Protein AF-A0A9W9TU18-F1 (afdb_monomer)

Secondary structure (DSSP, 8-state):
-----------THHHHHHHHHHHHHHHHHHTTSS------SPEEEE----TTTTTT--HHHHHHHHHHHHHHHHHHHHT--TTT---EEEE-SSEEEEEEE-TT-TTS--EEEEEEEETTTTEEEEEETT----GGGGSTT--S-TT-TTSS-SSS-HHHHHHHHHHHTTEEEEEEETTEEEEEEEETTTTEEEEEEEEPPPPPP----HHHHHHTT---TTT-EEEEEEE-SSTTPPPPPHHHHHHHHTTBS--BTTTS-SSEE--TT-EEE--TTTTT-EEETTEEPP----SS--SSEEEE----B-TT--B---HHHHHHHHHHHHHHHHHH-HHHHHHHHHHHHT-SSPPGGGTTHHHHS-HHHHHHHHHHHHHHHTT-EEEEETT--HHHHHIIIIII-PEEEEE-HHHHHHHHHHS----HHHHHHHHHHTPPB-PPP--HHHHHHHHHHHHHHHHSTTTTT-EEEEE--SS---SEEEETTTTEEEEEGGGG-HHHHHTSTT-------S---S---------HHHHHHHHHHHHHHHH-TTTS-HHHHHHHHHHHHHHTTT--EEEEEEEETTTTEEEEEEE-SS-HHHHHH-SSPPPEEEEEEETT-S--S---B--SPPPS--SB-TTSSEEEEE-TT-SEEEE-S--TT--EEEEEEESSTTPBPPPPPPPB-SS----S----PPP------------------------------PPPPPHHHHHHHHTS-THHHHHHHHHHT-HHHHHHHHHTT--TT--BTTB-HHHHHHHTT-HHHHHHHHT-TT--TT---TT---HHHHHHHH--HHHHHHHHTSTT--TT---TTS--HHHHHHHHT-HHHHHHHHHTT--SS---TTS--HHHHHHHHT-HHHHHHTTS-SSSS---------S----------HHHHHHHHT-HHHHHHHHTSS---TT---SSS--HHHHHHHTT-HHHHHHHHTSTT--TT---TTS--HHHHHHHHT-HHHHHHHHTSTT--TT-EE--STTS--EEHHHHHHTSS--HHHHHHHTSTT--SS--BTTB-HHHHHHHTT-HHHHHHHHTTS---TT--SSS--HHHHHHHTT-HHHHHHHHTTGGGS-TT-B-TTT--BHHHHHHHHT-HHHHHHHHTSTT--TT---TTS--HHHHHHHTT-HHHHHHHHT-TT--HHHHHHHHHTPPSSHHHHHHHHHHHHHHHHHHHHHTPPP--------------

pLDDT: mean 75.04, std 18.42, range [21.69, 95.75]

Organism: Penicillium citrinum (NCBI:txid5077)

Mean predicted aligned error: 23.56 Å

Solvent-accessible surface area (backbone atoms only — not comparable to full-atom values): 71956 Å² total; per-residue (Å²): 141,88,78,86,82,82,85,84,81,79,77,60,73,62,58,56,52,54,51,50,58,47,50,56,49,51,52,61,52,56,71,72,75,61,83,85,81,80,71,93,64,74,44,76,44,77,64,83,45,54,81,70,57,73,66,86,56,44,65,51,55,21,48,49,41,51,53,49,57,55,50,47,50,50,34,65,78,68,70,51,53,77,90,67,65,60,32,35,55,45,86,51,100,61,30,42,39,35,40,28,64,38,91,86,45,89,86,70,54,36,18,50,27,36,38,35,39,35,73,83,74,36,28,41,38,40,37,37,59,81,36,78,62,63,78,65,59,71,44,90,58,37,58,90,40,61,89,44,70,73,53,88,52,62,47,39,44,52,71,58,52,22,44,47,43,35,43,74,73,22,28,27,42,35,40,33,24,64,38,31,37,38,40,49,46,76,39,82,96,82,45,47,29,34,37,37,38,34,78,51,83,84,77,81,93,72,99,68,61,62,35,42,37,28,54,73,73,44,84,48,51,81,46,16,33,34,41,36,42,34,50,23,95,55,103,69,39,37,70,60,47,76,66,58,54,53,58,50,52,64,44,35,44,57,34,35,90,78,44,38,68,93,37,68,49,83,42,97,66,19,29,45,30,72,29,82,92,41,42,52,42,48,26,49,70,51,28,60,58,81,90,69,92,60,97,51,60,38,75,46,13,39,36,40,56,66,70,70,46,39,88,87,56,50,74,74,60,55,74,63,54,51,27,49,50,48,47,48,24,52,54,48,44,42,70,78,40,39,88,74,42,48,63,53,52,54,57,47,52,62,40,84,79,65,39,49,75,54,40,67,42,54,81,68,60,54,53,68,58,47,48,51,54,54,47,52,58,43,62,78,36,72,72,50,48,40,69,43,48,61,85,59,54,74,68,51,57,47,44,27,45,60,32,59,62,31,43,77,37,79,32,42,64,57,50,39,46,28,38,55,79,58,44,92,66,58,54,60,70,53,50,51,52,50,58,56,72,70,44,49,75,49,86,79,73,96,44,66,33,35,56,36,47,51,50,53,43,52,31,56,35,55,69,39,75,92,47,41,87,53,44,82,46,37,26,58,64,88,80,46,61,56,57,51,47,54,39,81,87,78,40,30,36,40,34,34,54,59,85,64,37,70,67,73,61,59,75,50,94,76,79,85,82,85,72,87,90,68,84,94,76,80,98,67,89,74,76,68,54,74,63,68,66,63,45,51,56,53,46,53,46,48,50,42,45,70,63,37,90,83,72,59,57,66,72,55,55,52,49,52,52,57,54,48,62,51,37,55,31,57,24,30,39,77,45,44,79,44,60,30,88,92,45,49,5,36,33,43,33,48,44,53,75,63,53,68,72,56,39,72,68,59,85,82,65,66,29,32,34,38,37,46,33,50,76,84,48,85,85,61,86,75,69,37,51,36,83,62,57,75,78,96,81,66,62,54,41,99,82,75,27,44,31,50,76,33,55,64,78,46,59,59,52,74,46,56,79,51,64,53,90,45,39,34,27,48,48,38,23,39,43,38,62,62,18,29,44,28,61,67,32,77,68,47,38,29,49,78,85,86,74,81,85,80,76,86,79,71,90,84,92,85,85,90,85,82,90,86,91,88,91,85,88,85,91,82,90,82,89,83,84,87,87,83,83,91,80,90,80,88,82,87,80,73,65,68,66,55,62,56,44,67,79,56,75,49,21,54,64,52,32,47,21,12,56,70,39,35,41,71,61,37,52,56,39,50,77,65,65,47,50,61,64,31,63,41,100,65,36,33,24,59,39,33,8,28,69,56,67,11,60,63,27,36,54,56,51,72,69,40,91,79,53,63,66,67,56,55,34,96,61,32,49,29,39,61,46,35,31,67,74,62,45,49,70,64,56,49,50,60,54,73,67,42,85,88,63,66,67,69,52,48,25,81,58,41,41,27,41,55,39,50,19,52,74,75,59,41,50,70,55,33,48,50,41,49,74,75,63,41,67,53,68,58,54,21,74,84,74,46,18,31,52,58,44,33,70,73,72,65,46,69,74,51,43,50,56,77,71,68,63,89,63,103,63,95,74,92,79,80,92,69,89,78,84,88,78,79,95,74,85,80,74,87,54,68,54,47,61,22,30,67,68,55,39,59,69,56,39,54,62,42,64,72,41,100,73,56,63,64,86,46,61,52,96,86,18,38,21,41,61,41,38,11,55,75,61,68,26,61,73,42,38,50,62,46,69,72,38,98,82,57,62,77,71,42,59,32,72,43,54,30,31,44,54,40,50,17,40,66,71,70,36,56,75,57,34,59,54,51,70,72,42,88,90,59,70,67,69,46,73,22,38,74,35,101,84,54,70,58,40,34,32,57,44,41,28,25,53,41,93,57,61,67,65,37,50,57,53,70,71,42,90,86,56,66,66,51,68,56,44,82,30,42,22,30,55,33,41,6,23,48,60,40,26,53,68,44,46,51,58,47,58,73,71,53,94,57,65,76,68,51,51,84,69,28,57,30,21,56,37,35,4,35,70,66,65,21,53,68,29,39,50,58,48,60,68,52,47,92,78,43,67,72,70,54,44,30,81,87,56,35,37,25,31,56,32,42,18,24,51,72,44,38,45,65,49,40,58,55,51,66,69,40,86,82,53,63,70,62,58,53,23,76,83,75,41,26,25,52,42,31,6,50,72,60,66,25,63,68,33,37,56,60,51,73,66,44,87,82,52,49,73,69,56,55,50,58,29,44,74,64,36,65,95,53,70,72,29,52,55,46,48,55,54,54,50,52,51,54,52,52,54,55,56,65,72,67,64,85,87,79,87,81,93,84,82,89,81,88,85,82,84,90,134

Structure (mmCIF, N/CA/C/O backbone):
data_AF-A0A9W9TU18-F1
#
_entry.id   AF-A0A9W9TU18-F1
#
loop_
_atom_site.group_PDB
_atom_site.id
_atom_site.type_symbol
_atom_site.label_atom_id
_atom_site.label_alt_id
_atom_site.label_comp_id
_atom_site.label_asym_id
_atom_site.label_entity_id
_atom_site.label_seq_id
_atom_site.pdbx_PDB_ins_code
_atom_site.Cartn_x
_atom_site.Cartn_y
_atom_site.Cartn_z
_atom_site.occupancy
_atom_site.B_iso_or_equiv
_atom_site.auth_seq_id
_atom_site.auth_comp_id
_atom_site.auth_asym_id
_atom_site.auth_atom_id
_atom_site.pdbx_PDB_model_num
ATOM 1 N N . MET A 1 1 ? 24.633 -43.357 23.649 1.00 34.28 1 MET A N 1
ATOM 2 C CA . MET A 1 1 ? 25.054 -43.003 25.024 1.00 34.28 1 MET A CA 1
ATOM 3 C C . MET A 1 1 ? 23.837 -42.480 25.758 1.00 34.28 1 MET A C 1
ATOM 5 O O . MET A 1 1 ? 22.966 -41.931 25.096 1.00 34.28 1 MET A O 1
ATOM 9 N N . ALA A 1 2 ? 23.748 -42.703 27.066 1.00 32.22 2 ALA A N 1
ATOM 10 C CA . ALA A 1 2 ? 22.591 -42.325 27.867 1.00 32.22 2 ALA A CA 1
ATOM 11 C C . ALA A 1 2 ? 22.998 -41.353 28.975 1.00 32.22 2 ALA A C 1
ATOM 13 O O . ALA A 1 2 ? 24.053 -41.528 29.577 1.00 32.22 2 ALA A O 1
ATOM 14 N N . THR A 1 3 ? 22.099 -40.427 29.285 1.00 27.17 3 THR A N 1
ATOM 15 C CA . THR A 1 3 ? 21.948 -39.827 30.611 1.00 27.17 3 THR A CA 1
ATOM 16 C C . THR A 1 3 ? 20.464 -39.553 30.815 1.00 27.17 3 THR A C 1
ATOM 18 O O . THR A 1 3 ? 19.822 -38.921 29.977 1.00 27.17 3 THR A O 1
ATOM 21 N N . ARG A 1 4 ? 19.911 -40.051 31.925 1.00 29.16 4 ARG A N 1
ATOM 22 C CA . ARG A 1 4 ? 18.762 -39.398 32.557 1.00 29.16 4 ARG A CA 1
ATOM 23 C C . ARG A 1 4 ? 19.263 -38.101 33.195 1.00 29.16 4 ARG A C 1
ATOM 25 O O . ARG A 1 4 ? 20.436 -38.014 33.554 1.00 29.16 4 ARG A O 1
ATOM 32 N N . MET A 1 5 ? 18.362 -37.153 33.389 1.00 25.16 5 MET A N 1
ATOM 33 C CA . MET A 1 5 ? 18.374 -36.335 34.596 1.00 25.16 5 MET A CA 1
ATOM 34 C C . MET A 1 5 ? 16.999 -36.497 35.226 1.00 25.16 5 MET A C 1
ATOM 36 O O . MET A 1 5 ? 15.988 -36.480 34.519 1.00 25.16 5 MET A O 1
ATOM 40 N N . ASP A 1 6 ? 16.992 -36.781 36.517 1.00 24.70 6 ASP A N 1
ATOM 41 C CA . ASP A 1 6 ? 15.796 -37.147 37.257 1.00 24.70 6 ASP A CA 1
ATOM 42 C C . ASP A 1 6 ? 15.040 -35.890 37.714 1.00 24.70 6 ASP A C 1
ATOM 44 O O . ASP A 1 6 ? 15.612 -34.804 37.821 1.00 24.70 6 ASP A O 1
ATOM 48 N N . VAL A 1 7 ? 13.732 -36.026 37.937 1.00 28.92 7 VAL A N 1
ATOM 49 C CA . VAL A 1 7 ? 12.900 -34.951 38.491 1.00 28.92 7 VAL A CA 1
ATOM 50 C C . VAL A 1 7 ? 12.832 -35.160 39.996 1.00 28.92 7 VAL A C 1
ATOM 52 O O . VAL A 1 7 ? 12.102 -36.030 40.469 1.00 28.92 7 VAL A O 1
ATOM 55 N N . GLU A 1 8 ? 13.606 -34.376 40.740 1.00 26.06 8 GLU A N 1
ATOM 56 C CA . GLU A 1 8 ? 13.426 -34.253 42.184 1.00 26.06 8 GLU A CA 1
ATOM 57 C C . GLU A 1 8 ? 12.124 -33.486 42.449 1.00 26.06 8 GLU A C 1
ATOM 59 O O . GLU A 1 8 ? 11.924 -32.383 41.939 1.00 26.06 8 GLU A O 1
ATOM 64 N N . ALA A 1 9 ? 11.223 -34.087 43.224 1.00 32.22 9 ALA A N 1
ATOM 65 C CA . ALA A 1 9 ? 10.093 -33.380 43.812 1.00 32.22 9 ALA A CA 1
ATOM 66 C C . ALA A 1 9 ? 10.546 -32.853 45.179 1.00 32.22 9 ALA A C 1
ATOM 68 O O . ALA A 1 9 ? 10.861 -33.653 46.061 1.00 32.22 9 ALA A O 1
ATOM 69 N N . SER A 1 10 ? 10.621 -31.532 45.338 1.00 30.09 10 SER A N 1
ATOM 70 C CA . SER A 1 10 ? 10.941 -30.901 46.618 1.00 30.09 10 SER A CA 1
ATOM 71 C C . SER A 1 10 ? 9.733 -30.946 47.560 1.00 30.09 10 SER A C 1
ATOM 73 O O . SER A 1 10 ? 8.593 -30.719 47.157 1.00 30.09 10 SER A O 1
ATOM 75 N N . ASP A 1 11 ? 9.984 -31.270 48.829 1.00 35.44 11 ASP A N 1
ATOM 76 C CA . ASP A 1 11 ? 8.959 -31.537 49.852 1.00 35.44 11 ASP A CA 1
ATOM 77 C C . ASP A 1 11 ? 8.530 -30.243 50.589 1.00 35.44 11 ASP A C 1
ATOM 79 O O . ASP A 1 11 ? 8.328 -30.203 51.804 1.00 35.44 11 ASP A O 1
ATOM 83 N N . ASP A 1 12 ? 8.433 -29.136 49.839 1.00 35.62 12 ASP A N 1
ATOM 84 C CA . ASP A 1 12 ? 8.371 -27.757 50.363 1.00 35.62 12 ASP A CA 1
ATOM 85 C C . ASP A 1 12 ? 7.088 -27.442 51.166 1.00 35.62 12 ASP A C 1
ATOM 87 O O . ASP A 1 12 ? 7.003 -26.433 51.874 1.00 35.62 12 ASP A O 1
ATOM 91 N N . GLY A 1 13 ? 6.076 -28.315 51.097 1.00 35.31 13 GLY A N 1
ATOM 92 C CA . GLY A 1 13 ? 4.813 -28.155 51.822 1.00 35.31 13 GLY A CA 1
ATOM 93 C C . GLY A 1 13 ? 4.967 -28.180 53.349 1.00 35.31 13 GLY A C 1
ATOM 94 O O . GLY A 1 13 ? 4.192 -27.527 54.052 1.00 35.31 13 GLY A O 1
ATOM 95 N N . GLY A 1 14 ? 5.977 -28.887 53.870 1.00 31.11 14 GLY A N 1
ATOM 96 C CA . GLY A 1 14 ? 6.229 -28.986 55.311 1.00 31.11 14 GLY A CA 1
ATOM 97 C C . GLY A 1 14 ? 6.742 -27.681 55.927 1.00 31.11 14 GLY A C 1
ATOM 98 O O . GLY A 1 14 ? 6.206 -27.207 56.934 1.00 31.11 14 GLY A O 1
ATOM 99 N N . GLU A 1 15 ? 7.749 -27.061 55.308 1.00 37.09 15 GLU A N 1
ATOM 100 C CA . GLU A 1 15 ? 8.364 -25.836 55.835 1.00 37.09 15 GLU A CA 1
ATOM 101 C C . GLU A 1 15 ? 7.429 -24.624 55.712 1.00 37.09 15 GLU A C 1
ATOM 103 O O . GLU A 1 15 ? 7.380 -23.786 56.615 1.00 37.09 15 GLU A O 1
ATOM 108 N N . MET A 1 16 ? 6.606 -24.555 54.658 1.00 37.47 16 MET A N 1
ATOM 109 C CA . MET A 1 16 ? 5.696 -23.423 54.450 1.00 37.47 16 MET A CA 1
ATOM 110 C C . MET A 1 16 ? 4.546 -23.365 55.477 1.00 37.47 16 MET A C 1
ATOM 112 O O . MET A 1 16 ? 4.091 -22.269 55.828 1.00 37.47 16 MET A O 1
ATOM 116 N N . MET A 1 17 ? 4.107 -24.509 56.025 1.00 38.47 17 MET A N 1
ATOM 117 C CA . MET A 1 17 ? 3.200 -24.530 57.184 1.00 38.47 17 MET A CA 1
ATOM 118 C C . MET A 1 17 ? 3.891 -24.031 58.456 1.00 38.47 17 MET A C 1
ATOM 120 O O . MET A 1 17 ? 3.314 -23.219 59.181 1.00 38.47 17 MET A O 1
ATOM 124 N N . ALA A 1 18 ? 5.124 -24.475 58.722 1.00 36.97 18 ALA A N 1
ATOM 125 C CA . ALA A 1 18 ? 5.885 -24.037 59.892 1.00 36.97 18 ALA A CA 1
ATOM 126 C C . ALA A 1 18 ? 6.148 -22.520 59.856 1.00 36.97 18 ALA A C 1
ATOM 128 O O . ALA A 1 18 ? 5.911 -21.834 60.851 1.00 36.97 18 ALA A O 1
ATOM 129 N N . ALA A 1 19 ? 6.535 -21.985 58.694 1.00 37.72 19 ALA A N 1
ATOM 130 C CA . ALA A 1 19 ? 6.754 -20.558 58.482 1.00 37.72 19 ALA A CA 1
ATOM 131 C C . ALA A 1 19 ? 5.482 -19.722 58.713 1.00 37.72 19 ALA A C 1
ATOM 133 O O . ALA A 1 19 ? 5.541 -18.706 59.401 1.00 37.72 19 ALA A O 1
ATOM 134 N N . ASN A 1 20 ? 4.317 -20.154 58.209 1.00 38.78 20 ASN A N 1
ATOM 135 C CA . ASN A 1 20 ? 3.061 -19.433 58.451 1.00 38.78 20 ASN A CA 1
ATOM 136 C C . ASN A 1 20 ? 2.603 -19.523 59.916 1.00 38.78 20 ASN A C 1
ATOM 138 O O . ASN A 1 20 ? 2.216 -18.505 60.484 1.00 38.78 20 ASN A O 1
ATOM 142 N N . GLN A 1 21 ? 2.707 -20.690 60.565 1.00 40.41 21 GLN A N 1
ATOM 143 C CA . GLN A 1 21 ? 2.389 -20.814 61.995 1.00 40.41 21 GLN A CA 1
ATOM 144 C C . GLN A 1 21 ? 3.337 -19.995 62.880 1.00 40.41 21 GLN A C 1
ATOM 146 O O . GLN A 1 21 ? 2.923 -19.504 63.931 1.00 40.41 21 GLN A O 1
ATOM 151 N N . GLN A 1 22 ? 4.601 -19.842 62.481 1.00 37.44 22 GLN A N 1
ATOM 152 C CA . GLN A 1 22 ? 5.540 -18.975 63.180 1.00 37.44 22 GLN A CA 1
ATOM 153 C C . GLN A 1 22 ? 5.226 -17.493 62.932 1.00 37.44 22 GLN A C 1
ATOM 155 O O . GLN A 1 22 ? 5.186 -16.735 63.896 1.00 37.44 22 GLN A O 1
ATOM 160 N N . LEU A 1 23 ? 4.894 -17.091 61.701 1.00 38.84 23 LEU A N 1
ATOM 161 C CA . LEU A 1 23 ? 4.495 -15.714 61.392 1.00 38.84 23 LEU A CA 1
ATOM 162 C C . LEU A 1 23 ? 3.209 -15.303 62.133 1.00 38.84 23 LEU A C 1
ATOM 164 O O . LEU A 1 23 ? 3.139 -14.200 62.667 1.00 38.84 23 LEU A O 1
ATOM 168 N N . ASP A 1 24 ? 2.221 -16.196 62.247 1.00 38.88 24 ASP A N 1
ATOM 169 C CA . ASP A 1 24 ? 1.003 -15.949 63.031 1.00 38.88 24 ASP A CA 1
ATOM 170 C C . ASP A 1 24 ? 1.310 -15.824 64.542 1.00 38.88 24 ASP A C 1
ATOM 172 O O . ASP A 1 24 ? 0.711 -14.991 65.229 1.00 38.88 24 ASP A O 1
ATOM 176 N N . ARG A 1 25 ? 2.287 -16.580 65.075 1.00 41.09 25 ARG A N 1
ATOM 177 C CA . ARG A 1 25 ? 2.785 -16.404 66.458 1.00 41.09 25 ARG A CA 1
ATOM 178 C C . ARG A 1 25 ? 3.543 -15.091 66.642 1.00 41.09 25 ARG A C 1
ATOM 180 O O . ARG A 1 25 ? 3.355 -14.433 67.661 1.00 41.09 25 ARG A O 1
ATOM 187 N N . GLU A 1 26 ? 4.379 -14.700 65.687 1.00 38.41 26 GLU A N 1
ATOM 188 C CA . GLU A 1 26 ? 5.142 -13.447 65.725 1.00 38.41 26 GLU A CA 1
ATOM 189 C C . GLU A 1 26 ? 4.211 -12.228 65.596 1.00 38.41 26 GLU A C 1
ATOM 191 O O . GLU A 1 26 ? 4.375 -11.249 66.323 1.00 38.41 26 GLU A O 1
ATOM 196 N N . LEU A 1 27 ? 3.147 -12.320 64.790 1.00 37.66 27 LEU A N 1
ATOM 197 C CA . LEU A 1 27 ? 2.069 -11.328 64.741 1.00 37.66 27 LEU A CA 1
ATOM 198 C C . LEU A 1 27 ? 1.309 -11.241 66.074 1.00 37.66 27 LEU A C 1
ATOM 200 O O . LEU A 1 27 ? 1.121 -10.134 66.585 1.00 37.66 27 LEU A O 1
ATOM 204 N N . LEU A 1 28 ? 0.947 -12.374 66.688 1.00 37.84 28 LEU A N 1
ATOM 205 C CA . LEU A 1 28 ? 0.334 -12.412 68.026 1.00 37.84 28 LEU A CA 1
ATOM 206 C C . LEU A 1 28 ? 1.249 -11.837 69.124 1.00 37.84 28 LEU A C 1
ATOM 208 O O . LEU A 1 28 ? 0.755 -11.205 70.057 1.00 37.84 28 LEU A O 1
ATOM 212 N N . GLN A 1 29 ? 2.570 -12.003 69.012 1.00 34.50 29 GLN A N 1
ATOM 213 C CA . GLN A 1 29 ? 3.539 -11.392 69.928 1.00 34.50 29 GLN A CA 1
ATOM 214 C C . GLN A 1 29 ? 3.723 -9.889 69.663 1.00 34.50 29 GLN A C 1
ATOM 216 O O . GLN A 1 29 ? 3.791 -9.112 70.616 1.00 34.50 29 GLN A O 1
ATOM 221 N N . SER A 1 30 ? 3.708 -9.444 68.402 1.00 35.06 30 SER A N 1
ATOM 222 C CA . SER A 1 30 ? 3.807 -8.017 68.051 1.00 35.06 30 SER A CA 1
ATOM 223 C C . SER A 1 30 ? 2.637 -7.178 68.589 1.00 35.06 30 SER A C 1
ATOM 225 O O . SER A 1 30 ? 2.822 -6.011 68.934 1.00 35.06 30 SER A O 1
ATOM 227 N N . GLN A 1 31 ? 1.455 -7.787 68.770 1.00 39.22 31 GLN A N 1
ATOM 228 C CA . GLN A 1 31 ? 0.304 -7.145 69.420 1.00 39.22 31 GLN A CA 1
ATOM 229 C C . GLN A 1 31 ? 0.500 -6.898 70.930 1.00 39.22 31 GLN A C 1
ATOM 231 O O . GLN A 1 31 ? -0.290 -6.170 71.527 1.00 39.22 31 GLN A O 1
ATOM 236 N N . GLN A 1 32 ? 1.542 -7.456 71.560 1.00 34.44 32 GLN A N 1
ATOM 237 C CA . GLN A 1 32 ? 1.838 -7.250 72.986 1.00 34.44 32 GLN A CA 1
ATOM 238 C C . GLN A 1 32 ? 2.914 -6.179 73.248 1.00 34.44 32 GLN A C 1
ATOM 240 O O . GLN A 1 32 ? 3.100 -5.779 74.397 1.00 34.44 32 GLN A O 1
ATOM 245 N N . SER A 1 33 ? 3.611 -5.685 72.215 1.00 29.88 33 SER A N 1
ATOM 246 C CA . SER A 1 33 ? 4.782 -4.800 72.364 1.00 29.88 33 SER A CA 1
ATOM 247 C C . SER A 1 33 ? 4.566 -3.335 71.954 1.00 29.88 33 SER A C 1
ATOM 249 O O . SER A 1 33 ? 5.536 -2.585 71.854 1.00 29.88 33 SER A O 1
ATOM 251 N N . THR A 1 34 ? 3.324 -2.890 71.741 1.00 31.11 34 THR A N 1
ATOM 252 C CA . THR A 1 34 ? 2.999 -1.470 71.499 1.00 31.11 34 THR A CA 1
ATOM 253 C C . THR A 1 34 ? 2.002 -0.941 72.526 1.00 31.11 34 THR A C 1
ATOM 255 O O . THR A 1 34 ? 0.839 -1.342 72.541 1.00 31.11 34 THR A O 1
ATOM 258 N N . SER A 1 35 ? 2.446 -0.005 73.370 1.00 27.44 35 SER A N 1
ATOM 259 C CA . SER A 1 35 ? 1.603 0.662 74.369 1.00 27.44 35 SER A CA 1
ATOM 260 C C . SER A 1 35 ? 0.390 1.347 73.716 1.00 27.44 35 SER A C 1
ATOM 262 O O . SER A 1 35 ? 0.576 2.075 72.737 1.00 27.44 35 SER A O 1
ATOM 264 N N . PRO A 1 36 ? -0.840 1.185 74.243 1.00 36.22 36 PRO A N 1
ATOM 265 C CA . PRO A 1 36 ? -2.049 1.686 73.594 1.00 36.22 36 PRO A CA 1
ATOM 266 C C . PRO A 1 36 ? -2.172 3.215 73.703 1.00 36.22 36 PRO A C 1
ATOM 268 O O . PRO A 1 36 ? -2.773 3.755 74.633 1.00 36.22 36 PRO A O 1
ATOM 271 N N . ALA A 1 37 ? -1.625 3.925 72.714 1.00 30.22 37 ALA A N 1
ATOM 272 C CA . ALA A 1 37 ? -1.845 5.352 72.506 1.00 30.22 37 ALA A CA 1
ATOM 273 C C . ALA A 1 37 ? -3.289 5.599 72.024 1.00 30.22 37 ALA A C 1
ATOM 275 O O . ALA A 1 37 ? -3.573 5.647 70.831 1.00 30.22 37 ALA A O 1
ATOM 276 N N . ILE A 1 38 ? -4.193 5.704 72.999 1.00 37.91 38 ILE A N 1
ATOM 277 C CA . ILE A 1 38 ? -5.645 5.915 72.898 1.00 37.91 38 ILE A CA 1
ATOM 278 C C . ILE A 1 38 ? -6.090 6.693 71.642 1.00 37.91 38 ILE A C 1
ATOM 280 O O . ILE A 1 38 ? -5.889 7.902 71.536 1.00 37.91 38 ILE A O 1
ATOM 284 N N . VAL A 1 39 ? -6.843 6.017 70.766 1.00 39.75 39 VAL A N 1
ATOM 285 C CA . VAL A 1 39 ? -7.694 6.643 69.736 1.00 39.75 39 VAL A CA 1
ATOM 286 C C . VAL A 1 39 ? -9.159 6.309 70.038 1.00 39.75 39 VAL A C 1
ATOM 288 O O . VAL A 1 39 ? -9.820 5.565 69.322 1.00 39.75 39 VAL A O 1
ATOM 291 N N . HIS A 1 40 ? -9.683 6.847 71.144 1.00 44.97 40 HIS A N 1
ATOM 292 C CA . HIS A 1 40 ? -11.102 6.717 71.522 1.00 44.97 40 HIS A CA 1
ATOM 293 C C . HIS A 1 40 ? -12.041 7.672 70.751 1.00 44.97 40 HIS A C 1
ATOM 295 O O . HIS A 1 40 ? -13.220 7.778 71.081 1.00 44.97 40 HIS A O 1
ATOM 301 N N . SER A 1 41 ? -11.547 8.377 69.729 1.00 55.88 41 SER A N 1
ATOM 302 C CA . SER A 1 41 ? -12.321 9.328 68.927 1.00 55.88 41 SER A CA 1
ATOM 303 C C . SER A 1 41 ? -12.584 8.816 67.507 1.00 55.88 41 SER A C 1
ATOM 305 O O . SER A 1 41 ? -11.689 8.369 66.793 1.00 55.88 41 SER A O 1
ATOM 307 N N . GLN A 1 42 ? -13.841 8.932 67.078 1.00 73.94 42 GLN A N 1
ATOM 308 C CA . GLN A 1 42 ? -14.268 8.722 65.695 1.00 73.94 42 GLN A CA 1
ATOM 309 C C . GLN A 1 42 ? -13.553 9.724 64.771 1.00 73.94 42 GLN A C 1
ATOM 311 O O . GLN A 1 42 ? -13.730 10.935 64.915 1.00 73.94 42 GLN A O 1
ATOM 316 N N . ARG A 1 43 ? -12.768 9.237 63.803 1.00 80.56 43 ARG A N 1
ATOM 317 C CA . ARG A 1 43 ? -11.988 10.082 62.882 1.00 80.56 43 ARG A CA 1
ATOM 318 C C . ARG A 1 43 ? -12.688 10.175 61.528 1.00 80.56 43 ARG A C 1
ATOM 320 O O . ARG A 1 43 ? -12.864 9.171 60.843 1.00 80.56 43 ARG A O 1
ATOM 327 N N . MET A 1 44 ? -13.070 11.384 61.121 1.00 82.25 44 MET A N 1
ATOM 328 C CA . MET A 1 44 ? -13.543 11.652 59.759 1.00 82.25 44 MET A CA 1
ATOM 329 C C . MET A 1 44 ? -12.364 12.063 58.870 1.00 82.25 44 MET A C 1
ATOM 331 O O . MET A 1 44 ? -11.563 12.916 59.245 1.00 82.25 44 MET A O 1
ATOM 335 N N . ILE A 1 45 ? -12.265 11.446 57.696 1.00 83.38 45 ILE A N 1
ATOM 336 C CA . ILE A 1 45 ? -11.228 11.672 56.689 1.00 83.38 45 ILE A CA 1
ATOM 337 C C . ILE A 1 45 ? -11.933 12.111 55.402 1.00 83.38 45 ILE A C 1
ATOM 339 O O . ILE A 1 45 ? -12.734 11.365 54.837 1.00 83.38 45 ILE A O 1
ATOM 343 N N . SER A 1 46 ? -11.648 13.332 54.945 1.00 82.38 46 SER A N 1
ATOM 344 C CA . SER A 1 46 ? -12.065 13.796 53.618 1.00 82.38 46 SER A CA 1
ATOM 345 C C . SER A 1 46 ? -11.120 13.207 52.577 1.00 82.38 46 SER A C 1
ATOM 347 O O . SER A 1 46 ? -9.906 13.354 52.701 1.00 82.38 46 SER A O 1
ATOM 349 N N . LEU A 1 47 ? -11.665 12.534 51.563 1.00 82.69 47 LEU A N 1
ATOM 350 C CA . LEU A 1 47 ? -10.870 11.813 50.563 1.00 82.69 47 LEU A CA 1
ATOM 351 C C . LEU A 1 47 ? -10.518 12.672 49.338 1.00 82.69 47 LEU A C 1
ATOM 353 O O . LEU A 1 47 ? -9.812 12.208 48.451 1.00 82.69 47 LEU A O 1
ATOM 357 N N . GLY A 1 48 ? -11.026 13.907 49.253 1.00 76.00 48 GLY A N 1
ATOM 358 C CA . GLY A 1 48 ? -10.768 14.831 48.137 1.00 76.00 48 GLY A CA 1
ATOM 359 C C . GLY A 1 48 ? -11.431 14.459 46.800 1.00 76.00 48 GLY A C 1
ATOM 360 O O . GLY A 1 48 ? -11.333 15.223 45.842 1.00 76.00 48 GLY A O 1
ATOM 361 N N . ILE A 1 49 ? -12.126 13.320 46.723 1.00 81.62 49 ILE A N 1
ATOM 362 C CA . ILE A 1 49 ? -12.793 12.838 45.506 1.00 81.62 49 ILE A CA 1
ATOM 363 C C . ILE A 1 49 ? -14.163 13.522 45.342 1.00 81.62 49 ILE A C 1
ATOM 365 O O . ILE A 1 49 ? -14.924 13.663 46.302 1.00 81.62 49 ILE A O 1
ATOM 369 N N . SER A 1 50 ? -14.476 13.937 44.110 1.00 82.00 50 SER A N 1
ATOM 370 C CA . SER A 1 50 ? -15.778 14.501 43.723 1.00 82.00 50 SER A CA 1
ATOM 371 C C . SER A 1 50 ? -16.829 13.396 43.497 1.00 82.00 50 SER A C 1
ATOM 373 O O . SER A 1 50 ? -16.477 12.364 42.925 1.00 82.00 50 SER A O 1
ATOM 375 N N . PRO A 1 51 ? -18.125 13.601 43.812 1.00 78.25 51 PRO A N 1
ATOM 376 C CA . PRO A 1 51 ? -19.194 12.626 43.540 1.00 78.25 51 PRO A CA 1
ATOM 377 C C . PRO A 1 51 ? -19.439 12.380 42.046 1.00 78.25 51 PRO A C 1
ATOM 379 O O . PRO A 1 51 ? -20.101 11.416 41.668 1.00 78.25 51 PRO A O 1
ATOM 382 N N . HIS A 1 52 ? -18.925 13.271 41.193 1.00 79.88 52 HIS A N 1
ATOM 383 C CA . HIS A 1 52 ? -18.974 13.158 39.736 1.00 79.88 52 HIS A CA 1
ATOM 384 C C . HIS A 1 52 ? -17.669 12.601 39.140 1.00 79.88 52 HIS A C 1
ATOM 386 O O . HIS A 1 52 ? -17.556 12.475 37.921 1.00 79.88 52 HIS A O 1
ATOM 392 N N . TYR A 1 53 ? -16.678 12.263 39.973 1.00 76.62 53 TYR A N 1
ATOM 393 C CA . TYR A 1 53 ? -15.495 11.526 39.531 1.00 76.62 53 TYR A CA 1
ATOM 394 C C . TYR A 1 53 ? -15.890 10.097 39.127 1.00 76.62 53 TYR A C 1
ATOM 396 O O . TYR A 1 53 ? -16.844 9.548 39.673 1.00 76.62 53 TYR A O 1
ATOM 404 N N . VAL A 1 54 ? -15.204 9.526 38.128 1.00 73.94 54 VAL A N 1
ATOM 405 C CA . VAL A 1 54 ? -15.567 8.251 37.464 1.00 73.94 54 VAL A CA 1
ATOM 406 C C . VAL A 1 54 ? -17.071 8.100 37.160 1.00 73.94 54 VAL A C 1
ATOM 408 O O . VAL A 1 54 ? -17.638 7.018 37.269 1.00 73.94 54 VAL A O 1
ATOM 411 N N . SER A 1 55 ? -17.735 9.180 36.725 1.00 78.75 55 SER A N 1
ATOM 412 C CA . SER A 1 55 ? -19.194 9.225 36.502 1.00 78.75 55 SER A CA 1
ATOM 413 C C . SER A 1 55 ? -19.760 8.123 35.591 1.00 78.75 55 SER A C 1
ATOM 415 O O . SER A 1 55 ? -20.936 7.787 35.711 1.00 78.75 55 SER A O 1
ATOM 417 N N . HIS A 1 56 ? -18.931 7.547 34.719 1.00 78.88 56 HIS A N 1
ATOM 418 C CA . HIS A 1 56 ? -19.273 6.461 33.801 1.00 78.88 56 HIS A CA 1
ATOM 419 C C . HIS A 1 56 ? -19.304 5.060 34.441 1.00 78.88 56 HIS A C 1
ATOM 421 O O . HIS A 1 56 ? -19.758 4.126 33.787 1.00 78.88 56 HIS A O 1
ATOM 427 N N . TRP A 1 57 ? -18.826 4.889 35.680 1.00 83.25 57 TRP A N 1
ATOM 428 C CA . TRP A 1 57 ? -18.861 3.596 36.369 1.00 83.25 57 TRP A CA 1
ATOM 429 C C . TRP A 1 57 ? -20.291 3.189 36.732 1.00 83.25 57 TRP A C 1
ATOM 431 O O . TRP A 1 57 ? -21.071 3.979 37.281 1.00 83.25 57 TRP A O 1
ATOM 441 N N . THR A 1 58 ? -20.601 1.924 36.460 1.00 85.06 58 THR A N 1
ATOM 442 C CA . THR A 1 58 ? -21.818 1.249 36.915 1.00 85.06 58 THR A CA 1
ATOM 443 C C . THR A 1 58 ? -21.620 0.624 38.301 1.00 85.06 58 THR A C 1
ATOM 445 O O . THR A 1 58 ? -20.503 0.516 38.809 1.00 85.06 58 THR A O 1
ATOM 448 N N . ILE A 1 59 ? -22.705 0.143 38.912 1.00 85.81 59 ILE A N 1
ATOM 449 C CA . ILE A 1 59 ? -22.629 -0.652 40.148 1.00 85.81 59 ILE A CA 1
ATOM 450 C C . ILE A 1 59 ? -21.836 -1.954 39.913 1.00 85.81 59 ILE A C 1
ATOM 452 O O . ILE A 1 59 ? -21.067 -2.370 40.779 1.00 85.81 59 ILE A O 1
ATOM 456 N N . ALA A 1 60 ? -21.949 -2.549 38.719 1.00 82.56 60 ALA A N 1
ATOM 457 C CA . ALA A 1 60 ? -21.160 -3.714 38.332 1.00 82.56 60 ALA A CA 1
ATOM 458 C C . ALA A 1 60 ? -19.656 -3.387 38.277 1.00 82.56 60 ALA A C 1
ATOM 460 O O . ALA A 1 60 ? -18.862 -4.166 38.791 1.00 82.56 60 ALA A O 1
ATOM 461 N N . ASP A 1 61 ? -19.253 -2.215 37.764 1.00 82.06 61 ASP A N 1
ATOM 462 C CA . ASP A 1 61 ? -17.854 -1.750 37.809 1.00 82.06 61 ASP A CA 1
ATOM 463 C C . ASP A 1 61 ? -17.350 -1.513 39.236 1.00 82.06 61 ASP A C 1
ATOM 465 O O . ASP A 1 61 ? -16.195 -1.803 39.543 1.00 82.06 61 ASP A O 1
ATOM 469 N N . ALA A 1 62 ? -18.209 -1.016 40.126 1.00 87.25 62 ALA A N 1
ATOM 470 C CA . ALA A 1 62 ? -17.860 -0.859 41.532 1.00 87.25 62 ALA A CA 1
ATOM 471 C C . ALA A 1 62 ? -17.641 -2.225 42.206 1.00 87.25 62 ALA A C 1
ATOM 473 O O . ALA A 1 62 ? -16.636 -2.429 42.887 1.00 87.25 62 ALA A O 1
ATOM 474 N N . PHE A 1 63 ? -18.534 -3.191 41.971 1.00 88.81 63 PHE A N 1
ATOM 475 C CA . PHE A 1 63 ? -18.381 -4.553 42.481 1.00 88.81 63 PHE A CA 1
ATOM 476 C C . PHE A 1 63 ? -17.173 -5.279 41.858 1.00 88.81 63 PHE A C 1
ATOM 478 O O . PHE A 1 63 ? -16.474 -6.014 42.552 1.00 88.81 63 PHE A O 1
ATOM 485 N N . ARG A 1 64 ? -16.848 -4.994 40.590 1.00 84.75 64 ARG A N 1
ATOM 486 C CA . ARG A 1 64 ? -15.660 -5.481 39.866 1.00 84.75 64 ARG A CA 1
ATOM 487 C C . ARG A 1 64 ? -14.353 -5.154 40.584 1.00 84.75 64 ARG A C 1
ATOM 489 O O . ARG A 1 64 ? -13.486 -6.019 40.692 1.00 84.75 64 ARG A O 1
ATOM 496 N N . GLU A 1 65 ? -14.213 -3.935 41.104 1.00 83.75 65 GLU A N 1
ATOM 497 C CA . GLU A 1 65 ? -13.057 -3.548 41.925 1.00 83.75 65 GLU A CA 1
ATOM 498 C C . GLU A 1 65 ? -12.997 -4.321 43.244 1.00 83.75 65 GLU A C 1
ATOM 500 O O . GLU A 1 65 ? -11.917 -4.739 43.663 1.00 83.75 65 GLU A O 1
ATOM 505 N N . LEU A 1 66 ? -14.143 -4.502 43.908 1.00 87.81 66 LEU A N 1
ATOM 506 C CA . LEU A 1 66 ? -14.222 -5.203 45.190 1.00 87.81 66 LEU A CA 1
ATOM 507 C C . LEU A 1 66 ? -13.887 -6.690 45.020 1.00 87.81 66 LEU A C 1
ATOM 509 O O . LEU A 1 66 ? -13.072 -7.204 45.780 1.00 87.81 66 LEU A O 1
ATOM 513 N N . TYR A 1 67 ? -14.417 -7.344 43.981 1.00 88.12 67 TYR A N 1
ATOM 514 C CA . TYR A 1 67 ? -14.079 -8.722 43.617 1.00 88.12 67 TYR A CA 1
ATOM 515 C C . TYR A 1 67 ? -12.592 -8.875 43.261 1.00 88.12 67 TYR A C 1
ATOM 517 O O . TYR A 1 67 ? -11.941 -9.793 43.753 1.00 88.12 67 TYR A O 1
ATOM 525 N N . GLN A 1 68 ? -12.018 -7.968 42.455 1.00 83.38 68 GLN A N 1
ATOM 526 C CA . GLN A 1 68 ? -10.586 -8.021 42.124 1.00 83.38 68 GLN A CA 1
ATOM 527 C C . GLN A 1 68 ? -9.701 -7.808 43.358 1.00 83.38 68 GLN A C 1
ATOM 529 O O . GLN A 1 68 ? -8.722 -8.522 43.533 1.00 83.38 68 GLN A O 1
ATOM 534 N N . ASN A 1 69 ? -10.041 -6.879 44.253 1.00 83.50 69 ASN A N 1
ATOM 535 C CA . ASN A 1 69 ? -9.261 -6.672 45.477 1.00 83.50 69 ASN A CA 1
ATOM 536 C C . ASN A 1 69 ? -9.418 -7.829 46.483 1.00 83.50 69 ASN A C 1
ATOM 538 O O . ASN A 1 69 ? -8.446 -8.167 47.153 1.00 83.50 69 ASN A O 1
ATOM 542 N N . TRP A 1 70 ? -10.596 -8.459 46.547 1.00 88.19 70 TRP A N 1
ATOM 543 C CA . TRP A 1 70 ? -10.856 -9.686 47.310 1.00 88.19 70 TRP A CA 1
ATOM 544 C C . TRP A 1 70 ? -10.004 -10.858 46.793 1.00 88.19 70 TRP A C 1
ATOM 546 O O . TRP A 1 70 ? -9.232 -11.433 47.558 1.00 88.19 70 TRP A O 1
ATOM 556 N N . LYS A 1 71 ? -10.059 -11.139 45.485 1.00 86.81 71 LYS A N 1
ATOM 557 C CA . LYS A 1 71 ? -9.269 -12.185 44.816 1.00 86.81 71 LYS A CA 1
ATOM 558 C C . LYS A 1 71 ? -7.762 -11.964 44.947 1.00 86.81 71 LYS A C 1
ATOM 560 O O . LYS A 1 71 ? -7.057 -12.865 45.392 1.00 86.81 71 LYS A O 1
ATOM 565 N N . ASP A 1 72 ? -7.269 -10.792 44.543 1.00 82.69 72 ASP A N 1
ATOM 566 C CA . ASP A 1 72 ? -5.830 -10.509 44.470 1.00 82.69 72 ASP A CA 1
ATOM 567 C C . ASP A 1 72 ? -5.160 -10.697 45.842 1.00 82.69 72 ASP A C 1
ATOM 569 O O . ASP A 1 72 ? -4.063 -11.237 45.920 1.00 82.69 72 ASP A O 1
ATOM 573 N N . ALA A 1 73 ? -5.850 -10.332 46.929 1.00 81.00 73 ALA A N 1
ATOM 574 C CA . ALA A 1 73 ? -5.369 -10.533 48.294 1.00 81.00 73 ALA A CA 1
ATOM 575 C C . ALA A 1 73 ? -5.303 -12.014 48.720 1.00 81.00 73 ALA A C 1
ATOM 577 O O . ALA A 1 73 ? -4.391 -12.385 49.455 1.00 81.00 73 ALA A O 1
ATOM 578 N N . ILE A 1 74 ? -6.222 -12.872 48.253 1.00 84.12 74 ILE A N 1
ATOM 579 C CA . ILE A 1 74 ? -6.136 -14.327 48.481 1.00 84.12 74 ILE A CA 1
ATOM 580 C C . ILE A 1 74 ? -4.923 -14.899 47.730 1.00 84.12 74 ILE A C 1
ATOM 582 O O . ILE A 1 74 ? -4.147 -15.659 48.307 1.00 84.12 74 ILE A O 1
ATOM 586 N N . LEU A 1 75 ? -4.727 -14.504 46.466 1.00 83.56 75 LEU A N 1
ATOM 587 C CA . LEU A 1 75 ? -3.576 -14.937 45.665 1.00 83.56 75 LEU A CA 1
ATOM 588 C C . LEU A 1 75 ? -2.244 -14.504 46.301 1.00 83.56 75 LEU A C 1
ATOM 590 O O . LEU A 1 75 ? -1.348 -15.330 46.450 1.00 83.56 75 LEU A O 1
ATOM 594 N N . GLU A 1 76 ? -2.133 -13.239 46.721 1.00 79.94 76 GLU A N 1
ATOM 595 C CA . GLU A 1 76 ? -0.925 -12.662 47.330 1.00 79.94 76 GLU A CA 1
ATOM 596 C C . GLU A 1 76 ? -0.616 -13.288 48.708 1.00 79.94 76 GLU A C 1
ATOM 598 O O . GLU A 1 76 ? 0.519 -13.699 48.950 1.00 79.94 76 GLU A O 1
ATOM 603 N N . ARG A 1 77 ? -1.612 -13.442 49.600 1.00 79.88 77 ARG A N 1
ATOM 604 C CA . ARG A 1 77 ? -1.396 -13.969 50.967 1.00 79.88 77 ARG A CA 1
ATOM 605 C C . ARG A 1 77 ? -1.062 -15.462 51.010 1.00 79.88 77 ARG A C 1
ATOM 607 O O . ARG A 1 77 ? -0.311 -15.871 51.898 1.00 79.88 77 ARG A O 1
ATOM 614 N N . PHE A 1 78 ? -1.628 -16.257 50.100 1.00 81.12 78 PHE A N 1
ATOM 615 C CA . PHE A 1 78 ? -1.473 -17.719 50.063 1.00 81.12 78 PHE A CA 1
ATOM 616 C C . PHE A 1 78 ? -0.555 -18.219 48.931 1.00 81.12 78 PHE A C 1
ATOM 618 O O . PHE A 1 78 ? -0.393 -19.425 48.776 1.00 81.12 78 PHE A O 1
ATOM 625 N N . GLN A 1 79 ? 0.050 -17.308 48.155 1.00 79.50 79 GLN A N 1
ATOM 626 C CA . GLN A 1 79 ? 0.963 -17.592 47.033 1.00 79.50 79 GLN A CA 1
ATOM 627 C C . GLN A 1 79 ? 0.398 -18.594 46.005 1.00 79.50 79 GLN A C 1
ATOM 629 O O . GLN A 1 79 ? 1.118 -19.412 45.433 1.00 79.50 79 GLN A O 1
ATOM 634 N N . LEU A 1 80 ? -0.915 -18.533 45.765 1.00 79.69 80 LEU A N 1
ATOM 635 C CA . LEU A 1 80 ? -1.606 -19.463 44.875 1.00 79.69 80 LEU A CA 1
ATOM 636 C C . LEU A 1 80 ? -1.399 -19.103 43.402 1.00 79.69 80 LEU A C 1
ATOM 638 O O . LEU A 1 80 ? -1.608 -17.960 42.995 1.00 79.69 80 LEU A O 1
ATOM 642 N N . ASP A 1 81 ? -1.107 -20.108 42.573 1.00 74.75 81 ASP A N 1
ATOM 643 C CA . ASP A 1 81 ? -1.235 -19.958 41.124 1.00 74.75 81 ASP A CA 1
ATOM 644 C C . ASP A 1 81 ? -2.707 -19.767 40.707 1.00 74.75 81 ASP A C 1
ATOM 646 O O . ASP A 1 81 ? -3.646 -20.276 41.331 1.00 74.75 81 ASP A O 1
ATOM 650 N N . ARG A 1 82 ? -2.900 -19.082 39.577 1.00 75.88 82 ARG A N 1
ATOM 651 C CA . ARG A 1 82 ? -4.196 -18.841 38.937 1.00 75.88 82 ARG A CA 1
ATOM 652 C C . ARG A 1 82 ? -5.022 -20.121 38.760 1.00 75.88 82 ARG A C 1
ATOM 654 O O . ARG A 1 82 ? -6.238 -20.062 38.900 1.00 75.88 82 ARG A O 1
ATOM 661 N N . LEU A 1 83 ? -4.397 -21.265 38.459 1.00 76.25 83 LEU A N 1
ATOM 662 C CA . LEU A 1 83 ? -5.098 -22.538 38.249 1.00 76.25 83 LEU A CA 1
ATOM 663 C C . LEU A 1 83 ? -5.484 -23.254 39.556 1.00 76.25 83 LEU A C 1
ATOM 665 O O . LEU A 1 83 ? -6.286 -24.195 39.514 1.00 76.25 83 LEU A O 1
ATOM 669 N N . ALA A 1 84 ? -4.944 -22.827 40.704 1.00 80.50 84 ALA A N 1
ATOM 670 C CA . ALA A 1 84 ? -5.308 -23.318 42.035 1.00 80.50 84 ALA A CA 1
ATOM 671 C C . ALA A 1 84 ? -6.480 -22.531 42.652 1.00 80.50 84 ALA A C 1
ATOM 673 O O . ALA A 1 84 ? -7.281 -23.105 43.390 1.00 80.50 84 ALA A O 1
ATOM 674 N N . PHE A 1 85 ? -6.637 -21.250 42.304 1.00 86.12 85 PHE A N 1
ATOM 675 C CA . PHE A 1 85 ? -7.769 -20.419 42.727 1.00 86.12 85 PHE A CA 1
ATOM 676 C C . PHE A 1 85 ? -9.083 -20.893 42.083 1.00 86.12 85 PHE A C 1
ATOM 678 O O . PHE A 1 85 ? -9.355 -20.641 40.910 1.00 86.12 85 PHE A O 1
ATOM 685 N N . ARG A 1 86 ? -9.899 -21.626 42.852 1.00 86.50 86 ARG A N 1
ATOM 686 C CA . ARG A 1 86 ? -11.089 -22.344 42.358 1.00 86.50 86 ARG A CA 1
ATOM 687 C C . ARG A 1 86 ? -12.352 -22.014 43.169 1.00 86.50 86 ARG A C 1
ATOM 689 O O . ARG A 1 86 ? -12.886 -22.909 43.825 1.00 86.50 86 ARG A O 1
ATOM 696 N N . PRO A 1 87 ? -12.844 -20.759 43.141 1.00 90.81 87 PRO A N 1
ATOM 697 C CA . PRO A 1 87 ? -14.096 -20.409 43.801 1.00 90.81 87 PRO A CA 1
ATOM 698 C C . PRO A 1 87 ? -15.267 -21.223 43.236 1.00 90.81 87 PRO A C 1
ATOM 700 O O . PRO A 1 87 ? -15.392 -21.373 42.018 1.00 90.81 87 PRO A O 1
ATOM 703 N N . TYR A 1 88 ? -16.149 -21.706 44.109 1.00 89.38 88 TYR A N 1
ATOM 704 C CA . TYR A 1 88 ? -17.413 -22.343 43.730 1.00 89.38 88 TYR A CA 1
ATOM 705 C C . TYR A 1 88 ? -18.612 -21.551 44.258 1.00 89.38 88 TYR A C 1
ATOM 707 O O . TYR A 1 88 ? -18.497 -20.838 45.253 1.00 89.38 88 TYR A O 1
ATOM 715 N N . PHE A 1 89 ? -19.750 -21.662 43.572 1.00 91.88 89 PHE A N 1
ATOM 716 C CA . PHE A 1 89 ? -21.019 -21.045 43.956 1.00 91.88 89 PHE A CA 1
ATOM 717 C C . PHE A 1 89 ? -21.926 -22.028 44.709 1.00 91.88 89 PHE A C 1
ATOM 719 O O . PHE A 1 89 ? -22.039 -23.192 44.325 1.00 91.88 89 PHE A O 1
ATOM 726 N N . GLU A 1 90 ? -22.614 -21.537 45.739 1.00 90.38 90 GLU A N 1
ATOM 727 C CA . GLU A 1 90 ? -23.625 -22.258 46.513 1.00 90.38 90 GLU A CA 1
ATOM 728 C C . GLU A 1 90 ? -24.927 -21.440 46.590 1.00 90.38 90 GLU A C 1
ATOM 730 O O . GLU A 1 90 ? -24.921 -20.255 46.942 1.00 90.38 90 GLU A O 1
ATOM 735 N N . ASP A 1 91 ? -26.059 -22.094 46.312 1.00 90.50 91 ASP A N 1
ATOM 736 C CA . ASP A 1 91 ? -27.400 -21.553 46.548 1.00 90.50 91 ASP A CA 1
ATOM 737 C C . ASP A 1 91 ? -28.065 -22.250 47.745 1.00 90.50 91 ASP A C 1
ATOM 739 O O . ASP A 1 91 ? -28.647 -23.332 47.628 1.00 90.50 91 ASP A O 1
ATOM 743 N N . ALA A 1 92 ? -27.985 -21.613 48.913 1.00 89.06 92 ALA A N 1
ATOM 744 C CA . ALA A 1 92 ? -28.638 -22.061 50.134 1.00 89.06 92 ALA A CA 1
ATOM 745 C C . ALA A 1 92 ? -29.997 -21.363 50.324 1.00 89.06 92 ALA A C 1
ATOM 747 O O . ALA A 1 92 ? -30.248 -20.261 49.833 1.00 89.06 92 ALA A O 1
ATOM 748 N N . ARG A 1 93 ? -30.897 -21.950 51.125 1.00 85.25 93 ARG A N 1
ATOM 749 C CA . ARG A 1 93 ? -32.228 -21.357 51.401 1.00 85.25 93 ARG A CA 1
ATOM 750 C C . ARG A 1 93 ? -32.151 -19.924 51.947 1.00 85.25 93 ARG A C 1
ATOM 752 O O . ARG A 1 93 ? -33.003 -19.097 51.637 1.00 85.25 93 ARG A O 1
ATOM 759 N N . ASP A 1 94 ? -31.122 -19.641 52.739 1.00 89.44 94 ASP A N 1
ATOM 760 C CA . ASP A 1 94 ? -30.962 -18.408 53.512 1.00 89.44 94 ASP A CA 1
ATOM 761 C C . ASP A 1 94 ? -30.051 -17.368 52.837 1.00 89.44 94 ASP A C 1
ATOM 763 O O . ASP A 1 94 ? -30.081 -16.192 53.202 1.00 89.44 94 ASP A O 1
ATOM 767 N N . HIS A 1 95 ? -29.208 -17.784 51.890 1.00 90.69 95 HIS A N 1
ATOM 768 C CA . HIS A 1 95 ? -28.159 -16.949 51.306 1.00 90.69 95 HIS A CA 1
ATOM 769 C C . HIS A 1 95 ? -27.658 -17.515 49.968 1.00 90.69 95 HIS A C 1
ATOM 771 O O . HIS A 1 95 ? -27.875 -18.683 49.669 1.00 90.69 95 HIS A O 1
ATOM 777 N N . PHE A 1 96 ? -26.969 -16.697 49.177 1.00 92.69 96 PHE A N 1
ATOM 778 C CA . PHE A 1 96 ? -26.045 -17.192 48.149 1.00 92.69 96 PHE A CA 1
ATOM 779 C C . PHE A 1 96 ? -24.613 -17.070 48.676 1.00 92.69 96 PHE A C 1
ATOM 781 O O . PHE A 1 96 ? -24.323 -16.106 49.396 1.00 92.69 96 PHE A O 1
ATOM 788 N N . ALA A 1 97 ? -23.722 -17.985 48.301 1.00 91.12 97 ALA A N 1
ATOM 789 C CA . ALA A 1 97 ? -22.298 -17.895 48.611 1.00 91.12 97 ALA A CA 1
ATOM 790 C C . ALA A 1 97 ? -21.411 -18.158 47.385 1.00 91.12 97 ALA A C 1
ATOM 792 O O . ALA A 1 97 ? -21.758 -18.919 46.487 1.00 91.12 97 ALA A O 1
ATOM 793 N N . VAL A 1 98 ? -20.237 -17.532 47.379 1.00 92.12 98 VAL A N 1
ATOM 794 C CA . VAL A 1 98 ? -19.068 -17.910 46.584 1.00 92.12 98 VAL A CA 1
ATOM 795 C C . VAL A 1 98 ? -17.952 -18.195 47.579 1.00 92.12 98 VAL A C 1
ATOM 797 O O . VAL A 1 98 ? -17.639 -17.323 48.388 1.00 92.12 98 VAL A O 1
ATOM 800 N N . VAL A 1 99 ? -17.365 -19.388 47.548 1.00 90.19 99 VAL A N 1
ATOM 801 C CA . VAL A 1 99 ? -16.395 -19.846 48.557 1.00 90.19 99 VAL A CA 1
ATOM 802 C C . VAL A 1 99 ? -15.099 -20.270 47.878 1.00 90.19 99 VAL A C 1
ATOM 804 O O . VAL A 1 99 ? -15.136 -20.981 46.874 1.00 90.19 99 VAL A O 1
ATOM 807 N N . VAL A 1 100 ? -13.955 -19.839 48.418 1.00 89.88 100 VAL A N 1
ATOM 808 C CA . VAL A 1 100 ? -12.623 -20.282 47.980 1.00 89.88 100 VAL A CA 1
ATOM 809 C C . VAL A 1 100 ? -12.113 -21.339 48.967 1.00 89.88 100 VAL A C 1
ATOM 811 O O . VAL A 1 100 ? -11.699 -20.969 50.068 1.00 89.88 100 VAL A O 1
ATOM 814 N N . PRO A 1 101 ? -12.142 -22.639 48.618 1.00 87.50 101 PRO A N 1
ATOM 815 C CA . PRO A 1 101 ? -11.606 -23.684 49.485 1.00 87.50 101 PRO A CA 1
ATOM 816 C C . PRO A 1 101 ? -10.082 -23.560 49.602 1.00 87.50 101 PRO A C 1
ATOM 818 O O . PRO A 1 101 ? -9.417 -23.137 48.653 1.00 87.50 101 PRO A O 1
ATOM 821 N N . ASP A 1 102 ? -9.527 -23.959 50.744 1.00 84.19 102 ASP A N 1
ATOM 822 C CA . ASP A 1 102 ? -8.084 -24.159 50.885 1.00 84.19 102 ASP A CA 1
ATOM 823 C C . ASP A 1 102 ? -7.666 -25.396 50.060 1.00 84.19 102 ASP A C 1
ATOM 825 O O . ASP A 1 102 ? -8.134 -26.499 50.348 1.00 84.19 102 ASP A O 1
ATOM 829 N N . PRO A 1 103 ? -6.807 -25.266 49.029 1.00 79.56 103 PRO A N 1
ATOM 830 C CA . PRO A 1 103 ? -6.417 -26.396 48.186 1.00 79.56 103 PRO A CA 1
ATOM 831 C C . PRO A 1 103 ? -5.513 -27.415 48.902 1.00 79.56 103 PRO A C 1
ATOM 833 O O . PRO A 1 103 ? -5.229 -28.464 48.326 1.00 79.56 103 PRO A O 1
ATOM 836 N N . THR A 1 104 ? -5.058 -27.124 50.126 1.00 77.44 104 THR A N 1
ATOM 837 C CA . THR A 1 104 ? -4.323 -28.067 50.985 1.00 77.44 104 THR A CA 1
ATOM 838 C C . THR A 1 104 ? -5.235 -28.876 51.915 1.00 77.44 104 THR A C 1
ATOM 840 O O . THR A 1 104 ? -4.792 -29.883 52.468 1.00 77.44 104 THR A O 1
ATOM 843 N N . ASP A 1 105 ? -6.506 -28.485 52.074 1.00 77.88 105 ASP A N 1
ATOM 844 C CA . ASP A 1 105 ? -7.455 -29.165 52.956 1.00 77.88 105 ASP A CA 1
ATOM 845 C C . ASP A 1 105 ? -8.278 -30.230 52.212 1.00 77.88 105 ASP A C 1
ATOM 847 O O . ASP A 1 105 ? -9.216 -29.939 51.469 1.00 77.88 105 ASP A O 1
ATOM 851 N N . ILE A 1 106 ? -7.935 -31.494 52.462 1.00 67.56 106 ILE A N 1
ATOM 852 C CA . ILE A 1 106 ? -8.598 -32.674 51.887 1.00 67.56 106 ILE A CA 1
ATOM 853 C C . ILE A 1 106 ? -10.002 -32.884 52.489 1.00 67.56 106 ILE A C 1
ATOM 855 O O . ILE A 1 106 ? -10.878 -33.439 51.825 1.00 67.56 106 ILE A O 1
ATOM 859 N N . ASP A 1 107 ? -10.235 -32.416 53.720 1.00 67.50 107 ASP A N 1
ATOM 860 C CA . ASP A 1 107 ? -11.497 -32.577 54.452 1.00 67.50 107 ASP A CA 1
ATOM 861 C C . ASP A 1 107 ? -12.530 -31.482 54.106 1.00 67.50 107 ASP A C 1
ATOM 863 O O . ASP A 1 107 ? -13.696 -31.595 54.493 1.00 67.50 107 ASP A O 1
ATOM 867 N N . GLY A 1 108 ? -12.127 -30.431 53.378 1.00 67.00 108 GLY A N 1
ATOM 868 C CA . GLY A 1 108 ? -13.011 -29.374 52.869 1.00 67.00 108 GLY A CA 1
ATOM 869 C C . GLY A 1 108 ? -13.638 -28.474 53.943 1.00 67.00 108 GLY A C 1
ATOM 870 O O . GLY A 1 108 ? -14.719 -27.925 53.728 1.00 67.00 108 GLY A O 1
ATOM 871 N N . ARG A 1 109 ? -12.986 -28.331 55.101 1.00 72.12 109 ARG A N 1
ATOM 872 C CA . ARG A 1 109 ? -13.451 -27.554 56.265 1.00 72.12 109 ARG A CA 1
ATOM 873 C C . ARG A 1 109 ? -12.855 -26.150 56.337 1.00 72.12 109 ARG A C 1
ATOM 875 O O . ARG A 1 109 ? -13.343 -25.336 57.114 1.00 72.12 109 ARG A O 1
ATOM 882 N N . ARG A 1 110 ? -11.801 -25.864 55.568 1.00 80.81 110 ARG A N 1
ATOM 883 C CA . ARG A 1 110 ? -11.045 -24.606 55.604 1.00 80.81 110 ARG A CA 1
ATOM 884 C C . ARG A 1 110 ? -11.261 -23.795 54.323 1.00 80.81 110 ARG A C 1
ATOM 886 O O . ARG A 1 110 ? -11.161 -24.300 53.205 1.00 80.81 110 ARG A O 1
ATOM 893 N N . SER A 1 111 ? -11.568 -22.514 54.503 1.00 84.81 111 SER A N 1
ATOM 894 C CA . SER A 1 111 ? -11.845 -21.533 53.451 1.00 84.81 111 SER A CA 1
ATOM 895 C C . SER A 1 111 ? -10.876 -20.358 53.552 1.00 84.81 111 SER A C 1
ATOM 897 O O . SER A 1 111 ? -10.599 -19.856 54.643 1.00 84.81 111 SER A O 1
ATOM 899 N N . LEU A 1 112 ? -10.375 -19.898 52.406 1.00 86.81 112 LEU A N 1
ATOM 900 C CA . LEU A 1 112 ? -9.454 -18.758 52.312 1.00 86.81 112 LEU A CA 1
ATOM 901 C C . LEU A 1 112 ? -10.201 -17.413 52.281 1.00 86.81 112 LEU A C 1
ATOM 903 O O . LEU A 1 112 ? -9.648 -16.366 52.630 1.00 86.81 112 LEU A O 1
ATOM 907 N N . GLY A 1 113 ? -11.471 -17.446 51.874 1.00 89.50 113 GLY A N 1
ATOM 908 C CA . GLY A 1 113 ? -12.347 -16.286 51.779 1.00 89.50 113 GLY A CA 1
ATOM 909 C C . GLY A 1 113 ? -13.689 -16.623 51.128 1.00 89.50 113 GLY A C 1
ATOM 910 O O . GLY A 1 113 ? -13.835 -17.633 50.434 1.00 89.50 113 GLY A O 1
ATOM 911 N N . PHE A 1 114 ? -14.682 -15.760 51.341 1.00 92.81 114 PHE A N 1
ATOM 912 C CA . PHE A 1 114 ? -16.026 -15.927 50.784 1.00 92.81 114 PHE A CA 1
ATOM 913 C C . PHE A 1 114 ? -16.649 -14.608 50.314 1.00 92.81 114 PHE A C 1
ATOM 915 O O . PHE A 1 114 ? -16.295 -13.529 50.784 1.00 92.81 114 PHE A O 1
ATOM 922 N N . ILE A 1 115 ? -17.649 -14.706 49.437 1.00 93.25 115 ILE A N 1
ATOM 923 C CA . ILE A 1 115 ? -18.626 -13.650 49.152 1.00 93.25 115 ILE A CA 1
ATOM 924 C C . ILE A 1 115 ? -20.015 -14.202 49.460 1.00 93.25 115 ILE A C 1
ATOM 926 O O . ILE A 1 115 ? -20.400 -15.227 48.913 1.00 93.25 115 ILE A O 1
ATOM 930 N N . LYS A 1 116 ? -20.786 -13.527 50.312 1.00 93.50 116 LYS A N 1
ATOM 931 C CA . LYS A 1 116 ? -22.126 -13.950 50.739 1.00 93.50 116 LYS A CA 1
ATOM 932 C C . LYS A 1 116 ? -23.158 -12.865 50.472 1.00 93.50 116 LYS A C 1
ATOM 934 O O . LYS A 1 116 ? -22.941 -11.719 50.861 1.00 93.50 116 LYS A O 1
ATOM 939 N N . TYR A 1 117 ? -24.295 -13.237 49.893 1.00 93.25 117 TYR A N 1
ATOM 940 C CA . TYR A 1 117 ? -25.510 -12.420 49.865 1.00 93.25 117 TYR A CA 1
ATOM 941 C C . TYR A 1 117 ? -26.539 -13.012 50.827 1.00 93.25 117 TYR A C 1
ATOM 943 O O . TYR A 1 117 ? -27.012 -14.129 50.626 1.00 93.25 117 TYR A O 1
ATOM 951 N N . ASP A 1 118 ? -26.881 -12.273 51.878 1.00 90.00 118 ASP A N 1
ATOM 952 C CA . ASP A 1 118 ? -27.881 -12.678 52.867 1.00 90.00 118 ASP A CA 1
ATOM 953 C C . ASP A 1 118 ? -29.298 -12.329 52.375 1.00 90.00 118 ASP A C 1
ATOM 955 O O . ASP A 1 118 ? -29.624 -11.149 52.226 1.00 90.00 118 ASP A O 1
ATOM 959 N N . LYS A 1 119 ? -30.148 -13.343 52.145 1.00 88.38 119 LYS A N 1
ATOM 960 C CA . LYS A 1 119 ? -31.505 -13.184 51.578 1.00 88.38 119 LYS A CA 1
ATOM 961 C C . LYS A 1 119 ? -32.533 -12.623 52.578 1.00 88.38 119 LYS A C 1
ATOM 963 O O . LYS A 1 119 ? -33.683 -12.412 52.204 1.00 88.38 119 LYS A O 1
ATOM 968 N N . LYS A 1 120 ? -32.156 -12.413 53.848 1.00 84.81 120 LYS A N 1
ATOM 969 C CA . LYS A 1 120 ? -33.006 -11.808 54.894 1.00 84.81 120 LYS A CA 1
ATOM 970 C C . LYS A 1 120 ? -32.598 -10.367 55.197 1.00 84.81 120 LYS A C 1
ATOM 972 O O . LYS A 1 120 ? -33.450 -9.550 55.533 1.00 84.81 120 LYS A O 1
ATOM 977 N N . LEU A 1 121 ? -31.303 -10.064 55.098 1.00 83.44 121 LEU A N 1
ATOM 978 C CA . LEU A 1 121 ? -30.731 -8.737 55.353 1.00 83.44 121 LEU A CA 1
ATOM 979 C C . LEU A 1 121 ? -30.485 -7.918 54.074 1.00 83.44 121 LEU A C 1
ATOM 981 O O . LEU A 1 121 ? -30.132 -6.743 54.178 1.00 83.44 121 LEU A O 1
ATOM 985 N N . ASN A 1 122 ? -30.634 -8.524 52.889 1.00 87.19 122 ASN A N 1
ATOM 986 C CA . ASN A 1 122 ? -30.326 -7.952 51.569 1.00 87.19 122 ASN A CA 1
ATOM 987 C C . ASN A 1 122 ? -28.944 -7.274 51.530 1.00 87.19 122 ASN A C 1
ATOM 989 O O . ASN A 1 122 ? -28.777 -6.153 51.036 1.00 87.19 122 ASN A O 1
ATOM 993 N N . ARG A 1 123 ? -27.959 -7.952 52.129 1.00 88.56 123 ARG A N 1
ATOM 994 C CA . ARG A 1 123 ? -26.610 -7.443 52.393 1.00 88.56 123 ARG A CA 1
ATOM 995 C C . ARG A 1 123 ? -25.581 -8.358 51.746 1.00 88.56 123 ARG A C 1
ATOM 997 O O . ARG A 1 123 ? -25.620 -9.568 51.967 1.00 88.56 123 ARG A O 1
ATOM 1004 N N . VAL A 1 124 ? -24.635 -7.769 51.017 1.00 92.62 124 VAL A N 1
ATOM 1005 C CA . VAL A 1 124 ? -23.454 -8.485 50.513 1.00 92.62 124 VAL A CA 1
ATOM 1006 C C . VAL A 1 124 ? -22.321 -8.369 51.530 1.00 92.62 124 VAL A C 1
ATOM 1008 O O . VAL A 1 124 ? -22.167 -7.341 52.192 1.00 92.62 124 VAL A O 1
ATOM 1011 N N . THR A 1 125 ? -21.527 -9.421 51.685 1.00 92.00 125 THR A N 1
ATOM 1012 C CA . THR A 1 125 ? -20.323 -9.454 52.522 1.00 92.00 125 THR A CA 1
ATOM 1013 C C . THR A 1 125 ? -19.233 -10.232 51.794 1.00 92.00 125 THR A C 1
ATOM 1015 O O . THR A 1 125 ? -19.402 -11.424 51.565 1.00 92.00 125 THR A O 1
ATOM 1018 N N . LEU A 1 126 ? -18.139 -9.563 51.425 1.00 93.38 126 LEU A N 1
ATOM 1019 C CA . LEU A 1 126 ? -16.904 -10.186 50.939 1.00 93.38 126 LEU A CA 1
ATOM 1020 C C . LEU A 1 126 ? -15.940 -10.284 52.128 1.00 93.38 126 LEU A C 1
ATOM 1022 O O . LEU A 1 126 ? -15.784 -9.285 52.825 1.00 93.38 126 LEU A O 1
ATOM 1026 N N . ALA A 1 127 ? -15.297 -11.424 52.369 1.00 89.94 127 ALA A N 1
ATOM 1027 C CA . ALA A 1 127 ? -14.380 -11.622 53.495 1.00 89.94 127 ALA A CA 1
ATOM 1028 C C . ALA A 1 127 ? -13.134 -12.433 53.101 1.00 89.94 127 ALA A C 1
ATOM 1030 O O . ALA A 1 127 ? -13.251 -13.388 52.330 1.00 89.94 127 ALA A O 1
ATOM 1031 N N . ASN A 1 128 ? -11.978 -12.062 53.667 1.00 86.69 128 ASN A N 1
ATOM 1032 C CA . ASN A 1 128 ? -10.669 -12.705 53.478 1.00 86.69 128 ASN A CA 1
ATOM 1033 C C . ASN A 1 128 ? -9.986 -13.012 54.816 1.00 86.69 128 ASN A C 1
ATOM 1035 O O . ASN A 1 128 ? -9.966 -12.160 55.708 1.00 86.69 128 ASN A O 1
ATOM 1039 N N . ALA A 1 129 ? -9.350 -14.184 54.898 1.00 73.75 129 ALA A N 1
ATOM 1040 C CA . ALA A 1 129 ? -8.557 -14.617 56.047 1.00 73.75 129 ALA A CA 1
ATOM 1041 C C . ALA A 1 129 ? -7.311 -13.750 56.294 1.00 73.75 129 ALA A C 1
ATOM 1043 O O . ALA A 1 129 ? -6.615 -13.387 55.347 1.00 73.75 129 ALA A O 1
ATOM 1044 N N . CYS A 1 130 ? -6.969 -13.537 57.570 1.00 61.09 130 CYS A N 1
ATOM 1045 C CA . CYS A 1 130 ? -5.625 -13.125 58.024 1.00 61.09 130 CYS A CA 1
ATOM 1046 C C . CYS A 1 130 ? -5.029 -11.906 57.290 1.00 61.09 130 CYS A C 1
ATOM 1048 O O . CYS A 1 130 ? -3.855 -11.910 56.910 1.00 61.09 130 CYS A O 1
ATOM 1050 N N . MET A 1 131 ? -5.835 -10.868 57.081 1.00 64.69 131 MET A N 1
ATOM 1051 C CA . MET A 1 131 ? -5.447 -9.659 56.353 1.00 64.69 131 MET A CA 1
ATOM 1052 C C . MET A 1 131 ? -5.440 -8.451 57.293 1.00 64.69 131 MET A C 1
ATOM 1054 O O . MET A 1 131 ? -6.357 -8.260 58.087 1.00 64.69 131 MET A O 1
ATOM 1058 N N . GLN A 1 132 ? -4.430 -7.590 57.164 1.00 66.69 132 GLN A N 1
ATOM 1059 C CA . GLN A 1 132 ? -4.414 -6.275 57.808 1.00 66.69 132 GLN A CA 1
ATOM 1060 C C . GLN A 1 132 ? -4.605 -5.192 56.749 1.00 66.69 132 GLN A C 1
ATOM 1062 O O . GLN A 1 132 ? -3.934 -5.201 55.717 1.00 66.69 132 GLN A O 1
ATOM 1067 N N . LEU A 1 133 ? -5.506 -4.244 57.013 1.00 74.25 133 LEU A N 1
ATOM 1068 C CA . LEU A 1 133 ? -5.684 -3.060 56.174 1.00 74.25 133 LEU A CA 1
ATOM 1069 C C . LEU A 1 133 ? -5.191 -1.829 56.962 1.00 74.25 133 LEU A C 1
ATOM 1071 O O . LEU A 1 133 ? -5.847 -1.445 57.937 1.00 74.25 133 LEU A O 1
ATOM 1075 N N . PRO A 1 134 ? -4.026 -1.248 56.611 1.00 74.69 134 PRO A N 1
ATOM 1076 C CA . PRO A 1 134 ? -3.471 -0.080 57.297 1.00 74.69 134 PRO A CA 1
ATOM 1077 C C . PRO A 1 134 ? -4.273 1.183 56.950 1.00 74.69 134 PRO A C 1
ATOM 1079 O O . PRO A 1 134 ? -4.812 1.291 55.849 1.00 74.69 134 PRO A O 1
ATOM 1082 N N . VAL A 1 135 ? -4.363 2.154 57.864 1.00 72.81 135 VAL A N 1
ATOM 1083 C CA . VAL A 1 135 ? -5.191 3.372 57.684 1.00 72.81 135 VAL A CA 1
ATOM 1084 C C . VAL A 1 135 ? -4.680 4.234 56.521 1.00 72.81 135 VAL A C 1
ATOM 1086 O O . VAL A 1 135 ? -5.457 4.891 55.829 1.00 72.81 135 VAL A O 1
ATOM 1089 N N . GLU A 1 136 ? -3.384 4.135 56.249 1.00 77.12 136 GLU A N 1
ATOM 1090 C CA . GLU A 1 136 ? -2.641 4.667 55.109 1.00 77.12 136 GLU A CA 1
ATOM 1091 C C . GLU A 1 136 ? -3.264 4.240 53.764 1.00 77.12 136 GLU A C 1
ATOM 1093 O O . GLU A 1 136 ? -3.212 4.987 52.789 1.00 77.12 136 GLU A O 1
ATOM 1098 N N . ALA A 1 137 ? -3.976 3.105 53.708 1.00 75.94 137 ALA A N 1
ATOM 1099 C CA . ALA A 1 137 ? -4.726 2.687 52.522 1.00 75.94 137 ALA A CA 1
ATOM 1100 C C . ALA A 1 137 ? -5.873 3.640 52.139 1.00 75.94 137 ALA A C 1
ATOM 1102 O O . ALA A 1 137 ? -6.390 3.557 51.021 1.00 75.94 137 ALA A O 1
ATOM 1103 N N . LEU A 1 138 ? -6.260 4.586 53.004 1.00 77.62 138 LEU A N 1
ATOM 1104 C CA . LEU A 1 138 ? -7.178 5.674 52.657 1.00 77.62 138 LEU A CA 1
ATOM 1105 C C . LEU A 1 138 ? -6.493 6.811 51.874 1.00 77.62 138 LEU A C 1
ATOM 1107 O O . LEU A 1 138 ? -7.176 7.477 51.094 1.00 77.62 138 LEU A O 1
ATOM 1111 N N . GLU A 1 139 ? -5.169 6.970 51.933 1.00 79.44 139 GLU A N 1
ATOM 1112 C CA . GLU A 1 139 ? -4.431 8.047 51.247 1.00 79.44 139 GLU A CA 1
ATOM 1113 C C . GLU A 1 139 ? -4.423 7.899 49.713 1.00 79.44 139 GLU A C 1
ATOM 1115 O O . GLU A 1 139 ? -4.351 6.795 49.166 1.00 79.44 139 GLU A O 1
ATOM 1120 N N . LEU A 1 140 ? -4.546 9.012 48.981 1.00 74.06 140 LEU A N 1
ATOM 1121 C CA . LEU A 1 140 ? -4.583 8.989 47.513 1.00 74.06 140 LEU A CA 1
ATOM 1122 C C . LEU A 1 140 ? -3.250 8.468 46.947 1.00 74.06 140 LEU A C 1
ATOM 1124 O O . LEU A 1 140 ? -2.182 8.936 47.325 1.00 74.06 140 LEU A O 1
ATOM 1128 N N . GLY A 1 141 ? -3.326 7.489 46.042 1.00 67.31 141 GLY A N 1
ATOM 1129 C CA . GLY A 1 141 ? -2.164 6.815 45.451 1.00 67.31 141 GLY A CA 1
ATOM 1130 C C . GLY A 1 141 ? -1.582 5.625 46.235 1.00 67.31 141 GLY A C 1
ATOM 1131 O O . GLY A 1 141 ? -0.788 4.886 45.654 1.00 67.31 141 GLY A O 1
ATOM 1132 N N . PHE A 1 142 ? -1.972 5.372 47.494 1.00 76.31 142 PHE A N 1
ATOM 1133 C CA . PHE A 1 142 ? -1.457 4.222 48.261 1.00 76.31 142 PHE A CA 1
ATOM 1134 C C . PHE A 1 142 ? -1.837 2.880 47.612 1.00 76.31 142 PHE A C 1
ATOM 1136 O O . PHE A 1 142 ? -3.022 2.589 47.441 1.00 76.31 142 PHE A O 1
ATOM 1143 N N . THR A 1 143 ? -0.855 2.028 47.297 1.00 74.62 143 THR A N 1
ATOM 1144 C CA . THR A 1 143 ? -1.083 0.684 46.741 1.00 74.62 143 THR A CA 1
ATOM 1145 C C . THR A 1 143 ? 0.083 -0.265 47.018 1.00 74.62 143 THR A C 1
ATOM 1147 O O . THR A 1 143 ? 1.240 0.124 46.881 1.00 74.62 143 THR A O 1
ATOM 1150 N N . THR A 1 144 ? -0.210 -1.532 47.322 1.00 70.94 144 THR A N 1
ATOM 1151 C CA . THR A 1 144 ? 0.790 -2.621 47.364 1.00 70.94 144 THR A CA 1
ATOM 1152 C C . THR A 1 144 ? 1.176 -3.105 45.959 1.00 70.94 144 THR A C 1
ATOM 1154 O O . THR A 1 144 ? 2.301 -3.530 45.720 1.00 70.94 144 THR A O 1
ATOM 1157 N N . LYS A 1 145 ? 0.258 -2.966 44.994 1.00 72.31 145 LYS A N 1
ATOM 1158 C CA . LYS A 1 145 ? 0.310 -3.585 43.655 1.00 72.31 145 LYS A CA 1
ATOM 1159 C C . LYS A 1 145 ? 1.240 -2.898 42.632 1.00 72.31 145 LYS A C 1
ATOM 1161 O O . LYS A 1 145 ? 1.173 -3.186 41.437 1.00 72.31 145 LYS A O 1
ATOM 1166 N N . THR A 1 146 ? 2.084 -1.947 43.040 1.00 68.75 146 THR A N 1
ATOM 1167 C CA . THR A 1 146 ? 2.965 -1.220 42.101 1.00 68.75 146 THR A CA 1
ATOM 1168 C C . THR A 1 146 ? 4.026 -2.152 41.516 1.00 68.75 146 THR A C 1
ATOM 1170 O O . THR A 1 146 ? 4.808 -2.745 42.248 1.00 68.75 146 THR A O 1
ATOM 1173 N N . GLY A 1 147 ? 4.081 -2.256 40.184 1.00 63.62 147 GLY A N 1
ATOM 1174 C CA . GLY A 1 147 ? 5.061 -3.090 39.472 1.00 63.62 147 GLY A CA 1
ATOM 1175 C C . GLY A 1 147 ? 4.732 -4.588 39.425 1.00 63.62 147 GLY A C 1
ATOM 1176 O O . GLY A 1 147 ? 5.452 -5.342 38.774 1.00 63.62 147 GLY A O 1
ATOM 1177 N N . GLN A 1 148 ? 3.640 -5.026 40.059 1.00 69.62 148 GLN A N 1
ATOM 1178 C CA . GLN A 1 148 ? 3.196 -6.417 40.032 1.00 69.62 148 GLN A CA 1
ATOM 1179 C C . GLN A 1 148 ? 2.319 -6.691 38.794 1.00 69.62 148 GLN A C 1
ATOM 1181 O O . GLN A 1 148 ? 1.095 -6.681 38.873 1.00 69.62 148 GLN A O 1
ATOM 1186 N N . ASP A 1 149 ? 2.941 -6.977 37.645 1.00 63.03 149 ASP A N 1
ATOM 1187 C CA . ASP A 1 149 ? 2.283 -7.200 36.333 1.00 63.03 149 ASP A CA 1
ATOM 1188 C C . ASP A 1 149 ? 1.321 -8.422 36.252 1.00 63.03 149 ASP A C 1
ATOM 1190 O O . ASP A 1 149 ? 0.859 -8.779 35.164 1.00 63.03 149 ASP A O 1
ATOM 1194 N N . HIS A 1 150 ? 1.029 -9.070 37.384 1.00 62.50 150 HIS A N 1
ATOM 1195 C CA . HIS A 1 150 ? 0.112 -10.206 37.527 1.00 62.50 150 HIS A CA 1
ATOM 1196 C C . HIS A 1 150 ? -1.134 -9.898 38.384 1.00 62.50 150 HIS A C 1
ATOM 1198 O O . HIS A 1 150 ? -2.114 -10.635 38.284 1.00 62.50 150 HIS A O 1
ATOM 1204 N N . LEU A 1 151 ? -1.124 -8.823 39.186 1.00 68.94 151 LEU A N 1
ATOM 1205 C CA . LEU A 1 151 ? -2.294 -8.355 39.939 1.00 68.94 151 LEU A CA 1
ATOM 1206 C C . LEU A 1 151 ? -3.036 -7.256 39.176 1.00 68.94 151 LEU A C 1
ATOM 1208 O O . LEU A 1 151 ? -2.464 -6.532 38.357 1.00 68.94 151 LEU A O 1
ATOM 1212 N N . ALA A 1 152 ? -4.326 -7.092 39.464 1.00 61.81 152 ALA A N 1
ATOM 1213 C CA . ALA A 1 152 ? -5.133 -6.089 38.793 1.00 61.81 152 ALA A CA 1
ATOM 1214 C C . ALA A 1 152 ? -5.012 -4.712 39.485 1.00 61.81 152 ALA A C 1
ATOM 1216 O O . ALA A 1 152 ? -5.340 -4.553 40.667 1.00 61.81 152 ALA A O 1
ATOM 1217 N N . GLY A 1 153 ? -4.645 -3.692 38.698 1.00 62.94 153 GLY A N 1
ATOM 1218 C CA . GLY A 1 153 ? -4.604 -2.279 39.099 1.00 62.94 153 GLY A CA 1
ATOM 1219 C C . GLY A 1 153 ? -3.322 -1.862 39.834 1.00 62.94 153 GLY A C 1
ATOM 1220 O O . GLY A 1 153 ? -2.824 -2.572 40.695 1.00 62.94 153 GLY A O 1
ATOM 1221 N N . SER A 1 154 ? -2.796 -0.673 39.517 1.00 58.91 154 SER A N 1
ATOM 1222 C CA . SER A 1 154 ? -1.462 -0.224 39.961 1.00 58.91 154 SER A CA 1
ATOM 1223 C C . SER A 1 154 ? -1.421 1.195 40.552 1.00 58.91 154 SER A C 1
ATOM 1225 O O . SER A 1 154 ? -0.347 1.787 40.636 1.00 58.91 154 SER A O 1
ATOM 1227 N N . HIS A 1 155 ? -2.572 1.785 40.911 1.00 61.75 155 HIS A N 1
ATOM 1228 C CA . HIS A 1 155 ? -2.685 3.195 41.353 1.00 61.75 155 HIS A CA 1
ATOM 1229 C C . HIS A 1 155 ? -3.504 3.402 42.654 1.00 61.75 155 HIS A C 1
ATOM 1231 O O . HIS A 1 155 ? -3.800 4.537 43.017 1.00 61.75 155 HIS A O 1
ATOM 1237 N N . GLY A 1 156 ? -3.909 2.337 43.361 1.00 68.00 156 GLY A N 1
ATOM 1238 C CA . GLY A 1 156 ? -4.384 2.423 44.758 1.00 68.00 156 GLY A CA 1
ATOM 1239 C C . GLY A 1 156 ? -5.800 2.931 45.043 1.00 68.00 156 GLY A C 1
ATOM 1240 O O . GLY A 1 156 ? -6.326 2.757 46.141 1.00 68.00 156 GLY A O 1
ATOM 1241 N N . GLU A 1 157 ? -6.461 3.549 44.072 1.00 77.19 157 GLU A N 1
ATOM 1242 C CA . GLU A 1 157 ? -7.727 4.249 44.325 1.00 77.19 157 GLU A CA 1
ATOM 1243 C C . GLU A 1 157 ? -8.981 3.382 44.152 1.00 77.19 157 GLU A C 1
ATOM 1245 O O . GLU A 1 157 ? -10.047 3.778 44.615 1.00 77.19 157 GLU A O 1
ATOM 1250 N N . GLY A 1 158 ? -8.877 2.188 43.557 1.00 79.69 158 GLY A N 1
ATOM 1251 C CA . GLY A 1 158 ? -10.022 1.351 43.161 1.00 79.69 158 GLY A CA 1
ATOM 1252 C C . GLY A 1 158 ? -11.085 1.123 44.245 1.00 79.69 158 GLY A C 1
ATOM 1253 O O . GLY A 1 158 ? -12.275 1.275 43.979 1.00 79.69 158 GLY A O 1
ATOM 1254 N N . LEU A 1 159 ? -10.673 0.862 45.494 1.00 85.00 159 LEU A N 1
ATOM 1255 C CA . LEU A 1 159 ? -11.590 0.732 46.640 1.00 85.00 159 LEU A CA 1
ATOM 1256 C C . LEU A 1 159 ? -12.398 2.019 46.896 1.00 85.00 159 LEU A C 1
ATOM 1258 O O . LEU A 1 159 ? -13.592 1.962 47.181 1.00 85.00 159 LEU A O 1
ATOM 1262 N N . LYS A 1 160 ? -11.759 3.186 46.766 1.00 86.44 160 LYS A N 1
ATOM 1263 C CA . LYS A 1 160 ? -12.368 4.508 46.988 1.00 86.44 160 LYS A CA 1
ATOM 1264 C C . LYS A 1 160 ? -13.299 4.874 45.833 1.00 86.44 160 LYS A C 1
ATOM 1266 O O . LYS A 1 160 ? -14.376 5.405 46.073 1.00 86.44 160 LYS A O 1
ATOM 1271 N N . LEU A 1 161 ? -12.921 4.537 44.599 1.00 86.62 161 LEU A N 1
ATOM 1272 C CA . LEU A 1 161 ? -13.745 4.735 43.402 1.00 86.62 161 LEU A CA 1
ATOM 1273 C C . LEU A 1 161 ? -15.008 3.859 43.433 1.00 86.62 161 LEU A C 1
ATOM 1275 O O . LEU A 1 161 ? -16.108 4.360 43.202 1.00 86.62 161 LEU A O 1
ATOM 1279 N N . ALA A 1 162 ? -14.878 2.591 43.835 1.00 88.00 162 ALA A N 1
ATOM 1280 C CA . ALA A 1 162 ? -16.018 1.707 44.073 1.00 88.00 162 ALA A CA 1
ATOM 1281 C C . ALA A 1 162 ? -16.937 2.241 45.183 1.00 88.00 162 ALA A C 1
ATOM 1283 O O . ALA A 1 162 ? -18.159 2.230 45.039 1.00 88.00 162 ALA A O 1
ATOM 1284 N N . ALA A 1 163 ? -16.358 2.773 46.265 1.00 88.62 163 ALA A N 1
ATOM 1285 C CA . ALA A 1 163 ? -17.111 3.395 47.347 1.00 88.62 163 ALA A CA 1
ATOM 1286 C C . ALA A 1 163 ? -17.888 4.647 46.893 1.00 88.62 163 ALA A C 1
ATOM 1288 O O . ALA A 1 163 ? -19.031 4.824 47.316 1.00 88.62 163 ALA A O 1
ATOM 1289 N N . VAL A 1 164 ? -17.316 5.488 46.017 1.00 88.44 164 VAL A N 1
ATOM 1290 C CA . VAL A 1 164 ? -18.013 6.642 45.409 1.00 88.44 164 VAL A CA 1
ATOM 1291 C C . VAL A 1 164 ? -19.188 6.174 44.553 1.00 88.44 164 VAL A C 1
ATOM 1293 O O . VAL A 1 164 ? -20.308 6.640 44.760 1.00 88.44 164 VAL A O 1
ATOM 1296 N N . ALA A 1 165 ? -18.956 5.233 43.634 1.00 88.44 165 ALA A N 1
ATOM 1297 C CA . ALA A 1 165 ? -19.985 4.723 42.729 1.00 88.44 165 ALA A CA 1
ATOM 1298 C C . ALA A 1 165 ? -21.155 4.063 43.487 1.00 88.44 165 ALA A C 1
ATOM 1300 O O . ALA A 1 165 ? -22.313 4.386 43.229 1.00 88.44 165 ALA A O 1
ATOM 1301 N N . LEU A 1 166 ? -20.871 3.225 44.493 1.00 88.75 166 LEU A N 1
ATOM 1302 C CA . LEU A 1 166 ? -21.903 2.626 45.353 1.00 88.75 166 LEU A CA 1
ATOM 1303 C C . LEU A 1 166 ? -22.674 3.676 46.169 1.00 88.75 166 LEU A C 1
ATOM 1305 O O . LEU A 1 166 ? -23.897 3.585 46.275 1.00 88.75 166 LEU A O 1
ATOM 1309 N N . SER A 1 167 ? -21.982 4.687 46.710 1.00 87.44 167 SER A N 1
ATOM 1310 C CA . SER A 1 167 ? -22.614 5.755 47.502 1.00 87.44 167 SER A CA 1
ATOM 1311 C C . SER A 1 167 ? -23.526 6.654 46.663 1.00 87.44 167 SER A C 1
ATOM 1313 O O . SER A 1 167 ? -24.552 7.118 47.156 1.00 87.44 167 SER A O 1
ATOM 1315 N N . ARG A 1 168 ? -23.163 6.897 45.398 1.00 86.06 168 ARG A N 1
ATOM 1316 C CA . ARG A 1 168 ? -23.958 7.677 44.437 1.00 86.06 168 ARG A CA 1
ATOM 1317 C C . ARG A 1 168 ? -25.265 6.969 44.068 1.00 86.06 168 ARG A C 1
ATOM 1319 O O . ARG A 1 168 ? -26.298 7.621 43.966 1.00 86.06 168 ARG A O 1
ATOM 1326 N N . ASP A 1 169 ? -25.221 5.648 43.909 1.00 83.75 169 ASP A N 1
ATOM 1327 C CA . ASP A 1 169 ? -26.356 4.822 43.477 1.00 83.75 169 ASP A CA 1
ATOM 1328 C C . ASP A 1 169 ? -27.225 4.305 44.657 1.00 83.75 169 ASP A C 1
ATOM 1330 O O . ASP A 1 169 ? -28.136 3.495 44.467 1.00 83.75 169 ASP A O 1
ATOM 1334 N N . GLY A 1 170 ? -26.989 4.812 45.877 1.00 83.94 170 GLY A N 1
ATOM 1335 C CA . GLY A 1 170 ? -27.870 4.640 47.043 1.00 83.94 170 GLY A CA 1
ATOM 1336 C C . GLY A 1 170 ? -27.480 3.540 48.040 1.00 83.94 170 GLY A C 1
ATOM 1337 O O . GLY A 1 170 ? -28.261 3.257 48.955 1.00 83.94 170 GLY A O 1
ATOM 1338 N N . TYR A 1 171 ? -26.298 2.936 47.903 1.00 88.12 171 TYR A N 1
ATOM 1339 C CA . TYR A 1 171 ? -25.773 1.918 48.821 1.00 88.12 171 TYR A CA 1
ATOM 1340 C C . TYR A 1 171 ? -24.815 2.517 49.862 1.00 88.12 171 TYR A C 1
ATOM 1342 O O . TYR A 1 171 ? -24.214 3.567 49.656 1.00 88.12 171 TYR A O 1
ATOM 1350 N N . SER A 1 172 ? -24.632 1.827 50.988 1.00 86.38 172 SER A N 1
ATOM 1351 C CA . SER A 1 172 ? -23.590 2.122 51.973 1.00 86.38 172 SER A CA 1
ATOM 1352 C C . SER A 1 172 ? -22.525 1.028 51.949 1.00 86.38 172 SER A C 1
ATOM 1354 O O . SER A 1 172 ? -22.834 -0.151 52.159 1.00 86.38 172 SER A O 1
ATOM 1356 N N . LEU A 1 173 ? -21.277 1.438 51.701 1.00 91.19 173 LEU A N 1
ATOM 1357 C CA . LEU A 1 173 ? -20.093 0.590 51.814 1.00 91.19 173 LEU A CA 1
ATOM 1358 C C . LEU A 1 173 ? -19.460 0.762 53.201 1.00 91.19 173 LEU A C 1
ATOM 1360 O O . LEU A 1 173 ? -19.126 1.878 53.612 1.00 91.19 173 LEU A O 1
ATOM 1364 N N . GLN A 1 174 ? -19.251 -0.357 53.886 1.00 90.12 174 GLN A N 1
ATOM 1365 C CA . GLN A 1 174 ? -18.520 -0.440 55.145 1.00 90.12 174 GLN A CA 1
ATOM 1366 C C . GLN A 1 174 ? -17.378 -1.447 54.986 1.00 90.12 174 GLN A C 1
ATOM 1368 O O . GLN A 1 174 ? -17.603 -2.561 54.521 1.00 90.12 174 GLN A O 1
ATOM 1373 N N . VAL A 1 175 ? -16.160 -1.077 55.375 1.00 88.94 175 VAL A N 1
ATOM 1374 C CA . VAL A 1 175 ? -15.020 -2.005 55.460 1.00 88.94 175 VAL A CA 1
ATOM 1375 C C . VAL A 1 175 ? -14.690 -2.219 56.931 1.00 88.94 175 VAL A C 1
ATOM 1377 O O . VAL A 1 175 ? -14.628 -1.256 57.690 1.00 88.94 175 VAL A O 1
ATOM 1380 N N . VAL A 1 176 ? -14.508 -3.467 57.345 1.00 87.38 176 VAL A N 1
ATOM 1381 C CA . VAL A 1 176 ? -14.126 -3.842 58.709 1.00 87.38 176 VAL A CA 1
ATOM 1382 C C . VAL A 1 176 ? -12.799 -4.586 58.638 1.00 87.38 176 VAL A C 1
ATOM 1384 O O . VAL A 1 176 ? -12.678 -5.566 57.907 1.00 87.38 176 VAL A O 1
ATOM 1387 N N . ALA A 1 177 ? -11.796 -4.060 59.335 1.00 84.19 177 ALA A N 1
ATOM 1388 C CA . ALA A 1 177 ? -10.414 -4.526 59.294 1.00 84.19 177 ALA A CA 1
ATOM 1389 C C . ALA A 1 177 ? -9.645 -3.971 60.497 1.00 84.19 177 ALA A C 1
ATOM 1391 O O . ALA A 1 177 ? -9.902 -2.839 60.909 1.00 84.19 177 ALA A O 1
ATOM 1392 N N . SER A 1 178 ? -8.660 -4.706 61.019 1.00 76.44 178 SER A N 1
ATOM 1393 C CA . SER A 1 178 ? -7.719 -4.179 62.027 1.00 76.44 178 SER A CA 1
ATOM 1394 C C . SER A 1 178 ? -8.430 -3.577 63.262 1.00 76.44 178 SER A C 1
ATOM 1396 O O . SER A 1 178 ? -8.101 -2.475 63.703 1.00 76.44 178 SER A O 1
ATOM 1398 N N . GLN A 1 179 ? -9.475 -4.248 63.772 1.00 78.06 179 GLN A N 1
ATOM 1399 C CA . GLN A 1 179 ? -10.378 -3.766 64.840 1.00 78.06 179 GLN A CA 1
ATOM 1400 C C . GLN A 1 179 ? -11.122 -2.444 64.534 1.00 78.06 179 GLN A C 1
ATOM 1402 O O . GLN A 1 179 ? -11.804 -1.889 65.395 1.00 78.06 179 GLN A O 1
ATOM 1407 N N . CYS A 1 180 ? -11.069 -1.933 63.305 1.00 82.06 180 CYS A N 1
ATOM 1408 C CA . CYS A 1 180 ? -11.684 -0.676 62.882 1.00 82.06 180 CYS A CA 1
ATOM 1409 C C . CYS A 1 180 ? -12.827 -0.903 61.884 1.00 82.06 180 CYS A C 1
ATOM 1411 O O . CYS A 1 180 ? -12.784 -1.799 61.046 1.00 82.06 180 CYS A O 1
ATOM 1413 N N . SER A 1 181 ? -13.829 -0.026 61.934 1.00 86.00 181 SER A N 1
ATOM 1414 C CA . SER A 1 181 ? -14.930 0.047 60.974 1.00 86.00 181 SER A CA 1
ATOM 1415 C C . SER A 1 181 ? -14.838 1.350 60.181 1.00 86.00 181 SER A C 1
ATOM 1417 O O . SER A 1 181 ? -14.919 2.437 60.753 1.00 86.00 181 SER A O 1
ATOM 1419 N N . TRP A 1 182 ? -14.694 1.250 58.864 1.00 89.50 182 TRP A N 1
ATOM 1420 C CA . TRP A 1 182 ? -14.571 2.361 57.923 1.00 89.50 182 TRP A CA 1
ATOM 1421 C C . TRP A 1 182 ? -15.882 2.513 57.139 1.00 89.50 182 TRP A C 1
ATOM 1423 O O . TRP A 1 182 ? -16.200 1.688 56.283 1.00 89.50 182 TRP A O 1
ATOM 1433 N N . CYS A 1 183 ? -16.661 3.553 57.434 1.00 88.56 183 CYS A N 1
ATOM 1434 C CA . CYS A 1 183 ? -17.927 3.849 56.758 1.00 88.56 183 CYS A CA 1
ATOM 1435 C C . CYS A 1 183 ? -17.726 4.925 55.683 1.00 88.56 183 CYS A C 1
ATOM 1437 O O . CYS A 1 183 ? -17.319 6.043 56.005 1.00 88.56 183 CYS A O 1
ATOM 1439 N N . PHE A 1 184 ? -18.058 4.622 54.428 1.00 89.50 184 PHE A N 1
ATOM 1440 C CA . PHE A 1 184 ? -17.977 5.576 53.318 1.00 89.50 184 PHE A CA 1
ATOM 1441 C C . PHE A 1 184 ? -19.327 6.270 53.077 1.00 89.50 184 PHE A C 1
ATOM 1443 O O . PHE A 1 184 ? -20.380 5.634 53.151 1.00 89.50 184 PHE A O 1
ATOM 1450 N N . HIS A 1 185 ? -19.296 7.582 52.820 1.00 85.88 185 HIS A N 1
ATOM 1451 C CA . HIS A 1 185 ? -20.490 8.418 52.634 1.00 85.88 185 HIS A CA 1
ATOM 1452 C C . HIS A 1 185 ? -20.186 9.772 51.964 1.00 85.88 185 HIS A C 1
ATOM 1454 O O . HIS A 1 185 ? -19.042 10.227 51.905 1.00 85.88 185 HIS A O 1
ATOM 1460 N N . LEU A 1 186 ? -21.236 10.429 51.468 1.00 83.38 186 LEU A N 1
ATOM 1461 C CA . LEU A 1 186 ? -21.201 11.772 50.882 1.00 83.38 186 LEU A CA 1
ATOM 1462 C C . LEU A 1 186 ? -21.527 12.830 51.952 1.00 83.38 186 LEU A C 1
ATOM 1464 O O . LEU A 1 186 ? -22.532 12.706 52.648 1.00 83.38 186 LEU A O 1
ATOM 1468 N N . CYS A 1 187 ? -20.701 13.874 52.073 1.00 74.56 187 CYS A N 1
ATOM 1469 C CA . CYS A 1 187 ? -20.926 14.979 53.009 1.00 74.56 187 CYS A CA 1
ATOM 1470 C C . CYS A 1 187 ? -21.671 16.158 52.345 1.00 74.56 187 CYS A C 1
ATOM 1472 O O . CYS A 1 187 ? -21.145 16.822 51.446 1.00 74.56 187 CYS A O 1
ATOM 1474 N N . GLU A 1 188 ? -22.873 16.475 52.828 1.00 62.94 188 GLU A N 1
ATOM 1475 C CA . GLU A 1 188 ? -23.608 17.699 52.474 1.00 62.94 188 GLU A CA 1
ATOM 1476 C C . GLU A 1 188 ? -23.025 18.957 53.163 1.00 62.94 188 GLU A C 1
ATOM 1478 O O . GLU A 1 188 ? -22.346 18.839 54.184 1.00 62.94 188 GLU A O 1
ATOM 1483 N N . PRO A 1 189 ? -23.262 20.182 52.643 1.00 50.19 189 PRO A N 1
ATOM 1484 C CA . PRO A 1 189 ? -23.994 20.528 51.418 1.00 50.19 189 PRO A CA 1
ATOM 1485 C C . PRO A 1 189 ? -23.080 20.744 50.196 1.00 50.19 189 PRO A C 1
ATOM 1487 O O . PRO A 1 189 ? -23.544 21.202 49.157 1.00 50.19 189 PRO A O 1
ATOM 1490 N N . ARG A 1 190 ? -21.769 20.476 50.312 1.00 52.25 190 ARG A N 1
ATOM 1491 C CA . ARG A 1 190 ? -20.777 20.695 49.234 1.00 52.25 190 ARG A CA 1
ATOM 1492 C C . ARG A 1 190 ? -20.308 19.418 48.525 1.00 52.25 190 ARG A C 1
ATOM 1494 O O . ARG A 1 190 ? -19.490 19.509 47.617 1.00 52.25 190 ARG A O 1
ATOM 1501 N N . GLY A 1 191 ? -20.819 18.251 48.915 1.00 63.47 191 GLY A N 1
ATOM 1502 C CA . GLY A 1 191 ? -20.592 16.989 48.211 1.00 63.47 191 GLY A CA 1
ATOM 1503 C C . GLY A 1 191 ? -19.172 16.432 48.326 1.00 63.47 191 GLY A C 1
ATOM 1504 O O . GLY A 1 191 ? -18.743 15.715 47.434 1.00 63.47 191 GLY A O 1
ATOM 1505 N N . SER A 1 192 ? -18.409 16.735 49.378 1.00 72.75 192 SER A N 1
ATOM 1506 C CA . SER A 1 192 ? -17.100 16.089 49.559 1.00 72.75 192 SER A CA 1
ATOM 1507 C C . SER A 1 192 ? -17.277 14.614 49.928 1.00 72.75 192 SER A C 1
ATOM 1509 O O . SER A 1 192 ? -18.072 14.296 50.816 1.00 72.75 192 SER A O 1
ATOM 1511 N N . PHE A 1 193 ? -16.535 13.708 49.288 1.00 87.38 193 PHE A N 1
ATOM 1512 C CA . PHE A 1 193 ? -16.565 12.293 49.658 1.00 87.38 193 PHE A CA 1
ATOM 1513 C C . PHE A 1 193 ? -15.744 12.025 50.929 1.00 87.38 193 PHE A C 1
ATOM 1515 O O . PHE A 1 193 ? -14.591 12.451 51.048 1.00 87.38 193 PHE A O 1
ATOM 1522 N N . CYS A 1 194 ? -16.353 11.326 51.885 1.00 86.44 194 CYS A N 1
ATOM 1523 C CA . CYS A 1 194 ? -15.900 11.228 53.268 1.00 86.44 194 CYS A CA 1
ATOM 1524 C C . CYS A 1 194 ? -15.846 9.765 53.735 1.00 86.44 194 CYS A C 1
ATOM 1526 O O . CYS A 1 194 ? -16.798 9.005 53.538 1.00 86.44 194 CYS A O 1
ATOM 1528 N N . CYS A 1 195 ? -14.783 9.386 54.444 1.00 88.62 195 CYS A N 1
ATOM 1529 C CA . CYS A 1 195 ? -14.707 8.132 55.196 1.00 88.62 195 CYS A CA 1
ATOM 1530 C C . CYS A 1 195 ? -14.707 8.421 56.702 1.00 88.62 195 CYS A C 1
ATOM 1532 O O . CYS A 1 195 ? -13.964 9.276 57.181 1.00 88.62 195 CYS A O 1
ATOM 1534 N N . THR A 1 196 ? -15.526 7.702 57.462 1.00 86.69 196 THR A N 1
ATOM 1535 C CA . THR A 1 196 ? -15.539 7.739 58.927 1.00 86.69 196 THR A CA 1
ATOM 1536 C C . THR A 1 196 ? -14.946 6.451 59.473 1.00 86.69 196 THR A C 1
ATOM 1538 O O . THR A 1 196 ? -15.498 5.377 59.255 1.00 86.69 196 THR A O 1
ATOM 1541 N N . VAL A 1 197 ? -13.836 6.572 60.200 1.00 86.75 197 VAL A N 1
ATOM 1542 C CA . VAL A 1 197 ? -13.184 5.473 60.913 1.00 86.75 197 VAL A CA 1
ATOM 1543 C C . VAL A 1 197 ? -13.659 5.474 62.366 1.00 86.75 197 VAL A C 1
ATOM 1545 O O . VAL A 1 197 ? -13.521 6.472 63.079 1.00 86.75 197 VAL A O 1
ATOM 1548 N N . THR A 1 198 ? -14.213 4.345 62.798 1.00 85.81 198 THR A N 1
ATOM 1549 C CA . THR A 1 198 ? -14.722 4.110 64.153 1.00 85.81 198 THR A CA 1
ATOM 1550 C C . THR A 1 198 ? -14.030 2.875 64.742 1.00 85.81 198 THR A C 1
ATOM 1552 O O . THR A 1 198 ? -14.039 1.830 64.086 1.00 85.81 198 THR A O 1
ATOM 1555 N N . PRO A 1 199 ? -13.442 2.948 65.952 1.00 79.94 199 PRO A N 1
ATOM 1556 C CA . PRO A 1 199 ? -12.943 1.766 66.656 1.00 79.94 199 PRO A CA 1
ATOM 1557 C C . PRO A 1 199 ? -14.077 0.780 66.958 1.00 79.94 199 PRO A C 1
ATOM 1559 O O . PRO A 1 199 ? -15.175 1.191 67.336 1.00 79.94 199 PRO A O 1
ATOM 1562 N N . SER A 1 200 ? -13.811 -0.515 66.816 1.00 68.88 200 SER A N 1
ATOM 1563 C CA . SER A 1 200 ? -14.753 -1.592 67.144 1.00 68.88 200 SER A CA 1
ATOM 1564 C C . SER A 1 200 ? -14.426 -2.152 68.525 1.00 68.88 200 SER A C 1
ATOM 1566 O O . SER A 1 200 ? -13.256 -2.276 68.881 1.00 68.88 200 SER A O 1
ATOM 1568 N N . HIS A 1 201 ? -15.438 -2.542 69.300 1.00 58.72 201 HIS A N 1
ATOM 1569 C CA . HIS A 1 201 ? -15.185 -3.368 70.480 1.00 58.72 201 HIS A CA 1
ATOM 1570 C C . HIS A 1 201 ? -14.777 -4.785 70.037 1.00 58.72 201 HIS A C 1
ATOM 1572 O O . HIS A 1 201 ? -15.385 -5.298 69.092 1.00 58.72 201 HIS A O 1
ATOM 1578 N N . PRO A 1 202 ? -13.781 -5.413 70.689 1.00 54.50 202 PRO A N 1
ATOM 1579 C CA . PRO A 1 202 ? -13.367 -6.767 70.352 1.00 54.50 202 PRO A CA 1
ATOM 1580 C C . PRO A 1 202 ? -14.483 -7.768 70.654 1.00 54.50 202 PRO A C 1
ATOM 1582 O O . PRO A 1 202 ? -15.159 -7.697 71.686 1.00 54.50 202 PRO A O 1
ATOM 1585 N N . SER A 1 203 ? -14.650 -8.716 69.742 1.00 47.31 203 SER A N 1
ATOM 1586 C CA . SER A 1 203 ? -15.524 -9.874 69.886 1.00 47.31 203 SER A CA 1
ATOM 1587 C C . SER A 1 203 ? -14.976 -10.808 70.973 1.00 47.31 203 SER A C 1
ATOM 1589 O O . SER A 1 203 ? -13.767 -10.866 71.201 1.00 47.31 203 SER A O 1
ATOM 1591 N N . GLY A 1 204 ? -15.853 -11.544 71.664 1.00 52.00 204 GLY A N 1
ATOM 1592 C CA . GLY A 1 204 ? -15.443 -12.448 72.747 1.00 52.00 204 GLY A CA 1
ATOM 1593 C C . GLY A 1 204 ? -14.435 -13.519 72.303 1.00 52.00 204 GLY A C 1
ATOM 1594 O O . GLY A 1 204 ? -14.450 -13.963 71.156 1.00 52.00 204 GLY A O 1
ATOM 1595 N N . VAL A 1 205 ? -13.566 -13.944 73.226 1.00 39.50 205 VAL A N 1
ATOM 1596 C CA . VAL A 1 205 ? -12.525 -14.953 72.967 1.00 39.50 205 VAL A CA 1
ATOM 1597 C C . VAL A 1 205 ? -13.161 -16.304 72.615 1.00 39.50 205 VAL A C 1
ATOM 1599 O O . VAL A 1 205 ? -13.900 -16.864 73.419 1.00 39.50 205 VAL A O 1
ATOM 1602 N N . PHE A 1 206 ? -12.834 -16.836 71.434 1.00 46.69 206 PHE A N 1
ATOM 1603 C CA . PHE A 1 206 ? -13.238 -18.169 70.971 1.00 46.69 206 PHE A CA 1
ATOM 1604 C C . PHE A 1 206 ? -12.098 -18.856 70.206 1.00 46.69 206 PHE A C 1
ATOM 1606 O O . PHE A 1 206 ? -11.541 -18.277 69.269 1.00 46.69 206 PHE A O 1
ATOM 1613 N N . GLU A 1 207 ? -11.790 -20.099 70.563 1.00 43.84 207 GLU A N 1
ATOM 1614 C CA . GLU A 1 207 ? -10.664 -20.891 70.047 1.00 43.84 207 GLU A CA 1
ATOM 1615 C C . GLU A 1 207 ? -11.056 -21.686 68.781 1.00 43.84 207 GLU A C 1
ATOM 1617 O O . GLU A 1 207 ? -11.396 -22.861 68.862 1.00 43.84 207 GLU A O 1
ATOM 1622 N N . THR A 1 208 ? -11.035 -21.055 67.601 1.00 52.34 208 THR A N 1
ATOM 1623 C CA . THR A 1 208 ? -11.196 -21.748 66.298 1.00 52.34 208 THR A CA 1
ATOM 1624 C C . THR A 1 208 ? -10.221 -21.165 65.277 1.00 52.34 208 THR A C 1
ATOM 1626 O O . THR A 1 208 ? -9.898 -19.974 65.371 1.00 52.34 208 THR A O 1
ATOM 1629 N N . ASP A 1 209 ? -9.785 -21.938 64.274 1.00 59.28 209 ASP A N 1
ATOM 1630 C CA . ASP A 1 209 ? -9.085 -21.332 63.135 1.00 59.28 209 ASP A CA 1
ATOM 1631 C C . ASP A 1 209 ? -10.086 -20.462 62.355 1.00 59.28 209 ASP A C 1
ATOM 1633 O O . ASP A 1 209 ? -11.230 -20.844 62.100 1.00 59.28 209 ASP A O 1
ATOM 1637 N N . GLY A 1 210 ? -9.676 -19.255 61.972 1.00 59.09 210 GLY A N 1
ATOM 1638 C CA . GLY A 1 210 ? -10.482 -18.388 61.115 1.00 59.09 210 GLY A CA 1
ATOM 1639 C C . GLY A 1 210 ? -10.706 -18.979 59.721 1.00 59.09 210 GLY A C 1
ATOM 1640 O O . GLY A 1 210 ? -11.703 -18.638 59.100 1.00 59.09 210 GLY A O 1
ATOM 1641 N N . ALA A 1 211 ? -9.865 -19.909 59.248 1.00 61.72 211 ALA A N 1
ATOM 1642 C CA . ALA A 1 211 ? -10.139 -20.624 57.999 1.00 61.72 211 ALA A CA 1
ATOM 1643 C C . ALA A 1 211 ? -11.378 -21.538 58.116 1.00 61.72 211 ALA A C 1
ATOM 1645 O O . ALA A 1 211 ? -12.147 -21.648 57.165 1.00 61.72 211 ALA A O 1
ATOM 1646 N N . GLU A 1 212 ? -11.621 -22.134 59.290 1.00 65.19 212 GLU A N 1
ATOM 1647 C CA . GLU A 1 212 ? -12.864 -22.865 59.588 1.00 65.19 212 GLU A CA 1
ATOM 1648 C C . GLU A 1 212 ? -14.040 -21.889 59.765 1.00 65.19 212 GLU A C 1
ATOM 1650 O O . GLU A 1 212 ? -15.124 -22.094 59.222 1.00 65.19 212 GLU A O 1
ATOM 1655 N N . GLY A 1 213 ? -13.819 -20.762 60.455 1.00 66.31 213 GLY A N 1
ATOM 1656 C CA . GLY A 1 213 ? -14.837 -19.715 60.624 1.00 66.31 213 GLY A CA 1
ATOM 1657 C C . GLY A 1 213 ? -15.341 -19.129 59.295 1.00 66.31 213 GLY A C 1
ATOM 1658 O O . GLY A 1 213 ? -16.543 -18.920 59.120 1.00 66.31 213 GLY A O 1
ATOM 1659 N N . LEU A 1 214 ? -14.443 -18.933 58.326 1.00 77.62 214 LEU A N 1
ATOM 1660 C CA . LEU A 1 214 ? -14.784 -18.487 56.972 1.00 77.62 214 LEU A CA 1
ATOM 1661 C C . LEU A 1 214 ? -15.519 -19.568 56.165 1.00 77.62 214 LEU A C 1
ATOM 1663 O O . LEU A 1 214 ? -16.302 -19.216 55.283 1.00 77.62 214 LEU A O 1
ATOM 1667 N N . ALA A 1 215 ? -15.333 -20.856 56.473 1.00 75.75 215 ALA A N 1
ATOM 1668 C CA . ALA A 1 215 ? -16.132 -21.936 55.889 1.00 75.75 215 ALA A CA 1
ATOM 1669 C C . ALA A 1 215 ? -17.568 -21.956 56.453 1.00 75.75 215 ALA A C 1
ATOM 1671 O O . ALA A 1 215 ? -18.513 -22.187 55.706 1.00 75.75 215 ALA A O 1
ATOM 1672 N N . GLU A 1 216 ? -17.775 -21.569 57.720 1.00 79.81 216 GLU A N 1
ATOM 1673 C CA . GLU A 1 216 ? -19.114 -21.256 58.264 1.00 79.81 216 GLU A CA 1
ATOM 1674 C C . GLU A 1 216 ? -19.719 -19.937 57.719 1.00 79.81 216 GLU A C 1
ATOM 1676 O O . GLU A 1 216 ? -20.799 -19.506 58.144 1.00 79.81 216 GLU A O 1
ATOM 1681 N N . LEU A 1 217 ? -19.030 -19.261 56.791 1.00 82.94 217 LEU A N 1
ATOM 1682 C CA . LEU A 1 217 ? -19.371 -17.942 56.254 1.00 82.94 217 LEU A CA 1
ATOM 1683 C C . LEU A 1 217 ? -19.494 -16.860 57.346 1.00 82.94 217 LEU A C 1
ATOM 1685 O O . LEU A 1 217 ? -20.427 -16.039 57.342 1.00 82.94 217 LEU A O 1
ATOM 1689 N N . ARG A 1 218 ? -18.552 -16.881 58.298 1.00 82.00 218 ARG A N 1
ATOM 1690 C CA . ARG A 1 218 ? -18.368 -15.917 59.394 1.00 82.00 218 ARG A CA 1
ATOM 1691 C C . ARG A 1 218 ? -16.959 -15.318 59.317 1.00 82.00 218 ARG A C 1
ATOM 1693 O O . ARG A 1 218 ? -16.025 -15.988 58.904 1.00 82.00 218 ARG A O 1
ATOM 1700 N N . PHE A 1 219 ? -16.800 -14.061 59.719 1.00 82.31 219 PHE A N 1
ATOM 1701 C CA . PHE A 1 219 ? -15.503 -13.370 59.762 1.00 82.31 219 PHE A CA 1
ATOM 1702 C C . PHE A 1 219 ? -15.302 -12.724 61.138 1.00 82.31 219 PHE A C 1
ATOM 1704 O O . PHE A 1 219 ? -16.284 -12.462 61.840 1.00 82.31 219 PHE A O 1
ATOM 1711 N N . ARG A 1 220 ? -14.049 -12.464 61.527 1.00 75.06 220 ARG A N 1
ATOM 1712 C CA . ARG A 1 220 ? -13.688 -11.854 62.815 1.00 75.06 220 ARG A CA 1
ATOM 1713 C C . ARG A 1 220 ? -12.963 -10.519 62.630 1.00 75.06 220 ARG A C 1
ATOM 1715 O O . ARG A 1 220 ? -11.923 -10.457 61.978 1.00 75.06 220 ARG A O 1
ATOM 1722 N N . ASN A 1 221 ? -13.474 -9.459 63.259 1.00 71.56 221 ASN A N 1
ATOM 1723 C CA . ASN A 1 221 ? -12.980 -8.076 63.125 1.00 71.56 221 ASN A CA 1
ATOM 1724 C C . ASN A 1 221 ? -11.514 -7.885 63.573 1.00 71.56 221 ASN A C 1
ATOM 1726 O O . ASN A 1 221 ? -10.890 -6.867 63.266 1.00 71.56 221 ASN A O 1
ATOM 1730 N N . GLU A 1 222 ? -10.989 -8.830 64.352 1.00 69.00 222 GLU A N 1
ATOM 1731 C CA . GLU A 1 222 ? -9.653 -8.806 64.943 1.00 69.00 222 GLU A CA 1
ATOM 1732 C C . GLU A 1 222 ? -8.578 -9.440 64.035 1.00 69.00 222 GLU A C 1
ATOM 1734 O O . GLU A 1 222 ? -7.393 -9.198 64.260 1.00 69.00 222 GLU A O 1
ATOM 1739 N N . ARG A 1 223 ? -8.976 -10.241 63.029 1.00 73.81 223 ARG A N 1
ATOM 1740 C CA . ARG A 1 223 ? -8.085 -11.071 62.181 1.00 73.81 223 ARG A CA 1
ATOM 1741 C C . ARG A 1 223 ? -8.341 -10.926 60.675 1.00 73.81 223 ARG A C 1
ATOM 1743 O O . ARG A 1 223 ? -7.401 -11.034 59.889 1.00 73.81 223 ARG A O 1
ATOM 1750 N N . ASP A 1 224 ? -9.592 -10.725 60.277 1.00 83.25 224 ASP A N 1
ATOM 1751 C CA . ASP A 1 224 ? -10.038 -10.818 58.887 1.00 83.25 224 ASP A CA 1
ATOM 1752 C C . ASP A 1 224 ? -10.398 -9.434 58.321 1.00 83.25 224 ASP A C 1
ATOM 1754 O O . ASP A 1 224 ? -10.767 -8.516 59.059 1.00 83.25 224 ASP A O 1
ATOM 1758 N N . VAL A 1 225 ? -10.341 -9.287 56.993 1.00 86.56 225 VAL A N 1
ATOM 1759 C CA . VAL A 1 225 ? -10.864 -8.097 56.296 1.00 86.56 225 VAL A CA 1
ATOM 1760 C C . VAL A 1 225 ? -12.203 -8.442 55.670 1.00 86.56 225 VAL A C 1
ATOM 1762 O O . VAL A 1 225 ? -12.284 -9.362 54.855 1.00 86.56 225 VAL A O 1
ATOM 1765 N N . ALA A 1 226 ? -13.236 -7.668 56.004 1.00 89.19 226 ALA A N 1
ATOM 1766 C CA . ALA A 1 226 ? -14.571 -7.809 55.441 1.00 89.19 226 ALA A CA 1
ATOM 1767 C C . ALA A 1 226 ? -15.085 -6.507 54.815 1.00 89.19 226 ALA A C 1
ATOM 1769 O O . ALA A 1 226 ? -14.960 -5.421 55.380 1.00 89.19 226 ALA A O 1
ATOM 1770 N N . VAL A 1 227 ? -15.718 -6.623 53.652 1.00 91.50 227 VAL A N 1
ATOM 1771 C CA . VAL A 1 227 ? -16.375 -5.534 52.925 1.00 91.50 227 VAL A CA 1
ATOM 1772 C C . VAL A 1 227 ? -17.872 -5.814 52.887 1.00 91.50 227 VAL A C 1
ATOM 1774 O O . VAL A 1 227 ? -18.306 -6.813 52.316 1.00 91.50 227 VAL A O 1
ATOM 1777 N N . LEU A 1 228 ? -18.667 -4.929 53.483 1.00 90.75 228 LEU A N 1
ATOM 1778 C CA . LEU A 1 228 ? -20.115 -5.046 53.586 1.00 90.75 228 LEU A CA 1
ATOM 1779 C C . LEU A 1 228 ? -20.795 -3.993 52.702 1.00 90.75 228 LEU A C 1
ATOM 1781 O O . LEU A 1 228 ? -20.521 -2.797 52.824 1.00 90.75 228 LEU A O 1
ATOM 1785 N N . ILE A 1 229 ? -21.715 -4.439 51.844 1.00 91.38 229 ILE A N 1
ATOM 1786 C CA . ILE A 1 229 ? -22.567 -3.577 51.011 1.00 91.38 229 ILE A CA 1
ATOM 1787 C C . ILE A 1 229 ? -23.996 -3.704 51.531 1.00 91.38 229 ILE A C 1
ATOM 1789 O O . ILE A 1 229 ? -24.548 -4.805 51.590 1.00 91.38 229 ILE A O 1
ATOM 1793 N N . SER A 1 230 ? -24.582 -2.580 51.936 1.00 87.06 230 SER A N 1
ATOM 1794 C CA . SER A 1 230 ? -25.878 -2.510 52.624 1.00 87.06 230 SER A CA 1
ATOM 1795 C C . SER A 1 230 ? -26.717 -1.320 52.131 1.00 87.06 230 SER A C 1
ATOM 1797 O O . SER A 1 230 ? -26.180 -0.463 51.424 1.00 87.06 230 SER A O 1
ATOM 1799 N N . PRO A 1 231 ? -28.019 -1.229 52.465 1.00 80.25 231 PRO A N 1
ATOM 1800 C CA . PRO A 1 231 ? -28.833 -0.077 52.083 1.00 80.25 231 PRO A CA 1
ATOM 1801 C C . PRO A 1 231 ? -28.313 1.246 52.662 1.00 80.25 231 PRO A C 1
ATOM 1803 O O . PRO A 1 231 ? -27.886 1.311 53.816 1.00 80.25 231 PRO A O 1
ATOM 1806 N N . GLY A 1 232 ? -28.358 2.317 51.865 1.00 70.38 232 GLY A N 1
ATOM 1807 C CA . GLY A 1 232 ? -27.951 3.656 52.298 1.00 70.38 232 GLY A CA 1
ATOM 1808 C C . GLY A 1 232 ? -28.747 4.175 53.505 1.00 70.38 232 GLY A C 1
ATOM 1809 O O . GLY A 1 232 ? -29.947 3.944 53.616 1.00 70.38 232 GLY A O 1
ATOM 1810 N N . ARG A 1 233 ? -28.094 4.934 54.399 1.00 59.62 233 ARG A N 1
ATOM 1811 C CA . ARG A 1 233 ? -28.725 5.499 55.618 1.00 59.62 233 ARG A CA 1
ATOM 1812 C C . ARG A 1 233 ? -29.722 6.644 55.356 1.00 59.62 233 ARG A C 1
ATOM 1814 O O . ARG A 1 233 ? -30.370 7.104 56.290 1.00 59.62 233 ARG A O 1
ATOM 1821 N N . ALA A 1 234 ? -29.807 7.137 54.122 1.00 55.06 234 ALA A N 1
ATOM 1822 C CA . ALA A 1 234 ? -30.736 8.192 53.722 1.00 55.06 234 ALA A CA 1
ATOM 1823 C C . ALA A 1 234 ? -32.142 7.632 53.430 1.00 55.06 234 ALA A C 1
ATOM 1825 O O . ALA A 1 234 ? -32.315 6.441 53.183 1.00 55.06 234 ALA A O 1
ATOM 1826 N N . THR A 1 235 ? -33.146 8.508 53.348 1.00 45.16 235 THR A N 1
ATOM 1827 C CA . THR A 1 235 ? -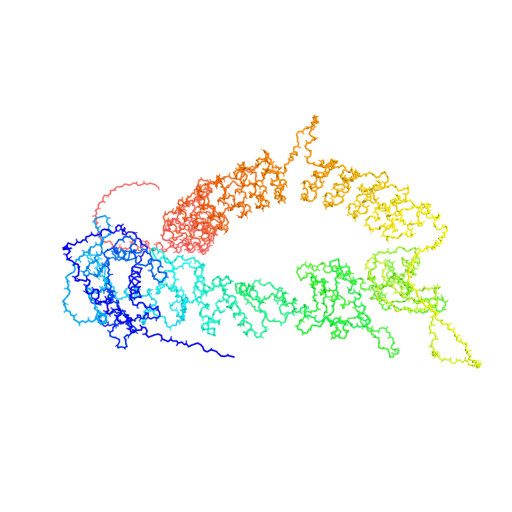34.553 8.166 53.039 1.00 45.16 235 THR A CA 1
ATOM 1828 C C . THR A 1 235 ? -34.792 7.598 51.627 1.00 45.16 235 THR A C 1
ATOM 1830 O O . THR A 1 235 ? -35.934 7.329 51.264 1.00 45.16 235 THR A O 1
ATOM 1833 N N . GLN A 1 236 ? -33.731 7.403 50.837 1.00 54.53 236 GLN A N 1
ATOM 1834 C CA . GLN A 1 236 ? -33.733 6.809 49.494 1.00 54.53 236 GLN A CA 1
ATOM 1835 C C . GLN A 1 236 ? -32.747 5.624 49.368 1.00 54.53 236 GLN A C 1
ATOM 1837 O O . GLN A 1 236 ? -32.346 5.271 48.263 1.00 54.53 236 GLN A O 1
ATOM 1842 N N . GLY A 1 237 ? -32.318 5.021 50.486 1.00 65.25 237 GLY A N 1
ATOM 1843 C CA . GLY A 1 237 ? -31.366 3.904 50.487 1.00 65.25 237 GLY A CA 1
ATOM 1844 C C . GLY A 1 237 ? -31.838 2.702 49.661 1.00 65.25 237 GLY A C 1
ATOM 1845 O O . GLY A 1 237 ? -32.906 2.142 49.917 1.00 65.25 237 GLY A O 1
ATOM 1846 N N . ARG A 1 238 ? -31.030 2.280 48.683 1.00 80.19 238 ARG A N 1
ATOM 1847 C CA . ARG A 1 238 ? -31.348 1.165 47.782 1.00 80.19 238 ARG A CA 1
ATOM 1848 C C . ARG A 1 238 ? -30.925 -0.171 48.393 1.00 80.19 238 ARG A C 1
ATOM 1850 O O . ARG A 1 238 ? -29.829 -0.302 48.926 1.00 80.19 238 ARG A O 1
ATOM 1857 N N . SER A 1 239 ? -31.791 -1.177 48.305 1.00 81.19 239 SER A N 1
ATOM 1858 C CA . SER A 1 239 ? -31.511 -2.545 48.758 1.00 81.19 239 SER A CA 1
ATOM 1859 C C . SER A 1 239 ? -31.032 -3.408 47.586 1.00 81.19 239 SER A C 1
ATOM 1861 O O . SER A 1 239 ? -31.530 -3.247 46.473 1.00 81.19 239 SER A O 1
ATOM 1863 N N . VAL A 1 240 ? -30.058 -4.296 47.815 1.00 84.12 240 VAL A N 1
ATOM 1864 C CA . VAL A 1 240 ? -29.537 -5.202 46.774 1.00 84.12 240 VAL A CA 1
ATOM 1865 C C . VAL A 1 240 ? -30.540 -6.336 46.574 1.00 84.12 240 VAL A C 1
ATOM 1867 O O . VAL A 1 240 ? -30.841 -7.059 47.527 1.00 84.12 240 VAL A O 1
ATOM 1870 N N . SER A 1 241 ? -31.068 -6.499 45.360 1.00 86.69 241 SER A N 1
ATOM 1871 C CA . SER A 1 241 ? -31.974 -7.616 45.054 1.00 86.69 241 SER A CA 1
ATOM 1872 C C . SER A 1 241 ? -31.204 -8.924 44.787 1.00 86.69 241 SER A C 1
ATOM 1874 O O . SER A 1 241 ? -30.023 -8.865 44.434 1.00 86.69 241 SER A O 1
ATOM 1876 N N . PRO A 1 242 ? -31.839 -10.105 44.931 1.00 85.44 242 PRO A N 1
ATOM 1877 C CA . PRO A 1 242 ? -31.187 -11.387 44.651 1.00 85.44 242 PRO A CA 1
ATOM 1878 C C . PRO A 1 242 ? -30.697 -11.497 43.199 1.00 85.44 242 PRO A C 1
ATOM 1880 O O . PRO A 1 242 ? -29.593 -11.972 42.960 1.00 85.44 242 PRO A O 1
ATOM 1883 N N . GLU A 1 243 ? -31.502 -11.015 42.249 1.00 86.44 243 GLU A N 1
ATOM 1884 C CA . GLU A 1 243 ? -31.192 -10.993 40.812 1.00 86.44 243 GLU A CA 1
ATOM 1885 C C . GLU A 1 243 ? -30.025 -10.041 40.518 1.00 86.44 243 GLU A C 1
ATOM 1887 O O . GLU A 1 243 ? -29.052 -10.427 39.877 1.00 86.44 243 GLU A O 1
ATOM 1892 N N . GLU A 1 244 ? -30.063 -8.831 41.086 1.00 86.88 244 GLU A N 1
ATOM 1893 C CA . GLU A 1 244 ? -28.994 -7.839 40.941 1.00 86.88 244 GLU A CA 1
ATOM 1894 C C . GLU A 1 244 ? -27.644 -8.346 41.474 1.00 86.88 244 GLU A C 1
ATOM 1896 O O . GLU A 1 244 ? -26.617 -8.120 40.841 1.00 86.88 244 GLU A O 1
ATOM 1901 N N . PHE A 1 245 ? -27.625 -9.082 42.590 1.00 89.19 245 PHE A N 1
ATOM 1902 C CA . PHE A 1 245 ? -26.393 -9.702 43.084 1.00 89.19 245 PHE A CA 1
ATOM 1903 C C . PHE A 1 245 ? -25.852 -10.790 42.139 1.00 89.19 245 PHE A C 1
ATOM 1905 O O . PHE A 1 245 ? -24.639 -10.879 41.950 1.00 89.19 245 PHE A O 1
ATOM 1912 N N . LEU A 1 246 ? -26.718 -11.599 41.520 1.00 88.19 246 LEU A N 1
ATOM 1913 C CA . LEU A 1 246 ? -26.287 -12.602 40.539 1.00 88.19 246 LEU A CA 1
ATOM 1914 C C . LEU A 1 246 ? -25.721 -11.938 39.274 1.00 88.19 246 LEU A C 1
ATOM 1916 O O . LEU A 1 246 ? -24.677 -12.366 38.782 1.00 88.19 246 LEU A O 1
ATOM 1920 N N . ASP A 1 247 ? -26.326 -10.843 38.807 1.00 85.69 247 ASP A N 1
ATOM 1921 C CA . ASP A 1 247 ? -25.786 -10.024 37.714 1.00 85.69 247 ASP A CA 1
ATOM 1922 C C . ASP A 1 247 ? -24.425 -9.402 38.067 1.00 85.69 247 ASP A C 1
ATOM 1924 O O . ASP A 1 247 ? -23.527 -9.369 37.223 1.00 85.69 247 ASP A O 1
ATOM 1928 N N . TRP A 1 248 ? -24.213 -8.980 39.320 1.00 88.31 248 TRP A N 1
ATOM 1929 C CA . TRP A 1 248 ? -22.896 -8.524 39.781 1.00 88.31 248 TRP A CA 1
ATOM 1930 C C . TRP A 1 248 ? -21.839 -9.640 39.748 1.00 88.31 248 TRP A C 1
ATOM 1932 O O . TRP A 1 248 ? -20.664 -9.337 39.555 1.00 88.31 248 TRP A O 1
ATOM 1942 N N . LEU A 1 249 ? -22.210 -10.917 39.900 1.00 86.19 249 LEU A N 1
ATOM 1943 C CA . LEU A 1 249 ? -21.268 -12.039 39.791 1.00 86.19 249 LEU A CA 1
ATOM 1944 C C . LEU A 1 249 ? -20.907 -12.387 38.332 1.00 86.19 249 LEU A C 1
ATOM 1946 O O . LEU A 1 249 ? -19.798 -12.872 38.095 1.00 86.19 249 LEU A O 1
ATOM 1950 N N . GLN A 1 250 ? -21.767 -12.083 37.347 1.00 82.19 250 GLN A N 1
ATOM 1951 C CA . GLN A 1 250 ? -21.524 -12.370 35.916 1.00 82.19 250 GLN A CA 1
ATOM 1952 C C . GLN A 1 250 ? -20.280 -11.674 35.324 1.00 82.19 250 GLN A C 1
ATOM 1954 O O . GLN A 1 250 ? -19.815 -12.036 34.240 1.00 82.19 250 GLN A O 1
ATOM 1959 N N . ILE A 1 251 ? -19.712 -10.688 36.026 1.00 78.81 251 ILE A N 1
ATOM 1960 C CA . ILE A 1 251 ? -18.460 -10.022 35.642 1.00 78.81 251 ILE A CA 1
ATOM 1961 C C . ILE A 1 251 ? -17.225 -10.924 35.784 1.00 78.81 251 ILE A C 1
ATOM 1963 O O . ILE A 1 251 ? -16.194 -10.619 35.190 1.00 78.81 251 ILE A O 1
ATOM 1967 N N . SER A 1 252 ? -17.293 -11.997 36.578 1.00 84.00 252 SER A N 1
ATOM 1968 C CA . SER A 1 252 ? -16.189 -12.940 36.797 1.00 84.00 252 SER A CA 1
ATOM 1969 C C . SER A 1 252 ? -16.319 -14.160 35.886 1.00 84.00 252 SER A C 1
ATOM 1971 O O . SER A 1 252 ? -17.420 -14.654 35.673 1.00 84.00 252 SER A O 1
ATOM 1973 N N . LEU A 1 253 ? -15.200 -14.687 35.394 1.00 84.75 253 LEU A N 1
ATOM 1974 C CA . LEU A 1 253 ? -15.104 -15.947 34.645 1.00 84.75 253 LEU A CA 1
ATOM 1975 C C . LEU A 1 253 ? -14.850 -17.163 35.548 1.00 84.75 253 LEU A C 1
ATOM 1977 O O . LEU A 1 253 ? -14.868 -18.294 35.086 1.00 84.75 253 LEU A O 1
ATOM 1981 N N . GLU A 1 254 ? -14.511 -16.955 36.818 1.00 84.75 254 GLU A N 1
ATOM 1982 C CA . GLU A 1 254 ? -13.798 -17.979 37.596 1.00 84.75 254 GLU A CA 1
ATOM 1983 C C . GLU A 1 254 ? -14.708 -18.791 38.526 1.00 84.75 254 GLU A C 1
ATOM 1985 O O . GLU A 1 254 ? -14.272 -19.792 39.092 1.00 84.75 254 GLU A O 1
ATOM 1990 N N . ILE A 1 255 ? -15.975 -18.391 38.671 1.00 86.12 255 ILE A N 1
ATOM 1991 C CA . ILE A 1 255 ? -16.897 -18.943 39.666 1.00 86.12 255 ILE A CA 1
ATOM 1992 C C . ILE A 1 255 ? -17.512 -20.245 39.142 1.00 86.12 255 ILE A C 1
ATOM 1994 O O . ILE A 1 255 ? -18.410 -20.255 38.292 1.00 86.12 255 ILE A O 1
ATOM 1998 N N . ARG A 1 256 ? -17.036 -21.372 39.670 1.00 85.56 256 ARG A N 1
ATOM 1999 C CA . ARG A 1 256 ? -17.501 -22.713 39.301 1.00 85.56 256 ARG A CA 1
ATOM 2000 C C . ARG A 1 256 ? -18.948 -22.917 39.745 1.00 85.56 256 ARG A C 1
ATOM 2002 O O . ARG A 1 256 ? -19.301 -22.625 40.882 1.00 85.56 256 ARG A O 1
ATOM 2009 N N . GLY A 1 257 ? -19.783 -23.406 38.829 1.00 80.44 257 GLY A N 1
ATOM 2010 C CA . GLY A 1 257 ? -21.227 -23.561 39.042 1.00 80.44 257 GLY A CA 1
ATOM 2011 C C . GLY A 1 257 ? -22.074 -22.321 38.726 1.00 80.44 257 GLY A C 1
ATOM 2012 O O . GLY A 1 257 ? -23.294 -22.433 38.767 1.00 80.44 257 GLY A O 1
ATOM 2013 N N . LEU A 1 258 ? -21.467 -21.176 38.372 1.00 83.31 258 LEU A N 1
ATOM 2014 C CA . LEU A 1 258 ? -22.204 -19.965 37.977 1.00 83.31 258 LEU A CA 1
ATOM 2015 C C . LEU A 1 258 ? -21.694 -19.327 36.675 1.00 83.31 258 LEU A C 1
ATOM 2017 O O . LEU A 1 258 ? -22.500 -19.031 35.798 1.00 83.31 258 LEU A O 1
ATOM 2021 N N . THR A 1 259 ? -20.381 -19.108 36.538 1.00 81.88 259 THR A N 1
ATOM 2022 C CA . THR A 1 259 ? -19.803 -18.358 35.402 1.00 81.88 259 THR A CA 1
ATOM 2023 C C . THR A 1 259 ? -18.616 -19.030 34.708 1.00 81.88 259 THR A C 1
ATOM 2025 O O . THR A 1 259 ? -18.269 -18.635 33.594 1.00 81.88 259 THR A O 1
ATOM 2028 N N . TYR A 1 260 ? -18.001 -20.043 35.328 1.00 82.62 260 TYR A N 1
ATOM 2029 C CA . TYR A 1 260 ? -16.884 -20.779 34.729 1.00 82.62 260 TYR A CA 1
ATOM 2030 C C . TYR A 1 260 ? -17.320 -21.550 33.465 1.00 82.62 260 TYR A C 1
ATOM 2032 O O . TYR A 1 260 ? -18.387 -22.171 33.489 1.00 82.62 260 TYR A O 1
ATOM 2040 N N . PRO A 1 261 ? -16.531 -21.534 32.368 1.00 82.88 261 PRO A N 1
ATOM 2041 C CA . PRO A 1 261 ? -16.932 -22.119 31.087 1.00 82.88 261 PRO A CA 1
ATOM 2042 C C . PRO A 1 261 ? -17.247 -23.614 31.169 1.00 82.88 261 PRO A C 1
ATOM 2044 O O . PRO A 1 261 ? -16.535 -24.369 31.831 1.00 82.88 261 PRO A O 1
ATOM 2047 N N . SER A 1 262 ? -18.222 -24.072 30.379 1.00 82.00 262 SER A N 1
ATOM 2048 C CA . SER A 1 262 ? -18.428 -25.512 30.155 1.00 82.00 262 SER A CA 1
ATOM 2049 C C . SER A 1 262 ? -17.318 -26.156 29.309 1.00 82.00 262 SER A C 1
ATOM 2051 O O . SER A 1 262 ? -17.081 -27.359 29.408 1.00 82.00 262 SER A O 1
ATOM 2053 N N . SER A 1 263 ? -16.623 -25.361 28.484 1.00 84.88 263 SER A N 1
ATOM 2054 C CA . SER A 1 263 ? -15.525 -25.806 27.621 1.00 84.88 263 SER A CA 1
ATOM 2055 C C . SER A 1 263 ? -14.453 -24.721 27.489 1.00 84.88 263 SER A C 1
ATOM 2057 O O . SER A 1 263 ? -14.667 -23.687 26.848 1.00 84.88 263 SER A O 1
ATOM 2059 N N . VAL A 1 264 ? -13.277 -24.983 28.061 1.00 87.75 264 VAL A N 1
ATOM 2060 C CA . VAL A 1 264 ? -12.097 -24.107 28.049 1.00 87.75 264 VAL A CA 1
ATOM 2061 C C . VAL A 1 264 ? -10.844 -24.905 27.683 1.00 87.75 264 VAL A C 1
ATOM 2063 O O . VAL A 1 264 ? -10.709 -26.064 28.068 1.00 87.75 264 VAL A O 1
ATOM 2066 N N . VAL A 1 265 ? -9.927 -24.282 26.941 1.00 86.94 265 VAL A N 1
ATOM 2067 C CA . VAL A 1 265 ? -8.546 -24.760 26.780 1.00 86.94 265 VAL A CA 1
ATOM 2068 C C . VAL A 1 265 ? -7.631 -23.780 27.503 1.00 86.94 265 VAL A C 1
ATOM 2070 O O . VAL A 1 265 ? -7.417 -22.667 27.023 1.00 86.94 265 VAL A O 1
ATOM 2073 N N . GLU A 1 266 ? -7.134 -24.186 28.670 1.00 86.44 266 GLU A N 1
ATOM 2074 C CA . GLU A 1 266 ? -6.237 -23.386 29.510 1.00 86.44 266 GLU A CA 1
ATOM 2075 C C . GLU A 1 266 ? -4.803 -23.424 28.947 1.00 86.44 266 GLU A C 1
ATOM 2077 O O . GLU A 1 266 ? -4.313 -24.487 28.561 1.00 86.44 266 GLU A O 1
ATOM 2082 N N . THR A 1 267 ? -4.112 -22.277 28.875 1.00 85.44 267 THR A N 1
ATOM 2083 C CA . THR A 1 267 ? -2.710 -22.217 28.403 1.00 85.44 267 THR A CA 1
ATOM 2084 C C . THR A 1 267 ? -1.860 -21.219 29.194 1.00 85.44 267 THR A C 1
ATOM 2086 O O . THR A 1 267 ? -2.372 -20.348 29.895 1.00 85.44 267 THR A O 1
ATOM 2089 N N . SER A 1 268 ? -0.536 -21.309 29.040 1.00 80.62 268 SER A N 1
ATOM 2090 C CA . SER A 1 268 ? 0.453 -20.432 29.687 1.00 80.62 268 SER A CA 1
ATOM 2091 C C . SER A 1 268 ? 0.343 -18.940 29.331 1.00 80.62 268 SER A C 1
ATOM 2093 O O . SER A 1 268 ? 0.722 -18.099 30.146 1.00 80.62 268 SER A O 1
ATOM 2095 N N . GLU A 1 269 ? -0.174 -18.600 28.144 1.00 83.00 269 GLU A N 1
ATOM 2096 C CA . GLU A 1 269 ? -0.355 -17.208 27.689 1.00 83.00 269 GLU A CA 1
ATOM 2097 C C . GLU A 1 269 ? -1.803 -16.706 27.893 1.00 83.00 269 GLU A C 1
ATOM 2099 O O . GLU A 1 269 ? -2.060 -15.505 27.777 1.00 83.00 269 GLU A O 1
ATOM 2104 N N . GLY A 1 270 ? -2.745 -17.605 28.214 1.00 86.88 270 GLY A N 1
ATOM 2105 C CA . GLY A 1 270 ? -4.182 -17.343 28.372 1.00 86.88 270 GLY A CA 1
ATOM 2106 C C . GLY A 1 270 ? -5.069 -18.442 27.781 1.00 86.88 270 GLY A C 1
ATOM 2107 O O . GLY A 1 270 ? -4.568 -19.380 27.166 1.00 86.88 270 GLY A O 1
ATOM 2108 N N . ASP A 1 271 ? -6.385 -18.345 27.964 1.00 89.00 271 ASP A N 1
ATOM 2109 C CA . ASP A 1 271 ? -7.310 -19.462 27.720 1.00 89.00 271 ASP A CA 1
ATOM 2110 C C . ASP A 1 271 ? -8.273 -19.190 26.553 1.00 89.00 271 ASP A C 1
ATOM 2112 O O . ASP A 1 271 ? -8.783 -18.074 26.396 1.00 89.00 271 ASP A O 1
ATOM 2116 N N . LEU A 1 272 ? -8.559 -20.230 25.760 1.00 90.44 272 LEU A N 1
ATOM 2117 C CA . LEU A 1 272 ? -9.591 -20.213 24.716 1.00 90.44 272 LEU A CA 1
ATOM 2118 C C . LEU A 1 272 ? -10.929 -20.685 25.290 1.00 90.44 272 LEU A C 1
ATOM 2120 O O . LEU A 1 272 ? -11.021 -21.793 25.822 1.00 90.44 272 LEU A O 1
ATOM 2124 N N . LEU A 1 273 ? -11.977 -19.874 25.138 1.00 90.38 273 LEU A N 1
ATOM 2125 C CA . LEU A 1 273 ? -13.319 -20.157 25.648 1.00 90.38 273 LEU A CA 1
ATOM 2126 C C . LEU A 1 273 ? -14.220 -20.588 24.480 1.00 90.38 273 LEU A C 1
ATOM 2128 O O . LEU A 1 273 ? -14.561 -19.780 23.613 1.00 90.38 273 LEU A O 1
ATOM 2132 N N . PHE A 1 274 ? -14.599 -21.867 24.464 1.00 85.81 274 PHE A N 1
ATOM 2133 C CA . PHE A 1 274 ? -15.438 -22.480 23.421 1.00 85.81 274 PHE A CA 1
ATOM 2134 C C . PHE A 1 274 ? -16.933 -22.491 23.768 1.00 85.81 274 PHE A C 1
ATOM 2136 O O . PHE A 1 274 ? -17.750 -22.984 22.990 1.00 85.81 274 PHE A O 1
ATOM 2143 N N . ASP A 1 275 ? -17.290 -21.964 24.938 1.00 84.75 275 ASP A N 1
ATOM 2144 C CA . ASP A 1 275 ? -18.669 -21.850 25.392 1.00 84.75 275 ASP A CA 1
ATOM 2145 C C . ASP A 1 275 ? -19.436 -20.789 24.568 1.00 84.75 275 ASP A C 1
ATOM 2147 O O . ASP A 1 275 ? -19.029 -19.619 24.556 1.00 84.75 275 ASP A O 1
ATOM 2151 N N . PRO A 1 276 ? -20.556 -21.141 23.900 1.00 82.62 276 PRO A N 1
ATOM 2152 C CA . PRO A 1 276 ? -21.314 -20.200 23.078 1.00 82.62 276 PRO A CA 1
ATOM 2153 C C . PRO A 1 276 ? -21.835 -18.967 23.822 1.00 82.62 276 PRO A C 1
ATOM 2155 O O . PRO A 1 276 ? -22.021 -17.924 23.193 1.00 82.62 276 PRO A O 1
ATOM 2158 N N . CYS A 1 277 ? -22.037 -19.054 25.140 1.00 80.38 277 CYS A N 1
ATOM 2159 C CA . CYS A 1 277 ? -22.466 -17.932 25.980 1.00 80.38 277 CYS A CA 1
ATOM 2160 C C . CYS A 1 277 ? -21.347 -16.897 26.213 1.00 80.38 277 CYS A C 1
ATOM 2162 O O . CYS A 1 277 ? -21.619 -15.769 26.630 1.00 80.38 277 CYS A O 1
ATOM 2164 N N . LEU A 1 278 ? -20.093 -17.271 25.935 1.00 82.69 278 LEU A N 1
ATOM 2165 C CA . LEU A 1 278 ? -18.893 -16.456 26.140 1.00 82.69 278 LEU A CA 1
ATOM 2166 C C . LEU A 1 278 ? -18.273 -15.955 24.823 1.00 82.69 278 LEU A C 1
ATOM 2168 O O . LEU A 1 278 ? -17.313 -15.183 24.848 1.00 82.69 278 LEU A O 1
ATOM 2172 N N . HIS A 1 279 ? -18.823 -16.348 23.671 1.00 85.50 279 HIS A N 1
ATOM 2173 C CA . HIS A 1 279 ? -18.395 -15.857 22.361 1.00 85.50 279 HIS A CA 1
ATOM 2174 C C . HIS A 1 279 ? -18.445 -14.323 22.276 1.00 85.50 279 HIS A C 1
ATOM 2176 O O . HIS A 1 279 ? -19.421 -13.693 22.681 1.00 85.50 279 HIS A O 1
ATOM 2182 N N . GLY A 1 280 ? -17.398 -13.712 21.716 1.00 80.38 280 GLY A N 1
ATOM 2183 C CA . GLY A 1 280 ? -17.293 -12.256 21.589 1.00 80.38 280 GLY A CA 1
ATOM 2184 C C . GLY A 1 280 ? -16.724 -11.547 22.824 1.00 80.38 280 GLY A C 1
ATOM 2185 O O . GLY A 1 280 ? -16.343 -10.382 22.716 1.00 80.38 280 GLY A O 1
ATOM 2186 N N . ARG A 1 281 ? -16.635 -12.227 23.977 1.00 83.56 281 ARG A N 1
ATOM 2187 C CA . ARG A 1 281 ? -16.178 -11.648 25.248 1.00 83.56 281 ARG A CA 1
ATOM 2188 C C . ARG A 1 281 ? -14.672 -11.831 25.450 1.00 83.56 281 ARG A C 1
ATOM 2190 O O . ARG A 1 281 ? -14.116 -12.892 25.166 1.00 83.56 281 ARG A O 1
ATOM 2197 N N . ILE A 1 282 ? -14.025 -10.810 26.011 1.00 84.19 282 ILE A N 1
ATOM 2198 C CA . ILE A 1 282 ? -12.633 -10.879 26.474 1.00 84.19 282 ILE A CA 1
ATOM 2199 C C . ILE A 1 282 ? -12.614 -10.655 27.985 1.00 84.19 282 ILE A C 1
ATOM 2201 O O . ILE A 1 282 ? -13.216 -9.705 28.488 1.00 84.19 282 ILE A O 1
ATOM 2205 N N . TYR A 1 283 ? -11.903 -11.528 28.691 1.00 82.81 283 TYR A N 1
ATOM 2206 C CA . TYR A 1 283 ? -11.731 -11.509 30.136 1.00 82.81 283 TYR A CA 1
ATOM 2207 C C . TYR A 1 283 ? -10.284 -11.163 30.509 1.00 82.81 283 TYR A C 1
ATOM 2209 O O . TYR A 1 283 ? -9.330 -11.603 29.867 1.00 82.81 283 TYR A O 1
ATOM 2217 N N . ALA A 1 284 ? -10.132 -10.377 31.568 1.00 78.56 284 ALA A N 1
ATOM 2218 C CA . ALA A 1 284 ? -8.910 -9.741 32.028 1.00 78.56 284 ALA A CA 1
ATOM 2219 C C . ALA A 1 284 ? -8.640 -10.104 33.485 1.00 78.56 284 ALA A C 1
ATOM 2221 O O . ALA A 1 284 ? -9.378 -9.660 34.365 1.00 78.56 284 ALA A O 1
ATOM 2222 N N . HIS A 1 285 ? -7.600 -10.897 33.755 1.00 75.31 285 HIS A N 1
ATOM 2223 C CA . HIS A 1 285 ? -7.295 -11.375 35.117 1.00 75.31 285 HIS A CA 1
ATOM 2224 C C . HIS A 1 285 ? -8.537 -11.999 35.806 1.00 75.31 285 HIS A C 1
ATOM 2226 O O . HIS A 1 285 ? -8.794 -11.771 36.989 1.00 75.31 285 HIS A O 1
ATOM 2232 N N . GLY A 1 286 ? -9.346 -12.740 35.040 1.00 72.94 286 GLY A N 1
ATOM 2233 C CA . GLY A 1 286 ? -10.609 -13.353 35.459 1.00 72.94 286 GLY A CA 1
ATOM 2234 C C . GLY A 1 286 ? -11.880 -12.537 35.194 1.00 72.94 286 GLY A C 1
ATOM 2235 O O . GLY A 1 286 ? -12.960 -13.028 35.496 1.00 72.94 286 GLY A O 1
ATOM 2236 N N . VAL A 1 287 ? -11.803 -11.313 34.655 1.00 74.56 287 VAL A N 1
ATOM 2237 C CA . VAL A 1 287 ? -12.924 -10.347 34.693 1.00 74.56 287 VAL A CA 1
ATOM 2238 C C . VAL A 1 287 ? -13.322 -9.788 33.325 1.00 74.56 287 VAL A C 1
ATOM 2240 O O . VAL A 1 287 ? -12.467 -9.359 32.557 1.00 74.56 287 VAL A O 1
ATOM 2243 N N . LEU A 1 288 ? -14.621 -9.753 33.027 1.00 76.25 288 LEU A N 1
ATOM 2244 C CA . LEU A 1 288 ? -15.183 -9.294 31.755 1.00 76.25 288 LEU A CA 1
ATOM 2245 C C . LEU A 1 288 ? -14.802 -7.838 31.446 1.00 76.25 288 LEU A C 1
ATOM 2247 O O . LEU A 1 288 ? -14.967 -6.948 32.281 1.00 76.25 288 LEU A O 1
ATOM 2251 N N . LEU A 1 289 ? -14.334 -7.591 30.222 1.00 72.31 289 LEU A N 1
ATOM 2252 C CA . LEU A 1 289 ? -14.123 -6.242 29.706 1.00 72.31 289 LEU A CA 1
ATOM 2253 C C . LEU A 1 289 ? -15.417 -5.624 29.157 1.00 72.31 289 LEU A C 1
ATOM 2255 O O . LEU A 1 289 ? -16.212 -6.335 28.537 1.00 72.31 289 LEU A O 1
ATOM 2259 N N . PRO A 1 290 ? -15.608 -4.298 29.305 1.00 67.25 290 PRO A N 1
ATOM 2260 C CA . PRO A 1 290 ? -16.720 -3.594 28.676 1.00 67.25 290 PRO A CA 1
ATOM 2261 C C . PRO A 1 290 ? -16.648 -3.704 27.146 1.00 67.25 290 PRO A C 1
ATOM 2263 O O . PRO A 1 290 ? -15.560 -3.689 26.556 1.00 67.25 290 PRO A O 1
ATOM 2266 N N . GLU A 1 291 ? -17.815 -3.791 26.500 1.00 59.69 291 GLU A N 1
ATOM 2267 C CA . GLU A 1 291 ? -17.915 -4.005 25.054 1.00 59.69 291 GLU A CA 1
ATOM 2268 C C . GLU A 1 291 ? -17.210 -2.897 24.261 1.00 59.69 291 GLU A C 1
ATOM 2270 O O . GLU A 1 291 ? -17.629 -1.738 24.187 1.00 59.69 291 GLU A O 1
ATOM 2275 N N . THR A 1 292 ? -16.103 -3.280 23.637 1.00 56.06 292 THR A N 1
ATOM 2276 C CA . THR A 1 292 ? -15.286 -2.413 22.797 1.00 56.06 292 THR A CA 1
ATOM 2277 C C . THR A 1 292 ? -15.819 -2.459 21.365 1.00 56.06 292 THR A C 1
ATOM 2279 O O . THR A 1 292 ? -16.152 -3.521 20.844 1.00 56.06 292 THR A O 1
ATOM 2282 N N . ASN A 1 293 ? -15.936 -1.294 20.719 1.00 56.72 293 ASN A N 1
ATOM 2283 C CA . ASN A 1 293 ? -16.572 -1.147 19.401 1.00 56.72 293 ASN A CA 1
ATOM 2284 C C . ASN A 1 293 ? -15.646 -1.631 18.260 1.00 56.72 293 ASN A C 1
ATOM 2286 O O . ASN A 1 293 ? -15.185 -0.834 17.441 1.00 56.72 293 ASN A O 1
ATOM 2290 N N . TRP A 1 294 ? -15.350 -2.931 18.224 1.00 64.12 294 TRP A N 1
ATOM 2291 C CA . TRP A 1 294 ? -14.569 -3.572 17.165 1.00 64.12 294 TRP A CA 1
ATOM 2292 C C . TRP A 1 294 ? -15.330 -3.579 15.830 1.00 64.12 294 TRP A C 1
ATOM 2294 O O . TRP A 1 294 ? -16.559 -3.640 15.790 1.00 64.12 294 TRP A O 1
ATOM 2304 N N . THR A 1 295 ? -14.602 -3.538 14.711 1.00 56.09 295 THR A N 1
ATOM 2305 C CA . THR A 1 295 ? -15.196 -3.537 13.360 1.00 56.09 295 THR A CA 1
ATOM 2306 C C . THR A 1 295 ? -15.854 -4.870 12.998 1.00 56.09 295 THR A C 1
ATOM 2308 O O . THR A 1 295 ? -16.807 -4.900 12.217 1.00 56.09 295 THR A O 1
ATOM 2311 N N . HIS A 1 296 ? -15.358 -5.967 13.569 1.00 65.56 296 HIS A N 1
ATOM 2312 C CA . HIS A 1 296 ? -15.908 -7.318 13.486 1.00 65.56 296 HIS A CA 1
ATOM 2313 C C . HIS A 1 296 ? -15.929 -7.924 14.898 1.00 65.56 296 HIS A C 1
ATOM 2315 O O . HIS A 1 296 ? -15.149 -7.513 15.753 1.00 65.56 296 HIS A O 1
ATOM 2321 N N . SER A 1 297 ? -16.806 -8.893 15.164 1.00 78.62 297 SER A N 1
ATOM 2322 C CA . SER A 1 297 ? -16.816 -9.595 16.452 1.00 78.62 297 SER A CA 1
ATOM 2323 C C . SER A 1 297 ? -15.771 -10.714 16.504 1.00 78.62 297 SER A C 1
ATOM 2325 O O . SER A 1 297 ? -15.454 -11.335 15.482 1.00 78.62 297 SER A O 1
ATOM 2327 N N . PHE A 1 298 ? -15.276 -11.003 17.709 1.00 85.94 298 PHE A N 1
ATOM 2328 C CA . PHE A 1 298 ? -14.638 -12.286 18.005 1.00 85.94 298 PHE A CA 1
ATOM 2329 C C . PHE A 1 298 ? -15.677 -13.416 17.910 1.00 85.94 298 PHE A C 1
ATOM 2331 O O . PHE A 1 298 ? -16.876 -13.205 18.122 1.00 85.94 298 PHE A O 1
ATOM 2338 N N . ARG A 1 299 ? -15.227 -14.615 17.541 1.00 87.19 299 ARG A N 1
ATOM 2339 C CA . ARG A 1 299 ? -16.052 -15.816 17.361 1.00 87.19 299 ARG A CA 1
ATOM 2340 C C . ARG A 1 299 ? -15.942 -16.788 18.520 1.00 87.19 299 ARG A C 1
ATOM 2342 O O . ARG A 1 299 ? -16.898 -17.525 18.719 1.00 87.19 299 ARG A O 1
ATOM 2349 N N . LEU A 1 300 ? -14.833 -16.770 19.252 1.00 89.12 300 LEU A N 1
ATOM 2350 C CA . LEU A 1 300 ? -14.687 -17.406 20.561 1.00 89.12 300 LEU A CA 1
ATOM 2351 C C . LEU A 1 300 ? -14.709 -16.351 21.677 1.00 89.12 300 LEU A C 1
ATOM 2353 O O . LEU A 1 300 ? -14.799 -15.149 21.404 1.00 89.12 300 LEU A O 1
ATOM 2357 N N . GLY A 1 301 ? -14.657 -16.801 22.930 1.00 88.00 301 GLY A N 1
ATOM 2358 C CA . GLY A 1 301 ? -14.245 -15.960 24.052 1.00 88.00 301 GLY A CA 1
ATOM 2359 C C . GLY A 1 301 ? -12.760 -16.166 24.369 1.00 88.00 301 GLY A C 1
ATOM 2360 O O . GLY A 1 301 ? -12.191 -17.207 24.039 1.00 88.00 301 GLY A O 1
ATOM 2361 N N . TYR A 1 302 ? -12.133 -15.190 25.025 1.00 89.88 302 TYR A N 1
ATOM 2362 C CA . TYR A 1 302 ? -10.705 -15.233 25.372 1.00 89.88 302 TYR A CA 1
ATOM 2363 C C . TYR A 1 302 ? -10.471 -14.786 26.812 1.00 89.88 302 TYR A C 1
ATOM 2365 O O . TYR A 1 302 ? -11.011 -13.764 27.233 1.00 89.88 302 TYR A O 1
ATOM 2373 N N . HIS A 1 303 ? -9.615 -15.493 27.549 1.00 87.94 303 HIS A N 1
ATOM 2374 C CA . HIS A 1 303 ? -9.129 -15.054 28.857 1.00 87.94 303 HIS A CA 1
ATOM 2375 C C . HIS A 1 303 ? -7.644 -14.698 28.778 1.00 87.94 303 HIS A C 1
ATOM 2377 O O . HIS A 1 303 ? -6.806 -15.551 28.503 1.00 87.94 303 HIS A O 1
ATOM 2383 N N . ILE A 1 304 ? -7.313 -13.433 29.041 1.00 85.81 304 ILE A N 1
ATOM 2384 C CA . ILE A 1 304 ? -5.943 -12.920 29.037 1.00 85.81 304 ILE A CA 1
ATOM 2385 C C . ILE A 1 304 ? -5.513 -12.663 30.500 1.00 85.81 304 ILE A C 1
ATOM 2387 O O . ILE A 1 304 ? -5.986 -11.704 31.118 1.00 85.81 304 ILE A O 1
ATOM 2391 N N . PRO A 1 305 ? -4.619 -13.490 31.079 1.00 73.75 305 PRO A N 1
ATOM 2392 C CA . PRO A 1 305 ? -4.259 -13.429 32.499 1.00 73.75 305 PRO A CA 1
ATOM 2393 C C . PRO A 1 305 ? -3.192 -12.379 32.848 1.00 73.75 305 PRO A C 1
ATOM 2395 O O . PRO A 1 305 ? -2.864 -12.238 34.020 1.00 73.75 305 PRO A O 1
ATOM 2398 N N . ARG A 1 306 ? -2.605 -11.685 31.860 1.00 71.44 306 ARG A N 1
ATOM 2399 C CA . ARG A 1 306 ? -1.501 -10.722 32.054 1.00 71.44 306 ARG A CA 1
ATOM 2400 C C . ARG A 1 306 ? -1.665 -9.481 31.172 1.00 71.44 306 ARG A C 1
ATOM 2402 O O . ARG A 1 306 ? -1.471 -9.567 29.950 1.00 71.44 306 ARG A O 1
ATOM 2409 N N . GLY A 1 307 ? -1.938 -8.314 31.758 1.00 67.56 307 GLY A N 1
ATOM 2410 C CA . GLY A 1 307 ? -2.043 -7.047 31.020 1.00 67.56 307 GLY A CA 1
ATOM 2411 C C . GLY A 1 307 ? -2.083 -5.787 31.894 1.00 67.56 307 GLY A C 1
ATOM 2412 O O . GLY A 1 307 ? -2.530 -5.818 33.033 1.00 67.56 307 GLY A O 1
ATOM 2413 N N . LYS A 1 308 ? -1.642 -4.645 31.350 1.00 62.56 308 LYS A N 1
ATOM 2414 C CA . LYS A 1 308 ? -1.613 -3.364 32.081 1.00 62.56 308 LYS A CA 1
ATOM 2415 C C . LYS A 1 308 ? -2.918 -2.585 31.915 1.00 62.56 308 LYS A C 1
ATOM 2417 O O . LYS A 1 308 ? -3.280 -2.178 30.810 1.00 62.56 308 LYS A O 1
ATOM 2422 N N . THR A 1 309 ? -3.597 -2.350 33.033 1.00 61.25 309 THR A N 1
ATOM 2423 C CA . THR A 1 309 ? -4.824 -1.548 33.131 1.00 61.25 309 THR A CA 1
ATOM 2424 C C . THR A 1 309 ? -4.504 -0.087 33.481 1.00 61.25 309 THR A C 1
ATOM 2426 O O . THR A 1 309 ? -3.496 0.179 34.135 1.00 61.25 309 THR A O 1
ATOM 2429 N N . THR A 1 310 ? -5.347 0.874 33.086 1.00 60.22 310 THR A N 1
ATOM 2430 C CA . THR A 1 310 ? -5.218 2.281 33.530 1.00 60.22 310 THR A CA 1
ATOM 2431 C C . THR A 1 310 ? -5.661 2.488 34.990 1.00 60.22 310 THR A C 1
ATOM 2433 O O . THR A 1 310 ? -6.115 1.549 35.646 1.00 60.22 310 THR A O 1
ATOM 2436 N N . ARG A 1 311 ? -5.574 3.741 35.477 1.00 60.06 311 ARG A N 1
ATOM 2437 C CA . ARG A 1 311 ? -6.194 4.232 36.726 1.00 60.06 311 ARG A CA 1
ATOM 2438 C C . ARG A 1 311 ? -7.634 3.741 36.886 1.00 60.06 311 ARG A C 1
ATOM 2440 O O . ARG A 1 311 ? -7.973 3.127 37.889 1.00 60.06 311 ARG A O 1
ATOM 2447 N N . ASP A 1 312 ? -8.434 3.947 35.844 1.00 57.34 312 ASP A N 1
ATOM 2448 C CA . ASP A 1 312 ? -9.867 3.636 35.773 1.00 57.34 312 ASP A CA 1
ATOM 2449 C C . ASP A 1 312 ? -10.131 2.195 35.280 1.00 57.34 312 ASP A C 1
ATOM 2451 O O . ASP A 1 312 ? -11.201 1.886 34.761 1.00 57.34 312 ASP A O 1
ATOM 2455 N N . ARG A 1 313 ? -9.104 1.337 35.363 1.00 59.66 313 ARG A N 1
ATOM 2456 C CA . ARG A 1 313 ? -8.987 -0.046 34.863 1.00 59.66 313 ARG A CA 1
ATOM 2457 C C . ARG A 1 313 ? -9.391 -0.321 33.408 1.00 59.66 313 ARG A C 1
ATOM 2459 O O . ARG A 1 313 ? -9.519 -1.480 33.015 1.00 59.66 313 ARG A O 1
ATOM 2466 N N . GLN A 1 314 ? -9.482 0.703 32.565 1.00 59.91 314 GLN A N 1
ATOM 2467 C CA . GLN A 1 314 ? -9.655 0.524 31.123 1.00 59.91 314 GLN A CA 1
ATOM 2468 C C . GLN A 1 314 ? -8.436 -0.225 30.546 1.00 59.91 314 GLN A C 1
ATOM 2470 O O . GLN A 1 314 ? -7.287 0.076 30.895 1.00 59.91 314 GLN A O 1
ATOM 2475 N N . TRP A 1 315 ? -8.663 -1.230 29.690 1.00 58.62 315 TRP A N 1
ATOM 2476 C CA . TRP A 1 315 ? -7.568 -2.017 29.109 1.00 58.62 315 TRP A CA 1
ATOM 2477 C C . TRP A 1 315 ? -6.801 -1.157 28.091 1.00 58.62 315 TRP A C 1
ATOM 2479 O O . TRP A 1 315 ? -7.355 -0.736 27.078 1.00 58.62 315 TRP A O 1
ATOM 2489 N N . ARG A 1 316 ? -5.509 -0.899 28.337 1.00 52.81 316 ARG A N 1
ATOM 2490 C CA . ARG A 1 316 ? -4.715 0.101 27.593 1.00 52.81 316 ARG A CA 1
ATOM 2491 C C . ARG A 1 316 ? -3.937 -0.461 26.392 1.00 52.81 316 ARG A C 1
ATOM 2493 O O . ARG A 1 316 ? -2.817 -0.031 26.131 1.00 52.81 316 ARG A O 1
ATOM 2500 N N . MET A 1 317 ? -4.509 -1.430 25.682 1.00 60.47 317 MET A N 1
ATOM 2501 C CA . MET A 1 317 ? -3.938 -1.975 24.447 1.00 60.47 317 MET A CA 1
ATOM 2502 C C . MET A 1 317 ? -4.756 -1.504 23.259 1.00 60.47 317 MET A C 1
ATOM 2504 O O . MET A 1 317 ? -5.984 -1.455 23.298 1.00 60.47 317 MET A O 1
ATOM 2508 N N . ASP A 1 318 ? -4.040 -1.173 22.199 1.00 69.50 318 ASP A N 1
ATOM 2509 C CA . ASP A 1 318 ? -4.600 -0.975 20.881 1.00 69.50 318 ASP A CA 1
ATOM 2510 C C . ASP A 1 318 ? -4.997 -2.318 20.241 1.00 69.50 318 ASP A C 1
ATOM 2512 O O . ASP A 1 318 ? -4.812 -3.407 20.795 1.00 69.50 318 ASP A O 1
ATOM 2516 N N . ARG A 1 319 ? -5.543 -2.228 19.026 1.00 79.69 319 ARG A N 1
ATOM 2517 C CA . ARG A 1 319 ? -5.892 -3.382 18.192 1.00 79.69 319 ARG A CA 1
ATOM 2518 C C . ARG A 1 319 ? -4.714 -4.355 18.025 1.00 79.69 319 ARG A C 1
ATOM 2520 O O . ARG A 1 319 ? -4.928 -5.561 18.070 1.00 79.69 319 ARG A O 1
ATOM 2527 N N . HIS A 1 320 ? -3.488 -3.836 17.899 1.00 82.94 320 HIS A N 1
ATOM 2528 C CA . HIS A 1 320 ? -2.272 -4.638 17.764 1.00 82.94 320 HIS A CA 1
ATOM 2529 C C . HIS A 1 320 ? -1.984 -5.461 19.025 1.00 82.94 320 HIS A C 1
ATOM 2531 O O . HIS A 1 320 ? -1.784 -6.667 18.924 1.00 82.94 320 HIS A O 1
ATOM 2537 N N . GLY A 1 321 ? -1.982 -4.852 20.215 1.00 82.38 321 GLY A N 1
ATOM 2538 C CA . GLY A 1 321 ? -1.724 -5.578 21.462 1.00 82.38 321 GLY A CA 1
ATOM 2539 C C . GLY A 1 321 ? -2.757 -6.676 21.739 1.00 82.38 321 GLY A C 1
ATOM 2540 O O . GLY A 1 321 ? -2.399 -7.769 22.184 1.00 82.38 321 GLY A O 1
ATOM 2541 N N . VAL A 1 322 ? -4.036 -6.425 21.426 1.00 82.19 322 VAL A N 1
ATOM 2542 C CA . VAL A 1 322 ? -5.098 -7.445 21.524 1.00 82.19 322 VAL A CA 1
ATOM 2543 C C . VAL A 1 322 ? -4.864 -8.580 20.521 1.00 82.19 322 VAL A C 1
ATOM 2545 O O . VAL A 1 322 ? -4.882 -9.743 20.922 1.00 82.19 322 VAL A O 1
ATOM 2548 N N . ALA A 1 323 ? -4.579 -8.262 19.254 1.00 87.06 323 ALA A N 1
ATOM 2549 C CA . ALA A 1 323 ? -4.268 -9.255 18.225 1.00 87.06 323 ALA A CA 1
ATOM 2550 C C . ALA A 1 323 ? -3.030 -10.103 18.580 1.00 87.06 323 ALA A C 1
ATOM 2552 O O . ALA A 1 323 ? -3.057 -11.320 18.418 1.00 87.06 323 ALA A O 1
ATOM 2553 N N . GLU A 1 324 ? -1.978 -9.497 19.140 1.00 88.38 324 GLU A N 1
ATOM 2554 C CA . GLU A 1 324 ? -0.765 -10.199 19.578 1.00 88.38 324 GLU A CA 1
ATOM 2555 C C . GLU A 1 324 ? -1.060 -11.195 20.709 1.00 88.38 324 GLU A C 1
ATOM 2557 O O . GLU A 1 324 ? -0.639 -12.351 20.641 1.00 88.38 324 GLU A O 1
ATOM 2562 N N . ARG A 1 325 ? -1.825 -10.786 21.733 1.00 87.44 325 ARG A N 1
ATOM 2563 C CA . ARG A 1 325 ? -2.258 -11.690 22.813 1.00 87.44 325 ARG A CA 1
ATOM 2564 C C . ARG A 1 325 ? -3.113 -12.840 22.284 1.00 87.44 325 ARG A C 1
ATOM 2566 O O . ARG A 1 325 ? -2.867 -13.984 22.652 1.00 87.44 325 ARG A O 1
ATOM 2573 N N . VAL A 1 326 ? -4.073 -12.557 21.405 1.00 90.31 326 VAL A N 1
ATOM 2574 C CA . VAL A 1 326 ? -4.943 -13.580 20.802 1.00 90.31 326 VAL A CA 1
ATOM 2575 C C . VAL A 1 326 ? -4.135 -14.561 19.943 1.00 90.31 326 VAL A C 1
ATOM 2577 O O . VAL A 1 326 ? -4.329 -15.768 20.075 1.00 90.31 326 VAL A O 1
ATOM 2580 N N . CYS A 1 327 ? -3.173 -14.083 19.146 1.00 91.06 327 CYS A N 1
ATOM 2581 C CA . CYS A 1 327 ? -2.262 -14.949 18.391 1.00 91.06 327 CYS A CA 1
ATOM 2582 C C . CYS A 1 327 ? -1.436 -15.849 19.323 1.00 91.06 327 CYS A C 1
ATOM 2584 O O . CYS A 1 327 ? -1.459 -17.063 19.149 1.00 91.06 327 CYS A O 1
ATOM 2586 N N . ARG A 1 328 ? -0.786 -15.297 20.360 1.00 90.81 328 ARG A N 1
ATOM 2587 C CA . ARG A 1 328 ? -0.001 -16.075 21.344 1.00 90.81 328 ARG A CA 1
ATOM 2588 C C . ARG A 1 328 ? -0.824 -17.163 22.043 1.00 90.81 328 ARG A C 1
ATOM 2590 O O . ARG A 1 328 ? -0.338 -18.281 22.203 1.00 90.81 328 ARG A O 1
ATOM 2597 N N . ILE A 1 329 ? -2.068 -16.861 22.424 1.00 92.12 329 ILE A N 1
ATOM 2598 C CA . ILE A 1 329 ? -2.992 -17.838 23.024 1.00 92.12 329 ILE A CA 1
ATOM 2599 C C . ILE A 1 329 ? -3.291 -18.969 22.030 1.00 92.12 329 ILE A C 1
ATOM 2601 O O . ILE A 1 329 ? -3.165 -20.141 22.386 1.00 92.12 329 ILE A O 1
ATOM 2605 N N . TRP A 1 330 ? -3.610 -18.645 20.772 1.00 93.38 330 TRP A N 1
ATOM 2606 C CA . TRP A 1 330 ? -3.801 -19.653 19.724 1.00 93.38 330 TRP A CA 1
ATOM 2607 C C . TRP A 1 330 ? -2.545 -20.493 19.473 1.00 93.38 330 TRP A C 1
ATOM 2609 O O . TRP A 1 330 ? -2.656 -21.704 19.310 1.00 93.38 330 TRP A O 1
ATOM 2619 N N . GLU A 1 331 ? -1.353 -19.900 19.478 1.00 91.56 331 GLU A N 1
ATOM 2620 C CA . GLU A 1 331 ? -0.097 -20.632 19.281 1.00 91.56 331 GLU A CA 1
ATOM 2621 C C . GLU A 1 331 ? 0.268 -21.539 20.456 1.00 91.56 331 GLU A C 1
ATOM 2623 O O . GLU A 1 331 ? 0.775 -22.638 20.231 1.00 91.56 331 GLU A O 1
ATOM 2628 N N . SER A 1 332 ? -0.002 -21.120 21.695 1.00 91.50 332 SER A N 1
ATOM 2629 C CA . SER A 1 332 ? 0.167 -21.970 22.879 1.00 91.50 332 SER A CA 1
ATOM 2630 C C . SER A 1 332 ? -0.841 -23.126 22.859 1.00 91.50 332 SER A C 1
ATOM 2632 O O . SER A 1 332 ? -0.464 -24.293 22.974 1.00 91.50 332 SER A O 1
ATOM 2634 N N . ALA A 1 333 ? -2.112 -22.846 22.555 1.00 91.19 333 ALA A N 1
ATOM 2635 C CA . ALA A 1 333 ? -3.147 -23.871 22.432 1.00 91.19 333 ALA A CA 1
ATOM 2636 C C . ALA A 1 333 ? -2.849 -24.882 21.302 1.00 91.19 333 ALA A C 1
ATOM 2638 O O . ALA A 1 333 ? -3.001 -26.089 21.491 1.00 91.19 333 ALA A O 1
ATOM 2639 N N . LEU A 1 334 ? -2.351 -24.421 20.147 1.00 91.19 334 LEU A N 1
ATOM 2640 C CA . LEU A 1 334 ? -1.917 -25.272 19.028 1.00 91.19 334 LEU A CA 1
ATOM 2641 C C . LEU A 1 334 ? -0.642 -26.080 19.326 1.00 91.19 334 LEU A C 1
ATOM 2643 O O . LEU A 1 334 ? -0.379 -27.061 18.632 1.00 91.19 334 LEU A O 1
ATOM 2647 N N . GLN A 1 335 ? 0.149 -25.713 20.337 1.00 87.56 335 GLN A N 1
ATOM 2648 C CA . GLN A 1 335 ? 1.260 -26.544 20.814 1.00 87.56 335 GLN A CA 1
ATOM 2649 C C . GLN A 1 335 ? 0.780 -27.710 21.686 1.00 87.56 335 GLN A C 1
ATOM 2651 O O . GLN A 1 335 ? 1.381 -28.779 21.612 1.00 87.56 335 GLN A O 1
ATOM 2656 N N . VAL A 1 336 ? -0.300 -27.533 22.455 1.00 85.69 336 VAL A N 1
ATOM 2657 C CA . VAL A 1 336 ? -0.848 -28.567 23.354 1.00 85.69 336 VAL A CA 1
ATOM 2658 C C . VAL A 1 336 ? -1.865 -29.481 22.648 1.00 85.69 336 VAL A C 1
ATOM 2660 O O . VAL A 1 336 ? -1.843 -30.694 22.844 1.00 85.69 336 VAL A O 1
ATOM 2663 N N . HIS A 1 337 ? -2.737 -28.930 21.795 1.00 87.88 337 HIS A N 1
ATOM 2664 C CA . HIS A 1 337 ? -3.878 -29.644 21.198 1.00 87.88 337 HIS A CA 1
ATOM 2665 C C . HIS A 1 337 ? -4.001 -29.442 19.672 1.00 87.88 337 HIS A C 1
ATOM 2667 O O . HIS A 1 337 ? -5.080 -29.132 19.159 1.00 87.88 337 HIS A O 1
ATOM 2673 N N . GLU A 1 338 ? -2.902 -29.631 18.925 1.00 87.56 338 GLU A N 1
ATOM 2674 C CA . GLU A 1 338 ? -2.847 -29.397 17.467 1.00 87.56 338 GLU A CA 1
ATOM 2675 C C . GLU A 1 338 ? -3.983 -30.090 16.693 1.00 87.56 338 GLU A C 1
ATOM 2677 O O . GLU A 1 338 ? -4.656 -29.440 15.895 1.00 87.56 338 GLU A O 1
ATOM 2682 N N . GLU A 1 339 ? -4.240 -31.380 16.939 1.00 86.94 339 GLU A N 1
ATOM 2683 C CA . GLU A 1 339 ? -5.199 -32.171 16.147 1.00 86.94 339 GLU A CA 1
ATOM 2684 C C . GLU A 1 339 ? -6.646 -31.660 16.241 1.00 86.94 339 GLU A C 1
ATOM 2686 O O . GLU A 1 339 ? -7.381 -31.696 15.254 1.00 86.94 339 GLU A O 1
ATOM 2691 N N . LEU A 1 340 ? -7.044 -31.147 17.411 1.00 87.94 340 LEU A N 1
ATOM 2692 C CA . LEU A 1 340 ? -8.388 -30.617 17.654 1.00 87.94 340 LEU A CA 1
ATOM 2693 C C . LEU A 1 340 ? -8.520 -29.159 17.196 1.00 87.94 340 LEU A C 1
ATOM 2695 O O . LEU A 1 340 ? -9.555 -28.768 16.655 1.00 87.94 340 LEU A O 1
ATOM 2699 N N . LEU A 1 341 ? -7.481 -28.347 17.407 1.00 92.00 341 LEU A N 1
ATOM 2700 C CA . LEU A 1 341 ? -7.557 -26.894 17.242 1.00 92.00 341 LEU A CA 1
ATOM 2701 C C . LEU A 1 341 ? -7.106 -26.396 15.866 1.00 92.00 341 LEU A C 1
ATOM 2703 O O . LEU A 1 341 ? -7.636 -25.392 15.386 1.00 92.00 341 LEU A O 1
ATOM 2707 N N . LEU A 1 342 ? -6.189 -27.091 15.185 1.00 91.69 342 LEU A N 1
ATOM 2708 C CA . LEU A 1 342 ? -5.711 -26.686 13.859 1.00 91.69 342 LEU A CA 1
ATOM 2709 C C . LEU A 1 342 ? -6.836 -26.646 12.800 1.00 91.69 342 LEU A C 1
ATOM 2711 O O . LEU A 1 342 ? -6.890 -25.660 12.057 1.00 91.69 342 LEU A O 1
ATOM 2715 N N . PRO A 1 343 ? -7.793 -27.602 12.748 1.00 92.06 343 PRO A N 1
ATOM 2716 C CA . PRO A 1 343 ? -8.957 -27.498 11.864 1.00 92.06 343 PRO A CA 1
ATOM 2717 C C . PRO A 1 343 ? -9.830 -26.270 12.159 1.00 92.06 343 PRO A C 1
ATOM 2719 O O . PRO A 1 343 ? -10.319 -25.624 11.228 1.00 92.06 343 PRO A O 1
ATOM 2722 N N . VAL A 1 344 ? -10.003 -25.917 13.440 1.00 91.00 344 VAL A N 1
ATOM 2723 C CA . VAL A 1 344 ? -10.811 -24.764 13.872 1.00 91.00 344 VAL A CA 1
ATOM 2724 C C . VAL A 1 344 ? -10.127 -23.454 13.486 1.00 91.00 344 VAL A C 1
ATOM 2726 O O . VAL A 1 344 ? -10.764 -22.588 12.883 1.00 91.00 344 VAL A O 1
ATOM 2729 N N . TYR A 1 345 ? -8.825 -23.328 13.753 1.00 92.12 345 TYR A N 1
ATOM 2730 C CA . TYR A 1 345 ? -8.051 -22.125 13.449 1.00 92.12 345 TYR A CA 1
ATOM 2731 C C . TYR A 1 345 ? -7.933 -21.881 11.937 1.00 92.12 345 TYR A C 1
ATOM 2733 O O . TYR A 1 345 ? -8.204 -20.780 11.453 1.00 92.12 345 TYR A O 1
ATOM 2741 N N . VAL A 1 346 ? -7.670 -22.930 11.148 1.00 90.94 346 VAL A N 1
ATOM 2742 C CA . VAL A 1 346 ? -7.733 -22.857 9.675 1.00 90.94 346 VAL A CA 1
ATOM 2743 C C . VAL A 1 346 ? -9.157 -22.538 9.194 1.00 90.94 346 VAL A C 1
ATOM 2745 O O . VAL A 1 346 ? -9.331 -21.828 8.203 1.00 90.94 346 VAL A O 1
ATOM 2748 N N . GLY A 1 347 ? -10.189 -22.990 9.911 1.00 89.62 347 GLY A N 1
ATOM 2749 C CA . GLY A 1 347 ? -11.586 -22.616 9.684 1.00 89.62 347 GLY A CA 1
ATOM 2750 C C . GLY A 1 347 ? -11.915 -21.145 9.981 1.00 89.62 347 GLY A C 1
ATOM 2751 O O . GLY A 1 347 ? -12.853 -20.611 9.387 1.00 89.62 347 GLY A O 1
ATOM 2752 N N . LEU A 1 348 ? -11.157 -20.467 10.849 1.00 90.88 348 LEU A N 1
ATOM 2753 C CA . LEU A 1 348 ? -11.254 -19.019 11.085 1.00 90.88 348 LEU A CA 1
ATOM 2754 C C . LEU A 1 348 ? -10.493 -18.233 10.008 1.00 90.88 348 LEU A C 1
ATOM 2756 O O . LEU A 1 348 ? -11.083 -17.356 9.380 1.00 90.88 348 LEU A O 1
ATOM 2760 N N . LEU A 1 349 ? -9.250 -18.629 9.704 1.00 89.06 349 LEU A N 1
ATOM 2761 C CA . LEU A 1 349 ? -8.404 -18.051 8.642 1.00 89.06 349 LEU A CA 1
ATOM 2762 C C . LEU A 1 349 ? -9.010 -18.157 7.226 1.00 89.06 349 LEU A C 1
ATOM 2764 O O . LEU A 1 349 ? -8.572 -17.470 6.304 1.00 89.06 349 LEU A O 1
ATOM 2768 N N . ARG A 1 350 ? -10.010 -19.026 7.032 1.00 88.50 350 ARG A N 1
ATOM 2769 C CA . ARG A 1 350 ? -10.761 -19.196 5.775 1.00 88.50 350 ARG A CA 1
ATOM 2770 C C . ARG A 1 350 ? -11.968 -18.268 5.610 1.00 88.50 350 ARG A C 1
ATOM 2772 O O . ARG A 1 350 ? -12.566 -18.277 4.535 1.00 88.50 350 ARG A O 1
ATOM 2779 N N . LYS A 1 351 ? -12.371 -17.517 6.639 1.00 85.56 351 LYS A N 1
ATOM 2780 C CA . LYS A 1 351 ? -13.573 -16.666 6.596 1.00 85.56 351 LYS A CA 1
ATOM 2781 C C . LYS A 1 351 ? -13.263 -15.295 5.988 1.00 85.56 351 LYS A C 1
ATOM 2783 O O . LYS A 1 351 ? -12.223 -14.706 6.257 1.00 85.56 351 LYS A O 1
ATOM 2788 N N . THR A 1 352 ? -14.200 -14.790 5.189 1.00 77.38 352 THR A N 1
ATOM 2789 C CA . THR A 1 352 ? -14.138 -13.479 4.524 1.00 77.38 352 THR A CA 1
ATOM 2790 C C . THR A 1 352 ? -15.435 -12.703 4.801 1.00 77.38 352 THR A C 1
ATOM 2792 O O . THR A 1 352 ? -16.496 -13.179 4.386 1.00 77.38 352 THR A O 1
ATOM 2795 N N . PRO A 1 353 ? -15.396 -11.534 5.473 1.00 77.88 353 PRO A N 1
ATOM 2796 C CA . PRO A 1 353 ? -14.222 -10.932 6.113 1.00 77.88 353 PRO A CA 1
ATOM 2797 C C . PRO A 1 353 ? -13.653 -11.808 7.241 1.00 77.88 353 PRO A C 1
ATOM 2799 O O . PRO A 1 353 ? -14.357 -12.646 7.814 1.00 77.88 353 PRO A O 1
ATOM 2802 N N . ALA A 1 354 ? -12.369 -11.611 7.539 1.00 80.75 354 ALA A N 1
ATOM 2803 C CA . ALA A 1 354 ? -11.690 -12.297 8.630 1.00 80.75 354 ALA A CA 1
ATOM 2804 C C . ALA A 1 354 ? -12.264 -11.839 9.990 1.00 80.75 354 ALA A C 1
ATOM 2806 O O . ALA A 1 354 ? -12.483 -10.640 10.181 1.00 80.75 354 ALA A O 1
ATOM 2807 N N . PRO A 1 355 ? -12.550 -12.757 10.931 1.00 87.00 355 PRO A N 1
ATOM 2808 C CA . PRO A 1 355 ? -13.004 -12.394 12.269 1.00 87.00 355 PRO A CA 1
ATOM 2809 C C . PRO A 1 355 ? -11.831 -11.922 13.143 1.00 87.00 355 PRO A C 1
ATOM 2811 O O . PRO A 1 355 ? -10.675 -12.222 12.844 1.00 87.00 355 PRO A O 1
ATOM 2814 N N . MET A 1 356 ? -12.120 -11.227 14.249 1.00 86.50 356 MET A N 1
ATOM 2815 C CA . MET A 1 356 ? -11.069 -10.655 15.110 1.00 86.50 356 MET A CA 1
ATOM 2816 C C . MET A 1 356 ? -10.142 -11.710 15.747 1.00 86.50 356 MET A C 1
ATOM 2818 O O . MET A 1 356 ? -9.005 -11.405 16.087 1.00 86.50 356 MET A O 1
ATOM 2822 N N . ASP A 1 357 ? -10.593 -12.964 15.837 1.00 89.94 357 ASP A N 1
ATOM 2823 C CA . ASP A 1 357 ? -9.834 -14.140 16.298 1.00 89.94 357 ASP A CA 1
ATOM 2824 C C . ASP A 1 357 ? -8.537 -14.414 15.512 1.00 89.94 357 ASP A C 1
ATOM 2826 O O . ASP A 1 357 ? -7.670 -15.149 15.979 1.00 89.94 357 ASP A O 1
ATOM 2830 N N . VAL A 1 358 ? -8.437 -13.880 14.290 1.00 89.06 358 VAL A N 1
ATOM 2831 C CA . VAL A 1 358 ? -7.290 -14.034 13.379 1.00 89.06 358 VAL A CA 1
ATOM 2832 C C . VAL A 1 358 ? -6.824 -12.685 12.819 1.00 89.06 358 VAL A C 1
ATOM 2834 O O . VAL A 1 358 ? -6.178 -12.622 11.770 1.00 89.06 358 VAL A O 1
ATOM 2837 N N . ASP A 1 359 ? -7.173 -11.593 13.498 1.00 87.69 359 ASP A N 1
ATOM 2838 C CA . ASP A 1 359 ? -6.745 -10.252 13.117 1.00 87.69 359 ASP A CA 1
ATOM 2839 C C . ASP A 1 359 ? -5.219 -10.119 13.192 1.00 87.69 359 ASP A C 1
ATOM 2841 O O . ASP A 1 359 ? -4.587 -10.642 14.106 1.00 87.69 359 ASP A O 1
ATOM 2845 N N . MET A 1 360 ? -4.620 -9.456 12.200 1.00 86.25 360 MET A N 1
ATOM 2846 C CA . MET A 1 360 ? -3.161 -9.315 12.038 1.00 86.25 360 MET A CA 1
ATOM 2847 C C . MET A 1 360 ? -2.350 -10.634 12.055 1.00 86.25 360 MET A C 1
ATOM 2849 O O . MET A 1 360 ? -1.120 -10.598 12.059 1.00 86.25 360 MET A O 1
ATOM 2853 N N . ALA A 1 361 ? -2.990 -11.808 11.982 1.00 87.12 361 ALA A N 1
ATOM 2854 C CA . ALA A 1 361 ? -2.318 -13.108 12.082 1.00 87.12 361 ALA A CA 1
ATOM 2855 C C . ALA A 1 361 ? -1.252 -13.336 10.990 1.00 87.12 361 ALA A C 1
ATOM 2857 O O . ALA A 1 361 ? -0.278 -14.048 11.219 1.00 87.12 361 ALA A O 1
ATOM 2858 N N . ALA A 1 362 ? -1.396 -12.697 9.821 1.00 83.69 362 ALA A N 1
ATOM 2859 C CA . ALA A 1 362 ? -0.407 -12.725 8.739 1.00 83.69 362 ALA A CA 1
ATOM 2860 C C . ALA A 1 362 ? 0.939 -12.068 9.092 1.00 83.69 362 ALA A C 1
ATOM 2862 O O . ALA A 1 362 ? 1.951 -12.390 8.467 1.00 83.69 362 ALA A O 1
ATOM 2863 N N . ASP A 1 363 ? 0.926 -11.169 10.076 1.00 86.31 363 ASP A N 1
ATOM 2864 C CA . ASP A 1 363 ? 2.047 -10.322 10.475 1.00 86.31 363 ASP A CA 1
ATOM 2865 C C . ASP A 1 363 ? 2.575 -10.695 11.887 1.00 86.31 363 ASP A C 1
ATOM 2867 O O . ASP A 1 363 ? 3.687 -10.307 12.242 1.00 86.31 363 ASP A O 1
ATOM 2871 N N . LEU A 1 364 ? 1.808 -11.475 12.672 1.00 88.69 364 LEU A N 1
ATOM 2872 C CA . LEU A 1 364 ? 2.090 -11.811 14.082 1.00 88.69 364 LEU A CA 1
ATOM 2873 C C . LEU A 1 364 ? 2.351 -13.304 14.385 1.00 88.69 364 LEU A C 1
ATOM 2875 O O . LEU A 1 364 ? 2.914 -13.600 15.436 1.00 88.69 364 LEU A O 1
ATOM 2879 N N . LEU A 1 365 ? 1.957 -14.248 13.518 1.00 88.88 365 LEU A N 1
ATOM 2880 C CA . LEU A 1 365 ? 2.175 -15.687 13.757 1.00 88.88 365 LEU A CA 1
ATOM 2881 C C . LEU A 1 365 ? 3.628 -16.128 13.525 1.00 88.88 365 LEU A C 1
ATOM 2883 O O . LEU A 1 365 ? 4.291 -15.697 12.578 1.00 88.88 365 LEU A O 1
ATOM 2887 N N . LEU A 1 366 ? 4.095 -17.093 14.320 1.00 87.81 366 LEU A N 1
ATOM 2888 C CA . LEU A 1 366 ? 5.408 -17.705 14.153 1.00 87.81 366 LEU A CA 1
ATOM 2889 C C . LEU A 1 366 ? 5.492 -18.523 12.844 1.00 87.81 366 LEU A C 1
ATOM 2891 O O . LEU A 1 366 ? 4.555 -19.252 12.485 1.00 87.81 366 LEU A O 1
ATOM 2895 N N . PRO A 1 367 ? 6.654 -18.527 12.154 1.00 86.62 367 PRO A N 1
ATOM 2896 C CA . PRO A 1 367 ? 6.863 -19.333 10.945 1.00 86.62 367 PRO A CA 1
ATOM 2897 C C . PRO A 1 367 ? 6.667 -20.845 11.147 1.00 86.62 367 PRO A C 1
ATOM 2899 O O . PRO A 1 367 ? 6.353 -21.565 10.195 1.00 86.62 367 PRO A O 1
ATOM 2902 N N . SER A 1 368 ? 6.828 -21.340 12.378 1.00 88.00 368 SER A N 1
ATOM 2903 C CA . SER A 1 368 ? 6.526 -22.719 12.776 1.00 88.00 368 SER A CA 1
ATOM 2904 C C . SER A 1 368 ? 5.026 -23.020 12.674 1.00 88.00 368 SER A C 1
ATOM 2906 O O . SER A 1 368 ? 4.644 -23.996 12.026 1.00 88.00 368 SER A O 1
ATOM 2908 N N . THR A 1 369 ? 4.173 -22.164 13.238 1.00 89.81 369 THR A N 1
ATOM 2909 C CA . THR A 1 369 ? 2.707 -22.278 13.191 1.00 89.81 369 THR A CA 1
ATOM 2910 C C . THR A 1 369 ? 2.193 -22.163 11.758 1.00 89.81 369 THR A C 1
ATOM 2912 O O . THR A 1 369 ? 1.427 -23.013 11.297 1.00 89.81 369 THR A O 1
ATOM 2915 N N . ALA A 1 370 ? 2.699 -21.192 10.993 1.00 88.81 370 ALA A N 1
ATOM 2916 C CA . ALA A 1 370 ? 2.375 -21.049 9.574 1.00 88.81 370 ALA A CA 1
ATOM 2917 C C . ALA A 1 370 ? 2.796 -22.281 8.740 1.00 88.81 370 ALA A C 1
ATOM 2919 O O . ALA A 1 370 ? 2.074 -22.710 7.834 1.00 88.81 370 ALA A O 1
ATOM 2920 N N . SER A 1 371 ? 3.915 -22.925 9.091 1.00 88.31 371 SER A N 1
ATOM 2921 C CA . SER A 1 371 ? 4.354 -24.182 8.467 1.00 88.31 371 SER A CA 1
ATOM 2922 C C . SER A 1 371 ? 3.451 -25.378 8.809 1.00 88.31 371 SER A C 1
ATOM 2924 O O . SER A 1 371 ? 3.212 -26.216 7.933 1.00 88.31 371 SER A O 1
ATOM 2926 N N . ARG A 1 372 ? 2.896 -25.452 10.032 1.00 89.50 372 ARG A N 1
ATOM 2927 C CA . ARG A 1 372 ? 1.871 -26.450 10.413 1.00 89.50 372 ARG A CA 1
ATOM 2928 C C . ARG A 1 372 ? 0.578 -26.238 9.618 1.00 89.50 372 ARG A C 1
ATOM 2930 O O . ARG A 1 372 ? 0.081 -27.178 8.999 1.00 89.50 372 ARG A O 1
ATOM 2937 N N . ILE A 1 373 ? 0.106 -24.991 9.513 1.00 90.69 373 ILE A N 1
ATOM 2938 C CA . ILE A 1 373 ? -1.044 -24.608 8.672 1.00 90.69 373 ILE A CA 1
ATOM 2939 C C . ILE A 1 373 ? -0.815 -25.024 7.205 1.00 90.69 373 ILE A C 1
ATOM 2941 O O . ILE A 1 373 ? -1.689 -25.633 6.586 1.00 90.69 373 ILE A O 1
ATOM 2945 N N . TRP A 1 374 ? 0.376 -24.783 6.646 1.00 90.62 374 TRP A N 1
ATOM 2946 C CA . TRP A 1 374 ? 0.709 -25.204 5.278 1.00 90.62 374 TRP A CA 1
ATOM 2947 C C . TRP A 1 374 ? 0.805 -26.724 5.094 1.00 90.62 374 TRP A C 1
ATOM 2949 O O . TRP A 1 374 ? 0.508 -27.241 4.014 1.00 90.62 374 TRP A O 1
ATOM 2959 N N . LYS A 1 375 ? 1.224 -27.472 6.121 1.00 88.81 375 LYS A N 1
ATOM 2960 C CA . LYS A 1 375 ? 1.156 -28.939 6.116 1.00 88.81 375 LYS A CA 1
ATOM 2961 C C . LYS A 1 375 ? -0.307 -29.394 6.041 1.00 88.81 375 LYS A C 1
ATOM 2963 O O . LYS A 1 375 ? -0.668 -30.048 5.068 1.00 88.81 375 LYS A O 1
ATOM 2968 N N . TYR A 1 376 ? -1.152 -28.938 6.965 1.00 90.19 376 TYR A N 1
ATOM 2969 C CA . TYR A 1 376 ? -2.581 -29.267 7.006 1.00 90.19 376 TYR A CA 1
ATOM 2970 C C . TYR A 1 376 ? -3.299 -28.982 5.674 1.00 90.19 376 TYR A C 1
ATOM 2972 O O . TYR A 1 376 ? -3.984 -29.850 5.135 1.00 90.19 376 TYR A O 1
ATOM 2980 N N . LEU A 1 377 ? -3.082 -27.800 5.081 1.00 88.75 377 LEU A N 1
ATOM 2981 C CA . LEU A 1 377 ? -3.676 -27.428 3.789 1.00 88.75 377 LEU A CA 1
ATOM 2982 C C . LEU A 1 377 ? -3.249 -28.357 2.639 1.00 88.75 377 LEU A C 1
ATOM 2984 O O . LEU A 1 377 ? -4.067 -28.688 1.775 1.00 88.75 377 LEU A O 1
ATOM 2988 N N . ARG A 1 378 ? -1.984 -28.798 2.612 1.00 86.88 378 ARG A N 1
ATOM 2989 C CA . ARG A 1 378 ? -1.500 -29.763 1.612 1.00 86.88 378 ARG A CA 1
ATOM 2990 C C . ARG A 1 378 ? -2.098 -31.147 1.833 1.00 86.88 378 ARG A C 1
ATOM 2992 O O . ARG A 1 378 ? -2.559 -31.743 0.858 1.00 86.88 378 ARG A O 1
ATOM 2999 N N . ASP A 1 379 ? -2.153 -31.614 3.072 1.00 86.44 379 ASP A N 1
ATOM 3000 C CA . ASP A 1 379 ? -2.642 -32.951 3.413 1.00 86.44 379 ASP A CA 1
ATOM 3001 C C . ASP A 1 379 ? -4.155 -33.069 3.113 1.00 86.44 379 ASP A C 1
ATOM 3003 O O . ASP A 1 379 ? -4.575 -33.983 2.400 1.00 86.44 379 ASP A O 1
ATOM 3007 N N . GLU A 1 380 ? -4.956 -32.054 3.473 1.00 85.44 380 GLU A N 1
ATOM 3008 C CA . GLU A 1 380 ? -6.378 -31.910 3.094 1.00 85.44 380 GLU A CA 1
ATOM 3009 C C . GLU A 1 380 ? -6.595 -31.903 1.563 1.00 85.44 380 GLU A C 1
ATOM 3011 O O . GLU A 1 380 ? -7.641 -32.310 1.050 1.00 85.44 380 GLU A O 1
ATOM 3016 N N . SER A 1 381 ? -5.611 -31.425 0.795 1.00 82.75 381 SER A N 1
ATOM 3017 C CA . SER A 1 381 ? -5.691 -31.384 -0.669 1.00 82.75 381 SER A CA 1
ATOM 3018 C C . SER A 1 381 ? -5.324 -32.700 -1.360 1.00 82.75 381 SER A C 1
ATOM 3020 O O . SER A 1 381 ? -5.638 -32.856 -2.544 1.00 82.75 381 SER A O 1
ATOM 3022 N N . GLN A 1 382 ? -4.615 -33.607 -0.675 1.00 79.44 382 GLN A N 1
ATOM 3023 C CA . GLN A 1 382 ? -3.948 -34.780 -1.263 1.00 79.44 382 GLN A CA 1
ATOM 3024 C C . GLN A 1 382 ? -3.112 -34.443 -2.523 1.00 79.44 382 GLN A C 1
ATOM 3026 O O . GLN A 1 382 ? -3.054 -35.230 -3.467 1.00 79.44 382 GLN A O 1
ATOM 3031 N N . GLY A 1 383 ? -2.550 -33.229 -2.604 1.00 71.25 383 GLY A N 1
ATOM 3032 C CA . GLY A 1 383 ? -1.831 -32.704 -3.777 1.00 71.25 383 GLY A CA 1
ATOM 3033 C C . GLY A 1 383 ? -2.696 -32.381 -5.010 1.00 71.25 383 GLY A C 1
ATOM 3034 O O . GLY A 1 383 ? -2.178 -31.878 -6.006 1.00 71.25 383 GLY A O 1
ATOM 3035 N N . LYS A 1 384 ? -4.012 -32.644 -4.962 1.00 78.69 384 LYS A N 1
ATOM 3036 C CA . LYS A 1 384 ? -4.956 -32.502 -6.092 1.00 78.69 384 LYS A CA 1
ATOM 3037 C C . LYS A 1 384 ? -5.453 -31.066 -6.288 1.00 78.69 384 LYS A C 1
ATOM 3039 O O . LYS A 1 384 ? -5.910 -30.717 -7.381 1.00 78.69 384 LYS A O 1
ATOM 3044 N N . LYS A 1 385 ? -5.398 -30.241 -5.235 1.00 87.12 385 LYS A N 1
ATOM 3045 C CA . LYS A 1 385 ? -5.719 -28.806 -5.286 1.00 87.12 385 LYS A CA 1
ATOM 3046 C C . LYS A 1 385 ? -4.434 -27.990 -5.489 1.00 87.12 385 LYS A C 1
ATOM 3048 O O . LYS A 1 385 ? -3.379 -28.366 -4.989 1.00 87.12 385 LYS A O 1
ATOM 3053 N N . PHE A 1 386 ? -4.535 -26.858 -6.177 1.00 86.62 386 PHE A N 1
ATOM 3054 C CA . PHE A 1 386 ? -3.525 -25.801 -6.178 1.00 86.62 386 PHE A CA 1
ATOM 3055 C C . PHE A 1 386 ? -4.133 -24.566 -5.520 1.00 86.62 386 PHE A C 1
ATOM 3057 O O . PHE A 1 386 ? -5.188 -24.093 -5.948 1.00 86.62 386 PHE A O 1
ATOM 3064 N N . PHE A 1 387 ? -3.492 -24.079 -4.463 1.00 88.25 387 PHE A N 1
ATOM 3065 C CA . PHE A 1 387 ? -3.967 -22.924 -3.714 1.00 88.25 387 PHE A CA 1
ATOM 3066 C C . PHE A 1 387 ? -3.525 -21.627 -4.390 1.00 88.25 387 PHE A C 1
ATOM 3068 O O . PHE A 1 387 ? -2.370 -21.510 -4.784 1.00 88.25 387 PHE A O 1
ATOM 3075 N N . HIS A 1 388 ? -4.434 -20.663 -4.507 1.00 87.06 388 HIS A N 1
ATOM 3076 C CA . HIS A 1 388 ? -4.171 -19.347 -5.090 1.00 87.06 388 HIS A CA 1
ATOM 3077 C C . HIS A 1 388 ? -4.914 -18.252 -4.308 1.00 87.06 388 HIS A C 1
ATOM 3079 O O . HIS A 1 388 ? -5.882 -18.538 -3.594 1.00 87.06 388 HIS A O 1
ATOM 3085 N N . CYS A 1 389 ? -4.484 -16.999 -4.451 1.00 85.12 389 CYS A N 1
ATOM 3086 C CA . CYS A 1 389 ? -5.119 -15.866 -3.776 1.00 85.12 389 CYS A CA 1
ATOM 3087 C C . CYS A 1 389 ? -6.539 -15.599 -4.308 1.00 85.12 389 CYS A C 1
ATOM 3089 O O . CYS A 1 389 ? -6.811 -15.792 -5.495 1.00 85.12 389 CYS A O 1
ATOM 3091 N N . GLU A 1 390 ? -7.446 -15.104 -3.467 1.00 82.19 390 GLU A N 1
ATOM 3092 C CA . GLU A 1 390 ? -8.797 -14.701 -3.887 1.00 82.19 390 GLU A CA 1
ATOM 3093 C C . GLU A 1 390 ? -8.810 -13.545 -4.902 1.00 82.19 390 GLU A C 1
ATOM 3095 O O . GLU A 1 390 ? -9.712 -13.475 -5.734 1.00 82.19 390 GLU A O 1
ATOM 3100 N N . THR A 1 391 ? -7.776 -12.697 -4.891 1.00 79.81 391 THR A N 1
ATOM 3101 C CA . THR A 1 391 ? -7.563 -11.594 -5.845 1.00 79.81 391 THR A CA 1
ATOM 3102 C C . THR A 1 391 ? -6.991 -12.042 -7.201 1.00 79.81 391 THR A C 1
ATOM 3104 O O . THR A 1 391 ? -6.754 -11.208 -8.074 1.00 79.81 391 THR A O 1
ATOM 3107 N N . ALA A 1 392 ? -6.790 -13.348 -7.414 1.00 76.81 392 ALA A N 1
ATOM 3108 C CA . ALA A 1 392 ? -6.275 -13.903 -8.664 1.00 76.81 392 ALA A CA 1
ATOM 3109 C C . ALA A 1 392 ? -7.213 -13.665 -9.864 1.00 76.81 392 ALA A C 1
ATOM 3111 O O . ALA A 1 392 ? -8.405 -13.984 -9.831 1.00 76.81 392 ALA A O 1
ATOM 3112 N N . GLY A 1 393 ? -6.654 -13.162 -10.967 1.00 73.19 393 GLY A N 1
ATOM 3113 C CA . GLY A 1 393 ? -7.381 -12.958 -12.222 1.00 73.19 393 GLY A CA 1
ATOM 3114 C C . GLY A 1 393 ? -7.684 -14.260 -12.977 1.00 73.19 393 GLY A C 1
ATOM 3115 O O . GLY A 1 393 ? -7.054 -15.295 -12.761 1.00 73.19 393 GLY A O 1
ATOM 3116 N N . ALA A 1 394 ? -8.614 -14.200 -13.938 1.00 73.25 394 ALA A N 1
ATOM 3117 C CA . ALA A 1 394 ? -9.046 -15.354 -14.742 1.00 73.25 394 ALA A CA 1
ATOM 3118 C C . ALA A 1 394 ? -7.895 -16.101 -15.458 1.00 73.25 394 ALA A C 1
ATOM 3120 O O . ALA A 1 394 ? -7.978 -17.312 -15.661 1.00 73.25 394 ALA A O 1
ATOM 3121 N N . GLN A 1 395 ? -6.806 -15.396 -15.786 1.00 70.50 395 GLN A N 1
ATOM 3122 C CA . GLN A 1 395 ? -5.580 -15.967 -16.354 1.00 70.50 395 GLN A CA 1
ATOM 3123 C C . GLN A 1 395 ? -4.922 -17.006 -15.428 1.00 70.50 395 GLN A C 1
ATOM 3125 O O . GLN A 1 395 ? -4.463 -18.039 -15.914 1.00 70.50 395 GLN A O 1
ATOM 3130 N N . GLU A 1 396 ? -4.915 -16.791 -14.107 1.00 75.06 396 GLU A N 1
ATOM 3131 C CA . GLU A 1 396 ? -4.308 -17.742 -13.167 1.00 75.06 396 GLU A CA 1
ATOM 3132 C C . GLU A 1 396 ? -5.172 -19.008 -13.028 1.00 75.06 396 GLU A C 1
ATOM 3134 O O . GLU A 1 396 ? -4.649 -20.121 -13.048 1.00 75.06 396 GLU A O 1
ATOM 3139 N N . PHE A 1 397 ? -6.506 -18.870 -13.014 1.00 78.31 397 PHE A N 1
ATOM 3140 C CA . PHE A 1 397 ? -7.429 -20.015 -13.038 1.00 78.31 397 PHE A CA 1
ATOM 3141 C C . PHE A 1 397 ? -7.231 -20.904 -14.277 1.00 78.31 397 PHE A C 1
ATOM 3143 O O . PHE A 1 397 ? -7.219 -22.132 -14.148 1.00 78.31 397 PHE A O 1
ATOM 3150 N N . ALA A 1 398 ? -7.065 -20.299 -15.460 1.00 72.81 398 ALA A N 1
ATOM 3151 C CA . ALA A 1 398 ? -6.761 -21.026 -16.692 1.00 72.81 398 ALA A CA 1
ATOM 3152 C C . ALA A 1 398 ? -5.404 -21.741 -16.582 1.00 72.81 398 ALA A C 1
ATOM 3154 O O . ALA A 1 398 ? -5.328 -22.952 -16.770 1.00 72.81 398 ALA A O 1
ATOM 3155 N N . MET A 1 399 ? -4.352 -21.035 -16.155 1.00 72.50 399 MET A N 1
ATOM 3156 C CA . MET A 1 399 ? -3.010 -21.602 -15.977 1.00 72.50 399 MET A CA 1
ATOM 3157 C C . MET A 1 399 ? -2.992 -22.808 -15.021 1.00 72.50 399 MET A C 1
ATOM 3159 O O . MET A 1 399 ? -2.425 -23.853 -15.348 1.00 72.50 399 MET A O 1
ATOM 3163 N N . ILE A 1 400 ? -3.672 -22.708 -13.875 1.00 80.00 400 ILE A N 1
ATOM 3164 C CA . ILE A 1 400 ? -3.784 -23.790 -12.884 1.00 80.00 400 ILE A CA 1
ATOM 3165 C C . ILE A 1 400 ? -4.483 -25.024 -13.472 1.00 80.00 400 ILE A C 1
ATOM 3167 O O . ILE A 1 400 ? -4.001 -26.149 -13.314 1.00 80.00 400 ILE A O 1
ATOM 3171 N N . ARG A 1 401 ? -5.617 -24.822 -14.152 1.00 79.00 401 ARG A N 1
ATOM 3172 C CA . ARG A 1 401 ? -6.466 -25.906 -14.665 1.00 79.00 401 ARG A CA 1
ATOM 3173 C C . ARG A 1 401 ? -5.897 -26.564 -15.922 1.00 79.00 401 ARG A C 1
ATOM 3175 O O . ARG A 1 401 ? -5.998 -27.782 -16.073 1.00 79.00 401 ARG A O 1
ATOM 3182 N N . GLU A 1 402 ? -5.363 -25.765 -16.836 1.00 72.56 402 GLU A N 1
ATOM 3183 C CA . GLU A 1 402 ? -5.071 -26.174 -18.213 1.00 72.56 402 GLU A CA 1
ATOM 3184 C C . GLU A 1 402 ? -3.590 -26.512 -18.396 1.00 72.56 402 GLU A C 1
ATOM 3186 O O . GLU A 1 402 ? -3.296 -27.544 -18.993 1.00 72.56 402 GLU A O 1
ATOM 3191 N N . MET A 1 403 ? -2.672 -25.735 -17.801 1.00 71.31 403 MET A N 1
ATOM 3192 C CA . MET A 1 403 ? -1.217 -25.940 -17.920 1.00 71.31 403 MET A CA 1
ATOM 3193 C C . MET A 1 403 ? -0.653 -26.813 -16.784 1.00 71.31 403 MET A C 1
ATOM 3195 O O . MET A 1 403 ? 0.085 -27.767 -17.043 1.00 71.31 403 MET A O 1
ATOM 3199 N N . ILE A 1 404 ? -1.014 -26.508 -15.529 1.00 78.44 404 ILE A N 1
ATOM 3200 C CA . ILE A 1 404 ? -0.542 -27.228 -14.324 1.00 78.44 404 ILE A CA 1
ATOM 3201 C C . ILE A 1 404 ? -1.385 -28.490 -14.051 1.00 78.44 404 ILE A C 1
ATOM 3203 O O . ILE A 1 404 ? -0.896 -29.450 -13.462 1.00 78.44 404 ILE A O 1
ATOM 3207 N N . GLY A 1 405 ? -2.650 -28.520 -14.484 1.00 74.31 405 GLY A N 1
ATOM 3208 C CA . GLY A 1 405 ? -3.529 -29.693 -14.372 1.00 74.31 405 GLY A CA 1
ATOM 3209 C C . GLY A 1 405 ? -4.090 -29.977 -12.969 1.00 74.31 405 GLY A C 1
ATOM 3210 O O . GLY A 1 405 ? -4.680 -31.038 -12.759 1.00 74.31 405 GLY A O 1
ATOM 3211 N N . LYS A 1 406 ? -3.941 -29.050 -12.013 1.00 82.69 406 LYS A N 1
ATOM 3212 C CA . LYS A 1 406 ? -4.483 -29.154 -10.642 1.00 82.69 406 LYS A CA 1
ATOM 3213 C C . LYS A 1 406 ? -5.844 -28.444 -10.539 1.00 82.69 406 LYS A C 1
ATOM 3215 O O . LYS A 1 406 ? -6.205 -27.627 -11.385 1.00 82.69 406 LYS A O 1
ATOM 3220 N N . ARG A 1 407 ? -6.634 -28.735 -9.496 1.00 84.00 407 ARG A N 1
ATOM 3221 C CA . ARG A 1 407 ? -7.904 -28.019 -9.238 1.00 84.00 407 ARG A CA 1
ATOM 3222 C C . ARG A 1 407 ? -7.632 -26.702 -8.490 1.00 84.00 407 ARG A C 1
ATOM 3224 O O . ARG A 1 407 ? -7.053 -26.780 -7.409 1.00 84.00 407 ARG A O 1
ATOM 3231 N N . PRO A 1 408 ? -8.045 -25.520 -8.983 1.00 86.50 408 PRO A N 1
ATOM 3232 C CA . PRO A 1 408 ? -7.845 -24.268 -8.252 1.00 86.50 408 PRO A CA 1
ATOM 3233 C C . PRO A 1 408 ? -8.649 -24.252 -6.943 1.00 86.50 408 PRO A C 1
ATOM 3235 O O . PRO A 1 408 ? -9.821 -24.630 -6.919 1.00 86.50 408 PRO A O 1
ATOM 3238 N N . ALA A 1 409 ? -8.012 -23.810 -5.860 1.00 86.62 409 ALA A N 1
ATOM 3239 C CA . ALA A 1 409 ? -8.614 -23.604 -4.549 1.00 86.62 409 ALA A CA 1
ATOM 3240 C C . ALA A 1 409 ? -8.268 -22.201 -4.030 1.00 86.62 409 ALA A C 1
ATOM 3242 O O . ALA A 1 409 ? -7.097 -21.838 -3.927 1.00 86.62 409 ALA A O 1
ATOM 3243 N N . ARG A 1 410 ? -9.297 -21.421 -3.694 1.00 87.12 410 ARG A N 1
ATOM 3244 C CA . ARG A 1 410 ? -9.157 -20.037 -3.225 1.00 87.12 410 ARG A CA 1
ATOM 3245 C C . ARG A 1 410 ? -8.681 -20.005 -1.773 1.00 87.12 410 ARG A C 1
ATOM 3247 O O . ARG A 1 410 ? -9.219 -20.739 -0.945 1.00 87.12 410 ARG A O 1
ATOM 3254 N N . LEU A 1 411 ? -7.731 -19.127 -1.471 1.00 88.69 411 LEU A N 1
ATOM 3255 C CA . LEU A 1 411 ? -7.381 -18.704 -0.115 1.00 88.69 411 LEU A CA 1
ATOM 3256 C C . LEU A 1 411 ? -7.662 -17.199 0.043 1.00 88.69 411 LEU A C 1
ATOM 3258 O O . LEU A 1 411 ? -7.346 -16.446 -0.884 1.00 88.69 411 LEU A O 1
ATOM 3262 N N . PRO A 1 412 ? -8.206 -16.749 1.190 1.00 88.69 412 PRO A N 1
ATOM 3263 C CA . PRO A 1 412 ? -8.328 -15.326 1.498 1.00 88.69 412 PRO A CA 1
ATOM 3264 C C . PRO A 1 412 ? -6.980 -14.604 1.449 1.00 88.69 412 PRO A C 1
ATOM 3266 O O . PRO A 1 412 ? -5.939 -15.207 1.722 1.00 88.69 412 PRO A O 1
ATOM 3269 N N . GLN A 1 413 ? -7.004 -13.306 1.152 1.00 86.06 413 GLN A N 1
ATOM 3270 C CA . GLN A 1 413 ? -5.823 -12.457 0.988 1.00 86.06 413 GLN A CA 1
ATOM 3271 C C . GLN A 1 413 ? -4.887 -12.520 2.208 1.00 86.06 413 GLN A C 1
ATOM 3273 O O . GLN A 1 413 ? -3.672 -12.578 2.037 1.00 86.06 413 GLN A O 1
ATOM 3278 N N . GLU A 1 414 ? -5.442 -12.597 3.418 1.00 82.94 414 GLU A N 1
ATOM 3279 C CA . GLU A 1 414 ? -4.698 -12.676 4.683 1.00 82.94 414 GLU A CA 1
ATOM 3280 C C . GLU A 1 414 ? -3.975 -14.015 4.862 1.00 82.94 414 GLU A C 1
ATOM 3282 O O . GLU A 1 414 ? -2.771 -14.051 5.115 1.00 82.94 414 GLU A O 1
ATOM 3287 N N . LEU A 1 415 ? -4.677 -15.129 4.636 1.00 88.19 415 LEU A N 1
ATOM 3288 C CA . LEU A 1 415 ? -4.088 -16.469 4.672 1.00 88.19 415 LEU A CA 1
ATOM 3289 C C . LEU A 1 415 ? -3.059 -16.659 3.542 1.00 88.19 415 LEU A C 1
ATOM 3291 O O . LEU A 1 415 ? -2.050 -17.337 3.731 1.00 88.19 415 LEU A O 1
ATOM 3295 N N . TRP A 1 416 ? -3.266 -16.021 2.386 1.00 88.25 416 TRP A N 1
ATOM 3296 C CA . TRP A 1 416 ? -2.266 -15.965 1.322 1.00 88.25 416 TRP A CA 1
ATOM 3297 C C . TRP A 1 416 ? -1.024 -15.163 1.742 1.00 88.25 416 TRP A C 1
ATOM 3299 O O . TRP A 1 416 ? 0.085 -15.659 1.547 1.00 88.25 416 TRP A O 1
ATOM 3309 N N . ARG A 1 417 ? -1.175 -13.981 2.370 1.00 86.75 417 ARG A N 1
ATOM 3310 C CA . ARG A 1 417 ? -0.048 -13.191 2.914 1.00 86.75 417 ARG A CA 1
ATOM 3311 C C . ARG A 1 417 ? 0.761 -14.001 3.933 1.00 86.75 417 ARG A C 1
ATOM 3313 O O . ARG A 1 417 ? 1.962 -14.161 3.730 1.00 86.75 417 ARG A O 1
ATOM 3320 N N . LEU A 1 418 ? 0.096 -14.576 4.941 1.00 86.62 418 LEU A N 1
ATOM 3321 C CA . LEU A 1 418 ? 0.695 -15.420 5.987 1.00 86.62 418 LEU A CA 1
ATOM 3322 C C . LEU A 1 418 ? 1.569 -16.540 5.407 1.00 86.62 418 LEU A C 1
ATOM 3324 O O . LEU A 1 418 ? 2.719 -16.733 5.799 1.00 86.62 418 LEU A O 1
ATOM 3328 N N . LEU A 1 419 ? 1.017 -17.300 4.460 1.00 88.00 419 LEU A N 1
ATOM 3329 C CA . LEU A 1 419 ? 1.722 -18.428 3.857 1.00 88.00 419 LEU A CA 1
ATOM 3330 C C . LEU A 1 419 ? 2.863 -17.966 2.947 1.00 88.00 419 LEU A C 1
ATOM 3332 O O . LEU A 1 419 ? 3.854 -18.682 2.816 1.00 88.00 419 LEU A O 1
ATOM 3336 N N . ARG A 1 420 ? 2.741 -16.792 2.320 1.00 86.69 420 ARG A N 1
ATOM 3337 C CA . ARG A 1 420 ? 3.714 -16.247 1.367 1.00 86.69 420 ARG A CA 1
ATOM 3338 C C . ARG A 1 420 ? 4.916 -15.577 2.034 1.00 86.69 420 ARG A C 1
ATOM 3340 O O . ARG A 1 420 ? 5.989 -15.591 1.438 1.00 86.69 420 ARG A O 1
ATOM 3347 N N . SER A 1 421 ? 4.764 -15.029 3.240 1.00 77.38 421 SER A N 1
ATOM 3348 C CA . SER A 1 421 ? 5.877 -14.494 4.040 1.00 77.38 421 SER A CA 1
ATOM 3349 C C . SER A 1 421 ? 6.713 -15.598 4.702 1.00 77.38 421 SER A C 1
ATOM 3351 O O . SER A 1 421 ? 7.924 -15.446 4.843 1.00 77.38 421 SER A O 1
ATOM 3353 N N . THR A 1 422 ? 6.089 -16.720 5.078 1.00 73.44 422 THR A N 1
ATOM 3354 C CA . THR A 1 422 ? 6.716 -17.763 5.916 1.00 73.44 422 THR A CA 1
ATOM 3355 C C . THR A 1 422 ? 7.027 -19.085 5.205 1.00 73.44 422 THR A C 1
ATOM 3357 O O . THR A 1 422 ? 7.896 -19.827 5.663 1.00 73.44 422 THR A O 1
ATOM 3360 N N . THR A 1 423 ? 6.348 -19.426 4.101 1.00 72.56 423 THR A N 1
ATOM 3361 C CA . THR A 1 423 ? 6.439 -20.760 3.473 1.00 72.56 423 THR A CA 1
ATOM 3362 C C . THR A 1 423 ? 6.767 -20.709 1.978 1.00 72.56 423 THR A C 1
ATOM 3364 O O . THR A 1 423 ? 6.626 -19.691 1.308 1.00 72.56 423 THR A O 1
ATOM 3367 N N . ARG A 1 424 ? 7.157 -21.858 1.407 1.00 68.81 424 ARG A N 1
ATOM 3368 C CA . ARG A 1 424 ? 7.450 -22.011 -0.033 1.00 68.81 424 ARG A CA 1
ATOM 3369 C C . ARG A 1 424 ? 6.195 -22.113 -0.928 1.00 68.81 424 ARG A C 1
ATOM 3371 O O . ARG A 1 424 ? 6.273 -22.714 -2.004 1.00 68.81 424 ARG A O 1
ATOM 3378 N N . ILE A 1 425 ? 5.052 -21.564 -0.504 1.00 81.94 425 ILE A N 1
ATOM 3379 C CA . ILE A 1 425 ? 3.883 -21.394 -1.382 1.00 81.94 425 ILE A CA 1
ATOM 3380 C C . ILE A 1 425 ? 4.253 -20.483 -2.564 1.00 81.94 425 ILE A C 1
ATOM 3382 O O . ILE A 1 425 ? 5.075 -19.571 -2.444 1.00 81.94 425 ILE A O 1
ATOM 3386 N N . CYS A 1 426 ? 3.680 -20.755 -3.731 1.00 78.69 426 CYS A N 1
ATOM 3387 C CA . CYS A 1 426 ? 4.054 -20.110 -4.985 1.00 78.69 426 CYS A CA 1
ATOM 3388 C C . CYS A 1 426 ? 2.830 -19.812 -5.846 1.00 78.69 426 CYS A C 1
ATOM 3390 O O . CYS A 1 426 ? 1.815 -20.497 -5.728 1.00 78.69 426 CYS A O 1
ATOM 3392 N N . SER A 1 427 ? 2.928 -18.781 -6.689 1.00 82.69 427 SER A N 1
ATOM 3393 C CA . SER A 1 427 ? 1.906 -18.490 -7.702 1.00 82.69 427 SER A CA 1
ATOM 3394 C C . SER A 1 427 ? 1.888 -19.576 -8.779 1.00 82.69 427 SER A C 1
ATOM 3396 O O . SER A 1 427 ? 2.846 -20.349 -8.916 1.00 82.69 427 SER A O 1
ATOM 3398 N N . ALA A 1 428 ? 0.825 -19.629 -9.583 1.00 77.38 428 ALA A N 1
ATOM 3399 C CA . ALA A 1 428 ? 0.774 -20.557 -10.711 1.00 77.38 428 ALA A CA 1
ATOM 3400 C C . ALA A 1 428 ? 1.940 -20.327 -11.690 1.00 77.38 428 ALA A C 1
ATOM 3402 O O . ALA A 1 428 ? 2.539 -21.286 -12.171 1.00 77.38 428 ALA A O 1
ATOM 3403 N N . GLU A 1 429 ? 2.318 -19.067 -11.921 1.00 72.56 429 GLU A N 1
ATOM 3404 C CA . GLU A 1 429 ? 3.449 -18.687 -12.779 1.00 72.56 429 GLU A CA 1
ATOM 3405 C C . GLU A 1 429 ? 4.787 -19.221 -12.249 1.00 72.56 429 GLU A C 1
ATOM 3407 O O . GLU A 1 429 ? 5.603 -19.734 -13.017 1.00 72.56 429 GLU A O 1
ATOM 3412 N N . GLU A 1 430 ? 5.010 -19.170 -10.935 1.00 76.19 430 GLU A N 1
ATOM 3413 C CA . GLU A 1 430 ? 6.215 -19.712 -10.303 1.00 76.19 430 GLU A CA 1
ATOM 3414 C C . GLU A 1 430 ? 6.260 -21.243 -10.315 1.00 76.19 430 GLU A C 1
ATOM 3416 O O . GLU A 1 430 ? 7.319 -21.810 -10.579 1.00 76.19 430 GLU A O 1
ATOM 3421 N N . GLU A 1 431 ? 5.145 -21.925 -10.033 1.00 77.44 431 GLU A N 1
ATOM 3422 C CA . GLU A 1 431 ? 5.062 -23.391 -10.119 1.00 77.44 431 GLU A CA 1
ATOM 3423 C C . GLU A 1 431 ? 5.290 -23.856 -11.564 1.00 77.44 431 GLU A C 1
ATOM 3425 O O . GLU A 1 431 ? 6.122 -24.733 -11.810 1.00 77.44 431 GLU A O 1
ATOM 3430 N N . LEU A 1 432 ? 4.639 -23.208 -12.538 1.00 72.38 432 LEU A N 1
ATOM 3431 C CA . LEU A 1 432 ? 4.848 -23.466 -13.961 1.00 72.38 432 LEU A CA 1
ATOM 3432 C C . LEU A 1 432 ? 6.321 -23.240 -14.346 1.00 72.38 432 LEU A C 1
ATOM 3434 O O . LEU A 1 432 ? 6.919 -24.095 -14.994 1.00 72.38 432 LEU A O 1
ATOM 3438 N N . SER A 1 433 ? 6.948 -22.165 -13.857 1.00 68.56 433 SER A N 1
ATOM 3439 C CA . SER A 1 433 ? 8.372 -21.864 -14.079 1.00 68.56 433 SER A CA 1
ATOM 3440 C C . SER A 1 433 ? 9.340 -22.853 -13.408 1.00 68.56 433 SER A C 1
ATOM 3442 O O . SER A 1 433 ? 10.473 -23.013 -13.869 1.00 68.56 433 SER A O 1
ATOM 3444 N N . LYS A 1 434 ? 8.941 -23.530 -12.321 1.00 72.69 434 LYS A N 1
ATOM 3445 C CA . LYS A 1 434 ? 9.722 -24.617 -11.693 1.00 72.69 434 LYS A CA 1
ATOM 3446 C C . LYS A 1 434 ? 9.612 -25.904 -12.504 1.00 72.69 434 LYS A C 1
ATOM 3448 O O . LYS A 1 434 ? 10.637 -26.460 -12.898 1.00 72.69 434 LYS A O 1
ATOM 3453 N N . LEU A 1 435 ? 8.383 -26.333 -12.809 1.00 70.00 435 LEU A N 1
ATOM 3454 C CA . LEU A 1 435 ? 8.104 -27.489 -13.671 1.00 70.00 435 LEU A CA 1
ATOM 3455 C C . LEU A 1 435 ? 8.826 -27.346 -15.020 1.00 70.00 435 LEU A C 1
ATOM 3457 O O . LEU A 1 435 ? 9.406 -28.300 -15.534 1.00 70.00 435 LEU A O 1
ATOM 3461 N N . PHE A 1 436 ? 8.863 -26.126 -15.558 1.00 65.62 436 PHE A N 1
ATOM 3462 C CA . PHE A 1 436 ? 9.501 -25.815 -16.828 1.00 65.62 436 PHE A CA 1
ATOM 3463 C C . PHE A 1 436 ? 11.032 -25.753 -16.785 1.00 65.62 436 PHE A C 1
ATOM 3465 O O . PHE A 1 436 ? 11.681 -26.176 -17.747 1.00 65.62 436 PHE A O 1
ATOM 3472 N N . ARG A 1 437 ? 11.638 -25.268 -15.691 1.00 64.81 437 ARG A N 1
ATOM 3473 C CA . ARG A 1 437 ? 13.097 -25.364 -15.493 1.00 64.81 437 ARG A CA 1
ATOM 3474 C C . ARG A 1 437 ? 13.556 -26.819 -15.408 1.00 64.81 437 ARG A C 1
ATOM 3476 O O . ARG A 1 437 ? 14.573 -27.157 -16.003 1.00 64.81 437 ARG A O 1
ATOM 3483 N N . ASN A 1 438 ? 12.751 -27.680 -14.788 1.00 66.44 438 ASN A N 1
ATOM 3484 C CA . ASN A 1 438 ? 13.037 -29.108 -14.631 1.00 66.44 438 ASN A CA 1
ATOM 3485 C C . ASN A 1 438 ? 12.681 -29.966 -15.870 1.00 66.44 438 ASN A C 1
ATOM 3487 O O . ASN A 1 438 ? 12.974 -31.161 -15.891 1.00 66.44 438 ASN A O 1
ATOM 3491 N N . ALA A 1 439 ? 12.050 -29.398 -16.906 1.00 71.44 439 ALA A N 1
ATOM 3492 C CA . ALA A 1 439 ? 11.572 -30.149 -18.070 1.00 71.44 439 ALA A CA 1
ATOM 3493 C C . ALA A 1 439 ? 12.720 -30.696 -18.946 1.00 71.44 439 ALA A C 1
ATOM 3495 O O . ALA A 1 439 ? 13.548 -29.938 -19.459 1.00 71.44 439 ALA A O 1
ATOM 3496 N N . GLN A 1 440 ? 12.736 -32.017 -19.171 1.00 75.31 440 GLN A N 1
ATOM 3497 C CA . GLN A 1 440 ? 13.821 -32.707 -19.877 1.00 75.31 440 GLN A CA 1
ATOM 3498 C C . GLN A 1 440 ? 13.899 -32.319 -21.365 1.00 75.31 440 GLN A C 1
ATOM 3500 O O . GLN A 1 440 ? 12.990 -32.601 -22.155 1.00 75.31 440 GLN A O 1
ATOM 3505 N N . VAL A 1 441 ? 15.038 -31.735 -21.751 1.00 80.38 441 VAL A N 1
ATOM 3506 C CA . VAL A 1 441 ? 15.391 -31.412 -23.142 1.00 80.38 441 VAL A CA 1
ATOM 3507 C C . VAL A 1 441 ? 15.597 -32.686 -23.964 1.00 80.38 441 VAL A C 1
ATOM 3509 O O . VAL A 1 441 ? 16.188 -33.660 -23.502 1.00 80.38 441 VAL A O 1
ATOM 3512 N N . CYS A 1 442 ? 15.113 -32.674 -25.203 1.00 76.75 442 CYS A N 1
ATOM 3513 C CA . CYS A 1 442 ? 15.194 -33.782 -26.147 1.00 76.75 442 CYS A CA 1
ATOM 3514 C C . CYS A 1 442 ? 16.039 -33.422 -27.371 1.00 76.75 442 CYS A C 1
ATOM 3516 O O . CYS A 1 442 ? 15.942 -32.315 -27.898 1.00 76.75 442 CYS A O 1
ATOM 3518 N N . LYS A 1 443 ? 16.797 -34.400 -27.883 1.00 70.25 443 LYS A N 1
ATOM 3519 C CA . LYS A 1 443 ? 17.309 -34.344 -29.258 1.00 70.25 443 LYS A CA 1
ATOM 3520 C C . LYS A 1 443 ? 16.122 -34.426 -30.225 1.00 70.25 443 LYS A C 1
ATOM 3522 O O . LYS A 1 443 ? 15.193 -35.199 -29.985 1.00 70.25 443 LYS A O 1
ATOM 3527 N N . ALA A 1 444 ? 16.146 -33.616 -31.278 1.00 68.69 444 ALA A N 1
ATOM 3528 C CA . ALA A 1 444 ? 15.124 -33.634 -32.319 1.00 68.69 444 ALA A CA 1
ATOM 3529 C C . ALA A 1 444 ? 15.307 -34.838 -33.270 1.00 68.69 444 ALA A C 1
ATOM 3531 O O . ALA A 1 444 ? 16.439 -35.302 -33.423 1.00 68.69 444 ALA A O 1
ATOM 3532 N N . PRO A 1 445 ? 14.228 -35.347 -33.897 1.00 72.25 445 PRO A N 1
ATOM 3533 C CA . PRO A 1 445 ? 14.326 -36.361 -34.944 1.00 72.25 445 PRO A CA 1
ATOM 3534 C C . PRO A 1 445 ? 14.865 -35.743 -36.242 1.00 72.25 445 PRO A C 1
ATOM 3536 O O . PRO A 1 445 ? 14.466 -34.643 -36.610 1.00 72.25 445 PRO A O 1
ATOM 3539 N N . ASP A 1 446 ? 15.739 -36.449 -36.957 1.00 71.94 446 ASP A N 1
ATOM 3540 C CA . ASP A 1 446 ? 16.362 -35.947 -38.192 1.00 71.94 446 ASP A CA 1
ATOM 3541 C C . ASP A 1 446 ? 15.580 -36.334 -39.465 1.00 71.94 446 ASP A C 1
ATOM 3543 O O . ASP A 1 446 ? 16.132 -36.887 -40.415 1.00 71.94 446 ASP A O 1
ATOM 3547 N N . THR A 1 447 ? 14.269 -36.077 -39.470 1.00 81.00 447 THR A N 1
ATOM 3548 C CA . THR A 1 447 ? 13.402 -36.306 -40.641 1.00 81.00 447 THR A CA 1
ATOM 3549 C C . THR A 1 447 ? 13.343 -35.077 -41.544 1.00 81.00 447 THR A C 1
ATOM 3551 O O . THR A 1 447 ? 13.544 -33.936 -41.104 1.00 81.00 447 THR A O 1
ATOM 3554 N N . ILE A 1 448 ? 13.003 -35.284 -42.819 1.00 76.38 448 ILE A N 1
ATOM 3555 C CA . ILE A 1 448 ? 12.885 -34.187 -43.791 1.00 76.38 448 ILE A CA 1
ATOM 3556 C C . ILE A 1 448 ? 11.724 -33.251 -43.403 1.00 76.38 448 ILE A C 1
ATOM 3558 O O . ILE A 1 448 ? 11.855 -32.023 -43.482 1.00 76.38 448 ILE A O 1
ATOM 3562 N N . PHE A 1 449 ? 10.634 -33.827 -42.877 1.00 79.12 449 PHE A N 1
ATOM 3563 C CA . PHE A 1 449 ? 9.520 -33.097 -42.264 1.00 79.12 449 PHE A CA 1
ATOM 3564 C C . PHE A 1 449 ? 10.004 -32.134 -41.174 1.00 79.12 449 PHE A C 1
ATOM 3566 O O . PHE A 1 449 ? 9.739 -30.929 -41.228 1.00 79.12 449 PHE A O 1
ATOM 3573 N N . PHE A 1 450 ? 10.763 -32.655 -40.201 1.00 80.75 450 PHE A N 1
ATOM 3574 C CA . PHE A 1 450 ? 11.250 -31.875 -39.071 1.00 80.75 450 PHE A CA 1
ATOM 3575 C C . PHE A 1 450 ? 12.149 -30.718 -39.519 1.00 80.75 450 PHE A C 1
ATOM 3577 O O . PHE A 1 450 ? 11.921 -29.577 -39.106 1.00 80.75 450 PHE A O 1
ATOM 3584 N N . ARG A 1 451 ? 13.142 -30.979 -40.385 1.00 80.56 451 ARG A N 1
ATOM 3585 C CA . ARG A 1 451 ? 14.056 -29.932 -40.874 1.00 80.56 451 ARG A CA 1
ATOM 3586 C C . ARG A 1 451 ? 13.299 -28.803 -41.571 1.00 80.56 451 ARG A C 1
ATOM 3588 O O . ARG A 1 451 ? 13.582 -27.630 -41.315 1.00 80.56 451 ARG A O 1
ATOM 3595 N N . THR A 1 452 ? 12.316 -29.135 -42.409 1.00 81.12 452 THR A N 1
ATOM 3596 C CA . THR A 1 452 ? 11.551 -28.132 -43.167 1.00 81.12 452 THR A CA 1
ATOM 3597 C C . THR A 1 452 ? 10.632 -27.311 -42.258 1.00 81.12 452 THR A C 1
ATOM 3599 O O . THR A 1 452 ? 10.669 -26.080 -42.310 1.00 81.12 452 THR A O 1
ATOM 3602 N N . VAL A 1 453 ? 9.874 -27.959 -41.363 1.00 84.25 453 VAL A N 1
ATOM 3603 C CA . VAL A 1 453 ? 9.016 -27.276 -40.373 1.00 84.25 453 VAL A CA 1
ATOM 3604 C C . VAL A 1 453 ? 9.851 -26.395 -39.437 1.00 84.25 453 VAL A C 1
ATOM 3606 O O . VAL A 1 453 ? 9.487 -25.244 -39.188 1.00 84.25 453 VAL A O 1
ATOM 3609 N N . GLN A 1 454 ? 11.013 -26.870 -38.975 1.00 84.75 454 GLN A N 1
ATOM 3610 C CA . GLN A 1 454 ? 11.908 -26.076 -38.133 1.00 84.75 454 GLN A CA 1
ATOM 3611 C C . GLN A 1 454 ? 12.491 -24.864 -38.880 1.00 84.75 454 GLN A C 1
ATOM 3613 O O . GLN A 1 454 ? 12.583 -23.782 -38.291 1.00 84.75 454 GLN A O 1
ATOM 3618 N N . LYS A 1 455 ? 12.875 -25.002 -40.159 1.00 85.69 455 LYS A N 1
ATOM 3619 C CA . LYS A 1 455 ? 13.375 -23.873 -40.964 1.00 85.69 455 LYS A CA 1
ATOM 3620 C C . LYS A 1 455 ? 12.283 -22.822 -41.189 1.00 85.69 455 LYS A C 1
ATOM 3622 O O . LYS A 1 455 ? 12.535 -21.640 -40.956 1.00 85.69 455 LYS A O 1
ATOM 3627 N N . ALA A 1 456 ? 11.067 -23.249 -41.534 1.00 87.88 456 ALA A N 1
ATOM 3628 C CA . ALA A 1 456 ? 9.914 -22.364 -41.703 1.00 87.88 456 ALA A CA 1
ATOM 3629 C C . ALA A 1 456 ? 9.545 -21.625 -40.401 1.00 87.88 456 ALA A C 1
ATOM 3631 O O . ALA A 1 456 ? 9.387 -20.403 -40.412 1.00 87.88 456 ALA A O 1
ATOM 3632 N N . LEU A 1 457 ? 9.492 -22.323 -39.258 1.00 88.50 457 LEU A N 1
ATOM 3633 C CA . LEU A 1 457 ? 9.235 -21.702 -37.953 1.00 88.50 457 LEU A CA 1
ATOM 3634 C C . LEU A 1 457 ? 10.314 -20.669 -37.594 1.00 88.50 457 LEU A C 1
ATOM 3636 O O . LEU A 1 457 ? 9.987 -19.556 -37.184 1.00 88.50 457 LEU A O 1
ATOM 3640 N N . ARG A 1 458 ? 11.601 -20.999 -37.776 1.00 87.25 458 ARG A N 1
ATOM 3641 C CA . ARG A 1 458 ? 12.711 -20.063 -37.528 1.00 87.25 458 ARG A CA 1
ATOM 3642 C C . ARG A 1 458 ? 12.622 -18.816 -38.414 1.00 87.25 458 ARG A C 1
ATOM 3644 O O . ARG A 1 458 ? 12.864 -17.720 -37.916 1.00 87.25 458 ARG A O 1
ATOM 3651 N N . ALA A 1 459 ? 12.237 -18.960 -39.684 1.00 87.62 459 ALA A N 1
ATOM 3652 C CA . ALA A 1 459 ? 11.990 -17.829 -40.579 1.00 87.62 459 ALA A CA 1
ATOM 3653 C C . ALA A 1 459 ? 10.828 -16.946 -40.077 1.00 87.62 459 ALA A C 1
ATOM 3655 O O . ALA A 1 459 ? 10.979 -15.727 -39.988 1.00 87.62 459 ALA A O 1
ATOM 3656 N N . CYS A 1 460 ? 9.714 -17.549 -39.646 1.00 89.44 460 CYS A N 1
ATOM 3657 C CA . CYS A 1 460 ? 8.577 -16.828 -39.064 1.00 89.44 460 CYS A CA 1
ATOM 3658 C C . CYS A 1 460 ? 8.950 -16.056 -37.783 1.00 89.44 460 CYS A C 1
ATOM 3660 O O . CYS A 1 460 ? 8.572 -14.896 -37.631 1.00 89.44 460 CYS A O 1
ATOM 3662 N N . LEU A 1 461 ? 9.725 -16.669 -36.881 1.00 87.94 461 LEU A N 1
ATOM 3663 C CA . LEU A 1 461 ? 10.197 -16.025 -35.648 1.00 87.94 461 LEU A CA 1
ATOM 3664 C C . LEU A 1 461 ? 11.211 -14.901 -35.928 1.00 87.94 461 LEU A C 1
ATOM 3666 O O . LEU A 1 461 ? 11.201 -13.884 -35.242 1.00 87.94 461 LEU A O 1
ATOM 3670 N N . ALA A 1 462 ? 12.060 -15.040 -36.951 1.00 86.00 462 ALA A N 1
ATOM 3671 C CA . ALA A 1 462 ? 13.003 -13.995 -37.362 1.00 86.00 462 ALA A CA 1
ATOM 3672 C C . ALA A 1 462 ? 12.320 -12.781 -38.026 1.00 86.00 462 ALA A C 1
ATOM 3674 O O . ALA A 1 462 ? 12.864 -11.672 -37.985 1.00 86.00 462 ALA A O 1
ATOM 3675 N N . LEU A 1 463 ? 11.139 -12.982 -38.621 1.00 86.25 463 LEU A N 1
ATOM 3676 C CA . LEU A 1 463 ? 10.331 -11.942 -39.261 1.00 86.25 463 LEU A CA 1
ATOM 3677 C C . LEU A 1 463 ? 9.675 -10.991 -38.245 1.00 86.25 463 LEU A C 1
ATOM 3679 O O . LEU A 1 463 ? 9.532 -9.803 -38.522 1.00 86.25 463 LEU A O 1
ATOM 3683 N N . ILE A 1 464 ? 9.297 -11.494 -37.066 1.00 85.00 464 ILE A N 1
ATOM 3684 C CA . ILE A 1 464 ? 8.670 -10.708 -35.995 1.00 85.00 464 ILE A CA 1
ATOM 3685 C C . ILE A 1 464 ? 9.777 -10.127 -35.102 1.00 85.00 464 ILE A C 1
ATOM 3687 O O . ILE A 1 464 ? 10.443 -10.865 -34.381 1.00 85.00 464 ILE A O 1
ATOM 3691 N N . ASP A 1 465 ? 9.982 -8.804 -35.127 1.00 80.88 465 ASP A N 1
ATOM 3692 C CA . ASP A 1 465 ? 11.146 -8.152 -34.494 1.00 80.88 465 ASP A CA 1
ATOM 3693 C C . ASP A 1 465 ? 11.345 -8.495 -33.005 1.00 80.88 465 ASP A C 1
ATOM 3695 O O . ASP A 1 465 ? 12.479 -8.688 -32.570 1.00 80.88 465 ASP A O 1
ATOM 3699 N N . SER A 1 466 ? 10.264 -8.626 -32.228 1.00 79.12 466 SER A N 1
ATOM 3700 C CA . SER A 1 466 ? 10.322 -9.002 -30.805 1.00 79.12 466 SER A CA 1
ATOM 3701 C C . SER A 1 466 ? 10.628 -10.484 -30.559 1.00 79.12 466 SER A C 1
ATOM 3703 O O . SER A 1 466 ? 11.093 -10.831 -29.476 1.00 79.12 466 SER A O 1
ATOM 3705 N N . MET A 1 467 ? 10.394 -11.355 -31.547 1.00 84.06 467 MET A N 1
ATOM 3706 C CA . MET A 1 467 ? 10.679 -12.795 -31.480 1.00 84.06 467 MET A CA 1
ATOM 3707 C C . MET A 1 467 ? 12.032 -13.156 -32.118 1.00 84.06 467 MET A C 1
ATOM 3709 O O . MET A 1 467 ? 12.503 -14.291 -31.999 1.00 84.06 467 MET A O 1
ATOM 3713 N N . ARG A 1 468 ? 12.702 -12.189 -32.761 1.00 83.25 468 ARG A N 1
ATOM 3714 C CA . ARG A 1 468 ? 14.015 -12.383 -33.378 1.00 83.25 468 ARG A CA 1
ATOM 3715 C C . ARG A 1 468 ? 15.057 -12.781 -32.328 1.00 83.25 468 ARG A C 1
ATOM 3717 O O . ARG A 1 468 ? 15.180 -12.166 -31.267 1.00 83.25 468 ARG A O 1
ATOM 3724 N N . GLY A 1 469 ? 15.828 -13.822 -32.637 1.00 79.56 469 GLY A N 1
ATOM 3725 C CA . GLY A 1 469 ? 16.867 -14.347 -31.747 1.00 79.56 469 GLY A CA 1
ATOM 3726 C C . GLY A 1 469 ? 16.349 -15.125 -30.531 1.00 79.56 469 GLY A C 1
ATOM 3727 O O . GLY A 1 469 ? 17.129 -15.372 -29.618 1.00 79.56 469 GLY A O 1
ATOM 3728 N N . ILE A 1 470 ? 15.066 -15.505 -30.487 1.00 87.75 470 ILE A N 1
ATOM 3729 C CA . ILE A 1 470 ? 14.573 -16.499 -29.522 1.00 87.75 470 ILE A CA 1
ATOM 3730 C C . ILE A 1 470 ? 15.175 -17.872 -29.854 1.00 87.75 470 ILE A C 1
ATOM 3732 O O . ILE A 1 470 ? 15.142 -18.319 -31.004 1.00 87.75 470 ILE A O 1
ATOM 3736 N N . HIS A 1 471 ? 15.709 -18.557 -28.844 1.00 84.88 471 HIS A N 1
ATOM 3737 C CA . HIS A 1 471 ? 16.262 -19.900 -28.990 1.00 84.88 471 HIS A CA 1
ATOM 3738 C C . HIS A 1 471 ? 15.150 -20.952 -28.852 1.00 84.88 471 HIS A C 1
ATOM 3740 O O . HIS A 1 471 ? 14.372 -20.912 -27.902 1.00 84.88 471 HIS A O 1
ATOM 3746 N N . VAL A 1 472 ? 15.048 -21.893 -29.798 1.00 86.31 472 VAL A N 1
ATOM 3747 C CA . VAL A 1 472 ? 13.977 -22.908 -29.817 1.00 86.31 472 VAL A CA 1
ATOM 3748 C C . VAL A 1 472 ? 14.518 -24.260 -29.359 1.00 86.31 472 VAL A C 1
ATOM 3750 O O . VAL A 1 472 ? 15.445 -24.799 -29.962 1.00 86.31 472 VAL A O 1
ATOM 3753 N N . VAL A 1 473 ? 13.907 -24.816 -28.314 1.00 85.94 473 VAL A N 1
ATOM 3754 C CA . VAL A 1 473 ? 14.289 -26.079 -27.662 1.00 85.94 473 VAL A CA 1
ATOM 3755 C C . VAL A 1 473 ? 13.091 -27.030 -27.643 1.00 85.94 473 VAL A C 1
ATOM 3757 O O . VAL A 1 473 ? 11.946 -26.585 -27.625 1.00 85.94 473 VAL A O 1
ATOM 3760 N N . TYR A 1 474 ? 13.325 -28.343 -27.615 1.00 85.62 474 TYR A N 1
ATOM 3761 C CA . TYR A 1 474 ? 12.249 -29.339 -27.545 1.00 85.62 474 TYR A CA 1
ATOM 3762 C C . TYR A 1 474 ? 12.303 -30.150 -26.257 1.00 85.62 474 TYR A C 1
ATOM 3764 O O . TYR A 1 474 ? 13.384 -30.508 -25.791 1.00 85.62 474 TYR A O 1
ATOM 3772 N N . VAL A 1 475 ? 11.134 -30.442 -25.681 1.00 80.94 475 VAL A N 1
ATOM 3773 C CA . VAL A 1 475 ? 11.005 -31.084 -24.361 1.00 80.94 475 VAL A CA 1
ATOM 3774 C C . VAL A 1 475 ? 9.997 -32.234 -24.338 1.00 80.94 475 VAL A C 1
ATOM 3776 O O . VAL A 1 475 ? 9.058 -32.289 -25.139 1.00 80.94 475 VAL A O 1
ATOM 3779 N N . ARG A 1 476 ? 10.179 -33.145 -23.373 1.00 73.00 476 ARG A N 1
ATOM 3780 C CA . ARG A 1 476 ? 9.162 -34.114 -22.929 1.00 73.00 476 ARG A CA 1
ATOM 3781 C C . ARG A 1 476 ? 8.339 -33.505 -21.793 1.00 73.00 476 ARG A C 1
ATOM 3783 O O . ARG A 1 476 ? 8.864 -33.284 -20.706 1.00 73.00 476 ARG A O 1
ATOM 3790 N N . GLY A 1 477 ? 7.050 -33.279 -22.033 1.00 60.31 477 GLY A N 1
ATOM 3791 C CA . GLY A 1 477 ? 6.079 -32.944 -20.995 1.00 60.31 477 GLY A CA 1
ATOM 3792 C C . GLY A 1 477 ? 5.553 -34.232 -20.374 1.00 60.31 477 GLY A C 1
ATOM 3793 O O . GLY A 1 477 ? 4.704 -34.889 -20.966 1.00 60.31 477 GLY A O 1
ATOM 3794 N N . VAL A 1 478 ? 6.102 -34.625 -19.222 1.00 56.09 478 VAL A N 1
ATOM 3795 C CA . VAL A 1 478 ? 5.633 -35.812 -18.478 1.00 56.09 478 VAL A CA 1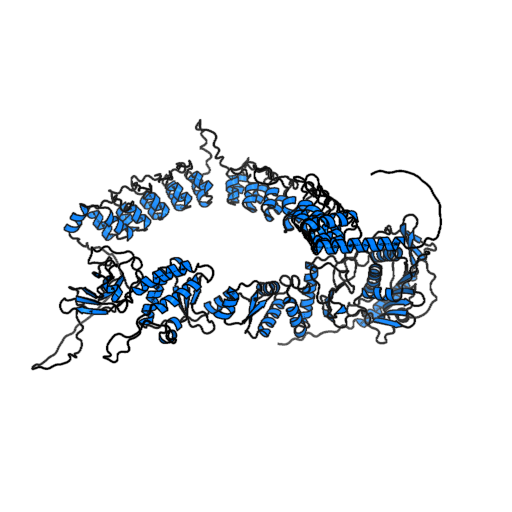
ATOM 3796 C C . VAL A 1 478 ? 4.536 -35.429 -17.478 1.00 56.09 478 VAL A C 1
ATOM 3798 O O . VAL A 1 478 ? 3.564 -36.160 -17.330 1.00 56.09 478 VAL A O 1
ATOM 3801 N N . GLU A 1 479 ? 4.663 -34.260 -16.842 1.00 57.06 479 GLU A N 1
ATOM 3802 C CA . GLU A 1 479 ? 3.750 -33.794 -15.781 1.00 57.06 479 GLU A CA 1
ATOM 3803 C C . GLU A 1 479 ? 2.978 -32.511 -16.141 1.00 57.06 479 GLU A C 1
ATOM 3805 O O . GLU A 1 479 ? 1.898 -32.260 -15.613 1.00 57.06 479 GLU A O 1
ATOM 3810 N N . CYS A 1 480 ? 3.512 -31.692 -17.053 1.00 63.38 480 CYS A N 1
ATOM 3811 C CA . CYS A 1 480 ? 2.908 -30.424 -17.473 1.00 63.38 480 CYS A CA 1
ATOM 3812 C C . CYS A 1 480 ? 2.214 -30.560 -18.835 1.00 63.38 480 CYS A C 1
ATOM 3814 O O . CYS A 1 480 ? 2.745 -31.188 -19.751 1.00 63.38 480 CYS A O 1
ATOM 3816 N N . ARG A 1 481 ? 1.039 -29.935 -18.974 1.00 67.38 481 ARG A N 1
ATOM 3817 C CA . ARG A 1 481 ? 0.223 -29.948 -20.202 1.00 67.38 481 ARG A CA 1
ATOM 3818 C C . ARG A 1 481 ? 0.581 -28.843 -21.203 1.00 67.38 481 ARG A C 1
ATOM 3820 O O . ARG A 1 481 ? 0.019 -28.819 -22.293 1.00 67.38 481 ARG A O 1
ATOM 3827 N N . ALA A 1 482 ? 1.501 -27.945 -20.847 1.00 67.75 482 ALA A N 1
ATOM 3828 C CA . ALA A 1 482 ? 1.935 -26.843 -21.700 1.00 67.75 482 ALA A CA 1
ATOM 3829 C C . ALA A 1 482 ? 2.543 -27.338 -23.024 1.00 67.75 482 ALA A C 1
ATOM 3831 O O . ALA A 1 482 ? 3.502 -28.112 -23.040 1.00 67.75 482 ALA A O 1
ATOM 3832 N N . GLU A 1 483 ? 2.001 -26.861 -24.144 1.00 75.12 483 GLU A N 1
ATOM 3833 C CA . GLU A 1 483 ? 2.444 -27.271 -25.483 1.00 75.12 483 GLU A CA 1
ATOM 3834 C C . GLU A 1 483 ? 3.636 -26.458 -25.988 1.00 75.12 483 GLU A C 1
ATOM 3836 O O . GLU A 1 483 ? 4.531 -26.984 -26.651 1.00 75.12 483 GLU A O 1
ATOM 3841 N N . VAL A 1 484 ? 3.634 -25.171 -25.648 1.00 78.88 484 VAL A N 1
ATOM 3842 C CA . VAL A 1 484 ? 4.674 -24.182 -25.915 1.00 78.88 484 VAL A CA 1
ATOM 3843 C C . VAL A 1 484 ? 4.755 -23.293 -24.677 1.00 78.88 484 VAL A C 1
ATOM 3845 O O . VAL A 1 484 ? 3.719 -22.912 -24.130 1.00 78.88 484 VAL A O 1
ATOM 3848 N N . LEU A 1 485 ? 5.966 -22.960 -24.234 1.00 77.56 485 LEU A N 1
ATOM 3849 C CA . LEU A 1 485 ? 6.180 -21.916 -23.234 1.00 77.56 485 LEU A CA 1
ATOM 3850 C C . LEU A 1 485 ? 7.466 -21.139 -23.547 1.00 77.56 485 LEU A C 1
ATOM 3852 O O . LEU A 1 485 ? 8.469 -21.715 -23.981 1.00 77.56 485 LEU A O 1
ATOM 3856 N N . TYR A 1 486 ? 7.428 -19.830 -23.324 1.00 83.12 486 TYR A N 1
ATOM 3857 C CA . TYR A 1 486 ? 8.546 -18.912 -23.503 1.00 83.12 486 TYR A CA 1
ATOM 3858 C C . TYR A 1 486 ? 9.200 -18.560 -22.162 1.00 83.12 486 TYR A C 1
ATOM 3860 O O . TYR A 1 486 ? 8.551 -18.019 -21.270 1.00 83.12 486 TYR A O 1
ATOM 3868 N N . ASP A 1 487 ? 10.498 -18.832 -22.044 1.00 75.31 487 ASP A N 1
ATOM 3869 C CA . ASP A 1 487 ? 11.347 -18.313 -20.975 1.00 75.31 487 ASP A CA 1
ATOM 3870 C C . ASP A 1 487 ? 11.880 -16.931 -21.368 1.00 75.31 487 ASP A C 1
ATOM 3872 O O . ASP A 1 487 ? 12.677 -16.803 -22.302 1.00 75.31 487 ASP A O 1
ATOM 3876 N N . ALA A 1 488 ? 11.445 -15.892 -20.656 1.00 76.50 488 ALA A N 1
ATOM 3877 C CA . ALA A 1 488 ? 11.889 -14.523 -20.900 1.00 76.50 488 ALA A CA 1
ATOM 3878 C C . ALA A 1 488 ? 13.304 -14.227 -20.363 1.00 76.50 488 ALA A C 1
ATOM 3880 O O . ALA A 1 488 ? 13.917 -13.265 -20.823 1.00 76.50 488 ALA A O 1
ATOM 3881 N N . GLN A 1 489 ? 13.825 -15.028 -19.423 1.00 77.06 489 GLN A N 1
ATOM 3882 C CA . GLN A 1 489 ? 15.174 -14.863 -18.866 1.00 77.06 489 GLN A CA 1
ATOM 3883 C C . GLN A 1 489 ? 16.206 -15.467 -19.824 1.00 77.06 489 GLN A C 1
ATOM 3885 O O . GLN A 1 489 ? 17.107 -14.774 -20.289 1.00 77.06 489 GLN A O 1
ATOM 3890 N N . GLU A 1 490 ? 15.997 -16.723 -20.218 1.00 75.94 490 GLU A N 1
ATOM 3891 C CA . GLU A 1 490 ? 16.873 -17.466 -21.139 1.00 75.94 490 GLU A CA 1
ATOM 3892 C C . GLU A 1 490 ? 16.563 -17.201 -22.629 1.00 75.94 490 GLU A C 1
ATOM 3894 O O . GLU A 1 490 ? 17.099 -17.878 -23.512 1.00 75.94 490 GLU A O 1
ATOM 3899 N N . ARG A 1 491 ? 15.628 -16.281 -22.931 1.00 83.88 491 ARG A N 1
ATOM 3900 C CA . ARG A 1 491 ? 15.037 -16.030 -24.270 1.00 83.88 491 ARG A CA 1
ATOM 3901 C C . ARG A 1 491 ? 14.713 -17.323 -25.034 1.00 83.88 491 ARG A C 1
ATOM 3903 O O . ARG A 1 491 ? 14.882 -17.404 -26.255 1.00 83.88 491 ARG A O 1
ATOM 3910 N N . THR A 1 492 ? 14.272 -18.349 -24.308 1.00 85.38 492 THR A N 1
ATOM 3911 C CA . THR A 1 492 ? 14.197 -19.729 -24.792 1.00 85.38 492 THR A CA 1
ATOM 3912 C C . THR A 1 492 ? 12.754 -20.201 -24.845 1.00 85.38 492 THR A C 1
ATOM 3914 O O . THR A 1 492 ? 12.076 -20.347 -23.833 1.00 85.38 492 THR A O 1
ATOM 3917 N N . LEU A 1 493 ? 12.288 -20.494 -26.052 1.00 86.19 493 LEU A N 1
ATOM 3918 C CA . LEU A 1 493 ? 10.983 -21.070 -26.320 1.00 86.19 493 LEU A CA 1
ATOM 3919 C C . LEU A 1 493 ? 11.110 -22.597 -26.328 1.00 86.19 493 LEU A C 1
ATOM 3921 O O . LEU A 1 493 ? 11.707 -23.158 -27.251 1.00 86.19 493 LEU A O 1
ATOM 3925 N N . LYS A 1 494 ? 10.563 -23.282 -25.315 1.00 82.56 494 LYS A N 1
ATOM 3926 C CA . LYS A 1 494 ? 10.515 -24.753 -25.324 1.00 82.56 494 LYS A CA 1
ATOM 3927 C C . LYS A 1 494 ? 9.170 -25.221 -25.881 1.00 82.56 494 LYS A C 1
ATOM 3929 O O . LYS A 1 494 ? 8.114 -24.774 -25.437 1.00 82.56 494 LYS A O 1
ATOM 3934 N N . ILE A 1 495 ? 9.229 -26.130 -26.847 1.00 85.88 495 ILE A N 1
ATOM 3935 C CA . ILE A 1 495 ? 8.081 -26.688 -27.570 1.00 85.88 495 ILE A CA 1
ATOM 3936 C C . ILE A 1 495 ? 7.969 -28.182 -27.239 1.00 85.88 495 ILE A C 1
ATOM 3938 O O . ILE A 1 495 ? 8.971 -28.905 -27.195 1.00 85.88 495 ILE A O 1
ATOM 3942 N N . HIS A 1 496 ? 6.755 -28.671 -27.002 1.00 82.38 496 HIS A N 1
ATOM 3943 C CA . HIS A 1 496 ? 6.530 -30.079 -26.703 1.00 82.38 496 HIS A CA 1
ATOM 3944 C C . HIS A 1 496 ? 6.809 -30.964 -27.925 1.00 82.38 496 HIS A C 1
ATOM 3946 O O . HIS A 1 496 ? 6.268 -30.726 -29.006 1.00 82.38 496 HIS A O 1
ATOM 3952 N N . ARG A 1 497 ? 7.598 -32.037 -27.749 1.00 78.38 497 ARG A N 1
ATOM 3953 C CA . ARG A 1 497 ? 8.101 -32.881 -28.855 1.00 78.38 497 ARG A CA 1
ATOM 3954 C C . ARG A 1 497 ? 7.039 -33.458 -29.805 1.00 78.38 497 ARG A C 1
ATOM 3956 O O . ARG A 1 497 ? 7.395 -33.844 -30.911 1.00 78.38 497 ARG A O 1
ATOM 3963 N N . ARG A 1 498 ? 5.760 -33.517 -29.399 1.00 76.50 498 ARG A N 1
ATOM 3964 C CA . ARG A 1 498 ? 4.653 -34.000 -30.253 1.00 76.50 498 ARG A CA 1
ATOM 3965 C C . ARG A 1 498 ? 4.500 -33.183 -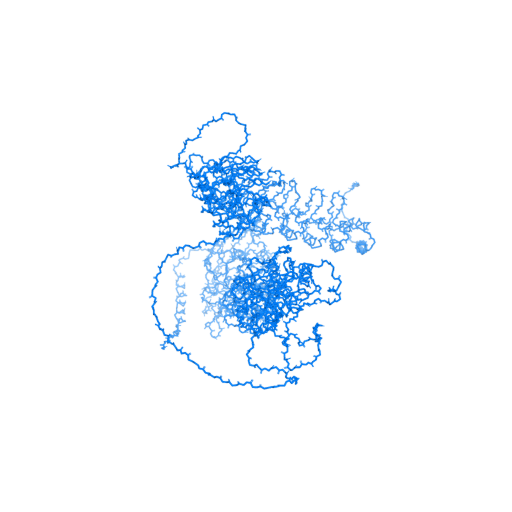31.542 1.00 76.50 498 ARG A C 1
ATOM 3967 O O . ARG A 1 498 ? 4.106 -33.732 -32.555 1.00 76.50 498 ARG A O 1
ATOM 3974 N N . TRP A 1 499 ? 4.854 -31.895 -31.508 1.00 77.62 499 TRP A N 1
ATOM 3975 C CA . TRP A 1 499 ? 4.771 -30.973 -32.650 1.00 77.62 499 TRP A CA 1
ATOM 3976 C C . TRP A 1 499 ? 5.784 -31.269 -33.774 1.00 77.62 499 TRP A C 1
ATOM 3978 O O . TRP A 1 499 ? 5.845 -30.530 -34.753 1.00 77.62 499 TRP A O 1
ATOM 3988 N N . LEU A 1 500 ? 6.591 -32.327 -33.632 1.00 69.81 500 LEU A N 1
ATOM 3989 C CA . LEU A 1 500 ? 7.635 -32.744 -34.575 1.00 69.81 500 LEU A CA 1
ATOM 3990 C C . LEU A 1 500 ? 7.370 -34.121 -35.201 1.00 69.81 500 LEU A C 1
ATOM 3992 O O . LEU A 1 500 ? 8.152 -34.583 -36.028 1.00 69.81 500 LEU A O 1
ATOM 3996 N N . ASP A 1 501 ? 6.309 -34.792 -34.760 1.00 72.00 501 ASP A N 1
ATOM 3997 C CA . ASP A 1 501 ? 5.947 -36.151 -35.141 1.00 72.00 501 ASP A CA 1
ATOM 3998 C C . ASP A 1 501 ? 4.756 -36.073 -36.103 1.00 72.00 501 ASP A C 1
ATOM 4000 O O . ASP A 1 501 ? 3.696 -35.539 -35.764 1.00 72.00 501 ASP A O 1
ATOM 4004 N N . PHE A 1 502 ? 4.953 -36.542 -37.337 1.00 73.06 502 PHE A N 1
ATOM 4005 C CA . PHE A 1 502 ? 3.942 -36.417 -38.382 1.00 73.06 502 PHE A CA 1
ATOM 4006 C C . PHE A 1 502 ? 2.666 -37.193 -38.034 1.00 73.06 502 PHE A C 1
ATOM 4008 O O . PHE A 1 502 ? 1.569 -36.663 -38.217 1.00 73.06 502 PHE A O 1
ATOM 4015 N N . GLU A 1 503 ? 2.794 -38.409 -37.499 1.00 71.38 503 GLU A N 1
ATOM 4016 C CA . GLU A 1 503 ? 1.649 -39.249 -37.146 1.00 71.38 503 GLU A CA 1
ATOM 4017 C C . GLU A 1 503 ? 0.913 -38.687 -35.927 1.00 71.38 503 GLU A C 1
ATOM 4019 O O . GLU A 1 503 ? -0.317 -38.653 -35.918 1.00 71.38 503 GLU A O 1
ATOM 4024 N N . ALA A 1 504 ? 1.636 -38.177 -34.925 1.00 71.88 504 ALA A N 1
ATOM 4025 C CA . ALA A 1 504 ? 1.031 -37.595 -33.725 1.00 71.88 504 ALA A CA 1
ATOM 4026 C C . ALA A 1 504 ? 0.188 -36.337 -34.004 1.00 71.88 504 ALA A C 1
ATOM 4028 O O . ALA A 1 504 ? -0.785 -36.087 -33.293 1.00 71.88 504 ALA A O 1
ATOM 4029 N N . ILE A 1 505 ? 0.547 -35.540 -35.018 1.00 70.56 505 ILE A N 1
ATOM 4030 C CA . ILE A 1 505 ? -0.199 -34.330 -35.406 1.00 70.56 505 ILE A CA 1
ATOM 4031 C C . ILE A 1 505 ? -1.383 -34.684 -36.319 1.00 70.56 505 ILE A C 1
ATOM 4033 O O . ILE A 1 505 ? -2.486 -34.178 -36.127 1.00 70.56 505 ILE A O 1
ATOM 4037 N N . HIS A 1 506 ? -1.187 -35.589 -37.283 1.00 74.69 506 HIS A N 1
ATOM 4038 C CA . HIS A 1 506 ? -2.197 -35.924 -38.299 1.00 74.69 506 HIS A CA 1
ATOM 4039 C C . HIS A 1 506 ? -3.197 -37.016 -37.866 1.00 74.69 506 HIS A C 1
ATOM 4041 O O . HIS A 1 506 ? -4.011 -37.465 -38.671 1.00 74.69 506 HIS A O 1
ATOM 4047 N N . GLN A 1 507 ? -3.204 -37.400 -36.584 1.00 64.56 507 GLN A N 1
ATOM 4048 C CA . GLN A 1 507 ? -4.221 -38.271 -35.974 1.00 64.56 507 GLN A CA 1
ATOM 4049 C C . GLN A 1 507 ? -5.647 -37.679 -35.971 1.00 64.56 507 GLN A C 1
ATOM 4051 O O . GLN A 1 507 ? -6.598 -38.396 -35.661 1.00 64.56 507 GLN A O 1
ATOM 4056 N N . GLN A 1 508 ? -5.828 -36.400 -36.331 1.00 56.06 508 GLN A N 1
ATOM 4057 C CA . GLN A 1 508 ? -7.144 -35.797 -36.575 1.00 56.06 508 GLN A CA 1
ATOM 4058 C C . GLN A 1 508 ? -7.275 -35.280 -38.025 1.00 56.06 508 GLN A C 1
ATOM 4060 O O . GLN A 1 508 ? -6.312 -34.755 -38.583 1.00 56.06 508 GLN A O 1
ATOM 4065 N N . PRO A 1 509 ? -8.462 -35.394 -38.660 1.00 46.28 509 PRO A N 1
ATOM 4066 C CA . PRO A 1 509 ? -8.637 -35.215 -40.108 1.00 46.28 509 PRO A CA 1
ATOM 4067 C C . PRO A 1 509 ? -8.737 -33.743 -40.573 1.00 46.28 509 PRO A C 1
ATOM 4069 O O . PRO A 1 509 ? -9.479 -33.426 -41.502 1.00 46.28 509 PRO A O 1
ATOM 4072 N N . SER A 1 510 ? -8.025 -32.814 -39.928 1.00 49.81 510 SER A N 1
ATOM 4073 C CA . SER A 1 510 ? -8.055 -31.374 -40.245 1.00 49.81 510 SER A CA 1
ATOM 4074 C C . SER A 1 510 ? -7.218 -30.989 -41.478 1.00 49.81 510 SER A C 1
ATOM 4076 O O . SER A 1 510 ? -7.528 -30.003 -42.154 1.00 49.81 510 SER A O 1
ATOM 4078 N N . CYS A 1 511 ? -6.173 -31.758 -41.801 1.00 58.72 511 CYS A N 1
ATOM 4079 C CA . CYS A 1 511 ? -5.227 -31.433 -42.869 1.00 58.72 511 CYS A CA 1
ATOM 4080 C C . CYS A 1 511 ? -5.826 -31.638 -44.276 1.00 58.72 511 CYS A C 1
ATOM 4082 O O . CYS A 1 511 ? -5.947 -32.756 -44.773 1.00 58.72 511 CYS A O 1
ATOM 4084 N N . ARG A 1 512 ? -6.175 -30.535 -44.953 1.00 50.38 512 ARG A N 1
ATOM 4085 C CA . ARG A 1 512 ? -6.828 -30.545 -46.281 1.00 50.38 512 ARG A CA 1
ATOM 4086 C C . ARG A 1 512 ? -5.900 -30.684 -47.498 1.00 50.38 512 ARG A C 1
ATOM 4088 O O . ARG A 1 512 ? -6.416 -30.818 -48.604 1.00 50.38 512 ARG A O 1
ATOM 4095 N N . HIS A 1 513 ? -4.577 -30.591 -47.341 1.00 51.19 513 HIS A N 1
ATOM 4096 C CA . HIS A 1 513 ? -3.679 -30.275 -48.468 1.00 51.19 513 HIS A CA 1
ATOM 4097 C C . HIS A 1 513 ? -2.824 -31.424 -49.027 1.00 51.19 513 HIS A C 1
ATOM 4099 O O . HIS A 1 513 ? -2.185 -31.225 -50.057 1.00 51.19 513 HIS A O 1
ATOM 4105 N N . TRP A 1 514 ? -2.844 -32.630 -48.446 1.00 46.16 514 TRP A N 1
ATOM 4106 C CA . TRP A 1 514 ? -2.106 -33.774 -49.004 1.00 46.16 514 TRP A CA 1
ATOM 4107 C C . TRP A 1 514 ? -3.024 -34.791 -49.699 1.00 46.16 514 TRP A C 1
ATOM 4109 O O . TRP A 1 514 ? -3.542 -35.719 -49.083 1.00 46.16 514 TRP A O 1
ATOM 4119 N N . ILE A 1 515 ? -3.187 -34.635 -51.017 1.00 45.25 515 ILE A N 1
ATOM 4120 C CA . ILE A 1 515 ? -3.685 -35.689 -51.913 1.00 45.25 515 ILE A CA 1
ATOM 4121 C C . ILE A 1 515 ? -2.580 -35.949 -52.949 1.00 45.25 515 ILE A C 1
ATOM 4123 O O . ILE A 1 515 ? -2.298 -35.048 -53.742 1.00 45.25 515 ILE A O 1
ATOM 4127 N N . PRO A 1 516 ? -1.946 -37.138 -52.979 1.00 39.12 516 PRO A N 1
ATOM 4128 C CA . PRO A 1 516 ? -0.815 -37.398 -53.867 1.00 39.12 516 PRO A CA 1
ATOM 4129 C C . PRO A 1 516 ? -1.258 -37.418 -55.339 1.00 39.12 516 PRO A C 1
ATOM 4131 O O . PRO A 1 516 ? -1.943 -38.336 -55.790 1.00 39.12 516 PRO A O 1
ATOM 4134 N N . ARG A 1 517 ? -0.855 -36.396 -56.105 1.00 36.41 517 ARG A N 1
ATOM 4135 C CA . ARG A 1 517 ? -1.158 -36.255 -57.539 1.00 36.41 517 ARG A CA 1
ATOM 4136 C C . ARG A 1 517 ? -0.055 -36.853 -58.416 1.00 36.41 517 ARG A C 1
ATOM 4138 O O . ARG A 1 517 ? 0.660 -36.137 -59.106 1.00 36.41 517 ARG A O 1
ATOM 4145 N N . GLY A 1 518 ? 0.046 -38.179 -58.418 1.00 36.22 518 GLY A N 1
ATOM 4146 C CA . GLY A 1 518 ? 0.926 -38.925 -59.321 1.00 36.22 518 GLY A CA 1
ATOM 4147 C C . GLY A 1 518 ? 0.534 -40.407 -59.403 1.00 36.22 518 GLY A C 1
ATOM 4148 O O . GLY A 1 518 ? 0.063 -40.961 -58.407 1.00 36.22 518 GLY A O 1
ATOM 4149 N N . PRO A 1 519 ? 0.675 -41.070 -60.567 1.00 30.69 519 PRO A N 1
ATOM 4150 C CA . PRO A 1 519 ? 0.346 -42.486 -60.701 1.00 30.69 519 PRO A CA 1
ATOM 4151 C C . PRO A 1 519 ? 1.352 -43.356 -59.934 1.00 30.69 519 PRO A C 1
ATOM 4153 O O . PRO A 1 519 ? 2.562 -43.200 -60.083 1.00 30.69 519 PRO A O 1
ATOM 4156 N N . LYS A 1 520 ? 0.852 -44.312 -59.141 1.00 36.88 520 LYS A N 1
ATOM 4157 C CA . LYS A 1 520 ? 1.682 -45.238 -58.354 1.00 36.88 520 LYS A CA 1
ATOM 4158 C C . LYS A 1 520 ? 2.593 -46.084 -59.260 1.00 36.88 520 LYS A C 1
ATOM 4160 O O . LYS A 1 520 ? 2.120 -47.019 -59.905 1.00 36.88 520 LYS A O 1
ATOM 4165 N N . LYS A 1 521 ? 3.900 -45.809 -59.249 1.00 32.00 521 LYS A N 1
ATOM 4166 C CA . LYS A 1 521 ? 4.958 -46.708 -59.738 1.00 32.00 521 LYS A CA 1
ATOM 4167 C C . LYS A 1 521 ? 6.142 -46.684 -58.768 1.00 32.00 521 LYS A C 1
ATOM 4169 O O . LYS A 1 521 ? 6.736 -45.634 -58.566 1.00 32.00 521 LYS A O 1
ATOM 4174 N N . GLY A 1 522 ? 6.493 -47.853 -58.231 1.00 30.86 522 GLY A N 1
ATOM 4175 C CA . GLY A 1 522 ? 7.612 -48.045 -57.300 1.00 30.86 522 GLY A CA 1
ATOM 4176 C C . GLY A 1 522 ? 7.195 -48.052 -55.823 1.00 30.86 522 GLY A C 1
ATOM 4177 O O . GLY A 1 522 ? 6.431 -47.200 -55.376 1.00 30.86 522 GLY A O 1
ATOM 4178 N N . ASN A 1 523 ? 7.721 -49.016 -55.060 1.00 34.97 523 ASN A N 1
ATOM 4179 C CA . ASN A 1 523 ? 7.561 -49.088 -53.604 1.00 34.97 523 ASN A CA 1
ATOM 4180 C C . ASN A 1 523 ? 8.570 -48.150 -52.920 1.00 34.97 523 ASN A C 1
ATOM 4182 O O . ASN A 1 523 ? 9.591 -48.598 -52.405 1.00 34.97 523 ASN A O 1
ATOM 4186 N N . GLY A 1 524 ? 8.291 -46.846 -52.946 1.00 34.09 524 GLY A N 1
ATOM 4187 C CA . GLY A 1 524 ? 9.023 -45.838 -52.180 1.00 34.09 524 GLY A CA 1
ATOM 4188 C C . GLY A 1 524 ? 8.159 -45.274 -51.054 1.00 34.09 524 GLY A C 1
ATOM 4189 O O . GLY A 1 524 ? 7.110 -44.686 -51.321 1.00 34.09 524 GLY A O 1
ATOM 4190 N N . ASN A 1 525 ? 8.607 -45.407 -49.803 1.00 39.56 525 ASN A N 1
ATOM 4191 C CA . ASN A 1 525 ? 8.033 -44.656 -48.685 1.00 39.56 525 ASN A CA 1
ATOM 4192 C C . ASN A 1 525 ? 8.444 -43.184 -48.826 1.00 39.56 525 ASN A C 1
ATOM 4194 O O . ASN A 1 525 ? 9.516 -42.788 -48.374 1.00 39.56 525 ASN A O 1
ATOM 4198 N N . HIS A 1 526 ? 7.608 -42.375 -49.474 1.00 49.84 526 HIS A N 1
ATOM 4199 C CA . HIS A 1 526 ? 7.800 -40.928 -49.509 1.00 49.84 526 HIS A CA 1
ATOM 4200 C C . HIS A 1 526 ? 7.537 -40.341 -48.115 1.00 49.84 526 HIS A C 1
ATOM 4202 O O . HIS A 1 526 ? 6.381 -40.262 -47.696 1.00 49.84 526 HIS A O 1
ATOM 4208 N N . GLU A 1 527 ? 8.591 -39.915 -47.407 1.00 55.47 527 GLU A N 1
ATOM 4209 C CA . GLU A 1 527 ? 8.422 -39.095 -46.201 1.00 55.47 527 GLU A CA 1
ATOM 4210 C C . GLU A 1 527 ? 7.608 -37.828 -46.542 1.00 55.47 527 GLU A C 1
ATOM 4212 O O . GLU A 1 527 ? 7.880 -37.170 -47.554 1.00 55.47 527 GLU A O 1
ATOM 4217 N N . PRO A 1 528 ? 6.622 -37.445 -45.712 1.00 60.34 528 PRO A N 1
ATOM 4218 C CA . PRO A 1 528 ? 5.857 -36.222 -45.918 1.00 60.34 528 PRO A CA 1
ATOM 4219 C C . PRO A 1 528 ? 6.759 -34.997 -45.712 1.00 60.34 528 PRO A C 1
ATOM 4221 O O . PRO A 1 528 ? 7.299 -34.780 -44.633 1.00 60.34 528 PRO A O 1
ATOM 4224 N N . PHE A 1 529 ? 6.934 -34.180 -46.752 1.00 65.12 529 PHE A N 1
ATOM 4225 C CA . PHE A 1 529 ? 7.996 -33.165 -46.774 1.00 65.12 529 PHE A CA 1
ATOM 4226 C C . PHE A 1 529 ? 7.696 -31.912 -45.927 1.00 65.12 529 PHE A C 1
ATOM 4228 O O . PHE A 1 529 ? 8.571 -31.401 -45.230 1.00 65.12 529 PHE A O 1
ATOM 4235 N N . PHE A 1 530 ? 6.474 -31.377 -46.010 1.00 72.69 530 PHE A N 1
ATOM 4236 C CA . PHE A 1 530 ? 6.085 -30.102 -45.393 1.00 72.69 530 PHE A CA 1
ATOM 4237 C C . PHE A 1 530 ? 4.564 -29.993 -45.250 1.00 72.69 530 PHE A C 1
ATOM 4239 O O . PHE A 1 530 ? 3.825 -30.657 -45.976 1.00 72.69 530 PHE A O 1
ATOM 4246 N N . CYS A 1 531 ? 4.091 -29.131 -44.344 1.00 74.38 531 CYS A N 1
ATOM 4247 C CA . CYS A 1 531 ? 2.704 -28.679 -44.351 1.00 74.38 531 CYS A CA 1
ATOM 4248 C C . CYS A 1 531 ? 2.556 -27.317 -43.651 1.00 74.38 531 CYS A C 1
ATOM 4250 O O . CYS A 1 531 ? 2.791 -27.222 -42.443 1.00 74.38 531 CYS A O 1
ATOM 4252 N N . GLY A 1 532 ? 2.130 -26.277 -44.380 1.00 72.19 532 GLY A N 1
ATOM 4253 C CA . GLY A 1 532 ? 2.032 -24.913 -43.846 1.00 72.19 532 GLY A CA 1
ATOM 4254 C C . GLY A 1 532 ? 1.182 -24.767 -42.573 1.00 72.19 532 GLY A C 1
ATOM 4255 O O . GLY A 1 532 ? 1.567 -24.021 -41.673 1.00 72.19 532 GLY A O 1
ATOM 4256 N N . HIS A 1 533 ? 0.082 -25.523 -42.434 1.00 77.69 533 HIS A N 1
ATOM 4257 C CA . HIS A 1 533 ? -0.830 -25.385 -41.283 1.00 77.69 533 HIS A CA 1
ATOM 4258 C C . HIS A 1 533 ? -0.163 -25.698 -39.931 1.00 77.69 533 HIS A C 1
ATOM 4260 O O . HIS A 1 533 ? -0.419 -25.003 -38.953 1.00 77.69 533 HIS A O 1
ATOM 4266 N N . VAL A 1 534 ? 0.758 -26.670 -39.887 1.00 81.94 534 VAL A N 1
ATOM 4267 C CA . VAL A 1 534 ? 1.495 -27.026 -38.660 1.00 81.94 534 VAL A CA 1
ATOM 4268 C C . VAL A 1 534 ? 2.393 -25.869 -38.216 1.00 81.94 534 VAL A C 1
ATOM 4270 O O . VAL A 1 534 ? 2.504 -25.590 -37.025 1.00 81.94 534 VAL A O 1
ATOM 4273 N N . VAL A 1 535 ? 2.998 -25.151 -39.171 1.00 85.88 535 VAL A N 1
ATOM 4274 C CA . VAL A 1 535 ? 3.804 -23.952 -38.890 1.00 85.88 535 VAL A CA 1
ATOM 4275 C C . VAL A 1 535 ? 2.918 -22.806 -38.396 1.00 85.88 535 VAL A C 1
ATOM 4277 O O . VAL A 1 535 ? 3.313 -22.091 -37.479 1.00 85.88 535 VAL A O 1
ATOM 4280 N N . GLU A 1 536 ? 1.719 -22.637 -38.961 1.00 84.38 536 GLU A N 1
ATOM 4281 C CA . GLU A 1 536 ? 0.770 -21.596 -38.546 1.00 84.38 536 GLU A CA 1
ATOM 4282 C C . GLU A 1 536 ? 0.212 -21.802 -37.132 1.00 84.38 536 GLU A C 1
ATOM 4284 O O . GLU A 1 536 ? 0.216 -20.864 -36.333 1.00 84.38 536 GLU A O 1
ATOM 4289 N N . GLU A 1 537 ? -0.271 -23.005 -36.816 1.00 82.19 537 GLU A N 1
ATOM 4290 C CA . GLU A 1 537 ? -0.840 -23.322 -35.500 1.00 82.19 537 GLU A CA 1
ATOM 4291 C C . GLU A 1 537 ? 0.228 -23.209 -34.410 1.00 82.19 537 GLU A C 1
ATOM 4293 O O . GLU A 1 537 ? 0.030 -22.517 -33.406 1.00 82.19 537 GLU A O 1
ATOM 4298 N N . LEU A 1 538 ? 1.407 -23.789 -34.660 1.00 85.81 538 LEU A N 1
ATOM 4299 C CA . LEU A 1 538 ? 2.549 -23.682 -33.763 1.00 85.81 538 LEU A CA 1
ATOM 4300 C C . LEU A 1 538 ? 2.959 -22.217 -33.557 1.00 85.81 538 LEU A C 1
ATOM 4302 O O . LEU A 1 538 ? 3.185 -21.804 -32.424 1.00 85.81 538 LEU A O 1
ATOM 4306 N N . LEU A 1 539 ? 2.997 -21.400 -34.616 1.00 86.38 539 LEU A N 1
ATOM 4307 C CA . LEU A 1 539 ? 3.328 -19.978 -34.515 1.00 86.38 539 LEU A CA 1
ATOM 4308 C C . LEU A 1 539 ? 2.304 -19.176 -33.694 1.00 86.38 539 LEU A C 1
ATOM 4310 O O . LEU A 1 539 ? 2.721 -18.314 -32.922 1.00 86.38 539 LEU A O 1
ATOM 4314 N N . SER A 1 540 ? 0.999 -19.446 -33.807 1.00 83.56 540 SER A N 1
ATOM 4315 C CA . SER A 1 540 ? -0.014 -18.769 -32.976 1.00 83.56 540 SER A CA 1
ATOM 4316 C C . SER A 1 540 ? 0.139 -19.133 -31.490 1.00 83.56 540 SER A C 1
ATOM 4318 O O . SER A 1 540 ? 0.040 -18.253 -30.631 1.00 83.56 540 SER A O 1
ATOM 4320 N N . LEU A 1 541 ? 0.522 -20.378 -31.168 1.00 82.19 541 LEU A N 1
ATOM 4321 C CA . LEU A 1 541 ? 0.917 -20.767 -29.804 1.00 82.19 541 LEU A CA 1
ATOM 4322 C C . LEU A 1 541 ? 2.200 -20.050 -29.342 1.00 82.19 541 LEU A C 1
ATOM 4324 O O . LEU A 1 541 ? 2.258 -19.565 -28.212 1.00 82.19 541 LEU A O 1
ATOM 4328 N N . CYS A 1 542 ? 3.207 -19.911 -30.212 1.00 86.06 542 CYS A N 1
ATOM 4329 C CA . CYS A 1 542 ? 4.425 -19.146 -29.921 1.00 86.06 542 CYS A CA 1
ATOM 4330 C C . CYS A 1 542 ? 4.119 -17.666 -29.630 1.00 86.06 542 CYS A C 1
ATOM 4332 O O . CYS A 1 542 ? 4.624 -17.117 -28.653 1.00 86.06 542 CYS A O 1
ATOM 4334 N N . ILE A 1 543 ? 3.283 -17.019 -30.449 1.00 83.06 543 ILE A N 1
ATOM 4335 C CA . ILE A 1 543 ? 2.845 -15.626 -30.263 1.00 83.06 543 ILE A CA 1
ATOM 4336 C C . ILE A 1 543 ? 2.069 -15.504 -28.944 1.00 83.06 543 ILE A C 1
ATOM 4338 O O . ILE A 1 543 ? 2.420 -14.680 -28.097 1.00 83.06 543 ILE A O 1
ATOM 4342 N N . SER A 1 544 ? 1.086 -16.378 -28.720 1.00 77.12 544 SER A N 1
ATOM 4343 C CA . SER A 1 544 ? 0.290 -16.410 -27.487 1.00 77.12 544 SER A CA 1
ATOM 4344 C C . SER A 1 544 ? 1.157 -16.569 -26.235 1.00 77.12 544 SER A C 1
ATOM 4346 O O . SER A 1 544 ? 0.893 -15.911 -25.231 1.00 77.12 544 SER A O 1
ATOM 4348 N N . SER A 1 545 ? 2.224 -17.376 -26.295 1.00 78.19 545 SER A N 1
ATOM 4349 C CA . SER A 1 545 ? 3.149 -17.560 -25.171 1.00 78.19 545 SER A CA 1
ATOM 4350 C C . SER A 1 545 ? 4.178 -16.436 -24.994 1.00 78.19 545 SER A C 1
ATOM 4352 O O . SER A 1 545 ? 4.646 -16.260 -23.872 1.00 78.19 545 SER A O 1
ATOM 4354 N N . VAL A 1 546 ? 4.584 -15.720 -26.048 1.00 79.00 546 VAL A N 1
ATOM 4355 C CA . VAL A 1 546 ? 5.585 -14.637 -25.944 1.00 79.00 546 VAL A CA 1
ATOM 4356 C C . VAL A 1 546 ? 4.949 -13.324 -25.492 1.00 79.00 546 VAL A C 1
ATOM 4358 O O . VAL A 1 546 ? 5.555 -12.589 -24.717 1.00 79.00 546 VAL A O 1
ATOM 4361 N N . PHE A 1 547 ? 3.738 -13.018 -25.965 1.00 74.25 547 PHE A N 1
ATOM 4362 C CA . PHE A 1 547 ? 3.056 -11.764 -25.636 1.00 74.25 547 PHE A CA 1
ATOM 4363 C C . PHE A 1 547 ? 2.011 -11.913 -24.514 1.00 74.25 547 PHE A C 1
ATOM 4365 O O . PHE A 1 547 ? 1.783 -10.963 -23.765 1.00 74.25 547 PHE A O 1
ATOM 4372 N N . GLY A 1 548 ? 1.375 -13.080 -24.382 1.00 62.47 548 GLY A N 1
ATOM 4373 C CA . GLY A 1 548 ? 0.245 -13.309 -23.478 1.00 62.47 548 GLY A CA 1
ATOM 4374 C C . GLY A 1 548 ? -1.124 -12.970 -24.103 1.00 62.47 548 GLY A C 1
ATOM 4375 O O . GLY A 1 548 ? -1.214 -12.133 -25.006 1.00 62.47 548 GLY A O 1
ATOM 4376 N N . PRO A 1 549 ? -2.221 -13.586 -23.617 1.00 50.56 549 PRO A N 1
ATOM 4377 C CA . PRO A 1 549 ? -3.530 -13.596 -24.290 1.00 50.56 549 PRO A CA 1
ATOM 4378 C C . PRO A 1 549 ? -4.318 -12.273 -24.242 1.00 50.56 549 PRO A C 1
ATOM 4380 O O . PRO A 1 549 ? -5.403 -12.193 -24.816 1.00 50.56 549 PRO A O 1
ATOM 4383 N N . LEU A 1 550 ? -3.811 -11.250 -23.544 1.00 45.53 550 LEU A N 1
ATOM 4384 C CA . LEU A 1 550 ? -4.498 -9.967 -23.314 1.00 45.53 550 LEU A CA 1
ATOM 4385 C C . LEU A 1 550 ? -3.734 -8.740 -23.842 1.00 45.53 550 LEU A C 1
ATOM 4387 O O . LEU A 1 550 ? -4.299 -7.651 -23.893 1.00 45.53 550 LEU A O 1
ATOM 4391 N N . THR A 1 551 ? -2.465 -8.886 -24.234 1.00 47.62 551 THR A N 1
ATOM 4392 C CA . THR A 1 551 ? -1.599 -7.756 -24.633 1.00 47.62 551 THR A CA 1
ATOM 4393 C C . THR A 1 551 ? -1.599 -7.504 -26.140 1.00 47.62 551 THR A C 1
ATOM 4395 O O . THR A 1 551 ? -1.359 -6.382 -26.586 1.00 47.62 551 THR A O 1
ATOM 4398 N N . THR A 1 552 ? -1.869 -8.538 -26.941 1.00 49.78 552 THR A N 1
ATOM 4399 C CA . THR A 1 552 ? -1.899 -8.461 -28.401 1.00 49.78 552 THR A CA 1
ATOM 4400 C C . THR A 1 552 ? -3.325 -8.208 -28.890 1.00 49.78 552 THR A C 1
ATOM 4402 O O . THR A 1 552 ? -4.208 -9.048 -28.709 1.00 49.78 552 THR A O 1
ATOM 4405 N N . PRO A 1 553 ? -3.594 -7.085 -29.582 1.00 55.88 553 PRO A N 1
ATOM 4406 C CA . PRO A 1 553 ? -4.843 -6.942 -30.312 1.00 55.88 553 PRO A CA 1
ATOM 4407 C C . PRO A 1 553 ? -4.917 -8.049 -31.369 1.00 55.88 553 PRO A C 1
ATOM 4409 O O . PRO A 1 553 ? -4.011 -8.158 -32.197 1.00 55.88 553 PRO A O 1
ATOM 4412 N N . ARG A 1 554 ? -6.009 -8.828 -31.408 1.00 61.09 554 ARG A N 1
ATOM 4413 C CA . ARG A 1 554 ? -6.226 -9.878 -32.432 1.00 61.09 554 ARG A CA 1
ATOM 4414 C C . ARG A 1 554 ? -6.016 -9.367 -33.864 1.00 61.09 554 ARG A C 1
ATOM 4416 O O . ARG A 1 554 ? -5.530 -10.092 -34.722 1.00 61.09 554 ARG A O 1
ATOM 4423 N N . VAL A 1 555 ? -6.310 -8.089 -34.114 1.00 62.81 555 VAL A N 1
ATOM 4424 C CA . VAL A 1 555 ? -6.058 -7.392 -35.391 1.00 62.81 555 VAL A CA 1
ATOM 4425 C C . VAL A 1 555 ? -4.571 -7.393 -35.786 1.00 62.81 555 VAL A C 1
ATOM 4427 O O . VAL A 1 555 ? -4.252 -7.449 -36.973 1.00 62.81 555 VAL A O 1
ATOM 4430 N N . THR A 1 556 ? -3.655 -7.333 -34.820 1.00 67.00 556 THR A N 1
ATOM 4431 C CA . THR A 1 556 ? -2.201 -7.339 -35.034 1.00 67.00 556 THR A CA 1
ATOM 4432 C C . THR A 1 556 ? -1.684 -8.753 -35.301 1.00 67.00 556 THR A C 1
ATOM 4434 O O . THR A 1 556 ? -0.958 -8.948 -36.274 1.00 67.00 556 THR A O 1
ATOM 4437 N N . GLU A 1 557 ? -2.133 -9.755 -34.536 1.00 70.19 557 GLU A N 1
ATOM 4438 C CA . GLU A 1 557 ? -1.859 -11.172 -34.836 1.00 70.19 557 GLU A CA 1
ATOM 4439 C C . GLU A 1 557 ? -2.357 -11.532 -36.247 1.00 70.19 557 GLU A C 1
ATOM 4441 O O . GLU A 1 557 ? -1.596 -12.036 -37.072 1.00 70.19 557 GLU A O 1
ATOM 4446 N N . MET A 1 558 ? -3.597 -11.162 -36.589 1.00 72.06 558 MET A N 1
ATOM 4447 C CA . MET A 1 558 ? -4.169 -11.374 -37.925 1.00 72.06 558 MET A CA 1
ATOM 4448 C C . MET A 1 558 ? -3.364 -10.705 -39.050 1.00 72.06 558 MET A C 1
ATOM 4450 O O . MET A 1 558 ? -3.345 -11.232 -40.164 1.00 72.06 558 MET A O 1
ATOM 4454 N N . LYS A 1 559 ? -2.691 -9.572 -38.796 1.00 75.69 559 LYS A N 1
ATOM 4455 C CA . LYS A 1 559 ? -1.793 -8.927 -39.773 1.00 75.69 559 LYS A CA 1
ATOM 4456 C C . LYS A 1 559 ? -0.523 -9.751 -39.993 1.00 75.69 559 LYS A C 1
ATOM 4458 O O . LYS A 1 559 ? -0.210 -10.040 -41.149 1.00 75.69 559 LYS A O 1
ATOM 4463 N N . TYR A 1 560 ? 0.156 -10.175 -38.923 1.00 78.00 560 TYR A N 1
ATOM 4464 C CA . TYR A 1 560 ? 1.335 -11.046 -39.026 1.00 78.00 560 TYR A CA 1
ATOM 4465 C C . TYR A 1 560 ? 0.984 -12.372 -39.711 1.00 78.00 560 TYR A C 1
ATOM 4467 O O . TYR A 1 560 ? 1.588 -12.714 -40.728 1.00 78.00 560 TYR A O 1
ATOM 4475 N N . MET A 1 561 ? -0.060 -13.062 -39.241 1.00 81.12 561 MET A N 1
ATOM 4476 C CA . MET A 1 561 ? -0.496 -14.346 -39.798 1.00 81.12 561 MET A CA 1
ATOM 4477 C C . MET A 1 561 ? -0.913 -14.233 -41.269 1.00 81.12 561 MET A C 1
ATOM 4479 O O . MET A 1 561 ? -0.579 -15.108 -42.061 1.00 81.12 561 MET A O 1
ATOM 4483 N N . ARG A 1 562 ? -1.583 -13.147 -41.692 1.00 80.50 562 ARG A N 1
ATOM 4484 C CA . ARG A 1 562 ? -1.929 -12.924 -43.112 1.00 80.50 562 ARG A CA 1
ATOM 4485 C C . ARG A 1 562 ? -0.696 -12.732 -43.998 1.00 80.50 562 ARG A C 1
ATOM 4487 O O . ARG A 1 562 ? -0.700 -13.205 -45.132 1.00 80.50 562 ARG A O 1
ATOM 4494 N N . HIS A 1 563 ? 0.333 -12.040 -43.511 1.00 83.81 563 HIS A N 1
ATOM 4495 C CA . HIS A 1 563 ? 1.573 -11.842 -44.262 1.00 83.81 563 HIS A CA 1
ATOM 4496 C C . HIS A 1 563 ? 2.388 -13.144 -44.339 1.00 83.81 563 HIS A C 1
ATOM 4498 O O . HIS A 1 563 ? 2.772 -13.564 -45.430 1.00 83.81 563 HIS A O 1
ATOM 4504 N N . ILE A 1 564 ? 2.545 -13.845 -43.213 1.00 85.00 564 ILE A N 1
ATOM 4505 C CA . ILE A 1 564 ? 3.255 -15.130 -43.122 1.00 85.00 564 ILE A CA 1
ATOM 4506 C C . ILE A 1 564 ? 2.577 -16.210 -43.982 1.00 85.00 564 ILE A C 1
ATOM 4508 O O . ILE A 1 564 ? 3.261 -16.881 -44.747 1.00 85.00 564 ILE A O 1
ATOM 4512 N N . ARG A 1 565 ? 1.237 -16.277 -44.008 1.00 85.44 565 ARG A N 1
ATOM 4513 C CA . ARG A 1 565 ? 0.437 -17.118 -44.933 1.00 85.44 565 ARG A CA 1
ATOM 4514 C C . ARG A 1 565 ? 0.711 -16.909 -46.422 1.00 85.44 565 ARG A C 1
ATOM 4516 O O . ARG A 1 565 ? 0.293 -17.727 -47.239 1.00 85.44 565 ARG A O 1
ATOM 4523 N N . ARG A 1 566 ? 1.321 -15.791 -46.818 1.00 85.38 566 ARG A N 1
ATOM 4524 C CA . ARG A 1 566 ? 1.756 -15.547 -48.203 1.00 85.38 566 ARG A CA 1
ATOM 4525 C C . ARG A 1 566 ? 3.209 -15.980 -48.410 1.00 85.38 566 ARG A C 1
ATOM 4527 O O . ARG A 1 566 ? 3.524 -16.543 -49.450 1.00 85.38 566 ARG A O 1
ATOM 4534 N N . LEU A 1 567 ? 4.070 -15.749 -47.418 1.00 86.38 567 LEU A N 1
ATOM 4535 C CA . LEU A 1 567 ? 5.477 -16.154 -47.460 1.00 86.38 567 LEU A CA 1
ATOM 4536 C C . LEU A 1 567 ? 5.635 -17.682 -47.412 1.00 86.38 567 LEU A C 1
ATOM 4538 O O . LEU A 1 567 ? 6.413 -18.218 -48.191 1.00 86.38 567 LEU A O 1
ATOM 4542 N N . LEU A 1 568 ? 4.845 -18.378 -46.580 1.00 85.31 568 LEU A N 1
ATOM 4543 C CA . LEU A 1 568 ? 4.780 -19.845 -46.535 1.00 85.31 568 LEU A CA 1
ATOM 4544 C C . LEU A 1 568 ? 4.311 -20.433 -47.873 1.00 85.31 568 LEU A C 1
ATOM 4546 O O . LEU A 1 568 ? 4.959 -21.332 -48.394 1.00 85.31 568 LEU A O 1
ATOM 4550 N N . ARG A 1 569 ? 3.254 -19.878 -48.487 1.00 83.31 569 ARG A N 1
ATOM 4551 C CA . ARG A 1 569 ? 2.728 -20.405 -49.759 1.00 83.31 569 ARG A CA 1
ATOM 4552 C C . ARG A 1 569 ? 3.729 -20.370 -50.908 1.00 83.31 569 ARG A C 1
ATOM 4554 O O . ARG A 1 569 ? 3.758 -21.287 -51.719 1.00 83.31 569 ARG A O 1
ATOM 4561 N N . HIS A 1 570 ? 4.548 -19.323 -50.977 1.00 84.81 570 HIS A N 1
ATOM 4562 C CA . HIS A 1 570 ? 5.592 -19.197 -51.996 1.00 84.81 570 HIS A CA 1
ATOM 4563 C C . HIS A 1 570 ? 6.953 -19.756 -51.546 1.00 84.81 570 HIS A C 1
ATOM 4565 O O . HIS A 1 570 ? 7.908 -19.656 -52.318 1.00 84.81 570 HIS A O 1
ATOM 4571 N N . MET A 1 571 ? 7.061 -20.326 -50.337 1.00 87.88 571 MET A N 1
ATOM 4572 C CA . MET A 1 571 ? 8.288 -20.940 -49.824 1.00 87.88 571 MET A CA 1
ATOM 4573 C C . MET A 1 571 ? 8.611 -22.205 -50.634 1.00 87.88 571 MET A C 1
ATOM 4575 O O . MET A 1 571 ? 7.810 -23.146 -50.626 1.00 87.88 571 MET A O 1
ATOM 4579 N N . PRO A 1 572 ? 9.775 -22.268 -51.306 1.00 85.25 572 PRO A N 1
ATOM 4580 C CA . PRO A 1 572 ? 10.160 -23.451 -52.062 1.00 85.25 572 PRO A CA 1
ATOM 4581 C C . PRO A 1 572 ? 10.338 -24.664 -51.151 1.00 85.25 572 PRO A C 1
ATOM 4583 O O . PRO A 1 572 ? 11.009 -24.598 -50.118 1.00 85.25 572 PRO A O 1
ATOM 4586 N N . HIS A 1 573 ? 9.770 -25.787 -51.561 1.00 79.19 573 HIS A N 1
ATOM 4587 C CA . HIS A 1 573 ? 9.933 -27.087 -50.928 1.00 79.19 573 HIS A CA 1
ATOM 4588 C C . HIS A 1 573 ? 10.283 -28.141 -51.987 1.00 79.19 573 HIS A C 1
ATOM 4590 O O . HIS A 1 573 ? 10.143 -27.888 -53.179 1.00 79.19 573 HIS A O 1
ATOM 4596 N N . GLN A 1 574 ? 10.806 -29.298 -51.567 1.00 75.56 574 GLN A N 1
ATOM 4597 C CA . GLN A 1 574 ? 11.318 -30.340 -52.475 1.00 75.56 574 GLN A CA 1
ATOM 4598 C C . GLN A 1 574 ? 12.266 -29.783 -53.562 1.00 75.56 574 GLN A C 1
ATOM 4600 O O . GLN A 1 574 ? 12.042 -29.966 -54.757 1.00 75.56 574 GLN A O 1
ATOM 4605 N N . ILE A 1 575 ? 13.323 -29.068 -53.154 1.00 83.56 575 ILE A N 1
ATOM 4606 C CA . ILE A 1 575 ? 14.352 -28.585 -54.089 1.00 83.56 575 ILE A CA 1
ATOM 4607 C C . ILE A 1 575 ? 15.196 -29.785 -54.544 1.00 83.56 575 ILE A C 1
ATOM 4609 O O . ILE A 1 575 ? 15.960 -30.344 -53.758 1.00 83.56 575 ILE A O 1
ATOM 4613 N N . ILE A 1 576 ? 15.055 -30.176 -55.811 1.00 81.94 576 ILE A N 1
ATOM 4614 C CA . ILE A 1 576 ? 15.723 -31.334 -56.419 1.00 81.94 576 ILE A CA 1
ATOM 4615 C C . ILE A 1 576 ? 16.689 -30.845 -57.500 1.00 81.94 576 ILE A C 1
ATOM 4617 O O . ILE A 1 576 ? 16.299 -30.101 -58.407 1.00 81.94 576 ILE A O 1
ATOM 4621 N N . ILE A 1 577 ? 17.941 -31.300 -57.423 1.00 82.62 577 ILE A N 1
ATOM 4622 C CA . ILE A 1 577 ? 18.972 -31.077 -58.441 1.00 82.62 577 ILE A CA 1
ATOM 4623 C C . ILE A 1 577 ? 19.171 -32.360 -59.253 1.00 82.62 577 ILE A C 1
ATOM 4625 O O . ILE A 1 577 ? 19.299 -33.443 -58.688 1.00 82.62 577 ILE A O 1
ATOM 4629 N N . THR A 1 578 ? 19.236 -32.232 -60.578 1.00 82.75 578 THR A N 1
ATOM 4630 C CA . THR A 1 578 ? 19.538 -33.331 -61.514 1.00 82.75 578 THR A CA 1
ATOM 4631 C C . THR A 1 578 ? 20.610 -32.902 -62.517 1.00 82.75 578 THR A C 1
ATOM 4633 O O . THR A 1 578 ? 20.712 -31.722 -62.851 1.00 82.75 578 THR A O 1
ATOM 4636 N N . ALA A 1 579 ? 21.421 -33.846 -62.999 1.00 77.62 579 ALA A N 1
ATOM 4637 C CA . ALA A 1 579 ? 22.404 -33.583 -64.050 1.00 77.62 579 ALA A CA 1
ATOM 4638 C C . ALA A 1 579 ? 21.728 -33.205 -65.381 1.00 77.62 579 ALA A C 1
ATOM 4640 O O . ALA A 1 579 ? 20.670 -33.740 -65.715 1.00 77.62 579 ALA A O 1
ATOM 4641 N N . ALA A 1 580 ? 22.365 -32.321 -66.153 1.00 73.62 580 ALA A N 1
ATOM 4642 C CA . ALA A 1 580 ? 21.979 -31.934 -67.511 1.00 73.62 580 ALA A CA 1
ATOM 4643 C C . ALA A 1 580 ? 23.050 -32.421 -68.513 1.00 73.62 580 ALA A C 1
ATOM 4645 O O . ALA A 1 580 ? 23.977 -31.665 -68.826 1.00 73.62 580 ALA A O 1
ATOM 4646 N N . PRO A 1 581 ? 22.964 -33.666 -69.032 1.00 58.62 581 PRO A N 1
ATOM 4647 C CA . PRO A 1 581 ? 24.065 -34.279 -69.787 1.00 58.62 581 PRO A CA 1
ATOM 4648 C C . PRO A 1 581 ? 24.406 -33.578 -71.109 1.00 58.62 581 PRO A C 1
ATOM 4650 O O . PRO A 1 581 ? 25.506 -33.747 -71.617 1.00 58.62 581 PRO A O 1
ATOM 4653 N N . ALA A 1 582 ? 23.475 -32.800 -71.667 1.00 56.72 582 ALA A N 1
ATOM 4654 C CA . ALA A 1 582 ? 23.657 -32.081 -72.929 1.00 56.72 582 ALA A CA 1
ATOM 4655 C C . ALA A 1 582 ? 24.360 -30.713 -72.786 1.00 56.72 582 ALA A C 1
ATOM 4657 O O . ALA A 1 582 ? 24.711 -30.116 -73.798 1.00 56.72 582 ALA A O 1
ATOM 4658 N N . GLU A 1 583 ? 24.547 -30.204 -71.560 1.00 58.31 583 GLU A N 1
ATOM 4659 C CA . GLU A 1 583 ? 25.013 -28.826 -71.303 1.00 58.31 583 GLU A CA 1
ATOM 4660 C C . GLU A 1 583 ? 26.149 -28.736 -70.255 1.00 58.31 583 GLU A C 1
ATOM 4662 O O . GLU A 1 583 ? 26.435 -27.648 -69.753 1.00 58.31 583 GLU A O 1
ATOM 4667 N N . HIS A 1 584 ? 26.774 -29.867 -69.878 1.00 66.75 584 HIS A N 1
ATOM 4668 C CA . HIS A 1 584 ? 27.739 -29.963 -68.757 1.00 66.75 584 HIS A CA 1
ATOM 4669 C C . HIS A 1 584 ? 27.244 -29.214 -67.502 1.00 66.75 584 HIS A C 1
ATOM 4671 O O . HIS A 1 584 ? 27.926 -28.360 -66.930 1.00 66.75 584 HIS A O 1
ATOM 4677 N N . GLY A 1 585 ? 25.989 -29.473 -67.124 1.00 79.56 585 GLY A N 1
ATOM 4678 C CA . GLY A 1 585 ? 25.249 -28.596 -66.225 1.00 79.56 585 GLY A CA 1
ATOM 4679 C C . GLY A 1 585 ? 24.369 -29.300 -65.202 1.00 79.56 585 GLY A C 1
ATOM 4680 O O . GLY A 1 585 ? 24.297 -30.526 -65.128 1.00 79.56 585 GLY A O 1
ATOM 4681 N N . LEU A 1 586 ? 23.664 -28.488 -64.416 1.00 85.44 586 LEU A N 1
ATOM 4682 C CA . LEU A 1 586 ? 22.698 -28.927 -63.410 1.00 85.44 586 LEU A CA 1
ATOM 4683 C C . LEU A 1 586 ? 21.340 -28.257 -63.632 1.00 85.44 586 LEU A C 1
ATOM 4685 O O . LEU A 1 586 ? 21.253 -27.033 -63.745 1.00 85.44 586 LEU A O 1
ATOM 4689 N N . ILE A 1 587 ? 20.274 -29.058 -63.640 1.00 85.62 587 ILE A N 1
ATOM 4690 C CA . ILE A 1 587 ? 18.889 -28.585 -63.583 1.00 85.62 587 ILE A CA 1
ATOM 4691 C C . ILE A 1 587 ? 18.481 -28.501 -62.113 1.00 85.62 587 ILE A C 1
ATOM 4693 O O . ILE A 1 587 ? 18.466 -29.514 -61.411 1.00 85.62 587 ILE A O 1
ATOM 4697 N N . VAL A 1 588 ? 18.118 -27.304 -61.657 1.00 87.06 588 VAL A N 1
ATOM 4698 C CA . VAL A 1 588 ? 17.494 -27.085 -60.346 1.00 87.06 588 VAL A CA 1
ATOM 4699 C C . VAL A 1 588 ? 15.985 -27.040 -60.544 1.00 87.06 588 VAL A C 1
ATOM 4701 O O . VAL A 1 588 ? 15.500 -26.303 -61.402 1.00 87.06 588 VAL A O 1
ATOM 4704 N N . THR A 1 589 ? 15.241 -27.805 -59.749 1.00 84.81 589 THR A N 1
ATOM 4705 C CA . THR A 1 589 ? 13.770 -27.877 -59.763 1.00 84.81 589 THR A CA 1
ATOM 4706 C C . THR A 1 589 ? 13.215 -27.745 -58.343 1.00 84.81 589 THR A C 1
ATOM 4708 O O . THR A 1 589 ? 13.926 -28.050 -57.385 1.00 84.81 589 THR A O 1
ATOM 4711 N N . TRP A 1 590 ? 11.983 -27.257 -58.178 1.00 88.00 590 TRP A N 1
ATOM 4712 C CA . TRP A 1 590 ? 11.334 -27.140 -56.863 1.00 88.00 590 TRP A CA 1
ATOM 4713 C C . TRP A 1 590 ? 9.801 -27.182 -56.946 1.00 88.00 590 TRP A C 1
ATOM 4715 O O . TRP A 1 590 ? 9.207 -26.991 -58.010 1.00 88.00 590 TRP A O 1
ATOM 4725 N N . GLU A 1 591 ? 9.157 -27.388 -55.801 1.00 82.44 591 GLU A N 1
ATOM 4726 C CA . GLU A 1 591 ? 7.716 -27.230 -55.599 1.00 82.44 591 GLU A CA 1
ATOM 4727 C C . GLU A 1 591 ? 7.426 -26.040 -54.655 1.00 82.44 591 GLU A C 1
ATOM 4729 O O . GLU A 1 591 ? 8.326 -25.495 -54.014 1.00 82.44 591 GLU A O 1
ATOM 4734 N N . ASP A 1 592 ? 6.174 -25.585 -54.613 1.00 82.19 592 ASP A N 1
ATOM 4735 C CA . ASP A 1 592 ? 5.669 -24.516 -53.739 1.00 82.19 592 ASP A CA 1
ATOM 4736 C C . ASP A 1 592 ? 4.145 -24.716 -53.555 1.00 82.19 592 ASP A C 1
ATOM 4738 O O . ASP A 1 592 ? 3.523 -25.403 -54.370 1.00 82.19 592 ASP A O 1
ATOM 4742 N N . GLU A 1 593 ? 3.528 -24.178 -52.493 1.00 74.44 593 GLU A N 1
ATOM 4743 C CA . GLU A 1 593 ? 2.115 -24.470 -52.161 1.00 74.44 593 GLU A CA 1
ATOM 4744 C C . GLU A 1 593 ? 1.103 -23.688 -53.038 1.00 74.44 593 GLU A C 1
ATOM 4746 O O . GLU A 1 593 ? -0.106 -23.783 -52.814 1.00 74.44 593 GLU A O 1
ATOM 4751 N N . GLU A 1 594 ? 1.541 -22.902 -54.033 1.00 74.50 594 GLU A N 1
ATOM 4752 C CA . GLU A 1 594 ? 0.636 -22.101 -54.864 1.00 74.50 594 GLU A CA 1
ATOM 4753 C C . GLU A 1 594 ? 0.030 -22.892 -56.040 1.00 74.50 594 GLU A C 1
ATOM 4755 O O . GLU A 1 594 ? 0.642 -23.755 -56.682 1.00 74.50 594 GLU A O 1
ATOM 4760 N N . THR A 1 595 ? -1.226 -22.575 -56.349 1.00 72.12 595 THR A N 1
ATOM 4761 C CA . THR A 1 595 ? -2.034 -23.283 -57.343 1.00 72.12 595 THR A CA 1
ATOM 4762 C C . THR A 1 595 ? -1.560 -23.023 -58.775 1.00 72.12 595 THR A C 1
ATOM 4764 O O . THR A 1 595 ? -1.223 -21.898 -59.147 1.00 72.12 595 THR A O 1
ATOM 4767 N N . GLU A 1 596 ? -1.617 -24.041 -59.646 1.00 65.50 596 GLU A N 1
ATOM 4768 C CA . GLU A 1 596 ? -1.333 -23.848 -61.079 1.00 65.50 596 GLU A CA 1
ATOM 4769 C C . GLU A 1 596 ? -2.212 -22.770 -61.724 1.00 65.50 596 GLU A C 1
ATOM 4771 O O . GLU A 1 596 ? -1.744 -22.037 -62.595 1.00 65.50 596 GLU A O 1
ATOM 4776 N N . SER A 1 597 ? -3.474 -22.669 -61.300 1.00 61.62 597 SER A N 1
ATOM 4777 C CA . SER A 1 597 ? -4.416 -21.670 -61.801 1.00 61.62 597 SER A CA 1
ATOM 4778 C C . SER A 1 597 ? -3.925 -20.252 -61.518 1.00 61.62 597 SER A C 1
ATOM 4780 O O . SER A 1 597 ? -3.927 -19.426 -62.427 1.00 61.62 597 SER A O 1
ATOM 4782 N N . PHE A 1 598 ? -3.438 -19.972 -60.304 1.00 64.25 598 PHE A N 1
ATOM 4783 C CA . PHE A 1 598 ? -2.832 -18.680 -59.977 1.00 64.25 598 PHE A CA 1
ATOM 4784 C C . PHE A 1 598 ? -1.499 -18.485 -60.718 1.00 64.25 598 PHE A C 1
ATOM 4786 O O . PHE A 1 598 ? -1.292 -17.456 -61.363 1.00 64.25 598 PHE A O 1
ATOM 4793 N N . ARG A 1 599 ? -0.634 -19.511 -60.724 1.00 68.25 599 ARG A N 1
ATOM 4794 C CA . ARG A 1 599 ? 0.691 -19.499 -61.374 1.00 68.25 599 ARG A CA 1
ATOM 4795 C C . ARG A 1 599 ? 0.627 -19.209 -62.884 1.00 68.25 599 ARG A C 1
ATOM 4797 O O . ARG A 1 599 ? 1.522 -18.560 -63.416 1.00 68.25 599 ARG A O 1
ATOM 4804 N N . LYS A 1 600 ? -0.429 -19.647 -63.581 1.00 67.31 600 LYS A N 1
ATOM 4805 C CA . LYS A 1 600 ? -0.664 -19.360 -65.013 1.00 67.31 600 LYS A CA 1
ATOM 4806 C C . LYS A 1 600 ? -1.134 -17.920 -65.272 1.00 67.31 600 LYS A C 1
ATOM 4808 O O . LYS A 1 600 ? -0.823 -17.372 -66.326 1.00 67.31 600 LYS A O 1
ATOM 4813 N N . HIS A 1 601 ? -1.824 -17.299 -64.313 1.00 62.12 601 HIS A N 1
ATOM 4814 C CA . HIS A 1 601 ? -2.394 -15.952 -64.446 1.00 62.12 601 HIS A CA 1
ATOM 4815 C C . HIS A 1 601 ? -1.562 -14.842 -63.785 1.00 62.12 601 HIS A C 1
ATOM 4817 O O . HIS A 1 601 ? -1.870 -13.668 -63.987 1.00 62.12 601 HIS A O 1
ATOM 4823 N N . SER A 1 602 ? -0.484 -15.146 -63.049 1.00 59.47 602 SER A N 1
ATOM 4824 C CA . SER A 1 602 ? 0.423 -14.096 -62.573 1.00 59.47 602 SER A CA 1
ATOM 4825 C C . SER A 1 602 ? 1.206 -13.490 -63.753 1.00 59.47 602 SER A C 1
ATOM 4827 O O . SER A 1 602 ? 1.879 -14.182 -64.525 1.00 59.47 602 SER A O 1
ATOM 4829 N N . VAL A 1 603 ? 1.056 -12.173 -63.953 1.00 52.50 603 VAL A N 1
ATOM 4830 C CA . VAL A 1 603 ? 1.701 -11.400 -65.044 1.00 52.50 603 VAL A CA 1
ATOM 4831 C C . VAL A 1 603 ? 2.722 -10.376 -64.518 1.00 52.50 603 VAL A C 1
ATOM 4833 O O . VAL A 1 603 ? 3.476 -9.811 -65.298 1.00 52.50 603 VAL A O 1
ATOM 4836 N N . GLY A 1 604 ? 2.783 -10.164 -63.199 1.00 59.38 604 GLY A N 1
ATOM 4837 C CA . GLY A 1 604 ? 3.677 -9.193 -62.552 1.00 59.38 604 GLY A CA 1
ATOM 4838 C C . GLY A 1 604 ? 4.122 -9.596 -61.142 1.00 59.38 604 GLY A C 1
ATOM 4839 O O . GLY A 1 604 ? 4.337 -8.733 -60.298 1.00 59.38 604 GLY A O 1
ATOM 4840 N N . GLY A 1 605 ? 4.194 -10.900 -60.854 1.00 65.69 605 GLY A N 1
ATOM 4841 C CA . GLY A 1 605 ? 4.735 -11.409 -59.589 1.00 65.69 605 GLY A CA 1
ATOM 4842 C C . GLY A 1 605 ? 6.266 -11.461 -59.603 1.00 65.69 605 GLY A C 1
ATOM 4843 O O . GLY A 1 605 ? 6.859 -11.717 -60.651 1.00 65.69 605 GLY A O 1
ATOM 4844 N N . ALA A 1 606 ? 6.903 -11.252 -58.446 1.00 79.50 606 ALA A N 1
ATOM 4845 C CA . ALA A 1 606 ? 8.357 -11.352 -58.305 1.00 79.50 606 ALA A CA 1
ATOM 4846 C C . ALA A 1 606 ? 8.873 -12.735 -58.748 1.00 79.50 606 ALA A C 1
ATOM 4848 O O . ALA A 1 606 ? 8.264 -13.760 -58.432 1.00 79.50 606 ALA A O 1
ATOM 4849 N N . ALA A 1 607 ? 9.992 -12.762 -59.474 1.00 86.94 607 ALA A N 1
ATOM 4850 C CA . ALA A 1 607 ? 10.657 -13.996 -59.889 1.00 86.94 607 ALA A CA 1
ATOM 4851 C C . ALA A 1 607 ? 11.194 -14.785 -58.680 1.00 86.94 607 ALA A C 1
ATOM 4853 O O . ALA A 1 607 ? 11.484 -14.208 -57.636 1.00 86.94 607 ALA A O 1
ATOM 4854 N N . TYR A 1 608 ? 11.381 -16.095 -58.824 1.00 88.69 608 TYR A N 1
ATOM 4855 C CA . TYR A 1 608 ? 12.193 -16.884 -57.900 1.00 88.69 608 TYR A CA 1
ATOM 4856 C C . TYR A 1 608 ? 13.674 -16.548 -58.088 1.00 88.69 608 TYR A C 1
ATOM 4858 O O . TYR A 1 608 ? 14.162 -16.502 -59.216 1.00 88.69 608 TYR A O 1
ATOM 4866 N N . HIS A 1 609 ? 14.382 -16.323 -56.986 1.00 89.94 609 HIS A N 1
ATOM 4867 C CA . HIS A 1 609 ? 15.832 -16.205 -56.942 1.00 89.94 609 HIS A CA 1
ATOM 4868 C C . HIS A 1 609 ? 16.416 -17.590 -56.646 1.00 89.94 609 HIS A C 1
ATOM 4870 O O . HIS A 1 609 ? 16.127 -18.176 -55.601 1.00 89.94 609 HIS A O 1
ATOM 4876 N N . VAL A 1 610 ? 17.217 -18.115 -57.573 1.00 89.69 610 VAL A N 1
ATOM 4877 C CA . VAL A 1 610 ? 17.920 -19.396 -57.436 1.00 89.69 610 VAL A CA 1
ATOM 4878 C C . VAL A 1 610 ? 19.413 -19.113 -57.373 1.00 89.69 610 VAL A C 1
ATOM 4880 O O . VAL A 1 610 ? 19.964 -18.575 -58.332 1.00 89.69 610 VAL A O 1
ATOM 4883 N N . ILE A 1 611 ? 20.073 -19.508 -56.284 1.00 88.19 611 ILE A N 1
ATOM 4884 C CA . ILE A 1 611 ? 21.534 -19.478 -56.155 1.00 88.19 611 ILE A CA 1
ATOM 4885 C C . ILE A 1 611 ? 22.042 -20.920 -56.098 1.00 88.19 611 ILE A C 1
ATOM 4887 O O . ILE A 1 611 ? 21.598 -21.707 -55.261 1.00 88.19 611 ILE A O 1
ATOM 4891 N N . LEU A 1 612 ? 22.969 -21.261 -56.991 1.00 88.12 612 LEU A N 1
ATOM 4892 C CA . LEU A 1 612 ? 23.651 -22.550 -57.040 1.00 88.12 612 LEU A CA 1
ATOM 4893 C C . LEU A 1 612 ? 25.046 -22.390 -56.426 1.00 88.12 612 LEU A C 1
ATOM 4895 O O . LEU A 1 612 ? 25.953 -21.826 -57.045 1.00 88.12 612 LEU A O 1
ATOM 4899 N N . HIS A 1 613 ? 25.185 -22.847 -55.185 1.00 87.19 613 HIS A N 1
ATOM 4900 C CA . HIS A 1 613 ? 26.394 -22.730 -54.379 1.00 87.19 613 HIS A CA 1
ATOM 4901 C C . HIS A 1 613 ? 27.338 -23.911 -54.596 1.00 87.19 613 HIS A C 1
ATOM 4903 O O . HIS A 1 613 ? 26.900 -25.054 -54.670 1.00 87.19 613 HIS A O 1
ATOM 4909 N N . ASP A 1 614 ? 28.636 -23.621 -54.643 1.00 84.00 614 ASP A N 1
ATOM 4910 C CA . ASP A 1 614 ? 29.730 -24.592 -54.519 1.00 84.00 614 ASP A CA 1
ATOM 4911 C C . ASP A 1 614 ? 29.720 -25.202 -53.098 1.00 84.00 614 ASP A C 1
ATOM 4913 O O . ASP A 1 614 ? 29.466 -24.486 -52.128 1.00 84.00 614 ASP A O 1
ATOM 4917 N N . GLU A 1 615 ? 30.004 -26.499 -52.946 1.00 81.50 615 GLU A N 1
ATOM 4918 C CA . GLU A 1 615 ? 30.112 -27.179 -51.638 1.00 81.50 615 GLU A CA 1
ATOM 4919 C C . GLU A 1 615 ? 31.145 -26.525 -50.694 1.00 81.50 615 GLU A C 1
ATOM 4921 O O . GLU A 1 615 ? 31.011 -26.604 -49.474 1.00 81.50 615 GLU A O 1
ATOM 4926 N N . SER A 1 616 ? 32.139 -25.815 -51.240 1.00 76.06 616 SER A N 1
ATOM 4927 C CA . SER A 1 616 ? 33.112 -25.020 -50.478 1.00 76.06 616 SER A CA 1
ATOM 4928 C C . SER A 1 616 ? 32.615 -23.624 -50.049 1.00 76.06 616 SER A C 1
ATOM 4930 O O . SER A 1 616 ? 33.341 -22.888 -49.375 1.00 76.06 616 SER A O 1
ATOM 4932 N N . CYS A 1 617 ? 31.390 -23.223 -50.412 1.00 77.06 617 CYS A N 1
ATOM 4933 C CA . CYS A 1 617 ? 30.870 -21.886 -50.130 1.00 77.06 617 CYS A CA 1
ATOM 4934 C C . CYS A 1 617 ? 30.577 -21.676 -48.633 1.00 77.06 617 CYS A C 1
ATOM 4936 O O . CYS A 1 617 ? 29.677 -22.276 -48.051 1.00 77.06 617 CYS A O 1
ATOM 4938 N N . THR A 1 618 ? 31.269 -20.719 -48.012 1.00 62.66 618 THR A N 1
ATOM 4939 C CA . THR A 1 618 ? 31.127 -20.409 -46.576 1.00 62.66 618 THR A CA 1
ATOM 4940 C C . THR A 1 618 ? 29.775 -19.797 -46.185 1.00 62.66 618 THR A C 1
ATOM 4942 O O . THR A 1 618 ? 29.451 -19.756 -44.996 1.00 62.66 618 THR A O 1
ATOM 4945 N N . ARG A 1 619 ? 28.937 -19.382 -47.150 1.00 60.72 619 ARG A N 1
ATOM 4946 C CA . ARG A 1 619 ? 27.525 -19.017 -46.921 1.00 60.72 619 ARG A CA 1
ATOM 4947 C C . ARG A 1 619 ? 26.627 -20.259 -46.799 1.00 60.72 619 ARG A C 1
ATOM 4949 O O . ARG A 1 619 ? 25.653 -20.419 -47.530 1.00 60.72 619 ARG A O 1
ATOM 4956 N N . MET A 1 620 ? 26.962 -21.141 -45.862 1.00 56.09 620 MET A N 1
ATOM 4957 C CA . MET A 1 620 ? 26.158 -22.319 -45.526 1.00 56.09 620 MET A CA 1
ATOM 4958 C C . MET A 1 620 ? 24.837 -21.916 -44.858 1.00 56.09 620 MET A C 1
ATOM 4960 O O . MET A 1 620 ? 24.885 -21.207 -43.855 1.00 56.09 620 MET A O 1
ATOM 4964 N N . GLU A 1 621 ? 23.712 -22.433 -45.373 1.00 54.97 621 GLU A N 1
ATOM 4965 C CA . GLU A 1 621 ? 22.369 -22.690 -44.783 1.00 54.97 621 GLU A CA 1
ATOM 4966 C C . GLU A 1 621 ? 21.631 -21.660 -43.892 1.00 54.97 621 GLU A C 1
ATOM 4968 O O . GLU A 1 621 ? 20.406 -21.740 -43.760 1.00 54.97 621 GLU A O 1
ATOM 4973 N N . ARG A 1 622 ? 22.329 -20.724 -43.247 1.00 61.56 622 ARG A N 1
ATOM 4974 C CA . ARG A 1 622 ? 21.858 -19.891 -42.128 1.00 61.56 622 ARG A CA 1
ATOM 4975 C C . ARG A 1 622 ? 20.981 -18.716 -42.563 1.00 61.56 622 ARG A C 1
ATOM 4977 O O . ARG A 1 622 ? 20.308 -18.124 -41.720 1.00 61.56 622 ARG A O 1
ATOM 4984 N N . GLU A 1 623 ? 20.974 -18.371 -43.851 1.00 73.38 623 GLU A N 1
ATOM 4985 C CA . GLU A 1 623 ? 20.060 -17.369 -44.404 1.00 73.38 623 GLU A CA 1
ATOM 4986 C C . GLU A 1 623 ? 18.631 -17.959 -44.447 1.00 73.38 623 GLU A C 1
ATOM 4988 O O . GLU A 1 623 ? 18.293 -18.807 -45.274 1.00 73.38 623 GLU A O 1
ATOM 4993 N N . LEU A 1 624 ? 17.795 -17.541 -43.488 1.00 80.88 624 LEU A N 1
ATOM 4994 C CA . LEU A 1 624 ? 16.384 -17.943 -43.358 1.00 80.88 624 LEU A CA 1
ATOM 4995 C C . LEU A 1 624 ? 15.446 -17.088 -44.227 1.00 80.88 624 LEU A C 1
ATOM 4997 O O . LEU A 1 624 ? 14.406 -17.567 -44.680 1.00 80.88 624 LEU A O 1
ATOM 5001 N N . LEU A 1 625 ? 15.818 -15.821 -44.426 1.00 84.94 625 LEU A N 1
ATOM 5002 C CA . LEU A 1 625 ? 15.035 -14.776 -45.080 1.00 84.94 625 LEU A CA 1
ATOM 5003 C C . LEU A 1 625 ? 15.864 -14.135 -46.200 1.00 84.94 625 LEU A C 1
ATOM 5005 O O . LEU A 1 625 ? 17.034 -13.819 -45.988 1.00 84.94 625 LEU A O 1
ATOM 5009 N N . HIS A 1 626 ? 15.251 -13.898 -47.359 1.00 83.44 626 HIS A N 1
ATOM 5010 C CA . HIS A 1 626 ? 15.812 -13.082 -48.440 1.00 83.44 626 HIS A CA 1
ATOM 5011 C C . HIS A 1 626 ? 15.929 -11.619 -47.976 1.00 83.44 626 HIS A C 1
ATOM 5013 O O . HIS A 1 626 ? 15.021 -11.097 -47.322 1.00 83.44 626 HIS A O 1
ATOM 5019 N N . SER A 1 627 ? 17.066 -10.973 -48.240 1.00 69.12 627 SER A N 1
ATOM 5020 C CA . SER A 1 627 ? 17.445 -9.706 -47.601 1.00 69.12 627 SER A CA 1
ATOM 5021 C C . SER A 1 627 ? 16.712 -8.489 -48.171 1.00 69.12 627 SER A C 1
ATOM 5023 O O . SER A 1 627 ? 16.028 -7.797 -47.422 1.00 69.12 627 SER A O 1
ATOM 5025 N N . ASP A 1 628 ? 16.833 -8.250 -49.477 1.00 69.06 628 ASP A N 1
ATOM 5026 C CA . ASP A 1 628 ? 16.151 -7.208 -50.254 1.00 69.06 628 ASP A CA 1
ATOM 5027 C C . ASP A 1 628 ? 16.125 -7.622 -51.737 1.00 69.06 628 ASP A C 1
ATOM 5029 O O . ASP A 1 628 ? 17.066 -8.248 -52.227 1.00 69.06 628 ASP A O 1
ATOM 5033 N N . SER A 1 629 ? 15.065 -7.265 -52.472 1.00 67.69 629 SER A N 1
ATOM 5034 C CA . SER A 1 629 ? 14.848 -7.689 -53.867 1.00 67.69 629 SER A CA 1
ATOM 5035 C C . SER A 1 629 ? 16.008 -7.294 -54.794 1.00 67.69 629 SER A C 1
ATOM 5037 O O . SER A 1 629 ? 16.270 -6.105 -55.003 1.00 67.69 629 SER A O 1
ATOM 5039 N N . VAL A 1 630 ? 16.673 -8.285 -55.391 1.00 69.88 630 VAL A N 1
ATOM 5040 C CA . VAL A 1 630 ? 17.849 -8.089 -56.249 1.00 69.88 630 VAL A CA 1
ATOM 5041 C C . VAL A 1 630 ? 17.411 -7.643 -57.645 1.00 69.88 630 VAL A C 1
ATOM 5043 O O . VAL A 1 630 ? 16.574 -8.289 -58.274 1.00 69.88 630 VAL A O 1
ATOM 5046 N N . VAL A 1 631 ? 17.995 -6.554 -58.149 1.00 60.72 631 VAL A N 1
ATOM 5047 C CA . VAL A 1 631 ? 17.724 -6.041 -59.502 1.00 60.72 631 VAL A CA 1
ATOM 5048 C C . VAL A 1 631 ? 18.512 -6.853 -60.539 1.00 60.72 631 VAL A C 1
ATOM 5050 O O . VAL A 1 631 ? 19.732 -6.992 -60.436 1.00 60.72 631 VAL A O 1
ATOM 5053 N N . GLU A 1 632 ? 17.818 -7.380 -61.549 1.00 62.56 632 GLU A N 1
ATOM 5054 C CA . GLU A 1 632 ? 18.325 -8.355 -62.528 1.00 62.56 632 GLU A CA 1
ATOM 5055 C C . GLU A 1 632 ? 19.439 -7.805 -63.448 1.00 62.56 632 GLU A C 1
ATOM 5057 O O . GLU A 1 632 ? 19.174 -7.373 -64.569 1.00 62.56 632 GLU A O 1
ATOM 5062 N N . LYS A 1 633 ? 20.707 -7.820 -63.000 1.00 56.97 633 LYS A N 1
ATOM 5063 C CA . LYS A 1 633 ? 21.876 -7.472 -63.849 1.00 56.97 633 LYS A CA 1
ATOM 5064 C C . LYS A 1 633 ? 23.127 -8.354 -63.698 1.00 56.97 633 LYS A C 1
ATOM 5066 O O . LYS A 1 633 ? 24.099 -8.118 -64.408 1.00 56.97 633 LYS A O 1
ATOM 5071 N N . SER A 1 634 ? 23.129 -9.373 -62.832 1.00 70.31 634 SER A N 1
ATOM 5072 C CA . SER A 1 634 ? 24.283 -10.276 -62.640 1.00 70.31 634 SER A CA 1
ATOM 5073 C C . SER A 1 634 ? 23.882 -11.753 -62.641 1.00 70.31 634 SER A C 1
ATOM 5075 O O . SER A 1 634 ? 22.932 -12.130 -61.955 1.00 70.31 634 SER A O 1
ATOM 5077 N N . LYS A 1 635 ? 24.660 -12.592 -63.345 1.00 76.12 635 LYS A N 1
ATOM 5078 C CA . LYS A 1 635 ? 24.613 -14.071 -63.269 1.00 76.12 635 LYS A CA 1
ATOM 5079 C C . LYS A 1 635 ? 25.376 -14.645 -62.059 1.00 76.12 635 LYS A C 1
ATOM 5081 O O . LYS A 1 635 ? 25.387 -15.857 -61.859 1.00 76.12 635 LYS A O 1
ATOM 5086 N N . ILE A 1 636 ? 26.046 -13.796 -61.278 1.00 80.00 636 ILE A N 1
ATOM 5087 C CA . ILE A 1 636 ? 26.889 -14.169 -60.134 1.00 80.00 636 ILE A CA 1
ATOM 5088 C C . ILE A 1 636 ? 26.373 -13.458 -58.875 1.00 80.00 636 ILE A C 1
ATOM 5090 O O . ILE A 1 636 ? 26.132 -12.247 -58.897 1.00 80.00 636 ILE A O 1
ATOM 5094 N N . ALA A 1 637 ? 26.191 -14.221 -57.799 1.00 77.50 637 ALA A N 1
ATOM 5095 C CA . ALA A 1 637 ? 25.764 -13.750 -56.487 1.00 77.50 637 ALA A CA 1
ATOM 5096 C C . ALA A 1 637 ? 26.915 -13.111 -55.694 1.00 77.50 637 ALA A C 1
ATOM 5098 O O . ALA A 1 637 ? 28.092 -13.297 -55.995 1.00 77.50 637 ALA A O 1
ATOM 5099 N N . VAL A 1 638 ? 26.581 -12.416 -54.602 1.00 74.12 638 VAL A N 1
ATOM 5100 C CA . VAL A 1 638 ? 27.553 -11.734 -53.714 1.00 74.12 638 VAL A CA 1
ATOM 5101 C C . VAL A 1 638 ? 28.540 -12.713 -53.038 1.00 74.12 638 VAL A C 1
ATOM 5103 O O . VAL A 1 638 ? 29.554 -12.301 -52.490 1.00 74.12 638 VAL A O 1
ATOM 5106 N N . CYS A 1 639 ? 28.272 -14.020 -53.080 1.00 76.50 639 CYS A N 1
ATOM 5107 C CA . CYS A 1 639 ? 29.166 -15.094 -52.629 1.00 76.50 639 CYS A CA 1
ATOM 5108 C C . CYS A 1 639 ? 30.021 -15.722 -53.753 1.00 76.50 639 CYS A C 1
ATOM 5110 O O . CYS A 1 639 ? 30.554 -16.813 -53.563 1.00 76.50 639 CYS A O 1
ATOM 5112 N N . GLY A 1 640 ? 30.092 -15.112 -54.942 1.00 73.81 640 GLY A N 1
ATOM 5113 C CA . GLY A 1 640 ? 30.812 -15.644 -56.112 1.00 73.81 640 GLY A CA 1
ATOM 5114 C C . GLY A 1 640 ? 30.139 -16.842 -56.803 1.00 73.81 640 GLY A C 1
ATOM 5115 O O . GLY A 1 640 ? 30.535 -17.225 -57.900 1.00 73.81 640 GLY A O 1
ATOM 5116 N N . CYS A 1 641 ? 29.100 -17.413 -56.192 1.00 85.50 641 CYS A N 1
ATOM 5117 C CA . CYS A 1 641 ? 28.328 -18.532 -56.729 1.00 85.50 641 CYS A CA 1
ATOM 5118 C C . CYS A 1 641 ? 27.378 -18.081 -57.853 1.00 85.50 641 CYS A C 1
ATOM 5120 O O . CYS A 1 641 ?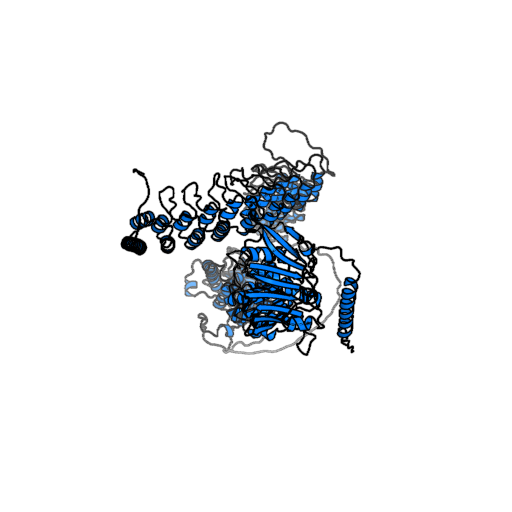 27.065 -16.895 -57.979 1.00 85.50 641 CYS A O 1
ATOM 5122 N N . ARG A 1 642 ? 26.900 -19.011 -58.687 1.00 86.12 642 ARG A N 1
ATOM 5123 C CA . ARG A 1 642 ? 26.030 -18.670 -59.828 1.00 86.12 642 ARG A CA 1
ATOM 5124 C C . ARG A 1 642 ? 24.597 -18.417 -59.356 1.00 86.12 642 ARG A C 1
ATOM 5126 O O . ARG A 1 642 ? 24.105 -19.125 -58.484 1.00 86.12 642 ARG A O 1
ATOM 5133 N N . GLN A 1 643 ? 23.913 -17.447 -59.959 1.00 89.06 643 GLN A N 1
ATOM 5134 C CA . GLN A 1 643 ? 22.506 -17.145 -59.673 1.00 89.06 643 GLN A CA 1
ATOM 5135 C C . GLN A 1 643 ? 21.676 -16.967 -60.948 1.00 89.06 643 GLN A C 1
ATOM 5137 O O . GLN A 1 643 ? 22.188 -16.535 -61.984 1.00 89.06 643 GLN A O 1
ATOM 5142 N N . GLN A 1 644 ? 20.382 -17.262 -60.852 1.00 88.31 644 GLN A N 1
ATOM 5143 C CA . GLN A 1 644 ? 19.383 -16.999 -61.886 1.00 88.31 644 GLN A CA 1
ATOM 5144 C C . GLN A 1 644 ? 18.078 -16.486 -61.269 1.00 88.31 644 GLN A C 1
ATOM 5146 O O . GLN A 1 644 ? 17.751 -16.789 -60.119 1.00 88.31 644 GLN A O 1
ATOM 5151 N N . PHE A 1 645 ? 17.320 -15.736 -62.068 1.00 88.00 645 PHE A N 1
ATOM 5152 C CA . PHE A 1 645 ? 15.976 -15.273 -61.737 1.00 88.00 645 PHE A CA 1
ATOM 5153 C C . PHE A 1 645 ? 14.975 -15.968 -62.658 1.00 88.00 645 PHE A C 1
ATOM 5155 O O . PHE A 1 645 ? 15.147 -15.992 -63.877 1.00 88.00 645 PHE A O 1
ATOM 5162 N N . VAL A 1 646 ? 13.958 -16.595 -62.067 1.00 86.69 646 VAL A N 1
ATOM 5163 C CA . VAL A 1 646 ? 13.031 -17.491 -62.767 1.00 86.69 646 VAL A CA 1
ATOM 5164 C C . VAL A 1 646 ? 11.598 -16.990 -62.574 1.00 86.69 646 VAL A C 1
ATOM 5166 O O . VAL A 1 646 ? 11.102 -16.999 -61.446 1.00 86.69 646 VAL A O 1
ATOM 5169 N N . PRO A 1 647 ? 10.893 -16.543 -63.631 1.00 84.38 647 PRO A N 1
ATOM 5170 C CA . PRO A 1 647 ? 9.505 -16.104 -63.510 1.00 84.38 647 PRO A CA 1
ATOM 5171 C C . PRO A 1 647 ? 8.623 -17.213 -62.927 1.00 84.38 647 PRO A C 1
ATOM 5173 O O . PRO A 1 647 ? 8.747 -18.360 -63.346 1.00 84.38 647 PRO A O 1
ATOM 5176 N N . GLN A 1 648 ? 7.682 -16.869 -62.038 1.00 82.06 648 GLN A N 1
ATOM 5177 C CA . GLN A 1 648 ? 6.842 -17.823 -61.279 1.00 82.06 648 GLN A CA 1
ATOM 5178 C C . GLN A 1 648 ? 6.156 -18.909 -62.130 1.00 82.06 648 GLN A C 1
ATOM 5180 O O . GLN A 1 648 ? 5.843 -19.986 -61.635 1.00 82.06 648 GLN A O 1
ATOM 5185 N N . ARG A 1 649 ? 5.943 -18.645 -63.425 1.00 78.50 649 ARG A N 1
ATOM 5186 C CA . ARG A 1 649 ? 5.418 -19.588 -64.427 1.00 78.50 649 ARG A CA 1
ATOM 5187 C C . ARG A 1 649 ? 6.316 -20.812 -64.676 1.00 78.50 649 ARG A C 1
ATOM 5189 O O . ARG A 1 649 ? 5.854 -21.768 -65.292 1.00 78.50 649 ARG A O 1
ATOM 5196 N N . ARG A 1 650 ? 7.579 -20.792 -64.237 1.00 80.50 650 ARG A N 1
ATOM 5197 C CA . ARG A 1 650 ? 8.541 -21.902 -64.314 1.00 80.50 650 ARG A CA 1
ATOM 5198 C C . ARG A 1 650 ? 9.041 -22.241 -62.908 1.00 80.50 650 ARG A C 1
ATOM 5200 O O . ARG A 1 650 ? 9.338 -21.347 -62.125 1.00 80.50 650 ARG A O 1
ATOM 5207 N N . ARG A 1 651 ? 9.171 -23.539 -62.622 1.00 82.75 651 ARG A N 1
ATOM 5208 C CA . ARG A 1 651 ? 9.732 -24.082 -61.368 1.00 82.75 651 ARG A CA 1
ATOM 5209 C C . ARG A 1 651 ? 11.052 -24.830 -61.596 1.00 82.75 651 ARG A C 1
ATOM 5211 O O . ARG A 1 651 ? 11.338 -25.827 -60.938 1.00 82.75 651 ARG A O 1
ATOM 5218 N N . HIS A 1 652 ? 11.796 -24.410 -62.618 1.00 86.31 652 HIS A N 1
ATOM 5219 C CA . HIS A 1 652 ? 13.102 -24.963 -62.948 1.00 86.31 652 HIS A CA 1
ATOM 5220 C C . HIS A 1 652 ? 14.009 -23.922 -63.606 1.00 86.31 652 HIS A C 1
ATOM 5222 O O . HIS A 1 652 ? 13.529 -22.991 -64.262 1.00 86.31 652 HIS A O 1
ATOM 5228 N N . CYS A 1 653 ? 15.316 -24.136 -63.499 1.00 87.38 653 CYS A N 1
ATOM 5229 C CA . CYS A 1 653 ? 16.343 -23.479 -64.304 1.00 87.38 653 CYS A CA 1
ATOM 5230 C C . CYS A 1 653 ? 17.532 -24.419 -64.538 1.00 87.38 653 CYS A C 1
ATOM 5232 O O . CYS A 1 653 ? 17.691 -25.413 -63.829 1.00 87.38 653 CYS A O 1
ATOM 5234 N N . VAL A 1 654 ? 18.353 -24.107 -65.543 1.00 85.75 654 VAL A N 1
ATOM 5235 C CA . VAL A 1 654 ? 19.523 -24.908 -65.927 1.00 85.75 654 VAL A CA 1
ATOM 5236 C C . VAL A 1 654 ? 20.779 -24.057 -65.800 1.00 85.75 654 VAL A C 1
ATOM 5238 O O . VAL A 1 654 ? 20.837 -22.938 -66.310 1.00 85.75 654 VAL A O 1
ATOM 5241 N N . PHE A 1 655 ? 21.782 -24.580 -65.105 1.00 84.94 655 PHE A N 1
ATOM 5242 C CA . PHE A 1 655 ? 23.115 -24.003 -64.997 1.00 84.94 655 PHE A CA 1
ATOM 5243 C C . PHE A 1 655 ? 24.079 -24.846 -65.838 1.00 84.94 655 PHE A C 1
ATOM 5245 O O . PHE A 1 655 ? 24.624 -25.823 -65.333 1.00 84.94 655 PHE A O 1
ATOM 5252 N N . ALA A 1 656 ? 24.256 -24.474 -67.106 1.00 81.38 656 ALA A N 1
ATOM 5253 C CA . ALA A 1 656 ? 25.277 -25.021 -68.004 1.00 81.38 656 ALA A CA 1
ATOM 5254 C C . ALA A 1 656 ? 26.709 -24.641 -67.565 1.00 81.38 656 ALA A C 1
ATOM 5256 O O . ALA A 1 656 ? 26.882 -23.789 -66.685 1.00 81.38 656 ALA A O 1
ATOM 5257 N N . ASP A 1 657 ? 27.722 -25.227 -68.208 1.00 75.25 657 ASP A N 1
ATOM 5258 C CA . ASP A 1 657 ? 29.152 -24.890 -68.073 1.00 75.25 657 ASP A CA 1
ATOM 5259 C C . ASP A 1 657 ? 29.713 -25.012 -66.635 1.00 75.25 657 ASP A C 1
ATOM 5261 O O . ASP A 1 657 ? 30.397 -24.100 -66.154 1.00 75.25 657 ASP A O 1
ATOM 5265 N N . LEU A 1 658 ? 29.367 -26.059 -65.881 1.00 80.56 658 LEU A N 1
ATOM 5266 C CA . LEU A 1 658 ? 29.830 -26.270 -64.497 1.00 80.56 658 LEU A CA 1
ATOM 5267 C C . LEU A 1 658 ? 31.105 -27.131 -64.421 1.00 80.56 658 LEU A C 1
ATOM 5269 O O . LEU A 1 658 ? 31.466 -27.826 -65.363 1.00 80.56 658 LEU A O 1
ATOM 5273 N N . GLU A 1 659 ? 31.805 -27.090 -63.283 1.00 77.69 659 GLU A N 1
ATOM 5274 C CA . GLU A 1 659 ? 33.001 -27.915 -63.062 1.00 77.69 659 GLU A CA 1
ATOM 5275 C C . GLU A 1 659 ? 32.589 -29.332 -62.630 1.00 77.69 659 GLU A C 1
ATOM 5277 O O . GLU A 1 659 ? 32.110 -29.533 -61.514 1.00 77.69 659 GLU A O 1
ATOM 5282 N N . ASP A 1 660 ? 32.806 -30.325 -63.495 1.00 70.12 660 ASP A N 1
ATOM 5283 C CA . ASP A 1 660 ? 32.306 -31.701 -63.329 1.00 70.12 660 ASP A CA 1
ATOM 5284 C C . ASP A 1 660 ? 32.724 -32.399 -62.016 1.00 70.12 660 ASP A C 1
ATOM 5286 O O . ASP A 1 660 ? 31.990 -33.245 -61.501 1.00 70.12 660 ASP A O 1
ATOM 5290 N N . MET A 1 661 ? 33.876 -32.025 -61.446 1.00 70.62 661 MET A N 1
ATOM 5291 C CA . MET A 1 661 ? 34.414 -32.586 -60.195 1.00 70.62 661 MET A CA 1
ATOM 5292 C C . MET A 1 661 ? 33.875 -31.926 -58.915 1.00 70.62 661 MET A C 1
ATOM 5294 O O . MET A 1 661 ? 34.153 -32.415 -57.817 1.00 70.62 661 MET A O 1
ATOM 5298 N N . LYS A 1 662 ? 33.125 -30.824 -59.018 1.00 81.12 662 LYS A N 1
ATOM 5299 C CA . LYS A 1 662 ? 32.545 -30.129 -57.862 1.00 81.12 662 LYS A CA 1
ATOM 5300 C C . LYS A 1 662 ? 31.123 -30.594 -57.586 1.00 81.12 662 LYS A C 1
ATOM 5302 O O . LYS A 1 662 ? 30.377 -30.922 -58.504 1.00 81.12 662 LYS A O 1
ATOM 5307 N N . LYS A 1 663 ? 30.723 -30.571 -56.311 1.00 84.12 663 LYS A N 1
ATOM 5308 C CA . LYS A 1 663 ? 29.312 -30.683 -55.926 1.00 84.12 663 LYS A CA 1
ATOM 5309 C C . LYS A 1 663 ? 28.720 -29.295 -55.716 1.00 84.12 663 LYS A C 1
ATOM 5311 O O . LYS A 1 663 ? 29.398 -28.400 -55.209 1.00 84.12 663 LYS A O 1
ATOM 5316 N N . TYR A 1 664 ? 27.443 -29.150 -56.048 1.00 86.56 664 TYR A N 1
ATOM 5317 C CA . TYR A 1 664 ? 26.701 -27.910 -55.891 1.00 86.56 664 TYR A CA 1
ATOM 5318 C C . TYR A 1 664 ? 25.359 -28.142 -55.194 1.00 86.56 664 TYR A C 1
ATOM 5320 O O . TYR A 1 664 ? 24.688 -29.139 -55.458 1.00 86.56 664 TYR A O 1
ATOM 5328 N N . TYR A 1 665 ? 24.951 -27.203 -54.340 1.00 87.75 665 TYR A N 1
ATOM 5329 C CA . TYR A 1 665 ? 23.648 -27.193 -53.668 1.00 87.75 665 TYR A CA 1
ATOM 5330 C C . TYR A 1 665 ? 22.847 -25.937 -54.028 1.00 87.75 665 TYR A C 1
ATOM 5332 O O . TYR A 1 665 ? 23.414 -24.879 -54.310 1.00 87.75 665 TYR A O 1
ATOM 5340 N N . ALA A 1 666 ? 21.518 -26.036 -54.025 1.00 87.50 666 ALA A N 1
ATOM 5341 C CA . ALA A 1 666 ? 20.637 -24.951 -54.440 1.00 87.50 666 ALA A CA 1
ATOM 5342 C C . ALA A 1 666 ? 19.941 -24.295 -53.244 1.00 87.50 666 ALA A C 1
ATOM 5344 O O . ALA A 1 666 ? 19.325 -24.961 -52.408 1.00 87.50 666 ALA A O 1
ATOM 5345 N N . MET A 1 667 ? 19.982 -22.965 -53.211 1.00 87.44 667 MET A N 1
ATOM 5346 C CA . MET A 1 667 ? 19.138 -22.138 -52.356 1.00 87.44 667 MET A CA 1
ATOM 5347 C C . MET A 1 667 ? 18.124 -21.401 -53.229 1.00 87.44 667 MET A C 1
ATOM 5349 O O . MET A 1 667 ? 18.498 -20.646 -54.126 1.00 87.44 667 MET A O 1
ATOM 5353 N N . VAL A 1 668 ? 16.835 -21.628 -52.963 1.00 89.12 668 VAL A N 1
ATOM 5354 C CA . VAL A 1 668 ? 15.723 -21.001 -53.691 1.00 89.12 668 VAL A CA 1
ATOM 5355 C C . VAL A 1 668 ? 14.819 -20.254 -52.715 1.00 89.12 668 VAL A C 1
ATOM 5357 O O . VAL A 1 668 ? 14.494 -20.758 -51.636 1.00 89.12 668 VAL A O 1
ATOM 5360 N N . SER A 1 669 ? 14.405 -19.055 -53.109 1.00 90.19 669 SER A N 1
ATOM 5361 C CA . SER A 1 669 ? 13.385 -18.226 -52.453 1.00 90.19 669 SER A CA 1
ATOM 5362 C C . SER A 1 669 ? 12.730 -17.300 -53.481 1.00 90.19 669 SER A C 1
ATOM 5364 O O . SER A 1 669 ? 13.185 -17.196 -54.621 1.00 90.19 669 SER A O 1
ATOM 5366 N N . LEU A 1 670 ? 11.642 -16.623 -53.117 1.00 88.62 670 LEU A N 1
ATOM 5367 C CA . LEU A 1 670 ? 11.095 -15.548 -53.950 1.00 88.62 670 LEU A CA 1
ATOM 5368 C C . LEU A 1 670 ? 12.043 -14.332 -53.912 1.00 88.62 670 LEU A C 1
ATOM 5370 O O . LEU A 1 670 ? 12.594 -14.028 -52.858 1.00 88.62 670 LEU A O 1
ATOM 5374 N N . ASN A 1 671 ? 12.226 -13.611 -55.023 1.00 86.94 671 ASN A N 1
ATOM 5375 C CA . ASN A 1 671 ? 13.042 -12.389 -55.086 1.00 86.94 671 ASN A CA 1
ATOM 5376 C C . ASN A 1 671 ? 12.299 -11.179 -54.486 1.00 86.94 671 ASN A C 1
ATOM 5378 O O . ASN A 1 671 ? 12.068 -10.165 -55.144 1.00 86.94 671 ASN A O 1
ATOM 5382 N N . GLU A 1 672 ? 11.872 -11.316 -53.236 1.00 85.06 672 GLU A N 1
ATOM 5383 C CA . GLU A 1 672 ? 11.114 -10.321 -52.493 1.00 85.06 672 GLU A CA 1
ATOM 5384 C C . GLU A 1 672 ? 11.662 -10.226 -51.067 1.00 85.06 672 GLU A C 1
ATOM 5386 O O . GLU A 1 672 ? 12.043 -11.228 -50.460 1.00 85.06 672 GLU A O 1
ATOM 5391 N N . ARG A 1 673 ? 11.684 -9.008 -50.520 1.00 84.12 673 ARG A N 1
ATOM 5392 C CA . ARG A 1 673 ? 12.177 -8.737 -49.170 1.00 84.12 673 ARG A CA 1
ATOM 5393 C C . ARG A 1 673 ? 11.496 -9.639 -48.135 1.00 84.12 673 ARG A C 1
ATOM 5395 O O . ARG A 1 673 ? 10.270 -9.692 -48.055 1.00 84.12 673 ARG A O 1
ATOM 5402 N N . SER A 1 674 ? 12.308 -10.316 -47.328 1.00 86.12 674 SER A N 1
ATOM 5403 C CA . SER A 1 674 ? 11.888 -11.272 -46.297 1.00 86.12 674 SER A CA 1
ATOM 5404 C C . SER A 1 674 ? 11.151 -12.526 -46.796 1.00 86.12 674 SER A C 1
ATOM 5406 O O . SER A 1 674 ? 10.515 -13.214 -45.998 1.00 86.12 674 SER A O 1
ATOM 5408 N N . ALA A 1 675 ? 11.266 -12.880 -48.081 1.00 87.81 675 ALA A N 1
ATOM 5409 C CA . ALA A 1 675 ? 10.832 -14.186 -48.580 1.00 87.81 675 ALA A CA 1
ATOM 5410 C C . ALA A 1 675 ? 11.598 -15.342 -47.916 1.00 87.81 675 ALA A C 1
ATOM 5412 O O . ALA A 1 675 ? 12.769 -15.206 -47.565 1.00 87.81 675 ALA A O 1
ATOM 5413 N N . PHE A 1 676 ? 10.948 -16.492 -47.746 1.00 89.69 676 PHE A N 1
ATOM 5414 C CA . PHE A 1 676 ? 11.535 -17.635 -47.042 1.00 89.69 676 PHE A CA 1
ATOM 5415 C C . PHE A 1 676 ? 12.395 -18.491 -47.985 1.00 89.69 676 PHE A C 1
ATOM 5417 O O . PHE A 1 676 ? 11.970 -18.821 -49.095 1.00 89.69 676 PHE A O 1
ATOM 5424 N N . PHE A 1 677 ? 13.594 -18.873 -47.535 1.00 87.19 677 PHE A N 1
ATOM 5425 C CA . PHE A 1 677 ? 14.434 -19.854 -48.232 1.00 87.19 677 PHE A CA 1
ATOM 5426 C C . PHE A 1 677 ? 13.993 -21.283 -47.918 1.00 87.19 677 PHE A C 1
ATOM 5428 O O . PHE A 1 677 ? 13.870 -21.654 -46.747 1.00 87.19 677 PHE A O 1
ATOM 5435 N N . GLY A 1 678 ? 13.839 -22.100 -48.962 1.00 83.44 678 GLY A N 1
ATOM 5436 C CA . GLY A 1 678 ? 13.525 -23.524 -48.834 1.00 83.44 678 GLY A CA 1
ATOM 5437 C C . GLY A 1 678 ? 14.581 -24.331 -48.071 1.00 83.44 678 GLY A C 1
ATOM 5438 O O . GLY A 1 678 ? 15.687 -23.847 -47.790 1.00 83.44 678 GLY A O 1
ATOM 5439 N N . LEU A 1 679 ? 14.254 -25.579 -47.721 1.00 81.81 679 LEU A N 1
ATOM 5440 C CA . LEU A 1 679 ? 15.262 -26.526 -47.231 1.00 81.81 679 LEU A CA 1
ATOM 5441 C C . LEU A 1 679 ? 16.290 -26.774 -48.345 1.00 81.81 679 LEU A C 1
ATOM 5443 O O . LEU A 1 679 ? 15.909 -26.953 -49.499 1.00 81.81 679 LEU A O 1
ATOM 5447 N N . VAL A 1 680 ? 17.578 -26.731 -48.003 1.00 78.88 680 VAL A N 1
ATOM 5448 C CA . VAL A 1 680 ? 18.668 -26.825 -48.982 1.00 78.88 680 VAL A CA 1
ATOM 5449 C C . VAL A 1 680 ? 18.744 -28.248 -49.544 1.00 78.88 680 VAL A C 1
ATOM 5451 O O . VAL A 1 680 ? 18.536 -29.215 -48.812 1.00 78.88 680 VAL A O 1
ATOM 5454 N N . SER A 1 681 ? 19.008 -28.370 -50.846 1.00 76.75 681 SER A N 1
ATOM 5455 C CA . SER A 1 681 ? 19.202 -29.667 -51.504 1.00 76.75 681 SER A CA 1
ATOM 5456 C C . SER A 1 681 ? 20.515 -30.324 -51.070 1.00 76.75 681 SER A C 1
ATOM 5458 O O . SER A 1 681 ? 21.480 -29.634 -50.740 1.00 76.75 681 SER A O 1
ATOM 5460 N N . GLU A 1 682 ? 20.615 -31.648 -51.177 1.00 78.25 682 GLU A N 1
ATOM 5461 C CA . GLU A 1 682 ? 21.919 -32.311 -51.065 1.00 78.25 682 GLU A CA 1
ATOM 5462 C C . GLU A 1 682 ? 22.874 -31.846 -52.194 1.00 78.25 682 GLU A C 1
ATOM 5464 O O . GLU A 1 682 ? 22.395 -31.485 -53.278 1.00 78.25 682 GLU A O 1
ATOM 5469 N N . PRO A 1 683 ? 24.207 -31.811 -51.979 1.00 81.75 683 PRO A N 1
ATOM 5470 C CA . PRO A 1 683 ? 25.146 -31.366 -53.010 1.00 81.75 683 PRO A CA 1
ATOM 5471 C C . PRO A 1 683 ? 25.346 -32.406 -54.131 1.00 81.75 683 PRO A C 1
ATOM 5473 O O . PRO A 1 683 ? 25.811 -33.521 -53.885 1.00 81.75 683 PRO A O 1
ATOM 5476 N N . VAL A 1 684 ? 25.068 -32.021 -55.380 1.00 81.56 684 VAL A N 1
ATOM 5477 C CA . VAL A 1 684 ? 25.108 -32.890 -56.578 1.00 81.56 684 VAL A CA 1
ATOM 5478 C C . VAL A 1 684 ? 26.189 -32.426 -57.564 1.00 81.56 684 VAL A C 1
ATOM 5480 O O . VAL A 1 684 ? 26.424 -31.227 -57.707 1.00 81.56 684 VAL A O 1
ATOM 5483 N N . SER A 1 685 ? 26.863 -33.361 -58.244 1.00 79.25 685 SER A N 1
ATOM 5484 C CA . SER A 1 685 ? 27.863 -33.081 -59.289 1.00 79.25 685 SER A CA 1
ATOM 5485 C C . SER A 1 685 ? 27.233 -32.960 -60.689 1.00 79.25 685 SER A C 1
ATOM 5487 O O . SER A 1 685 ? 26.288 -33.700 -60.970 1.00 79.25 685 SER A O 1
ATOM 5489 N N . PRO A 1 686 ? 27.749 -32.095 -61.591 1.00 72.88 686 PRO A N 1
ATOM 5490 C CA . PRO A 1 686 ? 27.255 -31.984 -62.972 1.00 72.88 686 PRO A CA 1
ATOM 5491 C C . PRO A 1 686 ? 27.386 -33.295 -63.754 1.00 72.88 686 PRO A C 1
ATOM 5493 O O . PRO A 1 686 ? 26.468 -33.687 -64.474 1.00 72.88 686 PRO A O 1
ATOM 5496 N N . HIS A 1 687 ? 28.490 -34.019 -63.547 1.00 64.06 687 HIS A N 1
ATOM 5497 C CA . HIS A 1 687 ? 28.650 -35.375 -64.057 1.00 64.06 687 HIS A CA 1
ATOM 5498 C C . HIS A 1 687 ? 27.866 -36.394 -63.208 1.00 64.06 687 HIS A C 1
ATOM 5500 O O . HIS A 1 687 ? 27.990 -36.398 -61.974 1.00 64.06 687 HIS A O 1
ATOM 5506 N N . PRO A 1 688 ? 27.105 -37.313 -63.837 1.00 50.19 688 PRO A N 1
ATOM 5507 C CA . PRO A 1 688 ? 26.474 -38.420 -63.135 1.00 50.19 688 PRO A CA 1
ATOM 5508 C C . PRO A 1 688 ? 27.529 -39.434 -62.673 1.00 50.19 688 PRO A C 1
ATOM 5510 O O . PRO A 1 688 ? 28.351 -39.902 -63.460 1.00 50.19 688 PRO A O 1
ATOM 5513 N N . LYS A 1 689 ? 27.473 -39.841 -61.400 1.00 43.31 689 LYS A N 1
ATOM 5514 C CA . LYS A 1 689 ? 28.283 -40.954 -60.881 1.00 43.31 689 LYS A CA 1
ATOM 5515 C C . LYS A 1 689 ? 27.805 -42.288 -61.464 1.00 43.31 689 LYS A C 1
ATOM 5517 O O . LYS A 1 689 ? 26.949 -42.951 -60.881 1.00 43.31 689 LYS A O 1
ATOM 5522 N N . THR A 1 690 ? 28.390 -42.720 -62.575 1.00 33.97 690 THR A N 1
ATOM 5523 C CA . THR A 1 690 ? 28.210 -44.074 -63.115 1.00 33.97 690 THR A CA 1
ATOM 5524 C C . THR A 1 690 ? 29.024 -45.096 -62.317 1.00 33.97 690 THR A C 1
ATOM 5526 O O . THR A 1 690 ? 30.064 -45.578 -62.754 1.00 33.97 690 THR A O 1
ATOM 5529 N N . VAL A 1 691 ? 28.527 -45.469 -61.134 1.00 32.47 691 VAL A N 1
ATOM 5530 C CA . VAL A 1 691 ? 29.011 -46.655 -60.411 1.00 32.47 691 VAL A CA 1
ATOM 5531 C C . VAL A 1 691 ? 27.980 -47.773 -60.550 1.00 32.47 691 VAL A C 1
ATOM 5533 O O . VAL A 1 691 ? 26.882 -47.691 -60.013 1.00 32.47 691 VAL A O 1
ATOM 5536 N N . ASN A 1 692 ? 28.372 -48.829 -61.265 1.00 29.02 692 ASN A N 1
ATOM 5537 C CA . ASN A 1 692 ? 27.736 -50.150 -61.295 1.00 29.02 692 ASN A CA 1
ATOM 5538 C C . ASN A 1 692 ? 26.266 -50.215 -61.752 1.00 29.02 692 ASN A C 1
ATOM 5540 O O . ASN A 1 692 ? 25.393 -50.746 -61.072 1.00 29.02 692 ASN A O 1
ATOM 5544 N N . GLY A 1 693 ? 26.050 -49.791 -62.998 1.00 27.55 693 GLY A N 1
ATOM 5545 C CA . GLY A 1 693 ? 25.459 -50.672 -64.011 1.00 27.55 693 GLY A CA 1
ATOM 5546 C C . GLY A 1 693 ? 24.140 -51.380 -63.683 1.00 27.55 693 GLY A C 1
ATOM 5547 O O . GLY A 1 693 ? 24.130 -52.572 -63.393 1.00 27.55 693 GLY A O 1
ATOM 5548 N N . HIS A 1 694 ? 23.030 -50.682 -63.919 1.00 25.23 694 HIS A N 1
ATOM 5549 C CA . HIS A 1 694 ? 21.847 -51.255 -64.567 1.00 25.23 694 HIS A CA 1
ATOM 5550 C C . HIS A 1 694 ? 21.324 -50.233 -65.581 1.00 25.23 694 HIS A C 1
ATOM 5552 O O . HIS A 1 694 ? 20.600 -49.306 -65.224 1.00 25.23 694 HIS A O 1
ATOM 5558 N N . TRP A 1 695 ? 21.685 -50.401 -66.854 1.00 24.84 695 TRP A N 1
ATOM 5559 C CA . TRP A 1 695 ? 20.867 -49.851 -67.933 1.00 24.84 695 TRP A CA 1
ATOM 5560 C C . TRP A 1 695 ? 19.728 -50.848 -68.163 1.00 24.84 695 TRP A C 1
ATOM 5562 O O . TRP A 1 695 ? 20.022 -52.032 -68.355 1.00 24.84 695 TRP A O 1
ATOM 5572 N N . PRO A 1 696 ? 18.448 -50.441 -68.141 1.00 25.16 696 PRO A N 1
ATOM 5573 C CA . PRO A 1 696 ? 17.377 -51.308 -68.601 1.00 25.16 696 PRO A CA 1
ATOM 5574 C C . PRO A 1 696 ? 17.590 -51.586 -70.088 1.00 25.16 696 PRO A C 1
ATOM 5576 O O . PRO A 1 696 ? 17.401 -50.708 -70.932 1.00 25.16 696 PRO A O 1
ATOM 5579 N N . VAL A 1 697 ? 18.022 -52.807 -70.398 1.00 28.62 697 VAL A N 1
ATOM 5580 C CA . VAL A 1 697 ? 18.072 -53.313 -71.766 1.00 28.62 697 VAL A CA 1
ATOM 5581 C C . VAL A 1 697 ? 16.652 -53.307 -72.319 1.00 28.62 697 VAL A C 1
ATOM 5583 O O . VAL A 1 697 ? 15.781 -54.035 -71.847 1.00 28.62 697 VAL A O 1
ATOM 5586 N N . VAL A 1 698 ? 16.451 -52.525 -73.372 1.00 23.25 698 VAL A N 1
ATOM 5587 C CA . VAL A 1 698 ? 15.771 -53.053 -74.553 1.00 23.25 698 VAL A CA 1
ATOM 5588 C C . VAL A 1 698 ? 16.881 -53.470 -75.524 1.00 23.25 698 VAL A C 1
ATOM 5590 O O . VAL A 1 698 ? 17.934 -52.835 -75.566 1.00 23.25 698 VAL A O 1
ATOM 5593 N N . CYS A 1 699 ? 16.664 -54.576 -76.232 1.00 27.83 699 CYS A N 1
ATOM 5594 C CA . CYS A 1 699 ? 17.522 -55.141 -77.280 1.00 27.83 699 CYS A CA 1
ATOM 5595 C C . CYS A 1 699 ? 17.958 -54.063 -78.309 1.00 27.83 699 CYS A C 1
ATOM 5597 O O . CYS A 1 699 ? 17.204 -53.121 -78.541 1.00 27.83 699 CYS A O 1
ATOM 5599 N N . GLU A 1 700 ? 19.111 -54.119 -78.993 1.00 27.89 700 GLU A N 1
ATOM 5600 C CA . GLU A 1 700 ? 20.123 -55.181 -79.227 1.00 27.89 700 GLU A CA 1
ATOM 5601 C C . GLU A 1 700 ? 21.416 -54.496 -79.809 1.00 27.89 700 GLU A C 1
ATOM 5603 O O . GLU A 1 700 ? 21.364 -53.297 -80.073 1.00 27.89 700 GLU A O 1
ATOM 5608 N N . GLN A 1 701 ? 22.618 -55.060 -80.052 1.00 26.91 701 GLN A N 1
ATOM 5609 C CA . GLN A 1 701 ? 23.151 -56.439 -80.079 1.00 26.91 701 GLN A CA 1
ATOM 5610 C C . GLN A 1 701 ? 24.456 -56.609 -79.242 1.00 26.91 701 GLN A C 1
ATOM 5612 O O . GLN A 1 701 ? 24.434 -56.436 -78.027 1.00 26.91 701 GLN A O 1
ATOM 5617 N N . SER A 1 702 ? 25.570 -57.042 -79.859 1.00 25.61 702 SER A N 1
ATOM 5618 C CA . SER A 1 702 ? 26.847 -57.493 -79.256 1.00 25.61 702 SER A CA 1
ATOM 5619 C C . SER A 1 702 ? 27.958 -57.553 -80.350 1.00 25.61 702 SER A C 1
ATOM 5621 O O . SER A 1 702 ? 27.620 -57.194 -81.482 1.00 25.61 702 SER A O 1
ATOM 5623 N N . PRO A 1 703 ? 29.223 -58.027 -80.143 1.00 39.91 703 PRO A N 1
ATOM 5624 C CA . PRO A 1 703 ? 29.965 -58.402 -78.914 1.00 39.91 703 PRO A CA 1
ATOM 5625 C C . PRO A 1 703 ? 31.463 -57.919 -78.825 1.00 39.91 703 PRO A C 1
ATOM 5627 O O . PRO A 1 703 ? 31.995 -57.337 -79.762 1.00 39.91 703 PRO A O 1
ATOM 5630 N N . ALA A 1 704 ? 32.159 -58.309 -77.730 1.00 25.20 704 ALA A N 1
ATOM 5631 C CA . ALA A 1 704 ? 33.636 -58.414 -77.505 1.00 25.20 704 ALA A CA 1
ATOM 5632 C C . ALA A 1 704 ? 34.512 -57.131 -77.315 1.00 25.20 704 ALA A C 1
ATOM 5634 O O . ALA A 1 704 ? 34.251 -56.104 -77.924 1.00 25.20 704 ALA A O 1
ATOM 5635 N N . GLY A 1 705 ? 35.598 -57.123 -76.503 1.00 24.09 705 GLY A N 1
ATOM 5636 C CA . GLY A 1 705 ? 36.062 -58.100 -75.484 1.00 24.09 705 GLY A CA 1
ATOM 5637 C C . GLY A 1 705 ? 37.474 -57.848 -74.859 1.00 24.09 705 GLY A C 1
ATOM 5638 O O . GLY A 1 705 ? 38.333 -57.277 -75.516 1.00 24.09 705 GLY A O 1
ATOM 5639 N N . LEU A 1 706 ? 37.702 -58.381 -73.634 1.00 24.12 706 LEU A N 1
ATOM 5640 C CA . LEU A 1 706 ? 38.986 -58.729 -72.937 1.00 24.12 706 LEU A CA 1
ATOM 5641 C C . LEU A 1 706 ? 39.946 -57.656 -72.306 1.00 24.12 706 LEU A C 1
ATOM 5643 O O . LEU A 1 706 ? 40.565 -56.890 -73.024 1.00 24.12 706 LEU A O 1
ATOM 5647 N N . LEU A 1 707 ? 40.167 -57.780 -70.969 1.00 23.56 707 LEU A N 1
ATOM 5648 C CA . LEU A 1 707 ? 41.450 -57.827 -70.178 1.00 23.56 707 LEU A CA 1
ATOM 5649 C C . LEU A 1 707 ? 42.539 -56.693 -70.265 1.00 23.56 707 LEU A C 1
ATOM 5651 O O . LEU A 1 707 ? 42.692 -56.074 -71.303 1.00 23.56 707 LEU A O 1
ATOM 5655 N N . SER A 1 708 ? 43.426 -56.394 -69.278 1.00 23.48 708 SER A N 1
ATOM 5656 C CA . SER A 1 708 ? 43.517 -56.667 -67.809 1.00 23.48 708 SER A CA 1
ATOM 5657 C C . SER A 1 708 ? 44.754 -56.024 -67.088 1.00 23.48 708 SER A C 1
ATOM 5659 O O . SER A 1 708 ? 45.876 -56.200 -67.554 1.00 23.48 708 SER A O 1
ATOM 5661 N N . THR A 1 709 ? 44.596 -55.512 -65.846 1.00 22.23 709 THR A N 1
ATOM 5662 C CA . THR A 1 709 ? 45.625 -55.412 -64.741 1.00 22.23 709 THR A CA 1
ATOM 5663 C C . THR A 1 709 ? 46.801 -54.365 -64.872 1.00 22.23 709 THR A C 1
ATOM 5665 O O . THR A 1 709 ? 46.669 -53.502 -65.734 1.00 22.23 709 THR A O 1
ATOM 5668 N N . PRO A 1 710 ? 47.813 -54.236 -63.952 1.00 44.00 710 PRO A N 1
ATOM 5669 C CA . PRO A 1 710 ? 47.803 -53.219 -62.863 1.00 44.00 710 PRO A CA 1
ATOM 5670 C C . PRO A 1 710 ? 49.182 -52.505 -62.578 1.00 44.00 710 PRO A C 1
ATOM 5672 O O . PRO A 1 710 ? 50.010 -52.411 -63.477 1.00 44.00 710 PRO A O 1
ATOM 5675 N N . SER A 1 711 ? 49.446 -52.092 -61.311 1.00 21.69 711 SER A N 1
ATOM 5676 C CA . SER A 1 711 ? 50.752 -51.673 -60.694 1.00 21.69 711 SER A CA 1
ATOM 5677 C C . SER A 1 711 ? 51.205 -50.194 -60.889 1.00 21.69 711 SER A C 1
ATOM 5679 O O . SER A 1 711 ? 50.800 -49.576 -61.864 1.00 21.69 711 SER A O 1
ATOM 5681 N N . ILE A 1 712 ? 52.010 -49.521 -60.025 1.00 26.42 712 ILE A N 1
ATOM 5682 C CA . ILE A 1 712 ? 52.713 -49.880 -58.753 1.00 26.42 712 ILE A CA 1
ATOM 5683 C C . ILE A 1 712 ? 52.854 -48.666 -57.764 1.00 26.42 712 ILE A C 1
ATOM 5685 O O . ILE A 1 712 ? 52.344 -47.586 -58.044 1.00 26.42 712 ILE A O 1
ATOM 5689 N N . GLU A 1 713 ? 53.484 -48.876 -56.593 1.00 23.86 713 GLU A N 1
ATOM 5690 C CA . GLU A 1 713 ? 53.450 -48.112 -55.312 1.00 23.86 713 GLU A CA 1
ATOM 5691 C C . GLU A 1 713 ? 54.503 -46.959 -55.101 1.00 23.86 713 GLU A C 1
ATOM 5693 O O . GLU A 1 713 ? 55.051 -46.438 -56.065 1.00 23.86 713 GLU A O 1
ATOM 5698 N N . VAL A 1 714 ? 54.839 -46.663 -53.811 1.00 24.92 714 VAL A N 1
ATOM 5699 C CA . VAL A 1 714 ? 56.046 -45.977 -53.225 1.00 24.92 714 VAL A CA 1
ATOM 5700 C C . VAL A 1 714 ? 55.868 -44.467 -52.861 1.00 24.92 714 VAL A C 1
ATOM 5702 O O . VAL A 1 714 ? 55.850 -43.626 -53.747 1.00 24.92 714 VAL A O 1
ATOM 5705 N N . GLN A 1 715 ? 55.547 -44.060 -51.604 1.00 24.78 715 GLN A N 1
ATOM 5706 C CA . GLN A 1 715 ? 56.382 -43.881 -50.360 1.00 24.78 715 GLN A CA 1
ATOM 5707 C C . GLN A 1 715 ? 57.134 -42.506 -50.250 1.00 24.78 715 GLN A C 1
ATOM 5709 O O . GLN A 1 715 ? 57.415 -41.918 -51.283 1.00 24.78 715 GLN A O 1
ATOM 5714 N N . VAL A 1 716 ? 57.541 -41.907 -49.097 1.00 25.48 716 VAL A N 1
ATOM 5715 C CA . VAL A 1 716 ? 57.164 -41.989 -47.649 1.00 25.48 716 VAL A CA 1
ATOM 5716 C C . VAL A 1 716 ? 57.702 -40.762 -46.838 1.00 25.48 716 VAL A C 1
ATOM 5718 O O . VAL A 1 716 ? 58.895 -40.487 -46.874 1.00 25.48 716 VAL A O 1
ATOM 5721 N N . THR A 1 717 ? 56.867 -40.099 -46.009 1.00 24.19 717 THR A N 1
ATOM 5722 C CA . THR A 1 717 ? 57.230 -39.154 -44.889 1.00 24.19 717 THR A CA 1
ATOM 5723 C C . THR A 1 717 ? 58.092 -37.896 -45.241 1.00 24.19 717 THR A C 1
ATOM 5725 O O . THR A 1 717 ? 58.383 -37.680 -46.408 1.00 24.19 717 THR A O 1
ATOM 5728 N N . SER A 1 718 ? 58.466 -36.933 -44.366 1.00 23.97 718 SER A N 1
ATOM 5729 C CA . SER A 1 718 ? 58.341 -36.754 -42.897 1.00 23.97 718 SER A CA 1
ATOM 5730 C C . SER A 1 718 ? 58.327 -35.271 -42.436 1.00 23.97 718 SER A C 1
ATOM 5732 O O . SER A 1 718 ? 58.853 -34.408 -43.133 1.00 23.97 718 SER A O 1
ATOM 5734 N N . SER A 1 719 ? 57.924 -35.046 -41.174 1.00 24.03 719 SER A N 1
ATOM 5735 C CA . SER A 1 719 ? 58.268 -33.909 -40.280 1.00 24.03 719 SER A CA 1
ATOM 5736 C C . SER A 1 719 ? 57.533 -32.554 -40.394 1.00 24.03 719 SER A C 1
ATOM 5738 O O . SER A 1 719 ? 57.330 -31.991 -41.464 1.00 24.03 719 SER A O 1
ATOM 5740 N N . THR A 1 720 ? 57.201 -32.016 -39.215 1.00 27.22 720 THR A N 1
ATOM 5741 C CA . THR A 1 720 ? 56.822 -30.621 -38.911 1.00 27.22 720 THR A CA 1
ATOM 5742 C C . THR A 1 720 ? 57.948 -29.955 -38.111 1.00 27.22 720 THR A C 1
ATOM 5744 O O . THR A 1 720 ? 58.621 -30.651 -37.346 1.00 27.22 720 THR A O 1
ATOM 5747 N N . PRO A 1 721 ? 58.115 -28.623 -38.186 1.00 29.22 721 PRO A N 1
ATOM 5748 C CA . PRO A 1 721 ? 57.694 -27.817 -37.028 1.00 29.22 721 PRO A CA 1
ATOM 5749 C C . PRO A 1 721 ? 57.026 -26.470 -37.393 1.00 29.22 721 PRO A C 1
ATOM 5751 O O . PRO A 1 721 ? 56.837 -26.134 -38.559 1.00 29.22 721 PRO A O 1
ATOM 5754 N N . GLU A 1 722 ? 56.629 -25.722 -36.359 1.00 24.00 722 GLU A N 1
ATOM 5755 C CA . GLU A 1 722 ? 55.904 -24.442 -36.421 1.00 24.00 722 GLU A CA 1
ATOM 5756 C C . GLU A 1 722 ? 56.836 -23.201 -36.653 1.00 24.00 722 GLU A C 1
ATOM 5758 O O . GLU A 1 722 ? 57.966 -23.361 -37.112 1.00 24.00 722 GLU A O 1
ATOM 5763 N N . PRO A 1 723 ? 56.412 -21.928 -36.449 1.00 51.88 723 PRO A N 1
ATOM 5764 C CA . PRO A 1 723 ? 55.753 -21.164 -37.513 1.00 51.88 723 PRO A CA 1
ATOM 5765 C C . PRO A 1 723 ? 56.346 -19.750 -37.728 1.00 51.88 723 PRO A C 1
ATOM 5767 O O . PRO A 1 723 ? 56.770 -19.102 -36.769 1.00 51.88 723 PRO A O 1
ATOM 5770 N N . ARG A 1 724 ? 56.270 -19.170 -38.944 1.00 24.08 724 ARG A N 1
ATOM 5771 C CA . ARG A 1 724 ? 56.333 -17.693 -39.129 1.00 24.08 724 ARG A CA 1
ATOM 5772 C C . ARG A 1 724 ? 55.996 -17.182 -40.536 1.00 24.08 724 ARG A C 1
ATOM 5774 O O . ARG A 1 724 ? 56.244 -17.842 -41.531 1.00 24.08 724 ARG A O 1
ATOM 5781 N N . SER A 1 725 ? 55.561 -15.917 -40.557 1.00 24.08 725 SER A N 1
ATOM 5782 C CA . SER A 1 725 ? 55.598 -14.958 -41.678 1.00 24.08 725 SER A CA 1
ATOM 5783 C C . SER A 1 725 ? 54.780 -15.268 -42.947 1.00 24.08 725 SER A C 1
ATOM 5785 O O . SER A 1 725 ? 55.202 -16.005 -43.834 1.00 24.08 725 SER A O 1
ATOM 5787 N N . LYS A 1 726 ? 53.643 -14.573 -43.101 1.00 28.16 726 LYS A N 1
ATOM 5788 C CA . LYS A 1 726 ? 52.990 -14.385 -44.408 1.00 28.16 726 LYS A CA 1
ATOM 5789 C C . LYS A 1 726 ? 53.754 -13.331 -45.221 1.00 28.16 726 LYS A C 1
ATOM 5791 O O . LYS A 1 726 ? 54.055 -12.261 -44.697 1.00 28.16 726 LYS A O 1
ATOM 5796 N N . ARG A 1 727 ? 53.933 -13.555 -46.526 1.00 25.83 727 ARG A N 1
ATOM 5797 C CA . ARG A 1 727 ? 54.181 -12.484 -47.510 1.00 25.83 727 ARG A CA 1
ATOM 5798 C C . ARG A 1 727 ? 53.269 -12.700 -48.720 1.00 25.83 727 ARG A C 1
ATOM 5800 O O . ARG A 1 727 ? 53.049 -13.839 -49.121 1.00 25.83 727 ARG A O 1
ATOM 5807 N N . ALA A 1 728 ? 52.672 -11.625 -49.227 1.00 28.53 728 ALA A N 1
ATOM 5808 C CA . ALA A 1 728 ? 51.567 -11.699 -50.181 1.00 28.53 728 ALA A CA 1
ATOM 5809 C C . ALA A 1 728 ? 52.005 -12.080 -51.609 1.00 28.53 728 ALA A C 1
ATOM 5811 O O . ALA A 1 728 ? 53.150 -11.864 -52.007 1.00 28.53 728 ALA A O 1
ATOM 5812 N N . LYS A 1 729 ? 51.047 -12.576 -52.403 1.00 28.31 729 LYS A N 1
ATOM 5813 C CA . LYS A 1 729 ? 51.091 -12.568 -53.872 1.00 28.31 729 LYS A CA 1
ATOM 5814 C C . LYS A 1 729 ? 49.875 -11.789 -54.373 1.00 28.31 729 LYS A C 1
ATOM 5816 O O . LYS A 1 729 ? 48.756 -12.108 -53.986 1.00 28.31 729 LYS A O 1
ATOM 5821 N N . HIS A 1 730 ? 50.103 -10.774 -55.204 1.00 30.70 730 HIS A N 1
ATOM 5822 C CA . HIS A 1 730 ? 49.040 -9.941 -55.772 1.00 30.70 730 HIS A CA 1
ATOM 5823 C C . HIS A 1 730 ? 48.168 -10.732 -56.759 1.00 30.70 730 HIS A C 1
ATOM 5825 O O . HIS A 1 730 ? 48.679 -11.555 -57.522 1.00 30.70 730 HIS A O 1
ATOM 5831 N N . VAL A 1 731 ? 46.874 -10.407 -56.810 1.00 33.69 731 VAL A N 1
ATOM 5832 C CA . VAL A 1 731 ? 45.956 -10.824 -57.880 1.00 33.69 731 VAL A CA 1
ATOM 5833 C C . VAL A 1 731 ? 45.743 -9.636 -58.820 1.00 33.69 731 VAL A C 1
ATOM 5835 O O . VAL A 1 731 ? 45.424 -8.540 -58.372 1.00 33.69 731 VAL A O 1
ATOM 5838 N N . ARG A 1 732 ? 45.931 -9.836 -60.130 1.00 32.22 732 ARG A N 1
ATOM 5839 C CA . ARG A 1 732 ? 45.657 -8.811 -61.153 1.00 32.22 732 ARG A CA 1
ATOM 5840 C C . ARG A 1 732 ? 44.181 -8.842 -61.555 1.00 32.22 732 ARG A C 1
ATOM 5842 O O . ARG A 1 732 ? 43.696 -9.883 -61.989 1.00 32.22 732 ARG A O 1
ATOM 5849 N N . LEU A 1 733 ? 43.508 -7.695 -61.495 1.00 36.12 733 LEU A N 1
ATOM 5850 C CA . LEU A 1 733 ? 42.184 -7.480 -62.091 1.00 36.12 733 LEU A CA 1
ATOM 5851 C C . LEU A 1 733 ? 42.304 -6.939 -63.531 1.00 36.12 733 LEU A C 1
ATOM 5853 O O . LEU A 1 733 ? 43.347 -6.417 -63.926 1.00 36.12 733 LEU A O 1
ATOM 5857 N N . GLN A 1 734 ? 41.258 -7.114 -64.349 1.00 36.00 734 GLN A N 1
ATOM 5858 C CA . GLN A 1 734 ? 41.307 -6.787 -65.783 1.00 36.00 734 GLN A CA 1
ATOM 5859 C C . GLN A 1 734 ? 40.981 -5.304 -66.078 1.00 36.00 734 GLN A C 1
ATOM 5861 O O . GLN A 1 734 ? 39.949 -4.813 -65.615 1.00 36.00 734 GLN A O 1
ATOM 5866 N N . PRO A 1 735 ? 41.769 -4.603 -66.924 1.00 39.62 735 PRO A N 1
ATOM 5867 C CA . PRO A 1 735 ? 41.601 -3.165 -67.181 1.00 39.62 735 PRO A CA 1
ATOM 5868 C C . PRO A 1 735 ? 40.229 -2.652 -67.683 1.00 39.62 735 PRO A C 1
ATOM 5870 O O . PRO A 1 735 ? 39.822 -1.578 -67.229 1.00 39.62 735 PRO A O 1
ATOM 5873 N N . PRO A 1 736 ? 39.494 -3.320 -68.605 1.00 41.69 736 PRO A N 1
ATOM 5874 C CA . PRO A 1 736 ? 38.400 -2.656 -69.331 1.00 41.69 736 PRO A CA 1
ATOM 5875 C C . PRO A 1 736 ? 37.205 -2.243 -68.463 1.00 41.69 736 PRO A C 1
ATOM 5877 O O . PRO A 1 736 ? 36.651 -1.159 -68.642 1.00 41.69 736 PRO A O 1
ATOM 5880 N N . ILE A 1 737 ? 36.810 -3.094 -67.511 1.00 47.34 737 ILE A N 1
ATOM 5881 C CA . ILE A 1 737 ? 35.628 -2.867 -66.662 1.00 47.34 737 ILE A CA 1
ATOM 5882 C C . ILE A 1 737 ? 35.874 -1.705 -65.694 1.00 47.34 737 ILE A C 1
ATOM 5884 O O . ILE A 1 737 ? 34.985 -0.884 -65.464 1.00 47.34 737 ILE A O 1
ATOM 5888 N N . VAL A 1 738 ? 37.094 -1.599 -65.162 1.00 48.66 738 VAL A N 1
ATOM 5889 C CA . VAL A 1 738 ? 37.454 -0.520 -64.239 1.00 48.66 738 VAL A CA 1
ATOM 5890 C C . VAL A 1 738 ? 37.550 0.809 -64.995 1.00 48.66 738 VAL A C 1
ATOM 5892 O O . VAL A 1 738 ? 36.923 1.783 -64.587 1.00 48.66 738 VAL A O 1
ATOM 5895 N N . ALA A 1 739 ? 38.202 0.828 -66.165 1.00 41.69 739 ALA A N 1
ATOM 5896 C CA . ALA A 1 739 ? 38.276 2.006 -67.038 1.00 41.69 739 ALA A CA 1
ATOM 5897 C C . ALA A 1 739 ? 36.896 2.554 -67.464 1.00 41.69 739 ALA A C 1
ATOM 5899 O O . ALA A 1 739 ? 36.727 3.769 -67.588 1.00 41.69 739 ALA A O 1
ATOM 5900 N N . ALA A 1 740 ? 35.901 1.679 -67.654 1.00 41.81 740 ALA A N 1
ATOM 5901 C CA . ALA A 1 740 ? 34.524 2.079 -67.942 1.00 41.81 740 ALA A CA 1
ATOM 5902 C C . ALA A 1 740 ? 33.820 2.704 -66.719 1.00 41.81 740 ALA A C 1
ATOM 5904 O O . ALA A 1 740 ? 33.190 3.755 -66.848 1.00 41.81 740 ALA A O 1
ATOM 5905 N N . ASN A 1 741 ? 33.963 2.109 -65.529 1.00 45.25 741 ASN A N 1
ATOM 5906 C CA . ASN A 1 741 ? 33.322 2.609 -64.306 1.00 45.25 741 ASN A CA 1
ATOM 5907 C C . ASN A 1 741 ? 33.943 3.916 -63.777 1.00 45.25 741 ASN A C 1
ATOM 5909 O O . ASN A 1 741 ? 33.196 4.779 -63.323 1.00 45.25 741 ASN A O 1
ATOM 5913 N N . ILE A 1 742 ? 35.264 4.121 -63.891 1.00 47.41 742 ILE A N 1
ATOM 5914 C CA . ILE A 1 742 ? 35.938 5.375 -63.472 1.00 47.41 742 ILE A CA 1
ATOM 5915 C C . ILE A 1 742 ? 35.334 6.605 -64.174 1.00 47.41 742 ILE A C 1
ATOM 5917 O O . ILE A 1 742 ? 35.223 7.682 -63.588 1.00 47.41 742 ILE A O 1
ATOM 5921 N N . LYS A 1 743 ? 34.907 6.457 -65.436 1.00 43.31 743 LYS A N 1
ATOM 5922 C CA . LYS A 1 743 ? 34.264 7.535 -66.204 1.00 43.31 743 LYS A CA 1
ATOM 5923 C C . LYS A 1 743 ? 32.807 7.804 -65.808 1.00 43.31 743 LYS A C 1
ATOM 5925 O O . LYS A 1 743 ? 32.224 8.752 -66.329 1.00 43.31 743 LYS A O 1
ATOM 5930 N N . CYS A 1 744 ? 32.191 6.998 -64.940 1.00 43.34 744 CYS A N 1
ATOM 5931 C CA . CYS A 1 744 ? 30.749 7.032 -64.685 1.00 43.34 744 CYS A CA 1
ATOM 5932 C C . CYS A 1 744 ? 30.378 6.763 -63.211 1.00 43.34 744 CYS A C 1
ATOM 5934 O O . CYS A 1 744 ? 29.968 5.667 -62.846 1.00 43.34 744 CYS A O 1
ATOM 5936 N N . HIS A 1 745 ? 30.357 7.840 -62.413 1.00 51.31 745 HIS A N 1
ATOM 5937 C CA . HIS A 1 745 ? 29.675 7.939 -61.106 1.00 51.31 745 HIS A CA 1
ATOM 5938 C C . HIS A 1 745 ? 30.290 7.120 -59.945 1.00 51.31 745 HIS A C 1
ATOM 5940 O O . HIS A 1 745 ? 29.689 6.197 -59.396 1.00 51.31 745 HIS A O 1
ATOM 5946 N N . ASN A 1 746 ? 31.468 7.566 -59.495 1.00 53.00 746 ASN A N 1
ATOM 5947 C CA . ASN A 1 746 ? 32.355 6.933 -58.502 1.00 53.00 746 ASN A CA 1
ATOM 5948 C C . ASN A 1 746 ? 31.783 6.568 -57.106 1.00 53.00 746 ASN A C 1
ATOM 5950 O O . ASN A 1 746 ? 32.471 5.890 -56.348 1.00 53.00 746 ASN A O 1
ATOM 5954 N N . SER A 1 747 ? 30.580 7.002 -56.712 1.00 57.78 747 SER A N 1
ATOM 5955 C CA . SER A 1 747 ? 30.153 6.960 -55.298 1.00 57.78 747 SER A CA 1
ATOM 5956 C C . SER A 1 747 ? 29.781 5.579 -54.735 1.00 57.78 747 SER A C 1
ATOM 5958 O O . SER A 1 747 ? 29.838 5.377 -53.524 1.00 57.78 747 SER A O 1
ATOM 5960 N N . ASN A 1 748 ? 29.312 4.645 -55.571 1.00 66.06 748 ASN A N 1
ATOM 5961 C CA . ASN A 1 748 ? 28.590 3.461 -55.079 1.00 66.06 748 ASN A CA 1
ATOM 5962 C C . ASN A 1 748 ? 29.523 2.343 -54.570 1.00 66.06 748 ASN A C 1
ATOM 5964 O O . ASN A 1 748 ? 29.369 1.872 -53.446 1.00 66.06 748 ASN A O 1
ATOM 5968 N N . LEU A 1 749 ? 30.514 1.938 -55.373 1.00 74.06 749 LEU A N 1
ATOM 5969 C CA . LEU A 1 749 ? 31.353 0.760 -55.094 1.00 74.06 749 LEU A CA 1
ATOM 5970 C C . LEU A 1 749 ? 32.232 0.927 -53.846 1.00 74.06 749 LEU A C 1
ATOM 5972 O O . LEU A 1 749 ? 32.289 0.027 -53.012 1.00 74.06 749 LEU A O 1
ATOM 5976 N N . LEU A 1 750 ? 32.850 2.096 -53.662 1.00 80.50 750 LEU A N 1
ATOM 5977 C CA . LEU A 1 750 ? 33.677 2.370 -52.481 1.00 80.50 750 LEU A CA 1
ATOM 5978 C C . LEU A 1 750 ? 32.824 2.486 -51.200 1.00 80.50 750 LEU A C 1
ATOM 5980 O O . LEU A 1 750 ? 33.246 2.063 -50.127 1.00 80.50 750 LEU A O 1
ATOM 5984 N N . GLY A 1 751 ? 31.583 2.976 -51.320 1.00 78.38 751 GLY A N 1
ATOM 5985 C CA . GLY A 1 751 ? 30.593 2.954 -50.238 1.00 78.38 751 GLY A CA 1
ATOM 5986 C C . GLY A 1 751 ? 30.038 1.556 -49.920 1.00 78.38 751 GLY A C 1
ATOM 5987 O O . GLY A 1 751 ? 29.602 1.324 -48.794 1.00 78.38 751 GLY A O 1
ATOM 5988 N N . PHE A 1 752 ? 30.061 0.627 -50.881 1.00 79.31 752 PHE A N 1
ATOM 5989 C CA . PHE A 1 752 ? 29.699 -0.781 -50.688 1.00 79.31 752 PHE A CA 1
ATOM 5990 C C . PHE A 1 752 ? 30.822 -1.557 -49.985 1.00 79.31 752 PHE A C 1
ATOM 5992 O O . PHE A 1 752 ? 30.560 -2.236 -48.994 1.00 79.31 752 PHE A O 1
ATOM 5999 N N . ALA A 1 753 ? 32.081 -1.371 -50.401 1.00 82.69 753 ALA A N 1
ATOM 6000 C CA . ALA A 1 753 ? 33.242 -1.914 -49.689 1.00 82.69 753 ALA A CA 1
ATOM 6001 C C . ALA A 1 753 ? 33.269 -1.445 -48.217 1.00 82.69 753 ALA A C 1
ATOM 6003 O O . ALA A 1 753 ? 33.401 -2.255 -47.301 1.00 82.69 753 ALA A O 1
ATOM 6004 N N . ALA A 1 754 ? 32.997 -0.154 -47.983 1.00 83.94 754 ALA A N 1
ATOM 6005 C CA . ALA A 1 754 ? 32.863 0.453 -46.655 1.00 83.94 754 ALA A CA 1
ATOM 6006 C C . ALA A 1 754 ? 31.614 0.030 -45.844 1.00 83.94 754 ALA A C 1
ATOM 6008 O O . ALA A 1 754 ? 31.488 0.431 -44.690 1.00 83.94 754 ALA A O 1
ATOM 6009 N N . MET A 1 755 ? 30.685 -0.743 -46.420 1.00 82.88 755 MET A N 1
ATOM 6010 C CA . MET A 1 755 ? 29.552 -1.351 -45.701 1.00 82.88 755 MET A CA 1
ATOM 6011 C C . MET A 1 755 ? 29.874 -2.773 -45.221 1.00 82.88 755 MET A C 1
ATOM 6013 O O . MET A 1 755 ? 29.344 -3.219 -44.206 1.00 82.88 755 MET A O 1
ATOM 6017 N N . HIS A 1 756 ? 30.731 -3.487 -45.955 1.00 83.00 756 HIS A N 1
ATOM 6018 C CA . HIS A 1 756 ? 31.071 -4.891 -45.706 1.00 83.00 756 HIS A CA 1
ATOM 6019 C C . HIS A 1 756 ? 32.485 -5.094 -45.134 1.00 83.00 756 HIS A C 1
ATOM 6021 O O . HIS A 1 756 ? 32.912 -6.235 -44.975 1.00 83.00 756 HIS A O 1
ATOM 6027 N N . ASN A 1 757 ? 33.196 -4.006 -44.813 1.00 87.12 757 ASN A N 1
ATOM 6028 C CA . ASN A 1 757 ? 34.612 -3.990 -44.429 1.00 87.12 757 ASN A CA 1
ATOM 6029 C C . ASN A 1 757 ? 35.530 -4.728 -45.429 1.00 87.12 757 ASN A C 1
ATOM 6031 O O . ASN A 1 757 ? 36.514 -5.355 -45.040 1.00 87.12 757 ASN A O 1
ATOM 6035 N N . ASP A 1 758 ? 35.202 -4.659 -46.722 1.00 85.19 758 ASP A N 1
ATOM 6036 C CA . ASP A 1 758 ? 35.968 -5.317 -47.783 1.00 85.19 758 ASP A CA 1
ATOM 6037 C C . ASP A 1 758 ? 37.230 -4.504 -48.105 1.00 85.19 758 ASP A C 1
ATOM 6039 O O . ASP A 1 758 ? 37.212 -3.554 -48.897 1.00 85.19 758 ASP A O 1
ATOM 6043 N N . ARG A 1 759 ? 38.320 -4.855 -47.414 1.00 86.50 759 ARG A N 1
ATOM 6044 C CA . ARG A 1 759 ? 39.618 -4.190 -47.532 1.00 86.50 759 ARG A CA 1
ATOM 6045 C C . ARG A 1 759 ? 40.185 -4.304 -48.947 1.00 86.50 759 ARG A C 1
ATOM 6047 O O . ARG A 1 759 ? 40.576 -3.287 -49.511 1.00 86.50 759 ARG A O 1
ATOM 6054 N N . ASP A 1 760 ? 40.225 -5.508 -49.509 1.00 82.44 760 ASP A N 1
ATOM 6055 C CA . ASP A 1 760 ? 40.920 -5.780 -50.772 1.00 82.44 760 ASP A CA 1
ATOM 6056 C C . ASP A 1 760 ? 40.197 -5.105 -51.954 1.00 82.44 760 ASP A C 1
ATOM 6058 O O . ASP A 1 760 ? 40.836 -4.533 -52.844 1.00 82.44 760 ASP A O 1
ATOM 6062 N N . LEU A 1 761 ? 38.857 -5.076 -51.923 1.00 81.12 761 LEU A N 1
ATOM 6063 C CA . LEU A 1 761 ? 38.048 -4.309 -52.872 1.00 81.12 761 LEU A CA 1
ATOM 6064 C C . LEU A 1 761 ? 38.262 -2.798 -52.720 1.00 81.12 761 LEU A C 1
ATOM 6066 O O . LEU A 1 761 ? 38.375 -2.096 -53.726 1.00 81.12 761 LEU A O 1
ATOM 6070 N N . ALA A 1 762 ? 38.323 -2.280 -51.488 1.00 82.62 762 ALA A N 1
ATOM 6071 C CA . ALA A 1 762 ? 38.590 -0.864 -51.250 1.00 82.62 762 ALA A CA 1
ATOM 6072 C C . ALA A 1 762 ? 39.988 -0.458 -51.745 1.00 82.62 762 ALA A C 1
ATOM 6074 O O . ALA A 1 762 ? 40.109 0.543 -52.447 1.00 82.62 762 ALA A O 1
ATOM 6075 N N . GLU A 1 763 ? 41.020 -1.248 -51.439 1.00 83.56 763 GLU A N 1
ATOM 6076 C CA . GLU A 1 763 ? 42.411 -1.012 -51.846 1.00 83.56 763 GLU A CA 1
ATOM 6077 C C . GLU A 1 763 ? 42.517 -0.947 -53.380 1.00 83.56 763 GLU A C 1
ATOM 6079 O O . GLU A 1 763 ? 42.974 0.060 -53.923 1.00 83.56 763 GLU A O 1
ATOM 6084 N N . SER A 1 764 ? 41.948 -1.924 -54.100 1.00 79.56 764 SER A N 1
ATOM 6085 C CA . SER A 1 764 ? 41.987 -1.924 -55.569 1.00 79.56 764 SER A CA 1
ATOM 6086 C C . SER A 1 764 ? 41.143 -0.813 -56.218 1.00 79.56 764 SER A C 1
ATOM 6088 O O . SER A 1 764 ? 41.526 -0.274 -57.258 1.00 79.56 764 SER A O 1
ATOM 6090 N N . LEU A 1 765 ? 40.019 -0.402 -55.614 1.00 79.12 765 LEU A N 1
ATOM 6091 C CA . LEU A 1 765 ? 39.250 0.759 -56.088 1.00 79.12 765 LEU A CA 1
ATOM 6092 C C . LEU A 1 765 ? 40.030 2.076 -55.920 1.00 79.12 765 LEU A C 1
ATOM 6094 O O . LEU A 1 765 ? 39.931 2.956 -56.778 1.00 79.12 765 LEU A O 1
ATOM 6098 N N . LEU A 1 766 ? 40.811 2.214 -54.844 1.00 79.88 766 LEU A N 1
ATOM 6099 C CA . LEU A 1 766 ? 41.649 3.389 -54.586 1.00 79.88 766 LEU A CA 1
ATOM 6100 C C . LEU A 1 766 ? 42.836 3.470 -55.557 1.00 79.88 766 LEU A C 1
ATOM 6102 O O . LEU A 1 766 ? 43.062 4.538 -56.125 1.00 79.88 766 LEU A O 1
ATOM 6106 N N . GLU A 1 767 ? 43.524 2.352 -55.827 1.00 79.75 767 GLU A N 1
ATOM 6107 C CA . GLU A 1 767 ? 44.576 2.260 -56.862 1.00 79.75 767 GLU A CA 1
ATOM 6108 C C . GLU A 1 767 ? 44.089 2.753 -58.236 1.00 79.75 767 GLU A C 1
ATOM 6110 O O . GLU A 1 767 ? 44.830 3.385 -58.986 1.00 79.75 767 GLU A O 1
ATOM 6115 N N . HIS A 1 768 ? 42.819 2.490 -58.552 1.00 77.25 768 HIS A N 1
ATOM 6116 C CA . HIS A 1 768 ? 42.183 2.855 -59.815 1.00 77.25 768 HIS A CA 1
ATOM 6117 C C . HIS A 1 768 ? 41.483 4.230 -59.789 1.00 77.25 768 HIS A C 1
ATOM 6119 O O . HIS A 1 768 ? 40.717 4.552 -60.698 1.00 77.25 768 HIS A O 1
ATOM 6125 N N . GLY A 1 769 ? 41.748 5.072 -58.784 1.00 71.62 769 GLY A N 1
ATOM 6126 C CA . GLY A 1 769 ? 41.297 6.468 -58.762 1.00 71.62 769 GLY A CA 1
ATOM 6127 C C . GLY A 1 769 ? 39.826 6.678 -58.383 1.00 71.62 769 GLY A C 1
ATOM 6128 O O . GLY A 1 769 ? 39.233 7.691 -58.766 1.00 71.62 769 GLY A O 1
ATOM 6129 N N . ALA A 1 770 ? 39.212 5.756 -57.633 1.00 78.38 770 ALA A N 1
ATOM 6130 C CA . ALA A 1 770 ? 37.874 5.971 -57.086 1.00 78.38 770 ALA A CA 1
ATOM 6131 C C . ALA A 1 770 ? 37.836 7.202 -56.158 1.00 78.38 770 ALA A C 1
ATOM 6133 O O . ALA A 1 770 ? 38.662 7.370 -55.261 1.00 78.38 770 ALA A O 1
ATOM 6134 N N . ASN A 1 771 ? 36.838 8.069 -56.350 1.00 80.06 771 ASN A N 1
ATOM 6135 C CA . ASN A 1 771 ? 36.707 9.303 -55.575 1.00 80.06 771 ASN A CA 1
ATOM 6136 C C . ASN A 1 771 ? 36.249 9.020 -54.127 1.00 80.06 771 ASN A C 1
ATOM 6138 O O . ASN A 1 771 ? 35.062 8.815 -53.869 1.00 80.06 771 ASN A O 1
ATOM 6142 N N . VAL A 1 772 ? 37.195 9.095 -53.184 1.00 84.38 772 VAL A N 1
ATOM 6143 C CA . VAL A 1 772 ? 37.001 8.947 -51.725 1.00 84.38 772 VAL A CA 1
ATOM 6144 C C . VAL A 1 772 ? 35.954 9.878 -51.107 1.00 84.38 772 VAL A C 1
ATOM 6146 O O . VAL A 1 772 ? 35.382 9.552 -50.069 1.00 84.38 772 VAL A O 1
ATOM 6149 N N . ASN A 1 773 ? 35.662 11.005 -51.755 1.00 85.94 773 ASN A N 1
ATOM 6150 C CA . ASN A 1 773 ? 34.757 12.051 -51.274 1.00 85.94 773 ASN A CA 1
ATOM 6151 C C . ASN A 1 773 ? 33.338 11.940 -51.863 1.00 85.94 773 ASN A C 1
ATOM 6153 O O . ASN A 1 773 ? 32.468 12.765 -51.579 1.00 85.94 773 ASN A O 1
ATOM 6157 N N . ALA A 1 774 ? 33.086 10.947 -52.719 1.00 83.75 774 ALA A N 1
ATOM 6158 C CA . ALA A 1 774 ? 31.867 10.873 -53.512 1.00 83.75 774 ALA A CA 1
ATOM 6159 C C . ALA A 1 774 ? 30.640 10.441 -52.683 1.00 83.75 774 ALA A C 1
ATOM 6161 O O . ALA A 1 774 ? 30.556 9.321 -52.183 1.00 83.75 774 ALA A O 1
ATOM 6162 N N . PHE A 1 775 ? 29.646 11.325 -52.568 1.00 82.00 775 PHE A N 1
ATOM 6163 C CA . PHE A 1 775 ? 28.408 11.040 -51.840 1.00 82.00 775 PHE A CA 1
ATOM 6164 C C . PHE A 1 775 ? 27.534 9.995 -52.556 1.00 82.00 775 PHE A C 1
ATOM 6166 O O . PHE A 1 775 ? 27.193 10.153 -53.731 1.00 82.00 775 PHE A O 1
ATOM 6173 N N . TYR A 1 776 ? 27.085 8.976 -51.818 1.00 77.88 776 TYR A N 1
ATOM 6174 C CA . TYR A 1 776 ? 26.046 8.026 -52.229 1.00 77.88 776 TYR A CA 1
ATOM 6175 C C . TYR A 1 776 ? 24.940 7.947 -51.173 1.00 77.88 776 TYR A C 1
ATOM 6177 O O . TYR A 1 776 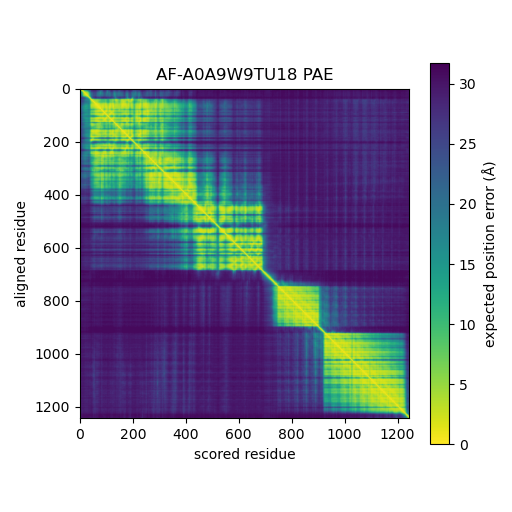? 25.221 7.822 -49.981 1.00 77.88 776 TYR A O 1
ATOM 6185 N N . GLN A 1 777 ? 23.672 8.054 -51.593 1.00 75.81 777 GLN A N 1
ATOM 6186 C CA . GLN A 1 777 ? 22.504 8.144 -50.692 1.00 75.81 777 GLN A CA 1
ATOM 6187 C C . GLN A 1 777 ? 22.650 9.227 -49.595 1.00 75.81 777 GLN A C 1
ATOM 6189 O O . GLN A 1 777 ? 22.072 9.120 -48.518 1.00 75.81 777 GLN A O 1
ATOM 6194 N N . GLY A 1 778 ? 23.436 10.279 -49.859 1.00 81.25 778 GLY A N 1
ATOM 6195 C CA . GLY A 1 778 ? 23.715 11.344 -48.893 1.00 81.25 778 GLY A CA 1
ATOM 6196 C C . GLY A 1 778 ? 24.806 11.036 -47.859 1.00 81.25 778 GLY A C 1
ATOM 6197 O O . GLY A 1 778 ? 24.900 11.773 -46.888 1.00 81.25 778 GLY A O 1
ATOM 6198 N N . LYS A 1 779 ? 25.644 10.007 -48.043 1.00 87.50 779 LYS A N 1
ATOM 6199 C CA . LYS A 1 779 ? 26.802 9.712 -47.173 1.00 87.50 779 LYS A CA 1
ATOM 6200 C C . LYS A 1 779 ? 28.080 9.526 -47.994 1.00 87.50 779 LYS A C 1
ATOM 6202 O O . LYS A 1 779 ? 28.006 9.020 -49.112 1.00 87.50 779 LYS A O 1
ATOM 6207 N N . THR A 1 780 ? 29.235 9.918 -47.457 1.00 89.44 780 THR A N 1
ATOM 6208 C CA . THR A 1 780 ? 30.550 9.577 -48.038 1.00 89.44 780 THR A CA 1
ATOM 6209 C C . THR A 1 780 ? 30.955 8.139 -47.662 1.00 89.44 780 THR A C 1
ATOM 6211 O O . THR A 1 780 ? 30.386 7.574 -46.719 1.00 89.44 780 THR A O 1
ATOM 6214 N N . PRO A 1 781 ? 31.946 7.527 -48.340 1.00 88.12 781 PRO A N 1
ATOM 6215 C CA . PRO A 1 781 ? 32.516 6.239 -47.942 1.00 88.12 781 PRO A CA 1
ATOM 6216 C C . PRO A 1 781 ? 32.981 6.204 -46.481 1.00 88.12 781 PRO A C 1
ATOM 6218 O O . PRO A 1 781 ? 32.684 5.243 -45.780 1.00 88.12 781 PRO A O 1
ATOM 6221 N N . VAL A 1 782 ? 33.608 7.276 -45.978 1.00 90.38 782 VAL A N 1
ATOM 6222 C CA . VAL A 1 782 ? 34.031 7.370 -44.566 1.00 90.38 782 VAL A CA 1
ATOM 6223 C C . VAL A 1 782 ? 32.837 7.409 -43.606 1.00 90.38 782 VAL A C 1
ATOM 6225 O O . VAL A 1 782 ? 32.858 6.723 -42.588 1.00 90.38 782 VAL A O 1
ATOM 6228 N N . MET A 1 783 ? 31.759 8.135 -43.931 1.00 91.62 783 MET A N 1
ATOM 6229 C CA . MET A 1 783 ? 30.532 8.112 -43.115 1.00 91.62 783 MET A CA 1
ATOM 6230 C C . MET A 1 783 ? 29.927 6.703 -43.037 1.00 91.62 783 MET A C 1
ATOM 6232 O O . MET A 1 783 ? 29.495 6.292 -41.962 1.00 91.62 783 MET A O 1
ATOM 6236 N N . ARG A 1 784 ? 29.931 5.942 -44.145 1.00 90.12 784 ARG A N 1
ATOM 6237 C CA . ARG A 1 784 ? 29.490 4.534 -44.145 1.00 90.12 784 ARG A CA 1
ATOM 6238 C C . ARG A 1 784 ? 30.440 3.640 -43.347 1.00 90.12 784 ARG A C 1
ATOM 6240 O O . ARG A 1 784 ? 29.961 2.876 -42.519 1.00 90.12 784 ARG A O 1
ATOM 6247 N N . ALA A 1 785 ? 31.756 3.787 -43.502 1.00 90.00 785 ALA A N 1
ATOM 6248 C CA . ALA A 1 785 ? 32.726 3.009 -42.730 1.00 90.00 785 ALA A CA 1
ATOM 6249 C C . ALA A 1 785 ? 32.559 3.210 -41.210 1.00 90.00 785 ALA A C 1
ATOM 6251 O O . ALA A 1 785 ? 32.688 2.260 -40.442 1.00 90.00 785 ALA A O 1
ATOM 6252 N N . LEU A 1 786 ? 32.212 4.427 -40.776 1.00 90.81 786 LEU A N 1
ATOM 6253 C CA . LEU A 1 786 ? 31.923 4.746 -39.374 1.00 90.81 786 LEU A CA 1
ATOM 6254 C C . LEU A 1 786 ? 30.559 4.215 -38.903 1.00 90.81 786 LEU A C 1
ATOM 6256 O O . LEU A 1 786 ? 30.466 3.698 -37.794 1.00 90.81 786 LEU A O 1
ATOM 6260 N N . GLU A 1 787 ? 29.517 4.305 -39.733 1.00 90.75 787 GLU A N 1
ATOM 6261 C CA . GLU A 1 787 ? 28.181 3.757 -39.447 1.00 90.75 787 GLU A CA 1
ATOM 6262 C C . GLU A 1 787 ? 28.190 2.226 -39.298 1.00 90.75 787 GLU A C 1
ATOM 6264 O O . GLU A 1 787 ? 27.587 1.693 -38.371 1.00 90.75 787 GLU A O 1
ATOM 6269 N N . TYR A 1 788 ? 28.910 1.522 -40.176 1.00 87.81 788 TYR A N 1
ATOM 6270 C CA . TYR A 1 788 ? 29.002 0.057 -40.189 1.00 87.81 788 TYR A CA 1
ATOM 6271 C C . TYR A 1 788 ? 30.222 -0.488 -39.421 1.00 87.81 788 TYR A C 1
ATOM 6273 O O . TYR A 1 788 ? 30.493 -1.684 -39.482 1.00 87.81 788 TYR A O 1
ATOM 6281 N N . SER A 1 789 ? 30.968 0.361 -38.697 1.00 87.75 789 SER A N 1
ATOM 6282 C CA . SER A 1 789 ? 32.179 -0.019 -37.937 1.00 87.75 789 SER A CA 1
ATOM 6283 C C . SER A 1 789 ? 33.220 -0.810 -38.757 1.00 87.75 789 SER A C 1
ATOM 6285 O O . SER A 1 789 ? 33.871 -1.726 -38.260 1.00 87.75 789 SER A O 1
ATOM 6287 N N . SER A 1 790 ? 33.386 -0.457 -40.034 1.00 88.56 790 SER A N 1
ATOM 6288 C CA . SER A 1 790 ? 34.323 -1.091 -40.972 1.00 88.56 790 SER A CA 1
ATOM 6289 C C . SER A 1 790 ? 35.738 -0.524 -40.806 1.00 88.56 790 SER A C 1
ATOM 6291 O O . SER A 1 790 ? 36.171 0.345 -41.566 1.00 88.56 790 SER A O 1
ATOM 6293 N N . TYR A 1 791 ? 36.440 -0.977 -39.763 1.00 86.69 791 TYR A N 1
ATOM 6294 C CA . TYR A 1 791 ? 37.732 -0.422 -39.343 1.00 86.69 791 TYR A CA 1
ATOM 6295 C C . TYR A 1 791 ? 38.845 -0.536 -40.400 1.00 86.69 791 TYR A C 1
ATOM 6297 O O . TYR A 1 791 ? 39.618 0.408 -40.546 1.00 86.69 791 TYR A O 1
ATOM 6305 N N . ASP A 1 792 ? 38.938 -1.635 -41.151 1.00 86.00 792 ASP A N 1
ATOM 6306 C CA . ASP A 1 792 ? 40.029 -1.853 -42.116 1.00 86.00 792 ASP A CA 1
ATOM 6307 C C . ASP A 1 792 ? 39.892 -0.951 -43.345 1.00 86.00 792 ASP A C 1
ATOM 6309 O O . ASP A 1 792 ? 40.859 -0.316 -43.773 1.00 86.00 792 ASP A O 1
ATOM 6313 N N . VAL A 1 793 ? 38.666 -0.827 -43.864 1.00 86.44 793 VAL A N 1
ATOM 6314 C CA . VAL A 1 793 ? 38.350 0.113 -44.951 1.00 86.44 793 VAL A CA 1
ATOM 6315 C C . VAL A 1 793 ? 38.462 1.559 -44.465 1.00 86.44 793 VAL A C 1
ATOM 6317 O O . VAL A 1 793 ? 38.937 2.416 -45.208 1.00 86.44 793 VAL A O 1
ATOM 6320 N N . LEU A 1 794 ? 38.103 1.847 -43.208 1.00 90.00 794 LEU A N 1
ATOM 6321 C CA . LEU A 1 794 ? 38.320 3.167 -42.617 1.00 90.00 794 LEU A CA 1
ATOM 6322 C C . LEU A 1 794 ? 39.811 3.537 -42.612 1.00 90.00 794 LEU A C 1
ATOM 6324 O O . LEU A 1 794 ? 40.142 4.626 -43.065 1.00 90.00 794 LEU A O 1
ATOM 6328 N N . GLN A 1 795 ? 40.715 2.655 -42.171 1.00 88.56 795 GLN A N 1
ATOM 6329 C CA . GLN A 1 795 ? 42.157 2.953 -42.174 1.00 88.56 795 GLN A CA 1
ATOM 6330 C C . GLN A 1 795 ? 42.707 3.180 -43.595 1.00 88.56 795 GLN A C 1
ATOM 6332 O O . GLN A 1 795 ? 43.501 4.097 -43.792 1.00 88.56 795 GLN A O 1
ATOM 6337 N N . LEU A 1 796 ? 42.244 2.423 -44.600 1.00 86.94 796 LEU A N 1
ATOM 6338 C CA . LEU A 1 796 ? 42.585 2.679 -46.009 1.00 86.94 796 LEU A CA 1
ATOM 6339 C C . LEU A 1 796 ? 42.109 4.056 -46.496 1.00 86.94 796 LEU A C 1
ATOM 6341 O O . LEU A 1 796 ? 42.858 4.770 -47.159 1.00 86.94 796 LEU A O 1
ATOM 6345 N N . LEU A 1 797 ? 40.877 4.447 -46.158 1.00 87.56 797 LEU A N 1
ATOM 6346 C CA . LEU A 1 797 ? 40.331 5.752 -46.538 1.00 87.56 797 LEU A CA 1
ATOM 6347 C C . LEU A 1 797 ? 41.071 6.903 -45.839 1.00 87.56 797 LEU A C 1
ATOM 6349 O O . LEU A 1 797 ? 41.386 7.894 -46.492 1.00 87.56 797 LEU A O 1
ATOM 6353 N N . LEU A 1 798 ? 41.387 6.764 -44.545 1.00 86.56 798 LEU A N 1
ATOM 6354 C CA . LEU A 1 798 ? 42.137 7.761 -43.767 1.00 86.56 798 LEU A CA 1
ATOM 6355 C C . LEU A 1 798 ? 43.596 7.918 -44.235 1.00 86.56 798 LEU A C 1
ATOM 6357 O O . LEU A 1 798 ? 44.171 8.990 -44.063 1.00 86.56 798 LEU A O 1
ATOM 6361 N N . ALA A 1 799 ? 44.182 6.887 -44.852 1.00 85.06 799 ALA A N 1
ATOM 6362 C CA . ALA A 1 799 ? 45.505 6.952 -45.474 1.00 85.06 799 ALA A CA 1
ATOM 6363 C C . ALA A 1 799 ? 45.510 7.636 -46.861 1.00 85.06 799 ALA A C 1
ATOM 6365 O O . ALA A 1 799 ? 46.583 7.898 -47.408 1.00 85.06 799 ALA A O 1
ATOM 6366 N N . SER A 1 800 ? 44.343 7.930 -47.450 1.00 83.94 800 SER A N 1
ATOM 6367 C CA . SER A 1 800 ? 44.249 8.561 -48.770 1.00 83.94 800 SER A CA 1
ATOM 6368 C C . SER A 1 800 ? 44.442 10.075 -48.692 1.00 83.94 800 SER A C 1
ATOM 6370 O O . SER A 1 800 ? 43.636 10.793 -48.102 1.00 83.94 800 SER A O 1
ATOM 6372 N N . SE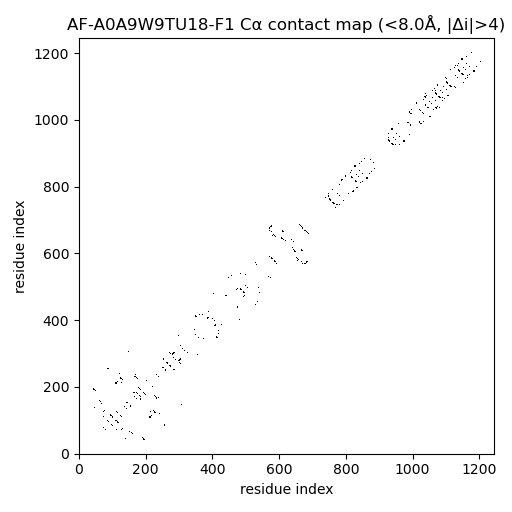R A 1 801 ? 45.465 10.588 -49.379 1.00 79.25 801 SER A N 1
ATOM 6373 C CA . SER A 1 801 ? 45.759 12.027 -49.475 1.00 79.25 801 SER A CA 1
ATOM 6374 C C . SER A 1 801 ? 44.679 12.852 -50.192 1.00 79.25 801 S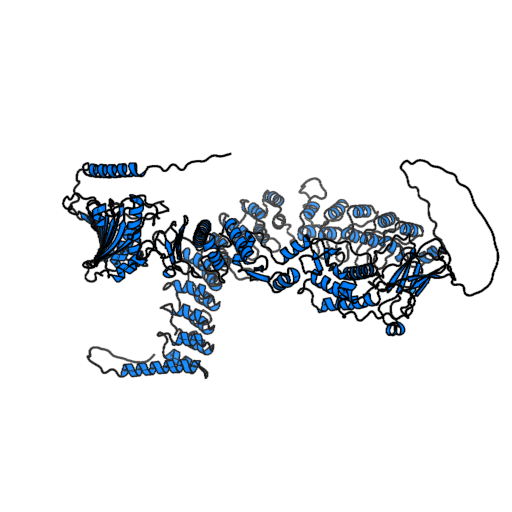ER A C 1
ATOM 6376 O O . SER A 1 801 ? 44.709 14.079 -50.129 1.00 79.25 801 SER A O 1
ATOM 6378 N N . ALA A 1 802 ? 43.719 12.200 -50.857 1.00 81.06 802 ALA A N 1
ATOM 6379 C CA . ALA A 1 802 ? 42.590 12.847 -51.525 1.00 81.06 802 ALA A CA 1
ATOM 6380 C C . ALA A 1 802 ? 41.352 13.040 -50.620 1.00 81.06 802 ALA A C 1
ATOM 6382 O O . ALA A 1 802 ? 40.355 13.607 -51.073 1.00 81.06 802 ALA A O 1
ATOM 6383 N N . LEU A 1 803 ? 41.368 12.547 -49.375 1.00 87.00 803 LEU A N 1
ATOM 6384 C CA . LEU A 1 803 ? 40.212 12.586 -48.475 1.00 87.00 803 LEU A CA 1
ATOM 6385 C C . LEU A 1 803 ? 39.965 13.994 -47.904 1.00 87.00 803 LEU A C 1
ATOM 6387 O O . LEU A 1 803 ? 40.810 14.539 -47.199 1.00 87.00 803 LEU A O 1
ATOM 6391 N N . ASP A 1 804 ? 38.757 14.532 -48.101 1.00 87.38 804 ASP A N 1
ATOM 6392 C CA . ASP A 1 804 ? 38.239 15.639 -47.291 1.00 87.38 804 ASP A CA 1
ATOM 6393 C C . ASP A 1 804 ? 37.325 15.094 -46.186 1.00 87.38 804 ASP A C 1
ATOM 6395 O O . ASP A 1 804 ? 36.152 14.761 -46.385 1.00 87.38 804 ASP A O 1
ATOM 6399 N N . ILE A 1 805 ? 37.888 15.015 -44.983 1.00 87.69 805 ILE A N 1
ATOM 6400 C CA . ILE A 1 805 ? 37.212 14.515 -43.785 1.00 87.69 805 ILE A CA 1
ATOM 6401 C C . ILE A 1 805 ? 36.110 15.462 -43.266 1.00 87.69 805 ILE A C 1
ATOM 6403 O O . ILE A 1 805 ? 35.250 15.053 -42.482 1.00 87.69 805 ILE A O 1
ATOM 6407 N N . ASN A 1 806 ? 36.110 16.722 -43.713 1.00 90.12 806 ASN A N 1
ATOM 6408 C CA . ASN A 1 806 ? 35.199 17.768 -43.244 1.00 90.12 806 ASN A CA 1
ATOM 6409 C C . ASN A 1 806 ? 33.847 17.770 -43.962 1.00 90.12 806 ASN A C 1
ATOM 6411 O O . ASN A 1 806 ? 32.944 18.502 -43.551 1.00 90.12 806 ASN A O 1
ATOM 6415 N N . LEU A 1 807 ? 33.704 16.980 -45.030 1.00 90.19 807 LEU A N 1
ATOM 6416 C CA . LEU A 1 807 ? 32.504 16.959 -45.855 1.00 90.19 807 LEU A CA 1
ATOM 6417 C C . LEU A 1 807 ? 31.250 16.661 -45.031 1.00 90.19 807 LEU A C 1
ATOM 6419 O O . LEU A 1 807 ? 31.207 15.743 -44.210 1.00 90.19 807 LEU A O 1
ATOM 6423 N N . GLN A 1 808 ? 30.214 17.449 -45.297 1.00 90.31 808 GLN A N 1
ATOM 6424 C CA . GLN A 1 808 ? 28.940 17.428 -44.595 1.00 90.31 808 GLN A CA 1
ATOM 6425 C C . GLN A 1 808 ? 27.812 16.993 -45.530 1.00 90.31 808 GLN A C 1
ATOM 6427 O O . GLN A 1 808 ? 27.745 17.414 -46.685 1.00 90.31 808 GLN A O 1
ATOM 6432 N N . ASN A 1 809 ? 26.902 16.155 -45.034 1.00 87.81 809 ASN A N 1
ATOM 6433 C CA . ASN A 1 809 ? 25.734 15.740 -45.809 1.00 87.81 809 ASN A CA 1
ATOM 6434 C C . ASN A 1 809 ? 24.606 16.795 -45.818 1.00 87.81 809 ASN A C 1
ATOM 6436 O O . ASN A 1 809 ? 24.718 17.878 -45.245 1.00 87.81 809 ASN A O 1
ATOM 6440 N N . ARG A 1 810 ? 23.456 16.468 -46.429 1.00 85.12 810 ARG A N 1
ATOM 6441 C CA . ARG A 1 810 ? 22.266 17.349 -46.462 1.00 85.12 810 ARG A CA 1
ATOM 6442 C C . ARG A 1 810 ? 21.680 17.672 -45.071 1.00 85.12 810 ARG A C 1
ATOM 6444 O O . ARG A 1 810 ? 20.873 18.594 -44.966 1.00 85.12 810 ARG A O 1
ATOM 6451 N N . ALA A 1 811 ? 22.056 16.944 -44.018 1.00 81.75 811 ALA A N 1
ATOM 6452 C CA . ALA A 1 811 ? 21.727 17.219 -42.615 1.00 81.75 811 ALA A CA 1
ATOM 6453 C C . ALA A 1 811 ? 22.884 17.899 -41.840 1.00 81.75 811 ALA A C 1
ATOM 6455 O O . ALA A 1 811 ? 22.795 18.076 -40.625 1.00 81.75 811 ALA A O 1
ATOM 6456 N N . GLN A 1 812 ? 23.940 18.320 -42.547 1.00 87.31 812 GLN A N 1
ATOM 6457 C CA . GLN A 1 812 ? 25.193 18.871 -42.017 1.00 87.31 812 GLN A CA 1
ATOM 6458 C C . GLN A 1 812 ? 25.955 17.922 -41.067 1.00 87.31 812 GLN A C 1
ATOM 6460 O O . GLN A 1 812 ? 26.791 18.340 -40.270 1.00 87.31 812 GLN A O 1
ATOM 6465 N N . GLU A 1 813 ? 25.710 16.618 -41.156 1.00 88.75 813 GLU A N 1
ATOM 6466 C CA . GLU A 1 813 ? 26.470 15.612 -40.412 1.00 88.75 813 GLU A CA 1
ATOM 6467 C C . GLU A 1 813 ? 27.822 15.396 -41.112 1.00 88.75 813 GLU A C 1
ATOM 6469 O O . GLU A 1 813 ? 27.857 15.162 -42.323 1.00 88.75 813 GLU A O 1
ATOM 6474 N N . SER A 1 814 ? 28.924 15.493 -40.364 1.00 90.69 814 SER A N 1
ATOM 6475 C CA . SER A 1 814 ? 30.303 15.256 -40.828 1.00 90.69 814 SER A CA 1
ATOM 6476 C C . SER A 1 814 ? 30.804 13.864 -40.422 1.00 90.69 814 SER A C 1
ATOM 6478 O O . SER A 1 814 ? 30.162 13.178 -39.626 1.00 90.69 814 SER A O 1
ATOM 6480 N N . ALA A 1 815 ? 31.982 13.435 -40.888 1.00 89.25 815 ALA A N 1
ATOM 6481 C CA . ALA A 1 815 ? 32.587 12.184 -40.409 1.00 89.25 815 ALA A CA 1
ATOM 6482 C C . ALA A 1 815 ? 32.743 12.159 -38.870 1.00 89.25 815 ALA A C 1
ATOM 6484 O O . ALA A 1 815 ? 32.451 11.152 -38.226 1.00 89.25 815 ALA A O 1
ATOM 6485 N N . LEU A 1 816 ? 33.097 13.294 -38.256 1.00 91.12 816 LEU A N 1
ATOM 6486 C CA . LEU A 1 816 ? 33.230 13.413 -36.801 1.00 91.12 816 LEU A CA 1
ATOM 6487 C C . LEU A 1 816 ? 31.886 13.227 -36.061 1.00 91.12 816 LEU A C 1
ATOM 6489 O O . LEU A 1 816 ? 31.861 12.649 -34.977 1.00 91.12 816 LEU A O 1
ATOM 6493 N N . TRP A 1 817 ? 30.758 13.622 -36.669 1.00 90.75 817 TRP A N 1
ATOM 6494 C CA . TRP A 1 817 ? 29.410 13.337 -36.149 1.00 90.75 817 TRP A CA 1
ATOM 6495 C C . TRP A 1 817 ? 29.151 11.825 -36.069 1.00 90.75 817 TRP A C 1
ATOM 6497 O O . TRP A 1 817 ? 28.728 11.316 -35.028 1.00 90.75 817 TRP A O 1
ATOM 6507 N N . TYR A 1 818 ? 29.472 11.084 -37.138 1.00 90.00 818 TYR A N 1
ATOM 6508 C CA . TYR A 1 818 ? 29.320 9.623 -37.174 1.00 90.00 818 TYR A CA 1
ATOM 6509 C C . TYR A 1 818 ? 30.264 8.935 -36.173 1.00 90.00 818 TYR A C 1
ATOM 6511 O O . TYR A 1 818 ? 29.863 7.981 -35.509 1.00 90.00 818 TYR A O 1
ATOM 6519 N N . ALA A 1 819 ? 31.474 9.463 -35.977 1.00 90.38 819 ALA A N 1
ATOM 6520 C CA . ALA A 1 819 ? 32.450 8.927 -35.028 1.00 90.38 819 ALA A CA 1
ATOM 6521 C C . ALA A 1 819 ? 32.035 9.052 -33.549 1.00 90.38 819 ALA A C 1
ATOM 6523 O O . ALA A 1 819 ? 32.324 8.152 -32.766 1.00 90.38 819 ALA A O 1
ATOM 6524 N N . ILE A 1 820 ? 31.336 10.122 -33.155 1.00 91.25 820 ILE A N 1
ATOM 6525 C CA . ILE A 1 820 ? 30.795 10.269 -31.788 1.00 91.25 820 ILE A CA 1
ATOM 6526 C C . ILE A 1 820 ? 29.527 9.423 -31.576 1.00 91.25 820 ILE A C 1
ATOM 6528 O O . ILE A 1 820 ? 29.265 8.952 -30.467 1.00 91.25 820 ILE A O 1
ATOM 6532 N N . THR A 1 821 ? 28.762 9.212 -32.648 1.00 88.00 821 THR A N 1
ATOM 6533 C CA . THR A 1 821 ? 27.488 8.477 -32.647 1.00 88.00 821 THR A CA 1
ATOM 6534 C C . THR A 1 821 ? 27.701 6.956 -32.606 1.00 88.00 821 THR A C 1
ATOM 6536 O O . THR A 1 821 ? 27.073 6.270 -31.798 1.00 88.00 821 THR A O 1
ATOM 6539 N N . TYR A 1 822 ? 28.625 6.434 -33.423 1.00 86.12 822 TYR A N 1
ATOM 6540 C CA . TYR A 1 822 ? 28.848 4.992 -33.632 1.00 86.12 822 TYR A CA 1
ATOM 6541 C C . TYR A 1 822 ? 30.278 4.515 -33.313 1.00 86.12 822 TYR A C 1
ATOM 6543 O O . TYR A 1 822 ? 30.497 3.324 -33.110 1.00 86.12 822 TYR A O 1
ATOM 6551 N N . GLY A 1 823 ? 31.260 5.421 -33.271 1.00 82.12 823 GLY A N 1
ATOM 6552 C CA . GLY A 1 823 ? 32.680 5.082 -33.160 1.00 82.12 823 GLY A CA 1
ATOM 6553 C C . GLY A 1 823 ? 33.201 4.844 -31.736 1.00 82.12 823 GLY A C 1
ATOM 6554 O O . GLY A 1 823 ? 32.511 5.008 -30.727 1.00 82.12 823 GLY A O 1
ATOM 6555 N N . THR A 1 824 ? 34.479 4.463 -31.669 1.00 85.75 824 THR A N 1
ATOM 6556 C CA . THR A 1 824 ? 35.229 4.189 -30.431 1.00 85.75 824 THR A CA 1
ATOM 6557 C C . THR A 1 824 ? 36.349 5.210 -30.212 1.00 85.75 824 THR A C 1
ATOM 6559 O O . THR A 1 824 ? 36.730 5.950 -31.120 1.00 85.75 824 THR A O 1
ATOM 6562 N N . CYS A 1 825 ? 36.949 5.217 -29.018 1.00 83.81 825 CYS A N 1
ATOM 6563 C CA . CYS A 1 825 ? 38.093 6.074 -28.688 1.00 83.81 825 CYS A CA 1
ATOM 6564 C C . CYS A 1 825 ? 39.305 5.871 -29.614 1.00 83.81 825 CYS A C 1
ATOM 6566 O O . CYS A 1 825 ? 40.061 6.814 -29.829 1.00 83.81 825 CYS A O 1
ATOM 6568 N N . ALA A 1 826 ? 39.489 4.669 -30.175 1.00 84.81 826 ALA A N 1
ATOM 6569 C CA . ALA A 1 826 ? 40.540 4.395 -31.156 1.00 84.81 826 ALA A CA 1
ATOM 6570 C C . ALA A 1 826 ? 40.236 5.064 -32.507 1.00 84.81 826 ALA A C 1
ATOM 6572 O O . ALA A 1 826 ? 41.078 5.781 -33.039 1.00 84.81 826 ALA A O 1
ATOM 6573 N N . VAL A 1 827 ? 39.005 4.916 -33.009 1.00 86.50 827 VAL A N 1
ATOM 6574 C CA . VAL A 1 827 ? 38.539 5.575 -34.242 1.00 86.50 827 VAL A CA 1
ATOM 6575 C C . VAL A 1 827 ? 38.604 7.095 -34.130 1.00 86.50 827 VAL A C 1
ATOM 6577 O O . VAL A 1 827 ? 39.093 7.753 -35.045 1.00 86.50 827 VAL A O 1
ATOM 6580 N N . LEU A 1 828 ? 38.170 7.658 -32.998 1.00 89.81 828 LEU A N 1
ATOM 6581 C CA . LEU A 1 828 ? 38.257 9.097 -32.765 1.00 89.81 828 LEU A CA 1
ATOM 6582 C C . LEU A 1 828 ? 39.719 9.581 -32.769 1.00 89.81 828 LEU A C 1
ATOM 6584 O O . LEU A 1 828 ? 40.001 10.614 -33.365 1.00 89.81 828 LEU A O 1
ATOM 6588 N N . ARG A 1 829 ? 40.661 8.822 -32.185 1.00 87.69 829 ARG A N 1
ATOM 6589 C CA . ARG A 1 829 ? 42.101 9.139 -32.256 1.00 87.69 829 ARG A CA 1
ATOM 6590 C C . ARG A 1 829 ? 42.639 9.089 -33.692 1.00 87.69 829 ARG A C 1
ATOM 6592 O O . ARG A 1 829 ? 43.328 10.026 -34.074 1.00 87.69 829 ARG A O 1
ATOM 6599 N N . SER A 1 830 ? 42.298 8.073 -34.492 1.00 86.19 830 SER A N 1
ATOM 6600 C CA . SER A 1 830 ? 42.707 8.012 -35.909 1.00 86.19 830 SER A CA 1
ATOM 6601 C C . SER A 1 830 ? 42.141 9.172 -36.734 1.00 86.19 830 SER A C 1
ATOM 6603 O O . SER A 1 830 ? 42.837 9.715 -37.582 1.00 86.19 830 SER A O 1
ATOM 6605 N N . LEU A 1 831 ? 40.903 9.599 -36.466 1.00 86.62 831 LEU A N 1
ATOM 6606 C CA . LEU A 1 831 ? 40.299 10.764 -37.122 1.00 86.62 831 LEU A CA 1
ATOM 6607 C C . LEU A 1 831 ? 40.987 12.076 -36.725 1.00 86.62 831 LEU A C 1
ATOM 6609 O O . LEU A 1 831 ? 41.276 12.898 -37.587 1.00 86.62 831 LEU A O 1
ATOM 6613 N N . LEU A 1 832 ? 41.296 12.256 -35.438 1.00 86.00 832 LEU A N 1
ATOM 6614 C CA . LEU A 1 832 ? 42.005 13.432 -34.915 1.00 86.00 832 LEU A CA 1
ATOM 6615 C C . LEU A 1 832 ? 43.476 13.520 -35.372 1.00 86.00 832 LEU A C 1
ATOM 6617 O O . LEU A 1 832 ? 44.109 14.551 -35.171 1.00 86.00 832 LEU A O 1
ATOM 6621 N N . GLN A 1 833 ? 44.013 12.467 -35.995 1.00 84.62 833 GLN A N 1
ATOM 6622 C CA . GLN A 1 833 ? 45.333 12.455 -36.638 1.00 84.62 833 GLN A CA 1
ATOM 6623 C C . GLN A 1 833 ? 45.294 12.875 -38.120 1.00 84.62 833 GLN A C 1
ATOM 6625 O O . GLN A 1 833 ? 46.352 13.067 -38.718 1.00 84.62 833 GLN A O 1
ATOM 6630 N N . VAL A 1 834 ? 44.109 13.041 -38.724 1.00 85.25 834 VAL A N 1
ATOM 6631 C CA . VAL A 1 834 ? 43.971 13.473 -40.125 1.00 85.25 834 VAL A CA 1
ATOM 6632 C C . VAL A 1 834 ? 44.289 14.971 -40.244 1.00 85.25 834 VAL A C 1
ATOM 6634 O O . VAL A 1 834 ? 43.670 15.781 -39.543 1.00 85.25 834 VAL A O 1
ATOM 6637 N N . PRO A 1 835 ? 45.204 15.388 -41.142 1.00 75.56 835 PRO A N 1
ATOM 6638 C CA . PRO A 1 835 ? 45.484 16.804 -41.357 1.00 75.56 835 PRO A CA 1
ATOM 6639 C C . PRO A 1 835 ? 44.238 17.550 -41.858 1.00 75.56 835 PRO A C 1
ATOM 6641 O O . PRO A 1 835 ? 43.439 17.024 -42.628 1.00 75.56 835 PRO A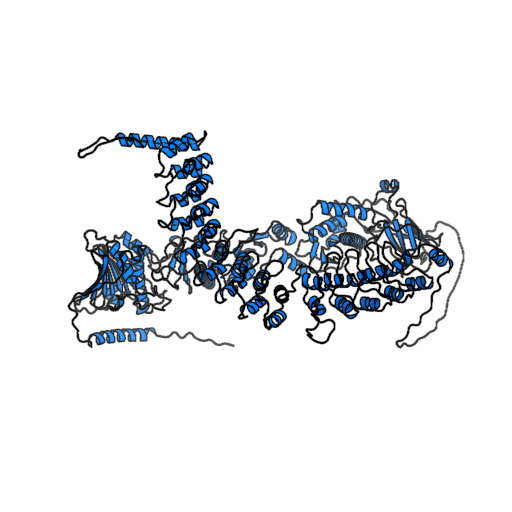 O 1
ATOM 6644 N N . ASN A 1 836 ? 44.097 18.812 -41.447 1.00 80.44 836 ASN A N 1
ATOM 6645 C CA . ASN A 1 836 ? 42.983 19.705 -41.801 1.00 80.44 836 ASN A CA 1
ATOM 6646 C C . ASN A 1 836 ? 41.585 19.302 -41.274 1.00 80.44 836 ASN A C 1
ATOM 6648 O O . ASN A 1 836 ? 40.590 19.874 -41.730 1.00 80.44 836 ASN A O 1
ATOM 6652 N N . LEU A 1 837 ? 41.466 18.380 -40.306 1.00 87.50 837 LEU A N 1
ATOM 6653 C CA . LEU A 1 837 ? 40.193 18.137 -39.612 1.00 87.50 837 LEU A CA 1
ATOM 6654 C C . LEU A 1 837 ? 39.754 19.374 -38.803 1.00 87.50 837 LEU A C 1
ATOM 6656 O O . LEU A 1 837 ? 40.459 19.838 -37.909 1.00 87.50 837 LEU A O 1
ATOM 6660 N N . LYS A 1 838 ? 38.537 19.857 -39.057 1.00 88.12 838 LYS A N 1
ATOM 6661 C CA . LYS A 1 838 ? 37.861 20.897 -38.272 1.00 88.12 838 LYS A CA 1
ATOM 6662 C C . LYS A 1 838 ? 37.032 20.247 -37.162 1.00 88.12 838 LYS A C 1
ATOM 6664 O O . LYS A 1 838 ? 35.976 19.671 -37.418 1.00 88.12 838 LYS A O 1
ATOM 6669 N N . ILE A 1 839 ? 37.518 20.344 -35.926 1.00 87.12 839 ILE A N 1
ATOM 6670 C CA . ILE A 1 839 ? 36.934 19.662 -34.758 1.00 87.12 839 ILE A CA 1
ATOM 6671 C C . ILE A 1 839 ? 35.537 20.215 -34.415 1.00 87.12 839 ILE A C 1
ATOM 6673 O O . ILE A 1 839 ? 34.593 19.451 -34.206 1.00 87.12 839 ILE A O 1
ATOM 6677 N N . ASP A 1 840 ? 35.372 21.537 -34.440 1.00 88.06 840 ASP A N 1
ATOM 6678 C CA . ASP A 1 840 ? 34.130 22.219 -34.053 1.00 88.06 840 ASP A CA 1
ATOM 6679 C C . ASP A 1 840 ? 33.213 22.543 -35.246 1.00 88.06 840 ASP A C 1
ATOM 6681 O O . ASP A 1 840 ? 32.635 23.623 -35.343 1.00 88.06 840 ASP A O 1
ATOM 6685 N N . LEU A 1 841 ? 33.051 21.591 -36.174 1.00 90.31 841 LEU A N 1
ATOM 6686 C CA . LEU A 1 841 ? 32.051 21.698 -37.244 1.00 90.31 841 LEU A CA 1
ATOM 6687 C C . LEU A 1 841 ? 30.620 21.553 -36.687 1.00 90.31 841 LEU A C 1
ATOM 6689 O O . LEU A 1 841 ? 30.302 20.503 -36.116 1.00 90.31 841 LEU A O 1
ATOM 6693 N N . PRO A 1 842 ? 29.728 22.542 -36.888 1.00 87.69 842 PRO A N 1
ATOM 6694 C CA . PRO A 1 842 ? 28.335 22.448 -36.474 1.00 87.69 842 PRO A CA 1
ATOM 6695 C C . PRO A 1 842 ? 27.492 21.654 -37.486 1.00 87.69 842 PRO A C 1
ATOM 6697 O O . PRO A 1 842 ? 27.562 21.891 -38.692 1.00 87.69 842 PRO A O 1
ATOM 6700 N N . HIS A 1 843 ? 26.650 20.739 -36.998 1.00 85.25 843 HIS A N 1
ATOM 6701 C CA . HIS A 1 843 ? 25.548 20.162 -37.789 1.00 85.25 843 HIS A CA 1
ATOM 6702 C C . HIS A 1 843 ? 24.308 21.090 -37.799 1.00 85.25 843 HIS A C 1
ATOM 6704 O O . HIS A 1 843 ? 24.321 22.128 -37.144 1.00 85.25 843 HIS A O 1
ATOM 6710 N N . ARG A 1 844 ? 23.198 20.669 -38.438 1.00 84.00 844 ARG A N 1
ATOM 6711 C CA . ARG A 1 844 ? 21.939 21.420 -38.715 1.00 84.00 844 ARG A CA 1
ATOM 6712 C C . ARG A 1 844 ? 21.262 22.167 -37.542 1.00 84.00 844 ARG A C 1
ATOM 6714 O O . ARG A 1 844 ? 20.265 22.844 -37.767 1.00 84.00 844 ARG A O 1
ATOM 6721 N N . ARG A 1 845 ? 21.740 22.032 -36.304 1.00 81.12 845 ARG A N 1
ATOM 6722 C CA . ARG A 1 845 ? 21.252 22.779 -35.126 1.00 81.12 845 ARG A CA 1
ATOM 6723 C C . ARG A 1 845 ? 22.362 23.565 -34.405 1.00 81.12 845 ARG A C 1
ATOM 6725 O O . ARG A 1 845 ? 22.340 23.640 -33.179 1.00 81.12 845 ARG A O 1
ATOM 6732 N N . GLY A 1 846 ? 23.418 23.976 -35.106 1.00 84.19 846 GLY A N 1
ATOM 6733 C CA . GLY A 1 846 ? 24.587 24.671 -34.542 1.00 84.19 846 GLY A CA 1
ATOM 6734 C C . GLY A 1 846 ? 25.531 23.805 -33.691 1.00 84.19 846 GLY A C 1
ATOM 6735 O O . GLY A 1 846 ? 26.618 24.237 -33.328 1.00 84.19 846 GLY A O 1
ATOM 6736 N N . ARG A 1 847 ? 25.159 22.562 -33.355 1.00 89.12 847 ARG A N 1
ATOM 6737 C CA . ARG A 1 847 ? 25.927 21.728 -32.406 1.00 89.12 847 ARG A CA 1
ATOM 6738 C C . ARG A 1 847 ? 27.138 21.076 -33.054 1.00 89.12 847 ARG A C 1
ATOM 6740 O O . ARG A 1 847 ? 26.981 20.367 -34.052 1.00 89.12 847 ARG A O 1
ATOM 6747 N N . THR A 1 848 ? 28.283 21.251 -32.404 1.00 90.88 848 THR A N 1
ATOM 6748 C CA . THR A 1 848 ? 29.573 20.591 -32.662 1.00 90.88 848 THR A CA 1
ATOM 6749 C C . THR A 1 848 ? 29.605 19.128 -32.193 1.00 90.88 848 THR A C 1
ATOM 6751 O O . THR A 1 848 ? 28.698 18.650 -31.504 1.00 90.88 848 THR A O 1
ATOM 6754 N N . ALA A 1 849 ? 30.690 18.411 -32.502 1.00 89.38 849 ALA A N 1
ATOM 6755 C CA . ALA A 1 849 ? 30.930 17.051 -32.013 1.00 89.38 849 ALA A CA 1
ATOM 6756 C C . ALA A 1 849 ? 30.934 16.946 -30.471 1.00 89.38 849 ALA A C 1
ATOM 6758 O O . ALA A 1 849 ? 30.428 15.967 -29.916 1.00 89.38 849 ALA A O 1
ATOM 6759 N N . LEU A 1 850 ? 31.436 17.967 -29.766 1.00 88.81 850 LEU A N 1
ATOM 6760 C CA . LEU A 1 850 ? 31.520 17.969 -28.303 1.00 88.81 850 LEU A CA 1
ATOM 6761 C C . LEU A 1 850 ? 30.142 18.079 -27.633 1.00 88.81 850 LEU A C 1
ATOM 6763 O O . LEU A 1 850 ? 29.876 17.360 -26.671 1.00 88.81 850 LEU A O 1
ATOM 6767 N N . HIS A 1 851 ? 29.219 18.872 -28.186 1.00 87.75 851 HIS A N 1
ATOM 6768 C CA . HIS A 1 851 ? 27.813 18.882 -27.753 1.00 87.75 851 HIS A CA 1
ATOM 6769 C C . HIS A 1 851 ? 27.168 17.490 -27.830 1.00 87.75 851 HIS A C 1
ATOM 6771 O O . HIS A 1 851 ? 26.383 17.113 -26.959 1.00 87.75 851 HIS A O 1
ATOM 6777 N N . LEU A 1 852 ? 27.479 16.730 -28.884 1.00 89.44 852 LEU A N 1
ATOM 6778 C CA . LEU A 1 852 ? 26.939 15.388 -29.100 1.00 89.44 852 LEU A CA 1
ATOM 6779 C C . LEU A 1 852 ? 27.560 14.391 -28.120 1.00 89.44 852 LEU A C 1
ATOM 6781 O O . LEU A 1 852 ? 26.825 13.637 -27.485 1.00 89.44 852 LEU A O 1
ATOM 6785 N N . ALA A 1 853 ? 28.877 14.453 -27.905 1.00 88.00 853 ALA A N 1
ATOM 6786 C CA . ALA A 1 853 ? 29.552 13.645 -26.892 1.00 88.00 853 ALA A CA 1
ATOM 6787 C C . ALA A 1 853 ? 28.968 13.908 -25.491 1.00 88.00 853 ALA A C 1
ATOM 6789 O O . ALA A 1 853 ? 28.742 12.965 -24.734 1.00 88.00 853 ALA A O 1
ATOM 6790 N N . VAL A 1 854 ? 28.625 15.164 -25.185 1.00 84.31 854 VAL A N 1
ATOM 6791 C CA . VAL A 1 854 ? 27.961 15.575 -23.940 1.00 84.31 854 VAL A CA 1
ATOM 6792 C C . VAL A 1 854 ? 26.502 15.094 -23.850 1.00 84.31 854 VAL A C 1
ATOM 6794 O O . VAL A 1 854 ? 26.102 14.556 -22.819 1.00 84.31 854 VAL A O 1
ATOM 6797 N N . TRP A 1 855 ? 25.707 15.208 -24.922 1.00 84.25 855 TRP A N 1
ATOM 6798 C CA . TRP A 1 855 ? 24.316 14.714 -24.975 1.00 84.25 855 TRP A CA 1
ATOM 6799 C C . TRP A 1 855 ? 24.218 13.202 -24.772 1.00 84.25 855 TRP A C 1
ATOM 6801 O O . TRP A 1 855 ? 23.428 12.720 -23.957 1.00 84.25 855 TRP A O 1
ATOM 6811 N N . TRP A 1 856 ? 25.068 12.454 -25.475 1.00 80.62 856 TRP A N 1
ATOM 6812 C CA . TRP A 1 856 ? 25.161 10.999 -25.368 1.00 80.62 856 TRP A CA 1
ATOM 6813 C C . TRP A 1 856 ? 25.866 10.570 -24.066 1.00 80.62 856 TRP A C 1
ATOM 6815 O O . TRP A 1 856 ? 25.669 9.446 -23.601 1.00 80.62 856 TRP A O 1
ATOM 6825 N N . GLY A 1 857 ? 26.624 11.477 -23.439 1.00 80.44 857 GLY A N 1
ATOM 6826 C CA . GLY A 1 857 ? 27.391 11.267 -22.210 1.00 80.44 857 GLY A CA 1
ATOM 6827 C C . GLY A 1 857 ? 28.592 10.344 -22.389 1.00 80.44 857 GLY A C 1
ATOM 6828 O O . GLY A 1 857 ? 28.880 9.531 -21.515 1.00 80.44 857 GLY A O 1
ATOM 6829 N N . LYS A 1 858 ? 29.261 10.439 -23.540 1.00 83.25 858 LYS A N 1
ATOM 6830 C CA . LYS A 1 858 ? 30.459 9.674 -23.895 1.00 83.25 858 LYS A CA 1
ATOM 6831 C C . LYS A 1 858 ? 31.684 10.350 -23.266 1.00 83.25 858 LYS A C 1
ATOM 6833 O O . LYS A 1 858 ? 32.364 11.128 -23.934 1.00 83.25 858 LYS A O 1
ATOM 6838 N N . THR A 1 859 ? 31.937 10.073 -21.985 1.00 81.12 859 THR A N 1
ATOM 6839 C CA . THR A 1 859 ? 33.047 10.636 -21.182 1.00 81.12 859 THR A CA 1
ATOM 6840 C C . THR A 1 859 ? 34.363 10.675 -21.944 1.00 81.12 859 THR A C 1
ATOM 6842 O O . THR A 1 859 ? 34.936 11.739 -22.157 1.00 81.12 859 THR A O 1
ATOM 6845 N N . ASP A 1 860 ? 34.789 9.522 -22.435 1.00 79.38 860 ASP A N 1
ATOM 6846 C CA . ASP A 1 860 ? 36.140 9.320 -22.946 1.00 79.38 860 ASP A CA 1
ATOM 6847 C C . ASP A 1 860 ? 36.320 10.010 -24.307 1.00 79.38 860 ASP A C 1
ATOM 6849 O O . ASP A 1 860 ? 37.386 10.539 -24.616 1.00 79.38 860 ASP A O 1
ATOM 6853 N N . LEU A 1 861 ? 35.247 10.071 -25.107 1.00 85.75 861 LEU A N 1
ATOM 6854 C CA . LEU A 1 861 ? 35.221 10.799 -26.377 1.00 85.75 861 LEU A CA 1
ATOM 6855 C C . LEU A 1 861 ? 35.205 12.318 -26.155 1.00 85.75 861 LEU A C 1
ATOM 6857 O O . LEU A 1 861 ? 35.926 13.035 -26.844 1.00 85.75 861 LEU A O 1
ATOM 6861 N N . ALA A 1 862 ? 34.450 12.818 -25.170 1.00 86.81 862 ALA A N 1
ATOM 6862 C CA . ALA A 1 862 ? 34.461 14.239 -24.815 1.00 86.81 862 ALA A CA 1
ATOM 6863 C C . ALA A 1 862 ? 35.823 14.676 -24.252 1.00 86.81 862 ALA A C 1
ATOM 6865 O O . ALA A 1 862 ? 36.335 15.724 -24.640 1.00 86.81 862 ALA A O 1
ATOM 6866 N N . HIS A 1 863 ? 36.447 13.851 -23.402 1.00 80.62 863 HIS A N 1
ATOM 6867 C CA . HIS A 1 863 ? 37.803 14.092 -22.909 1.00 80.62 863 HIS A CA 1
ATOM 6868 C C . HIS A 1 863 ? 38.816 14.141 -24.063 1.00 80.62 863 HIS A C 1
ATOM 6870 O O . HIS A 1 863 ? 39.679 15.017 -24.081 1.00 80.62 863 HIS A O 1
ATOM 6876 N N . LEU A 1 864 ? 38.715 13.243 -25.052 1.00 82.75 864 LEU A N 1
ATOM 6877 C CA . LEU A 1 864 ? 39.579 13.251 -26.242 1.00 82.75 864 LEU A CA 1
ATOM 6878 C C . LEU A 1 864 ? 39.379 14.492 -27.127 1.00 82.75 864 LEU A C 1
ATOM 6880 O O . LEU A 1 864 ? 40.373 15.082 -27.557 1.00 82.75 864 LEU A O 1
ATOM 6884 N N . LEU A 1 865 ? 38.132 14.916 -27.361 1.00 84.19 865 LEU A N 1
ATOM 6885 C CA . LEU A 1 865 ? 37.817 16.149 -28.093 1.00 84.19 865 LEU A CA 1
ATOM 6886 C C . LEU A 1 865 ? 38.403 17.389 -27.395 1.00 84.19 865 LEU A C 1
ATOM 6888 O O . LEU A 1 865 ? 39.085 18.183 -28.038 1.00 84.19 865 LEU A O 1
ATOM 6892 N N . LEU A 1 866 ? 38.209 17.522 -26.078 1.00 82.62 866 LEU A N 1
ATOM 6893 C CA . LEU A 1 866 ? 38.767 18.622 -25.277 1.00 82.62 866 LEU A CA 1
ATOM 6894 C C . LEU A 1 866 ? 40.301 18.596 -25.230 1.00 82.62 866 LEU A C 1
ATOM 6896 O O . LEU A 1 866 ? 40.945 19.628 -25.413 1.00 82.62 866 LEU A O 1
ATOM 6900 N N . SER A 1 867 ? 40.904 17.414 -25.057 1.00 79.19 867 SER A N 1
ATOM 6901 C CA . SER A 1 867 ? 42.367 17.251 -25.107 1.00 79.19 867 SER A CA 1
ATOM 6902 C C . SER A 1 867 ? 42.923 17.768 -26.434 1.00 79.19 867 SER A C 1
ATOM 6904 O O . SER A 1 867 ? 43.915 18.496 -26.448 1.00 79.19 867 SER A O 1
ATOM 6906 N N . SER A 1 868 ? 42.224 17.467 -27.532 1.00 79.88 868 SER A N 1
ATOM 6907 C CA . SER A 1 868 ? 42.594 17.850 -28.899 1.00 79.88 868 SER A CA 1
ATOM 6908 C C . SER A 1 868 ? 42.198 19.283 -29.282 1.00 79.88 868 SER A C 1
ATOM 6910 O O . SER A 1 868 ? 42.497 19.706 -30.392 1.00 79.88 868 SER A O 1
ATOM 6912 N N . GLY A 1 869 ? 41.586 20.055 -28.374 1.00 78.25 869 GLY A N 1
ATOM 6913 C CA . GLY A 1 869 ? 41.322 21.486 -28.566 1.00 78.25 869 GLY A CA 1
ATOM 6914 C C . GLY A 1 869 ? 39.935 21.862 -29.093 1.00 78.25 869 GLY A C 1
ATOM 6915 O O . GLY A 1 869 ? 39.795 22.970 -29.596 1.00 78.25 869 GLY A O 1
ATOM 6916 N N . SER A 1 870 ? 38.928 20.988 -28.972 1.00 85.62 870 SER A N 1
ATOM 6917 C CA . SER A 1 870 ? 37.518 21.363 -29.187 1.00 85.62 870 SER A CA 1
ATOM 6918 C C . SER A 1 870 ? 37.076 22.434 -28.185 1.00 85.62 870 SER A C 1
ATOM 6920 O O . SER A 1 870 ? 37.336 22.291 -26.988 1.00 85.62 870 SER A O 1
ATOM 6922 N N . ASP A 1 871 ? 36.391 23.478 -28.651 1.00 80.50 871 ASP A N 1
ATOM 6923 C CA . ASP A 1 871 ? 35.945 24.595 -27.815 1.00 80.50 871 ASP A CA 1
ATOM 6924 C C . ASP A 1 871 ? 34.747 24.220 -26.900 1.00 80.50 871 ASP A C 1
ATOM 6926 O O . ASP A 1 871 ? 33.645 23.936 -27.390 1.00 80.50 871 ASP A O 1
ATOM 6930 N N . PRO A 1 872 ? 34.896 24.257 -25.556 1.00 78.88 872 PRO A N 1
ATOM 6931 C CA . PRO A 1 872 ? 33.795 24.022 -24.619 1.00 78.88 872 PRO A CA 1
ATOM 6932 C C . PRO A 1 872 ? 32.766 25.165 -24.546 1.00 78.88 872 PRO A C 1
ATOM 6934 O O . PRO A 1 872 ? 31.730 24.986 -23.890 1.00 78.88 872 PRO A O 1
ATOM 6937 N N . PHE A 1 873 ? 33.027 26.317 -25.178 1.00 78.62 873 PHE A N 1
ATOM 6938 C CA . PHE A 1 873 ? 32.188 27.520 -25.157 1.00 78.62 873 PHE A CA 1
ATOM 6939 C C . PHE A 1 873 ? 31.412 27.788 -26.458 1.00 78.62 873 PHE A C 1
ATOM 6941 O O . PHE A 1 873 ? 30.437 28.538 -26.403 1.00 78.62 873 PHE A O 1
ATOM 6948 N N . PHE A 1 874 ? 31.757 27.140 -27.576 1.00 81.19 874 PHE A N 1
ATOM 6949 C CA . PHE A 1 874 ? 31.061 27.249 -28.866 1.00 81.19 874 PHE A CA 1
ATOM 6950 C C . PHE A 1 874 ? 29.547 27.072 -28.694 1.00 81.19 874 PHE A C 1
ATOM 6952 O O . PHE A 1 874 ? 29.115 26.037 -28.197 1.00 81.19 874 PHE A O 1
ATOM 6959 N N . VAL A 1 875 ? 28.719 28.037 -29.100 1.00 81.44 875 VAL A N 1
ATOM 6960 C CA . VAL A 1 875 ? 27.259 27.977 -28.886 1.00 81.44 875 VAL A CA 1
ATOM 6961 C C . VAL A 1 875 ? 26.502 27.315 -30.040 1.00 81.44 875 VAL A C 1
ATOM 6963 O O . VAL A 1 875 ? 26.814 27.541 -31.206 1.00 81.44 875 VAL A O 1
ATOM 6966 N N . ASP A 1 876 ? 25.483 26.518 -29.712 1.00 83.56 876 ASP A N 1
ATOM 6967 C CA . ASP A 1 876 ? 24.503 26.003 -30.675 1.00 83.56 876 ASP A CA 1
ATOM 6968 C C . ASP A 1 876 ? 23.364 26.999 -30.971 1.00 83.56 876 ASP A C 1
ATOM 6970 O O . ASP A 1 876 ? 23.283 28.074 -30.372 1.00 83.56 876 ASP A O 1
ATOM 6974 N N . ASP A 1 877 ? 22.439 26.626 -31.862 1.00 81.69 877 ASP A N 1
ATOM 6975 C CA . ASP A 1 877 ? 21.343 27.502 -32.314 1.00 81.69 877 ASP A CA 1
ATOM 6976 C C . ASP A 1 877 ? 20.348 27.903 -31.200 1.00 81.69 877 ASP A C 1
ATOM 6978 O O . ASP A 1 877 ? 19.514 28.778 -31.423 1.00 81.69 877 ASP A O 1
ATOM 6982 N N . CYS A 1 878 ? 20.398 27.297 -30.000 1.00 73.25 878 CYS A N 1
ATOM 6983 C CA . CYS A 1 878 ? 19.643 27.779 -28.831 1.00 73.25 878 CYS A CA 1
ATOM 6984 C C . CYS A 1 878 ? 20.505 28.555 -27.815 1.00 73.25 878 CYS A C 1
ATOM 6986 O O . CYS A 1 878 ? 20.096 28.785 -26.668 1.00 73.25 878 CYS A O 1
ATOM 6988 N N . GLY A 1 879 ? 21.690 29.002 -28.242 1.00 74.19 879 GLY A N 1
ATOM 6989 C CA . GLY A 1 879 ? 22.600 29.837 -27.467 1.00 74.19 879 GLY A CA 1
ATOM 6990 C C . GLY A 1 879 ? 23.144 29.108 -26.243 1.00 74.19 879 GLY A C 1
ATOM 6991 O O . GLY A 1 879 ? 23.142 29.673 -25.144 1.00 74.19 879 GLY A O 1
ATOM 6992 N N . LYS A 1 880 ? 23.494 27.824 -26.377 1.00 75.50 880 LYS A N 1
ATOM 6993 C CA . LYS A 1 880 ? 24.055 27.001 -25.295 1.00 75.50 880 LYS A CA 1
ATOM 6994 C C . LYS A 1 880 ? 25.314 26.303 -25.799 1.00 75.50 880 LYS A C 1
ATOM 6996 O O . LYS A 1 880 ? 25.315 25.778 -26.900 1.00 75.50 880 LYS A O 1
ATOM 7001 N N . SER A 1 881 ? 26.360 26.286 -24.980 1.00 81.19 881 SER A N 1
ATOM 7002 C CA . SER A 1 881 ? 27.644 25.648 -25.289 1.00 81.19 881 SER A CA 1
ATOM 7003 C C . SER A 1 881 ? 27.740 24.209 -24.771 1.00 81.19 881 SER A C 1
ATOM 7005 O O . SER A 1 881 ? 26.920 23.826 -23.927 1.00 81.19 881 SER A O 1
ATOM 7007 N N . PRO A 1 882 ? 28.755 23.405 -25.155 1.00 79.38 882 PRO A N 1
ATOM 7008 C CA . PRO A 1 882 ? 28.964 22.086 -24.573 1.00 79.38 882 PRO A CA 1
ATOM 7009 C C . PRO A 1 882 ? 29.078 22.136 -23.047 1.00 79.38 882 PRO A C 1
ATOM 7011 O O . PRO A 1 882 ? 28.417 21.343 -22.379 1.00 79.38 882 PRO A O 1
ATOM 7014 N N . ARG A 1 883 ? 29.802 23.116 -22.477 1.00 76.62 883 ARG A N 1
ATOM 7015 C CA . ARG A 1 883 ? 29.849 23.334 -21.018 1.00 76.62 883 ARG A CA 1
ATOM 7016 C C . ARG A 1 883 ? 28.448 23.563 -20.438 1.00 76.62 883 ARG A C 1
ATOM 7018 O O . ARG A 1 883 ? 28.083 22.917 -19.461 1.00 76.62 883 ARG A O 1
ATOM 7025 N N . ALA A 1 884 ? 27.630 24.425 -21.046 1.00 66.38 884 ALA A N 1
ATOM 7026 C CA . ALA A 1 884 ? 26.256 24.658 -20.582 1.00 66.38 884 ALA A CA 1
ATOM 7027 C C . ALA A 1 884 ? 25.369 23.400 -20.704 1.00 66.38 884 ALA A C 1
ATOM 7029 O O . ALA A 1 884 ? 24.494 23.160 -19.870 1.00 66.38 884 ALA A O 1
ATOM 7030 N N . TRP A 1 885 ? 25.610 22.560 -21.715 1.00 70.69 885 TRP A N 1
ATOM 7031 C CA . TRP A 1 885 ? 24.947 21.266 -21.871 1.00 70.69 885 TRP A CA 1
ATOM 7032 C C . TRP A 1 885 ? 25.334 20.290 -20.748 1.00 70.69 885 TRP A C 1
ATOM 7034 O O . TRP A 1 885 ? 24.440 19.663 -20.182 1.00 70.69 885 TRP A O 1
ATOM 7044 N N . VAL A 1 886 ? 26.611 20.206 -20.355 1.00 67.81 886 VAL A N 1
ATOM 7045 C CA . VAL A 1 886 ? 27.088 19.339 -19.253 1.00 67.81 886 VAL A CA 1
ATOM 7046 C C . VAL A 1 886 ? 26.325 19.599 -17.952 1.00 67.81 886 VAL A C 1
ATOM 7048 O O . VAL A 1 886 ? 25.857 18.656 -17.305 1.00 67.81 886 VAL A O 1
ATOM 7051 N N . TRP A 1 887 ? 26.146 20.871 -17.589 1.00 59.78 887 TRP A N 1
ATOM 7052 C CA . TRP A 1 887 ? 25.422 21.255 -16.376 1.00 59.78 887 TRP A CA 1
ATOM 7053 C C . TRP A 1 887 ? 23.918 20.955 -16.460 1.00 59.78 887 TRP A C 1
ATOM 7055 O O . TRP A 1 887 ? 23.346 20.514 -15.465 1.00 59.78 887 TRP A O 1
ATOM 7065 N N . ARG A 1 888 ? 23.309 21.096 -17.648 1.00 54.91 888 ARG A N 1
ATOM 7066 C CA . ARG A 1 888 ? 21.882 20.821 -17.914 1.00 54.91 888 ARG A CA 1
ATOM 7067 C C . ARG A 1 888 ? 21.528 19.329 -18.018 1.00 54.91 888 ARG A C 1
ATOM 7069 O O . ARG A 1 888 ? 20.400 18.959 -17.720 1.00 54.91 888 ARG A O 1
ATOM 7076 N N . ILE A 1 889 ? 22.451 18.482 -18.478 1.00 62.03 889 ILE A N 1
ATOM 7077 C CA . ILE A 1 889 ? 22.224 17.036 -18.703 1.00 62.03 889 ILE A CA 1
ATOM 7078 C C . ILE A 1 889 ? 22.589 16.199 -17.468 1.00 62.03 889 ILE A C 1
ATOM 7080 O O . ILE A 1 889 ? 22.123 15.074 -17.318 1.00 62.03 889 ILE A O 1
ATOM 7084 N N . GLY A 1 890 ? 23.405 16.750 -16.568 1.00 51.12 890 GLY A N 1
ATOM 7085 C CA . GLY A 1 890 ? 23.493 16.271 -15.191 1.00 51.12 890 GLY A CA 1
ATOM 7086 C C . GLY A 1 890 ? 24.253 14.960 -14.960 1.00 51.12 890 GLY A C 1
ATOM 7087 O O . GLY A 1 890 ? 23.933 14.204 -14.047 1.00 51.12 890 GLY A O 1
ATOM 7088 N N . ARG A 1 891 ? 25.283 14.667 -15.763 1.00 64.31 891 ARG A N 1
ATOM 7089 C CA . ARG A 1 891 ? 26.120 13.461 -15.593 1.00 64.31 891 ARG A CA 1
ATOM 7090 C C . ARG A 1 891 ? 27.400 13.792 -14.796 1.00 64.31 891 ARG A C 1
ATOM 7092 O O . ARG A 1 891 ? 28.220 14.550 -15.315 1.00 64.31 891 ARG A O 1
ATOM 7099 N N . PRO A 1 892 ? 27.634 13.245 -13.582 1.00 58.16 892 PRO A N 1
ATOM 7100 C CA . PRO A 1 892 ? 28.779 13.625 -12.736 1.00 58.16 892 PRO A CA 1
ATOM 7101 C C . PRO A 1 892 ? 30.149 13.459 -13.409 1.00 58.16 892 PRO A C 1
ATOM 7103 O O . PRO A 1 892 ? 30.934 14.403 -13.448 1.00 58.16 892 PRO A O 1
ATOM 7106 N N . SER A 1 893 ? 30.404 12.313 -14.045 1.00 53.34 893 SER A N 1
ATOM 7107 C CA . SER A 1 893 ? 31.659 12.041 -14.767 1.00 53.34 893 SER A CA 1
ATOM 7108 C C . SER A 1 893 ? 31.893 12.993 -15.950 1.00 53.34 893 SER A C 1
ATOM 7110 O O . SER A 1 893 ? 33.029 13.232 -16.340 1.00 53.34 893 SER A O 1
ATOM 7112 N N . MET A 1 894 ? 30.821 13.565 -16.510 1.00 70.00 894 MET A N 1
ATOM 7113 C CA . MET A 1 894 ? 30.884 14.571 -17.574 1.00 70.00 894 MET A CA 1
ATOM 7114 C C . MET A 1 894 ? 31.263 15.953 -17.024 1.00 70.00 894 MET A C 1
ATOM 7116 O O . MET A 1 894 ? 32.019 16.678 -17.663 1.00 70.00 894 MET A O 1
ATOM 7120 N N . LYS A 1 895 ? 30.767 16.296 -15.826 1.00 62.91 895 LYS A N 1
ATOM 7121 C CA . LYS A 1 895 ? 31.087 17.545 -15.115 1.00 62.91 895 LYS A CA 1
ATOM 7122 C C . LYS A 1 895 ? 32.568 17.620 -14.759 1.00 62.91 895 LYS A C 1
ATOM 7124 O O . LYS A 1 895 ? 33.197 18.631 -15.045 1.00 62.91 895 LYS A O 1
ATOM 7129 N N . TRP A 1 896 ? 33.133 16.532 -14.230 1.00 57.09 896 TRP A N 1
ATOM 7130 C CA . TRP A 1 896 ? 34.552 16.452 -13.862 1.00 57.09 896 TRP A CA 1
ATOM 7131 C C . TRP A 1 896 ? 35.491 16.824 -15.023 1.00 57.09 896 TRP A C 1
ATOM 7133 O O . TRP A 1 896 ? 36.360 17.679 -14.879 1.00 57.09 896 TRP A O 1
ATOM 7143 N N . ILE A 1 897 ? 35.245 16.273 -16.216 1.00 62.97 897 ILE A N 1
ATOM 7144 C CA . ILE A 1 897 ? 36.058 16.513 -17.423 1.00 62.97 897 ILE A CA 1
ATOM 7145 C C . ILE A 1 897 ? 36.101 18.005 -17.816 1.00 62.97 897 ILE A C 1
ATOM 7147 O O . ILE A 1 897 ? 37.131 18.487 -18.278 1.00 62.97 897 ILE A O 1
ATOM 7151 N N . PHE A 1 898 ? 35.011 18.749 -17.602 1.00 66.56 898 PHE A N 1
ATOM 7152 C CA . PHE A 1 898 ? 34.919 20.190 -17.891 1.00 66.56 898 PHE A CA 1
ATOM 7153 C C . PHE A 1 898 ? 35.378 21.089 -16.724 1.00 66.56 898 PHE A C 1
ATOM 7155 O O . PHE A 1 898 ? 35.344 22.314 -16.847 1.00 66.56 898 PHE A O 1
ATOM 7162 N N . VAL A 1 899 ? 35.801 20.495 -15.603 1.00 60.41 899 VAL A N 1
ATOM 7163 C CA . VAL A 1 899 ? 36.399 21.174 -14.439 1.00 60.41 899 VAL A CA 1
ATOM 7164 C C . VAL A 1 899 ? 37.917 20.945 -14.377 1.00 60.41 899 VAL A C 1
ATOM 7166 O O . VAL A 1 899 ? 38.639 21.822 -13.920 1.00 60.41 899 VAL A O 1
ATOM 7169 N N . SER A 1 900 ? 38.421 19.812 -14.880 1.00 48.62 900 SER A N 1
ATOM 7170 C CA . SER A 1 900 ? 39.848 19.433 -14.838 1.00 48.62 900 SER A CA 1
ATOM 7171 C C . SER A 1 900 ? 40.645 19.713 -16.129 1.00 48.62 900 SER A C 1
ATOM 7173 O O . SER A 1 900 ? 41.730 19.161 -16.308 1.00 48.62 900 SER A O 1
ATOM 7175 N N . GLY A 1 901 ? 40.116 20.499 -17.073 1.00 41.34 901 GLY A N 1
ATOM 7176 C CA . GLY A 1 901 ? 40.715 20.675 -18.404 1.00 41.34 901 GLY A CA 1
ATOM 7177 C C . GLY A 1 901 ? 41.662 21.877 -18.534 1.00 41.34 901 GLY A C 1
ATOM 7178 O O . GLY A 1 901 ? 41.175 23.001 -18.561 1.00 41.34 901 GLY A O 1
ATOM 7179 N N . ARG A 1 902 ? 42.972 21.620 -18.728 1.00 41.72 902 ARG A N 1
ATOM 7180 C CA . ARG A 1 902 ? 44.047 22.610 -19.022 1.00 41.72 902 ARG A CA 1
ATOM 7181 C C . ARG A 1 902 ? 44.082 23.788 -18.022 1.00 41.72 902 ARG A C 1
ATOM 7183 O O . ARG A 1 902 ? 43.674 24.893 -18.348 1.00 41.72 902 ARG A O 1
ATOM 7190 N N . ASP A 1 903 ? 44.466 23.598 -16.762 1.00 33.78 903 ASP A N 1
ATOM 7191 C CA . ASP A 1 903 ? 45.860 23.347 -16.363 1.00 33.78 903 ASP A CA 1
ATOM 7192 C C . ASP A 1 903 ? 45.977 22.669 -14.978 1.00 33.78 903 ASP A C 1
ATOM 7194 O O . ASP A 1 903 ? 44.989 22.408 -14.292 1.00 33.78 903 ASP A O 1
ATOM 7198 N N . GLY A 1 904 ? 47.208 22.344 -14.567 1.00 38.50 904 GLY A N 1
ATOM 7199 C CA . GLY A 1 904 ? 47.515 21.589 -13.348 1.00 38.50 904 GLY A CA 1
ATOM 7200 C C . GLY A 1 904 ? 47.308 22.352 -12.033 1.00 38.50 904 GLY A C 1
ATOM 7201 O O . GLY A 1 904 ? 48.280 22.742 -11.393 1.00 38.50 904 GLY A O 1
ATOM 7202 N N . GLY A 1 905 ? 46.056 22.507 -11.596 1.00 30.22 905 GLY A N 1
ATOM 7203 C CA . GLY A 1 905 ? 45.694 22.973 -10.251 1.00 30.22 905 GLY A CA 1
ATOM 7204 C C . GLY A 1 905 ? 44.439 23.858 -10.223 1.00 30.22 905 GLY A C 1
ATOM 7205 O O . GLY A 1 905 ? 44.025 24.370 -11.262 1.00 30.22 905 GLY A O 1
ATOM 7206 N N . PRO A 1 906 ? 43.818 24.079 -9.047 1.00 31.70 906 PRO A N 1
ATOM 7207 C CA . PRO A 1 906 ? 42.636 24.936 -8.904 1.00 31.70 906 PRO A CA 1
ATOM 7208 C C . PRO A 1 906 ? 43.010 26.433 -8.955 1.00 31.70 906 PRO A C 1
ATOM 7210 O O . PRO A 1 906 ? 42.928 27.146 -7.957 1.00 31.70 906 PRO A O 1
ATOM 7213 N N . SER A 1 907 ? 43.454 26.917 -10.119 1.00 27.66 907 SER A N 1
ATOM 7214 C CA . SER A 1 907 ? 43.891 28.308 -10.301 1.00 27.66 907 SER A CA 1
ATOM 7215 C C . SER A 1 907 ? 42.719 29.265 -10.558 1.00 27.66 907 SER A C 1
ATOM 7217 O O . SER A 1 907 ? 42.157 29.327 -11.651 1.00 27.66 907 SER A O 1
ATOM 7219 N N . LEU A 1 908 ? 42.375 30.068 -9.549 1.00 45.31 908 LEU A N 1
ATOM 7220 C CA . LEU A 1 908 ? 41.428 31.184 -9.652 1.00 45.31 908 LEU A CA 1
ATOM 7221 C C . LEU A 1 908 ? 42.043 32.372 -10.419 1.00 45.31 908 LEU A C 1
ATOM 7223 O O . LEU A 1 908 ? 42.524 33.317 -9.797 1.00 45.31 908 LEU A O 1
ATOM 7227 N N . SER A 1 909 ? 42.051 32.354 -11.760 1.00 29.58 909 SER A N 1
ATOM 7228 C CA . SER A 1 909 ? 42.679 33.454 -12.525 1.00 29.58 909 SER A CA 1
ATOM 7229 C C . SER A 1 909 ? 42.174 33.723 -13.959 1.00 29.58 909 SER A C 1
ATOM 7231 O O . SER A 1 909 ? 42.968 34.071 -14.825 1.00 29.58 909 SER A O 1
ATOM 7233 N N . PHE A 1 910 ? 40.857 33.686 -14.229 1.00 25.44 910 PHE A N 1
ATOM 7234 C CA . PHE A 1 910 ? 40.316 34.297 -15.469 1.00 25.44 910 PHE A CA 1
ATOM 7235 C C . PHE A 1 910 ? 39.022 35.123 -15.323 1.00 25.44 910 PHE A C 1
ATOM 7237 O O . PHE A 1 910 ? 38.200 35.208 -16.234 1.00 25.44 910 PHE A O 1
ATOM 7244 N N . TYR A 1 911 ? 38.879 35.840 -14.204 1.00 29.09 911 TYR A N 1
ATOM 7245 C CA . TYR A 1 911 ? 38.001 37.015 -14.166 1.00 29.09 911 TYR A CA 1
ATOM 7246 C C . TYR A 1 911 ? 38.663 38.182 -14.918 1.00 29.09 911 TYR A C 1
ATOM 7248 O O . TYR A 1 911 ? 39.562 38.839 -14.392 1.00 29.09 911 TYR A O 1
ATOM 7256 N N . ARG A 1 912 ? 38.185 38.491 -16.128 1.00 24.78 912 ARG A N 1
ATOM 7257 C CA . ARG A 1 912 ? 38.395 39.806 -16.755 1.00 24.78 912 ARG A CA 1
ATOM 7258 C C . ARG A 1 912 ? 37.080 40.280 -17.383 1.00 24.78 912 ARG A C 1
ATOM 7260 O O . ARG A 1 912 ? 36.559 39.582 -18.250 1.00 24.78 912 ARG A O 1
ATOM 7267 N N . PRO A 1 913 ? 36.515 41.425 -16.959 1.00 32.09 913 PRO A N 1
ATOM 7268 C CA . PRO A 1 913 ? 35.211 41.859 -17.442 1.00 32.09 913 PRO A CA 1
ATOM 7269 C C . PRO A 1 913 ? 35.305 42.362 -18.887 1.00 32.09 913 PRO A C 1
ATOM 7271 O O . PRO A 1 913 ? 35.870 43.423 -19.151 1.00 32.09 913 PRO A O 1
ATOM 7274 N N . ALA A 1 914 ? 34.712 41.619 -19.822 1.00 27.03 914 ALA A N 1
ATOM 7275 C CA . ALA A 1 914 ? 34.337 42.161 -21.121 1.00 27.03 914 ALA A CA 1
ATOM 7276 C C . ALA A 1 914 ? 33.113 43.067 -20.917 1.00 27.03 914 ALA A C 1
ATOM 7278 O O . ALA A 1 914 ? 32.046 42.603 -20.515 1.00 27.03 914 ALA A O 1
ATOM 7279 N N . ALA A 1 915 ? 33.279 44.373 -21.121 1.00 34.66 915 ALA A N 1
ATOM 7280 C CA . ALA A 1 915 ? 32.212 45.337 -20.884 1.00 34.66 915 ALA A CA 1
ATOM 7281 C C . ALA A 1 915 ? 31.102 45.216 -21.943 1.00 34.66 915 ALA A C 1
ATOM 7283 O O . ALA A 1 915 ? 31.384 45.214 -23.139 1.00 34.66 915 ALA A O 1
ATOM 7284 N N . GLY A 1 916 ? 29.842 45.196 -21.497 1.00 33.22 916 GLY A N 1
ATOM 7285 C CA . GLY A 1 916 ? 28.679 45.373 -22.371 1.00 33.22 916 GLY A CA 1
ATOM 7286 C C . GLY A 1 916 ? 28.088 44.099 -22.981 1.00 33.22 916 GLY A C 1
ATOM 7287 O O . GLY A 1 916 ? 28.046 43.969 -24.198 1.00 33.22 916 GLY A O 1
ATOM 7288 N N . TYR A 1 917 ? 27.510 43.227 -22.151 1.00 28.25 917 TYR A N 1
ATOM 7289 C CA . TYR A 1 917 ? 26.363 42.405 -22.561 1.00 28.25 917 TYR A CA 1
ATOM 7290 C C . TYR A 1 917 ? 25.248 42.487 -21.509 1.00 28.25 917 TYR A C 1
ATOM 7292 O O . TYR A 1 917 ? 25.511 42.754 -20.337 1.00 28.25 917 TYR A O 1
ATOM 7300 N N . GLN A 1 918 ? 23.993 42.368 -21.947 1.00 30.25 918 GLN A N 1
ATOM 7301 C CA . GLN A 1 918 ? 22.816 42.669 -21.121 1.00 30.25 918 GLN A CA 1
ATOM 7302 C C . GLN A 1 918 ? 22.429 41.511 -20.182 1.00 30.25 918 GLN A C 1
ATOM 7304 O O . GLN A 1 918 ? 22.765 40.357 -20.439 1.00 30.25 918 GLN A O 1
ATOM 7309 N N . ARG A 1 919 ? 21.703 41.842 -19.099 1.00 34.19 919 ARG A N 1
ATOM 7310 C CA . ARG A 1 919 ? 21.177 40.889 -18.100 1.00 34.19 919 ARG A CA 1
ATOM 7311 C C . ARG A 1 919 ? 20.420 39.735 -18.764 1.00 34.19 919 ARG A C 1
ATOM 7313 O O . ARG A 1 919 ? 19.577 39.962 -19.629 1.00 34.19 919 ARG A O 1
ATOM 7320 N N . GLY A 1 920 ? 20.699 38.516 -18.317 1.00 32.34 920 GLY A N 1
ATOM 7321 C CA . GLY A 1 920 ? 20.237 37.277 -18.948 1.00 32.34 920 GLY A CA 1
ATOM 7322 C C . GLY A 1 920 ? 20.759 36.074 -18.171 1.00 32.34 920 GLY A C 1
ATOM 7323 O O . GLY A 1 920 ? 21.532 35.272 -18.690 1.00 32.34 920 GLY A O 1
ATOM 7324 N N . ASP A 1 921 ? 20.425 36.037 -16.883 1.00 35.19 921 ASP A N 1
ATOM 7325 C CA . ASP A 1 921 ? 21.311 35.482 -15.862 1.00 35.19 921 ASP A CA 1
ATOM 7326 C C . ASP A 1 921 ? 21.323 33.945 -15.810 1.00 35.19 921 ASP A C 1
ATOM 7328 O O . ASP A 1 921 ? 20.547 33.304 -15.100 1.00 35.19 921 ASP A O 1
ATOM 7332 N N . HIS A 1 922 ? 22.312 33.344 -16.475 1.00 36.53 922 HIS A N 1
ATOM 7333 C CA . HIS A 1 922 ? 22.859 32.051 -16.052 1.00 36.53 922 HIS A CA 1
ATOM 7334 C C . HIS A 1 922 ? 23.830 32.273 -14.893 1.00 36.53 922 HIS A C 1
ATOM 7336 O O . HIS A 1 922 ? 25.046 32.182 -15.052 1.00 36.53 922 HIS A O 1
ATOM 7342 N N . ASN A 1 923 ? 23.279 32.575 -13.718 1.00 46.97 923 ASN A N 1
ATOM 7343 C CA . ASN A 1 923 ? 24.043 32.595 -12.478 1.00 46.97 923 ASN A CA 1
ATOM 7344 C C . ASN A 1 923 ? 24.528 31.154 -12.208 1.00 46.97 923 ASN A C 1
ATOM 7346 O O . ASN A 1 923 ? 23.715 30.272 -11.915 1.00 46.97 923 ASN A O 1
ATOM 7350 N N . GLU A 1 924 ? 25.823 30.864 -12.389 1.00 54.56 924 GLU A N 1
ATOM 7351 C CA . GLU A 1 924 ? 26.363 29.537 -12.066 1.00 54.56 924 GLU A CA 1
ATOM 7352 C C . GLU A 1 924 ? 26.254 29.338 -10.543 1.00 54.56 924 GLU A C 1
ATOM 7354 O O . GLU A 1 924 ? 26.857 30.075 -9.768 1.00 54.56 924 GLU A O 1
ATOM 7359 N N . LEU A 1 925 ? 25.456 28.352 -10.117 1.00 69.06 925 LEU A N 1
ATOM 7360 C CA . LEU A 1 925 ? 25.162 28.051 -8.711 1.00 69.06 925 LEU A CA 1
ATOM 7361 C C . LEU A 1 925 ? 25.695 26.651 -8.348 1.00 69.06 925 LEU A C 1
ATOM 7363 O O . LEU A 1 925 ? 24.943 25.671 -8.419 1.00 69.06 925 LEU A O 1
ATOM 7367 N N . PRO A 1 926 ? 26.982 26.515 -7.962 1.00 65.31 926 PRO A N 1
ATOM 7368 C CA . PRO A 1 926 ? 27.618 25.209 -7.796 1.00 65.31 926 PRO A CA 1
ATOM 7369 C C . PRO A 1 926 ? 26.949 24.337 -6.730 1.00 65.31 926 PRO A C 1
ATOM 7371 O O . PRO A 1 926 ? 26.823 23.130 -6.925 1.00 65.31 926 PRO A O 1
ATOM 7374 N N . LEU A 1 927 ? 26.475 24.936 -5.630 1.00 75.44 927 LEU A N 1
ATOM 7375 C CA . LEU A 1 927 ? 25.889 24.199 -4.506 1.00 75.44 927 LEU A CA 1
ATOM 7376 C C . LEU A 1 927 ? 24.572 23.512 -4.892 1.00 75.44 927 LEU A C 1
ATOM 7378 O O . LEU A 1 927 ? 24.428 22.312 -4.674 1.00 75.44 927 LEU A O 1
ATOM 7382 N N . HIS A 1 928 ? 23.667 24.216 -5.578 1.00 74.88 928 HIS A N 1
ATOM 7383 C CA . HIS A 1 928 ? 22.447 23.632 -6.152 1.00 74.88 928 HIS A CA 1
ATOM 7384 C C . HIS A 1 928 ? 22.770 22.452 -7.080 1.00 74.88 928 HIS A C 1
ATOM 7386 O O . HIS A 1 928 ? 22.163 21.380 -7.010 1.00 74.88 928 HIS A O 1
ATOM 7392 N N . GLN A 1 929 ? 23.783 22.624 -7.932 1.00 68.94 929 GLN A N 1
ATOM 7393 C CA . GLN A 1 929 ? 24.209 21.593 -8.870 1.00 68.94 929 GLN A CA 1
ATOM 7394 C C . GLN A 1 929 ? 24.876 20.394 -8.180 1.00 68.94 929 GLN A C 1
ATOM 7396 O O . GLN A 1 929 ? 24.752 19.284 -8.694 1.00 68.94 929 GLN A O 1
ATOM 7401 N N . ALA A 1 930 ? 25.550 20.576 -7.042 1.00 73.69 930 ALA A N 1
ATOM 7402 C CA . ALA A 1 930 ? 26.087 19.483 -6.233 1.00 73.69 930 ALA A CA 1
ATOM 7403 C C . ALA A 1 930 ? 24.965 18.719 -5.504 1.00 73.69 930 ALA A C 1
ATOM 7405 O O . ALA A 1 930 ? 24.921 17.487 -5.561 1.00 73.69 930 ALA A O 1
ATOM 7406 N N . VAL A 1 931 ? 24.008 19.449 -4.918 1.00 79.94 931 VAL A N 1
ATOM 7407 C CA . VAL A 1 931 ? 22.848 18.912 -4.189 1.00 79.94 931 VAL A CA 1
ATOM 7408 C C . VAL A 1 931 ? 21.941 18.065 -5.078 1.00 79.94 931 VAL A C 1
ATOM 7410 O O . VAL A 1 931 ? 21.699 16.905 -4.748 1.00 79.94 931 VAL A O 1
ATOM 7413 N N . ALA A 1 932 ? 21.502 18.567 -6.239 1.00 74.88 932 ALA A N 1
ATOM 7414 C CA . ALA A 1 932 ? 20.638 17.798 -7.148 1.00 74.88 932 ALA A CA 1
ATOM 7415 C C . ALA A 1 932 ? 21.258 16.449 -7.576 1.00 74.88 932 ALA A C 1
ATOM 7417 O O . ALA A 1 932 ? 20.555 15.482 -7.880 1.00 74.88 932 ALA A O 1
ATOM 7418 N N . HIS A 1 933 ? 22.592 16.370 -7.570 1.00 68.88 933 HIS A N 1
ATOM 7419 C CA . HIS A 1 933 ? 23.353 15.197 -7.996 1.00 68.88 933 HIS A CA 1
ATOM 7420 C C . HIS A 1 933 ? 23.755 14.288 -6.825 1.00 68.88 933 HIS A C 1
ATOM 7422 O O . HIS A 1 933 ? 24.259 13.198 -7.075 1.00 68.88 933 HIS A O 1
ATOM 7428 N N . GLY A 1 934 ? 23.510 14.701 -5.574 1.00 69.00 934 GLY A N 1
ATOM 7429 C CA . GLY A 1 934 ? 23.837 13.927 -4.374 1.00 69.00 934 GLY A CA 1
ATOM 7430 C C . GLY A 1 934 ? 25.338 13.726 -4.144 1.00 69.00 934 GLY A C 1
ATOM 7431 O O . GLY A 1 934 ? 25.727 12.703 -3.600 1.00 69.00 934 GLY A O 1
ATOM 7432 N N . SER A 1 935 ? 26.192 14.654 -4.591 1.00 75.56 935 SER A N 1
ATOM 7433 C CA . SER A 1 935 ? 27.649 14.523 -4.427 1.00 75.56 935 SER A CA 1
ATOM 7434 C C . SER A 1 935 ? 28.093 15.081 -3.074 1.00 75.56 935 SER A C 1
ATOM 7436 O O . SER A 1 935 ? 28.371 16.278 -2.958 1.00 75.56 935 SER A O 1
ATOM 7438 N N . ALA A 1 936 ? 28.139 14.226 -2.048 1.00 71.81 936 ALA A N 1
ATOM 7439 C CA . ALA A 1 936 ? 28.485 14.607 -0.677 1.00 71.81 936 ALA A CA 1
ATOM 7440 C C . ALA A 1 936 ? 29.842 15.331 -0.588 1.00 71.81 936 ALA A C 1
ATOM 7442 O O . ALA A 1 936 ? 29.969 16.330 0.117 1.00 71.81 936 ALA A O 1
ATOM 7443 N N . GLU A 1 937 ? 30.840 14.889 -1.351 1.00 67.25 937 GLU A N 1
ATOM 7444 C CA . GLU A 1 937 ? 32.189 15.467 -1.375 1.00 67.25 937 GLU A CA 1
ATOM 7445 C C . GLU A 1 937 ? 32.183 16.867 -1.995 1.00 67.25 937 GLU A C 1
ATOM 7447 O O . GLU A 1 937 ? 32.797 17.785 -1.453 1.00 67.25 937 GLU A O 1
ATOM 7452 N N . ALA A 1 938 ? 31.438 17.069 -3.088 1.00 65.38 938 ALA A N 1
ATOM 7453 C CA . ALA A 1 938 ? 31.292 18.391 -3.693 1.00 65.38 938 ALA A CA 1
ATOM 7454 C C . ALA A 1 938 ? 30.502 19.347 -2.785 1.00 65.38 938 ALA A C 1
ATOM 7456 O O . ALA A 1 938 ? 30.852 20.519 -2.693 1.00 65.38 938 ALA A O 1
ATOM 7457 N N . ILE A 1 939 ? 29.479 18.853 -2.081 1.00 76.00 939 ILE A N 1
ATOM 7458 C CA . ILE A 1 939 ? 28.716 19.640 -1.102 1.00 76.00 939 ILE A CA 1
ATOM 7459 C C . ILE A 1 939 ? 29.635 20.075 0.048 1.00 76.00 939 ILE A C 1
ATOM 7461 O O . ILE A 1 939 ? 29.740 21.269 0.305 1.00 76.00 939 ILE A O 1
ATOM 7465 N N . LYS A 1 940 ? 30.383 19.150 0.666 1.00 75.44 940 LYS A N 1
ATOM 7466 C CA . LYS A 1 940 ? 31.356 19.452 1.736 1.00 75.44 940 LYS A CA 1
ATOM 7467 C C . LYS A 1 940 ? 32.413 20.475 1.295 1.00 75.44 940 LYS A C 1
ATOM 7469 O O . LYS A 1 940 ? 32.684 21.424 2.024 1.00 75.44 940 LYS A O 1
ATOM 7474 N N . LEU A 1 941 ? 32.978 20.326 0.092 1.00 72.31 941 LEU A N 1
ATOM 7475 C CA . LEU A 1 941 ? 33.982 21.255 -0.453 1.00 72.31 941 LEU A CA 1
ATOM 7476 C C . LEU A 1 941 ? 33.422 22.650 -0.772 1.00 72.31 941 LEU A C 1
ATOM 7478 O O . LEU A 1 941 ? 34.151 23.635 -0.671 1.00 72.31 941 LEU A O 1
ATOM 7482 N N . LEU A 1 942 ? 32.148 22.749 -1.157 1.00 70.94 942 LEU A N 1
ATOM 7483 C CA . LEU A 1 942 ? 31.482 24.033 -1.385 1.00 70.94 942 LEU A CA 1
ATOM 7484 C C . LEU A 1 942 ? 31.077 24.699 -0.064 1.00 70.94 942 LEU A C 1
ATOM 7486 O O . LEU A 1 942 ? 31.292 25.895 0.087 1.00 70.94 942 LEU A O 1
ATOM 7490 N N . LEU A 1 943 ? 30.574 23.937 0.911 1.00 79.12 943 LEU A N 1
ATOM 7491 C CA . LEU A 1 943 ? 30.228 24.435 2.249 1.00 79.12 943 LEU A CA 1
ATOM 7492 C C . LEU A 1 943 ? 31.448 24.885 3.066 1.00 79.12 943 LEU A C 1
ATOM 7494 O O . LEU A 1 943 ? 31.317 25.746 3.925 1.00 79.12 943 LEU A O 1
ATOM 7498 N N . ALA A 1 944 ? 32.646 24.379 2.760 1.00 76.94 944 ALA A N 1
ATOM 7499 C CA . ALA A 1 944 ? 33.899 24.870 3.337 1.00 76.94 944 ALA A CA 1
ATOM 7500 C C . ALA A 1 944 ? 34.324 26.273 2.834 1.00 76.94 944 ALA A C 1
ATOM 7502 O O . ALA A 1 944 ? 35.347 26.803 3.274 1.00 76.94 944 ALA A O 1
ATOM 7503 N N . GLN A 1 945 ? 33.586 26.886 1.898 1.00 71.12 945 GLN A N 1
ATOM 7504 C CA . GLN A 1 945 ? 33.878 28.232 1.397 1.00 71.12 945 GLN A CA 1
ATOM 7505 C C . GLN A 1 945 ? 33.344 29.323 2.334 1.00 71.12 945 GLN A C 1
ATOM 7507 O O . GLN A 1 945 ? 32.324 29.168 2.992 1.00 71.12 945 GLN A O 1
ATOM 7512 N N . LYS A 1 946 ? 34.005 30.488 2.345 1.00 62.94 946 LYS A N 1
ATOM 7513 C CA . LYS A 1 946 ? 33.726 31.588 3.293 1.00 62.94 946 LYS A CA 1
ATOM 7514 C C . LYS A 1 946 ? 32.335 32.243 3.147 1.00 62.94 946 LYS A C 1
ATOM 7516 O O . LYS A 1 946 ? 31.943 33.022 4.011 1.00 62.94 946 LYS A O 1
ATOM 7521 N N . ASN A 1 947 ? 31.618 31.970 2.056 1.00 66.94 947 ASN A N 1
ATOM 7522 C CA . ASN A 1 947 ? 30.205 32.305 1.863 1.00 66.94 947 ASN A CA 1
ATOM 7523 C C . ASN A 1 947 ? 29.612 31.357 0.794 1.00 66.94 947 ASN A C 1
ATOM 7525 O O . ASN A 1 947 ? 29.735 31.650 -0.396 1.00 66.94 947 ASN A O 1
ATOM 7529 N N . PRO A 1 948 ? 29.008 30.218 1.180 1.00 70.19 948 PRO A N 1
ATOM 7530 C CA . PRO A 1 948 ? 28.604 29.172 0.236 1.00 70.19 948 PRO A CA 1
ATOM 7531 C C . PRO A 1 948 ? 27.270 29.424 -0.500 1.00 70.19 948 PRO A C 1
ATOM 7533 O O . PRO A 1 948 ? 26.750 28.513 -1.142 1.00 70.19 948 PRO A O 1
ATOM 7536 N N . ALA A 1 949 ? 26.716 30.645 -0.439 1.00 77.62 949 ALA A N 1
ATOM 7537 C CA . ALA A 1 949 ? 25.485 31.053 -1.136 1.00 77.62 949 ALA A CA 1
ATOM 7538 C C . ALA A 1 949 ? 24.252 30.162 -0.838 1.00 77.62 949 ALA A C 1
ATOM 7540 O O . ALA A 1 949 ? 23.485 29.811 -1.735 1.00 77.62 949 ALA A O 1
ATOM 7541 N N . LEU A 1 950 ? 24.065 29.821 0.443 1.00 81.69 950 LEU A N 1
ATOM 7542 C CA . LEU A 1 950 ? 23.002 28.937 0.957 1.00 81.69 950 LEU A CA 1
ATOM 7543 C C . LEU A 1 950 ? 21.583 29.421 0.638 1.00 81.69 950 LEU A C 1
ATOM 7545 O O . LEU A 1 950 ? 20.695 28.611 0.423 1.00 81.69 950 LEU A O 1
ATOM 7549 N N . GLU A 1 951 ? 21.388 30.737 0.590 1.00 82.00 951 GLU A N 1
ATOM 7550 C CA . GLU A 1 951 ? 20.083 31.383 0.401 1.00 82.00 951 GLU A CA 1
ATOM 7551 C C . GLU A 1 951 ? 19.888 31.900 -1.038 1.00 82.00 951 GLU A C 1
ATOM 7553 O O . GLU A 1 951 ? 18.993 32.694 -1.308 1.00 82.00 951 GLU A O 1
ATOM 7558 N N . ALA A 1 952 ? 20.752 31.502 -1.980 1.00 81.31 952 ALA A N 1
ATOM 7559 C CA . ALA A 1 952 ? 20.531 31.792 -3.394 1.00 81.31 952 ALA A CA 1
ATOM 7560 C C . ALA A 1 952 ? 19.402 30.910 -3.955 1.00 81.31 952 ALA A C 1
ATOM 7562 O O . ALA A 1 952 ? 19.202 29.795 -3.483 1.00 81.31 952 ALA A O 1
ATOM 7563 N N . HIS A 1 953 ? 18.720 31.386 -4.999 1.00 82.44 953 HIS A N 1
ATOM 7564 C CA . HIS A 1 953 ? 17.648 30.654 -5.681 1.00 82.44 953 HIS A CA 1
ATOM 7565 C C . HIS A 1 953 ? 18.086 30.197 -7.075 1.00 82.44 953 HIS A C 1
ATOM 7567 O O . HIS A 1 953 ? 18.760 30.944 -7.790 1.00 82.44 953 HIS A O 1
ATOM 7573 N N . ASP A 1 954 ? 17.668 29.001 -7.484 1.00 76.06 954 ASP A N 1
ATOM 7574 C CA . ASP A 1 954 ? 17.852 28.498 -8.844 1.00 76.06 954 ASP A CA 1
ATOM 7575 C C . ASP A 1 954 ? 16.824 29.072 -9.853 1.00 76.06 954 ASP A C 1
ATOM 7577 O O . ASP A 1 954 ? 16.071 30.002 -9.565 1.00 76.06 954 ASP A O 1
ATOM 7581 N N . GLN A 1 955 ? 16.791 28.528 -11.076 1.00 73.56 955 GLN A N 1
ATOM 7582 C CA . GLN A 1 955 ? 15.884 28.986 -12.143 1.00 73.56 955 GLN A CA 1
ATOM 7583 C C . GLN A 1 955 ? 14.402 28.662 -11.882 1.00 73.56 955 GLN A C 1
ATOM 7585 O O . GLN A 1 955 ? 13.524 29.329 -12.435 1.00 73.56 955 GLN A O 1
ATOM 7590 N N . ASN A 1 956 ? 14.119 27.665 -11.040 1.00 70.88 956 ASN A N 1
ATOM 7591 C CA . ASN A 1 956 ? 12.776 27.352 -10.555 1.00 70.88 956 ASN A CA 1
ATOM 7592 C C . ASN A 1 956 ? 12.406 28.269 -9.379 1.00 70.88 956 ASN A C 1
ATOM 7594 O O . ASN A 1 956 ? 11.249 28.662 -9.242 1.00 70.88 956 ASN A O 1
ATOM 7598 N N . GLY A 1 957 ? 13.405 28.666 -8.587 1.00 78.75 957 GLY A N 1
ATOM 7599 C CA . GLY A 1 957 ? 13.257 29.438 -7.358 1.00 78.75 957 GLY A CA 1
ATOM 7600 C C . GLY A 1 957 ? 13.638 28.672 -6.093 1.00 78.75 957 GLY A C 1
ATOM 7601 O O . GLY A 1 957 ? 13.522 29.223 -4.999 1.00 78.75 957 GLY A O 1
ATOM 7602 N N . ASP A 1 958 ? 14.068 27.417 -6.236 1.00 85.56 958 ASP A N 1
ATOM 7603 C CA . ASP A 1 958 ? 14.483 26.566 -5.127 1.00 85.56 958 ASP A CA 1
ATOM 7604 C C . ASP A 1 958 ? 15.805 27.069 -4.545 1.00 85.56 958 ASP A C 1
ATOM 7606 O O . ASP A 1 958 ? 16.721 27.392 -5.300 1.00 85.56 958 ASP A O 1
ATOM 7610 N N . THR A 1 959 ? 15.929 27.074 -3.216 1.00 89.81 959 THR A N 1
ATOM 7611 C CA . THR A 1 959 ? 17.239 27.134 -2.538 1.00 89.81 959 THR A CA 1
ATOM 7612 C C . THR A 1 959 ? 17.891 25.736 -2.531 1.00 89.81 959 THR A C 1
ATOM 7614 O O . THR A 1 959 ? 17.214 24.743 -2.835 1.00 89.81 959 THR A O 1
ATOM 7617 N N . PRO A 1 960 ? 19.170 25.565 -2.136 1.00 88.69 960 PRO A N 1
ATOM 7618 C CA . PRO A 1 960 ? 19.805 24.251 -2.062 1.00 88.69 960 PRO A CA 1
ATOM 7619 C C . PRO A 1 960 ? 19.050 23.303 -1.124 1.00 88.69 960 PRO A C 1
ATOM 7621 O O . PRO A 1 960 ? 18.951 22.113 -1.411 1.00 88.69 960 PRO A O 1
ATOM 7624 N N . LEU A 1 961 ? 18.466 23.820 -0.037 1.00 91.81 961 LEU A N 1
ATOM 7625 C CA . LEU A 1 961 ? 17.705 23.016 0.918 1.00 91.81 961 LEU A CA 1
ATOM 7626 C C . LEU A 1 961 ? 16.363 22.543 0.328 1.00 91.81 961 LEU A C 1
ATOM 7628 O O . LEU A 1 961 ? 16.036 21.361 0.437 1.00 91.81 961 LEU A O 1
ATOM 7632 N N . HIS A 1 962 ? 15.642 23.407 -0.397 1.00 90.62 962 HIS A N 1
ATOM 7633 C CA . HIS A 1 962 ? 14.457 23.002 -1.168 1.00 90.62 962 HIS A CA 1
ATOM 7634 C C . HIS A 1 962 ? 14.801 21.947 -2.224 1.00 90.62 962 HIS A C 1
ATOM 7636 O O . HIS A 1 962 ? 14.129 20.919 -2.330 1.00 90.62 962 HIS A O 1
ATOM 7642 N N . LEU A 1 963 ? 15.892 22.149 -2.964 1.00 88.19 963 LEU A N 1
ATOM 7643 C CA . LEU A 1 963 ? 16.340 21.227 -4.003 1.00 88.19 963 LEU A CA 1
ATOM 7644 C C . LEU A 1 963 ? 16.752 19.858 -3.427 1.00 88.19 963 LEU A C 1
ATOM 7646 O O . LEU A 1 963 ? 16.474 18.828 -4.047 1.00 88.19 963 LEU A O 1
ATOM 7650 N N . ALA A 1 964 ? 17.336 19.822 -2.222 1.00 90.50 964 ALA A N 1
ATOM 7651 C CA . ALA A 1 964 ? 17.624 18.585 -1.494 1.00 90.50 964 ALA A CA 1
ATOM 7652 C C . ALA A 1 964 ? 16.338 17.824 -1.121 1.00 90.50 964 ALA A C 1
ATOM 7654 O O . ALA A 1 964 ? 16.266 16.610 -1.336 1.00 90.50 964 ALA A O 1
ATOM 7655 N N . VAL A 1 965 ? 15.306 18.535 -0.645 1.00 91.31 965 VAL A N 1
ATOM 7656 C CA . VAL A 1 965 ? 13.979 17.970 -0.335 1.00 91.31 965 VAL A CA 1
ATOM 7657 C C . VAL A 1 965 ? 13.294 17.439 -1.596 1.00 91.31 965 VAL A C 1
ATOM 7659 O O . VAL A 1 965 ? 12.856 16.287 -1.602 1.00 91.31 965 VAL A O 1
ATOM 7662 N N . ARG A 1 966 ? 13.252 18.215 -2.691 1.00 87.50 966 ARG A N 1
ATOM 7663 C CA . ARG A 1 966 ? 12.662 17.790 -3.979 1.00 87.50 966 ARG A CA 1
ATOM 7664 C C . ARG A 1 966 ? 13.353 16.546 -4.535 1.00 87.50 966 ARG A C 1
ATOM 7666 O O . ARG A 1 966 ? 12.680 15.627 -4.993 1.00 87.50 966 ARG A O 1
ATOM 7673 N N . CYS A 1 967 ? 14.682 16.482 -4.440 1.00 84.00 967 CYS A N 1
ATOM 7674 C CA . CYS A 1 967 ? 15.484 15.359 -4.931 1.00 84.00 967 CYS A CA 1
ATOM 7675 C C . CYS A 1 967 ? 15.635 14.191 -3.930 1.00 84.00 967 CYS A C 1
ATOM 7677 O O . CYS A 1 967 ? 16.381 13.255 -4.226 1.00 84.00 967 CYS A O 1
ATOM 7679 N N . ARG A 1 968 ? 14.972 14.231 -2.759 1.00 88.81 968 ARG A N 1
ATOM 7680 C CA . ARG A 1 968 ? 15.071 13.229 -1.669 1.00 88.81 968 ARG A CA 1
ATOM 7681 C C . ARG A 1 968 ? 16.517 12.904 -1.246 1.00 88.81 968 ARG A C 1
ATOM 7683 O O . ARG A 1 968 ? 16.857 11.753 -0.983 1.00 88.81 968 ARG A O 1
ATOM 7690 N N . ARG A 1 969 ? 17.402 13.905 -1.205 1.00 85.88 969 ARG A N 1
ATOM 7691 C CA . ARG A 1 969 ? 18.834 13.718 -0.902 1.00 85.88 969 ARG A CA 1
ATOM 7692 C C . ARG A 1 969 ? 19.116 13.926 0.585 1.00 85.88 969 ARG A C 1
ATOM 7694 O O . ARG A 1 969 ? 19.564 14.999 0.974 1.00 85.88 969 ARG A O 1
ATOM 7701 N N . LEU A 1 970 ? 18.869 12.895 1.397 1.00 87.31 970 LEU A N 1
ATOM 7702 C CA . LEU A 1 970 ? 19.045 12.949 2.857 1.00 87.31 970 LEU A CA 1
ATOM 7703 C C . LEU A 1 970 ? 20.455 13.403 3.266 1.00 87.31 970 LEU A C 1
ATOM 7705 O O . LEU A 1 970 ? 20.570 14.410 3.947 1.00 87.31 970 LEU A O 1
ATOM 7709 N N . GLU A 1 971 ? 21.512 12.766 2.758 1.00 84.88 971 GLU A N 1
ATOM 7710 C CA . GLU A 1 971 ? 22.912 13.126 3.061 1.00 84.88 971 GLU A CA 1
ATOM 7711 C C . GLU A 1 971 ? 23.268 14.575 2.671 1.00 84.88 971 GLU A C 1
ATOM 7713 O O . GLU A 1 971 ? 24.030 15.253 3.357 1.00 84.88 971 GLU A O 1
ATOM 7718 N N . ALA A 1 972 ? 22.705 15.072 1.562 1.00 84.75 972 ALA A N 1
ATOM 7719 C CA . ALA A 1 972 ? 22.911 16.446 1.104 1.00 84.75 972 ALA A CA 1
ATOM 7720 C C . ALA A 1 972 ? 22.184 17.457 1.999 1.00 84.75 972 ALA A C 1
ATOM 7722 O O . ALA A 1 972 ? 22.703 18.535 2.269 1.00 84.75 972 ALA A O 1
ATOM 7723 N N . MET A 1 973 ? 20.979 17.104 2.444 1.00 89.06 973 MET A N 1
ATOM 7724 C CA . MET A 1 973 ? 20.162 17.891 3.359 1.00 89.06 973 MET A CA 1
ATOM 7725 C C . MET A 1 973 ? 20.764 17.903 4.770 1.00 89.06 973 MET A C 1
ATOM 7727 O O . MET A 1 973 ? 20.816 18.964 5.373 1.00 89.06 973 MET A O 1
ATOM 7731 N N . GLU A 1 974 ? 21.278 16.778 5.273 1.00 87.69 974 GLU A N 1
ATOM 7732 C CA . GLU A 1 974 ? 22.017 16.702 6.543 1.00 87.69 974 GLU A CA 1
ATOM 7733 C C . GLU A 1 974 ? 23.264 17.599 6.495 1.00 87.69 974 GLU A C 1
ATOM 7735 O O . GLU A 1 974 ? 23.393 18.502 7.316 1.00 87.69 974 GLU A O 1
ATOM 7740 N N . ALA A 1 975 ? 24.100 17.471 5.456 1.00 86.50 975 ALA A N 1
ATOM 7741 C CA . ALA A 1 975 ? 25.276 18.328 5.281 1.00 86.50 975 ALA A CA 1
ATOM 7742 C C . ALA A 1 975 ? 24.943 19.831 5.156 1.00 86.50 975 ALA A C 1
ATOM 7744 O O . ALA A 1 975 ? 25.752 20.667 5.554 1.00 86.50 975 ALA A O 1
ATOM 7745 N N . LEU A 1 976 ? 23.772 20.189 4.612 1.00 88.12 976 LEU A N 1
ATOM 7746 C CA . LEU A 1 976 ? 23.277 21.572 4.596 1.00 88.12 976 LEU A CA 1
ATOM 7747 C C . LEU A 1 976 ? 22.799 22.031 5.981 1.00 88.12 976 LEU A C 1
ATOM 7749 O O . LEU A 1 976 ? 23.119 23.147 6.378 1.00 88.12 976 LEU A O 1
ATOM 7753 N N . LEU A 1 977 ? 22.041 21.194 6.699 1.00 88.00 977 LEU A N 1
ATOM 7754 C CA . LEU A 1 977 ? 21.461 21.501 8.013 1.00 88.00 977 LEU A CA 1
ATOM 7755 C C . LEU A 1 977 ? 22.518 21.615 9.124 1.00 88.00 977 LEU A C 1
ATOM 7757 O O . LEU A 1 977 ? 22.334 22.401 10.051 1.00 88.00 977 LEU A O 1
ATOM 7761 N N . ASP A 1 978 ? 23.638 20.900 9.004 1.00 87.19 978 ASP A N 1
ATOM 7762 C CA . ASP A 1 978 ? 24.790 21.011 9.910 1.00 87.19 978 ASP A CA 1
ATOM 7763 C C . ASP A 1 978 ? 25.561 22.343 9.759 1.00 87.19 978 ASP A C 1
ATOM 7765 O O . ASP A 1 978 ? 26.381 22.691 10.615 1.00 87.19 978 ASP A O 1
ATOM 7769 N N . HIS A 1 979 ? 25.337 23.112 8.683 1.00 85.25 979 HIS A N 1
ATOM 7770 C CA . HIS A 1 979 ? 26.084 24.344 8.431 1.00 85.25 979 HIS A CA 1
ATOM 7771 C C . HIS A 1 979 ? 25.515 25.540 9.230 1.00 85.25 979 HIS A C 1
ATOM 7773 O O . HIS A 1 979 ? 24.366 25.929 9.016 1.00 85.25 979 HIS A O 1
ATOM 7779 N N . PRO A 1 980 ? 26.308 26.239 10.070 1.00 81.50 980 PRO A N 1
ATOM 7780 C CA . PRO A 1 980 ? 25.809 27.182 11.088 1.00 81.50 980 PRO A CA 1
ATOM 7781 C C . PRO A 1 980 ? 25.186 28.490 10.559 1.00 81.50 980 PRO A C 1
ATOM 7783 O O . PRO A 1 980 ? 24.801 29.346 11.351 1.00 81.50 980 PRO A O 1
ATOM 7786 N N . GLN A 1 981 ? 25.116 28.673 9.239 1.00 82.88 981 GLN A N 1
ATOM 7787 C CA . GLN A 1 981 ? 24.508 29.835 8.573 1.00 82.88 981 GLN A CA 1
ATOM 7788 C C . GLN A 1 981 ? 23.285 29.477 7.709 1.00 82.88 981 GLN A C 1
ATOM 7790 O O . GLN A 1 981 ? 22.774 30.348 7.012 1.00 82.88 981 GLN A O 1
ATOM 7795 N N . VAL A 1 982 ? 22.847 28.213 7.692 1.00 87.31 982 VAL A N 1
ATOM 7796 C CA . VAL A 1 982 ? 21.687 27.787 6.895 1.00 87.31 982 VAL A CA 1
ATOM 7797 C C . VAL A 1 982 ? 20.386 28.306 7.510 1.00 87.31 982 VAL A C 1
ATOM 7799 O O . VAL A 1 982 ? 20.170 28.174 8.716 1.00 87.31 982 VAL A O 1
ATOM 7802 N N . ASN A 1 983 ? 19.486 28.867 6.701 1.00 89.19 983 A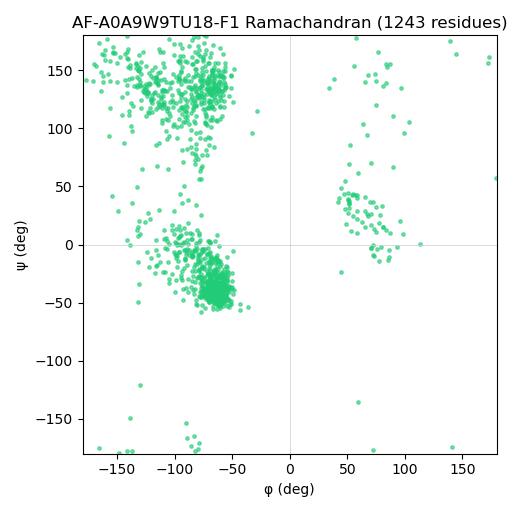SN A N 1
ATOM 7803 C CA . ASN A 1 983 ? 18.135 29.153 7.163 1.00 89.19 983 ASN A CA 1
ATOM 7804 C C . ASN A 1 983 ? 17.231 27.939 6.907 1.00 89.19 983 ASN A C 1
ATOM 7806 O O . ASN A 1 983 ? 16.827 27.658 5.777 1.00 89.19 983 ASN A O 1
ATOM 7810 N N . ILE A 1 984 ? 16.862 27.221 7.970 1.00 91.25 984 ILE A N 1
ATOM 7811 C CA . ILE A 1 984 ? 15.921 26.096 7.860 1.00 91.25 984 ILE A CA 1
ATOM 7812 C C . ILE A 1 984 ? 14.515 26.542 7.417 1.00 91.25 984 ILE A C 1
ATOM 7814 O O . ILE A 1 984 ? 13.795 25.775 6.780 1.00 91.25 984 ILE A O 1
ATOM 7818 N N . ASN A 1 985 ? 14.172 27.809 7.673 1.00 92.00 985 ASN A N 1
ATOM 7819 C CA . ASN A 1 985 ? 12.954 28.482 7.221 1.00 92.00 985 ASN A CA 1
ATOM 7820 C C . ASN A 1 985 ? 13.221 29.372 5.991 1.00 92.00 985 ASN A C 1
ATOM 7822 O O . ASN A 1 985 ? 12.564 30.401 5.815 1.00 92.00 985 ASN A O 1
ATOM 7826 N N . CYS A 1 986 ? 14.212 29.027 5.159 1.00 90.75 986 CYS A N 1
ATOM 7827 C CA . CYS A 1 986 ? 14.381 29.656 3.850 1.00 90.75 986 CYS A CA 1
ATOM 7828 C C . CYS A 1 986 ? 13.092 29.514 3.028 1.00 90.75 986 CYS A C 1
ATOM 7830 O O . CYS A 1 986 ? 12.296 28.606 3.271 1.00 90.75 986 CYS A O 1
ATOM 7832 N N . GLN A 1 987 ? 12.876 30.403 2.059 1.00 90.06 987 GLN A N 1
ATOM 7833 C CA . GLN A 1 987 ? 11.688 30.369 1.204 1.00 90.06 987 GLN A CA 1
ATOM 7834 C C . GLN A 1 987 ? 12.064 30.109 -0.254 1.00 90.06 987 GLN A C 1
ATOM 7836 O O . GLN A 1 987 ? 13.104 30.576 -0.713 1.00 90.06 987 GLN A O 1
ATOM 7841 N N . ASP A 1 988 ? 11.240 29.359 -0.983 1.00 87.06 988 ASP A N 1
ATOM 7842 C CA . ASP A 1 988 ? 11.312 29.298 -2.444 1.00 87.06 988 ASP A CA 1
ATOM 7843 C C . ASP A 1 988 ? 10.638 30.529 -3.092 1.00 87.06 988 ASP A C 1
ATOM 7845 O O . ASP A 1 988 ? 10.096 31.411 -2.421 1.00 87.06 988 ASP A O 1
ATOM 7849 N N . ARG A 1 989 ? 10.668 30.606 -4.425 1.00 83.06 989 ARG A N 1
ATOM 7850 C CA . ARG A 1 989 ? 10.050 31.696 -5.206 1.00 83.06 989 ARG A CA 1
ATOM 7851 C C . ARG A 1 989 ? 8.526 31.808 -5.062 1.00 83.06 989 ARG A C 1
ATOM 7853 O O . ARG A 1 989 ? 7.996 32.899 -5.265 1.00 83.06 989 ARG A O 1
ATOM 7860 N N . ASP A 1 990 ? 7.836 30.717 -4.739 1.00 81.44 990 ASP A N 1
ATOM 7861 C CA . ASP A 1 990 ? 6.395 30.701 -4.455 1.00 81.44 990 ASP A CA 1
ATOM 7862 C C . ASP A 1 990 ? 6.107 30.956 -2.956 1.00 81.44 990 ASP A C 1
ATOM 7864 O O . ASP A 1 990 ? 4.951 30.945 -2.522 1.00 81.44 990 ASP A O 1
ATOM 7868 N N . GLY A 1 991 ? 7.155 31.234 -2.169 1.00 84.69 991 GLY A N 1
ATOM 7869 C CA . GLY A 1 991 ? 7.105 31.566 -0.752 1.00 84.69 991 GLY A CA 1
ATOM 7870 C C . GLY A 1 991 ? 6.991 30.359 0.176 1.00 84.69 991 GLY A C 1
ATOM 7871 O O . GLY A 1 991 ? 6.617 30.549 1.327 1.00 84.69 991 GLY A O 1
ATOM 7872 N N . ASN A 1 992 ? 7.252 29.134 -0.284 1.00 89.81 992 ASN A N 1
ATOM 7873 C CA . ASN A 1 992 ? 7.149 27.917 0.534 1.00 89.81 992 ASN A CA 1
ATOM 7874 C C . ASN A 1 992 ? 8.428 27.667 1.341 1.00 89.81 992 ASN A C 1
ATOM 7876 O O . ASN A 1 992 ? 9.493 28.070 0.899 1.00 89.81 992 ASN A O 1
ATOM 7880 N N . THR A 1 993 ? 8.347 26.952 2.469 1.00 92.25 993 THR A N 1
ATOM 7881 C CA . THR A 1 993 ? 9.523 26.492 3.242 1.00 92.25 993 THR A CA 1
ATOM 7882 C C . THR A 1 993 ? 9.855 25.011 2.982 1.00 92.25 993 THR A C 1
ATOM 7884 O O . THR A 1 993 ? 8.981 24.252 2.542 1.00 92.25 993 THR A O 1
ATOM 7887 N N . PRO A 1 994 ? 11.067 24.520 3.328 1.00 92.94 994 PRO A N 1
ATOM 7888 C CA . PRO A 1 994 ? 11.441 23.114 3.146 1.00 92.94 994 PRO A CA 1
ATOM 7889 C C . PRO A 1 994 ? 10.529 22.135 3.900 1.00 92.94 994 PRO A C 1
ATOM 7891 O O . PRO A 1 994 ? 10.257 21.036 3.410 1.00 92.94 994 PRO A O 1
ATOM 7894 N N . LEU A 1 995 ? 10.003 22.530 5.067 1.00 93.75 995 LEU A N 1
ATOM 7895 C CA . LEU A 1 995 ? 9.042 21.730 5.833 1.00 93.75 995 LEU A CA 1
ATOM 7896 C C . LEU A 1 995 ? 7.678 21.643 5.133 1.00 93.75 995 LEU A C 1
ATOM 7898 O O . LEU A 1 995 ? 7.133 20.544 4.986 1.00 93.75 995 LEU A O 1
ATOM 7902 N N . TRP A 1 996 ? 7.164 22.773 4.641 1.00 92.12 996 TRP A N 1
ATOM 7903 C CA . TRP A 1 996 ? 5.936 22.814 3.844 1.00 92.12 996 TRP A CA 1
ATOM 7904 C C . TRP A 1 996 ? 6.076 21.925 2.599 1.00 92.12 996 TRP A C 1
ATOM 7906 O O . TRP A 1 996 ? 5.207 21.102 2.311 1.00 92.12 996 TRP A O 1
ATOM 7916 N N . LEU A 1 997 ? 7.225 22.007 1.918 1.00 90.31 997 LEU A N 1
ATOM 7917 C CA . LEU A 1 997 ? 7.500 21.243 0.703 1.00 90.31 997 LEU A CA 1
ATOM 7918 C C . LEU A 1 997 ? 7.696 19.740 0.973 1.00 90.31 997 LEU A C 1
ATOM 7920 O O . LEU A 1 997 ? 7.213 18.918 0.197 1.00 90.31 997 LEU A O 1
ATOM 7924 N N . SER A 1 998 ? 8.343 19.351 2.078 1.00 91.81 998 SER A N 1
ATOM 7925 C CA . SER A 1 998 ? 8.511 17.932 2.443 1.00 91.81 998 SER A CA 1
ATOM 7926 C C . SER A 1 998 ? 7.179 17.245 2.778 1.00 91.81 998 SER A C 1
ATOM 7928 O O . SER A 1 998 ? 6.917 16.137 2.300 1.00 91.81 998 SER A O 1
ATOM 7930 N N . THR A 1 999 ? 6.304 17.927 3.527 1.00 90.88 999 THR A N 1
ATOM 7931 C CA . THR A 1 999 ? 4.974 17.417 3.910 1.00 90.88 999 THR A CA 1
ATOM 7932 C C . THR A 1 999 ? 4.002 17.380 2.729 1.00 90.88 999 THR A C 1
ATOM 7934 O O . THR A 1 999 ? 3.247 16.412 2.585 1.00 90.88 999 THR A O 1
ATOM 7937 N N . PHE A 1 1000 ? 4.072 18.370 1.831 1.00 87.88 1000 PHE A N 1
ATOM 7938 C CA . PHE A 1 1000 ? 3.354 18.358 0.556 1.00 87.88 1000 PHE A CA 1
ATOM 7939 C C . PHE A 1 1000 ? 3.789 17.167 -0.316 1.00 87.88 1000 PHE A C 1
ATOM 7941 O O . PHE A 1 1000 ? 2.962 16.361 -0.746 1.00 87.88 1000 PHE A O 1
ATOM 7948 N N . LEU A 1 1001 ? 5.100 17.000 -0.529 1.00 86.19 1001 LEU A N 1
ATOM 7949 C CA . LEU A 1 1001 ? 5.649 15.993 -1.444 1.00 86.19 1001 LEU A CA 1
ATOM 7950 C C . LEU A 1 1001 ? 5.633 14.547 -0.917 1.00 86.19 1001 LEU A C 1
ATOM 7952 O O . LEU A 1 1001 ? 5.935 13.636 -1.689 1.00 86.19 1001 LEU A O 1
ATOM 7956 N N . SER A 1 1002 ? 5.211 14.287 0.329 1.00 85.12 1002 SER A N 1
ATOM 7957 C CA . SER A 1 1002 ? 5.212 12.941 0.953 1.00 85.12 1002 SER A CA 1
ATOM 7958 C C . SER A 1 1002 ? 6.605 12.418 1.327 1.00 85.12 1002 SER A C 1
ATOM 7960 O O . SER A 1 1002 ? 6.916 11.251 1.084 1.00 85.12 1002 SER A O 1
ATOM 7962 N N . HIS A 1 1003 ? 7.503 13.287 1.789 1.00 85.56 1003 HIS A N 1
ATOM 7963 C CA . HIS A 1 1003 ? 8.911 12.940 2.005 1.00 85.56 1003 HIS A CA 1
ATOM 7964 C C . HIS A 1 1003 ? 9.214 12.782 3.503 1.00 85.56 1003 HIS A C 1
ATOM 7966 O O . HIS A 1 1003 ? 9.994 13.555 4.061 1.00 85.56 1003 HIS A O 1
ATOM 7972 N N . ASP A 1 1004 ? 8.610 11.775 4.140 1.00 85.31 1004 ASP A N 1
ATOM 7973 C CA . ASP A 1 1004 ? 8.579 11.619 5.603 1.00 85.31 1004 ASP A CA 1
ATOM 7974 C C . ASP A 1 1004 ? 9.978 11.591 6.249 1.00 85.31 1004 ASP A C 1
ATOM 7976 O O . ASP A 1 1004 ? 10.199 12.263 7.255 1.00 85.31 1004 ASP A O 1
ATOM 7980 N N . ASP A 1 1005 ? 10.967 10.930 5.633 1.00 87.69 1005 ASP A N 1
ATOM 7981 C CA . ASP A 1 1005 ? 12.361 10.953 6.111 1.00 87.69 1005 ASP A CA 1
ATOM 7982 C C . ASP A 1 1005 ? 12.963 12.370 6.124 1.00 87.69 1005 ASP A C 1
ATOM 7984 O O . ASP A 1 1005 ? 13.668 12.745 7.064 1.00 87.69 1005 ASP A O 1
ATOM 7988 N N . THR A 1 1006 ? 12.663 13.189 5.106 1.00 88.75 1006 THR A N 1
ATOM 7989 C CA . THR A 1 1006 ? 13.115 14.592 5.070 1.00 88.75 1006 THR A CA 1
ATOM 7990 C C . THR A 1 1006 ? 12.347 15.443 6.077 1.00 88.75 1006 THR A C 1
ATOM 7992 O O . THR A 1 1006 ? 12.960 16.235 6.786 1.00 88.75 1006 THR A O 1
ATOM 7995 N N . THR A 1 1007 ? 11.036 15.221 6.225 1.00 91.12 1007 THR A N 1
ATOM 7996 C CA . THR A 1 1007 ? 10.199 15.890 7.229 1.00 91.12 1007 THR A CA 1
ATOM 7997 C C . THR A 1 1007 ? 10.732 15.630 8.638 1.00 91.12 1007 THR A C 1
ATOM 7999 O O . THR A 1 1007 ? 10.981 16.580 9.374 1.00 91.12 1007 THR A O 1
ATOM 8002 N N . LYS A 1 1008 ? 11.018 14.370 8.993 1.00 90.50 1008 LYS A N 1
ATOM 8003 C CA . LYS A 1 1008 ? 11.571 13.992 10.304 1.00 90.50 1008 LYS A CA 1
ATOM 8004 C C . LYS A 1 1008 ? 12.895 14.692 10.619 1.00 90.50 1008 LYS A C 1
ATOM 8006 O O . LYS A 1 1008 ? 13.138 15.067 11.762 1.00 90.50 1008 LYS A O 1
ATOM 8011 N N . ARG A 1 1009 ? 13.764 14.852 9.617 1.00 88.75 1009 ARG A N 1
ATOM 8012 C CA . ARG A 1 1009 ? 15.058 15.535 9.766 1.00 88.75 1009 ARG A CA 1
ATOM 8013 C C . ARG A 1 1009 ? 14.922 17.050 9.866 1.00 88.75 1009 ARG A C 1
ATOM 8015 O O . ARG A 1 1009 ? 15.584 17.645 10.705 1.00 88.75 1009 ARG A O 1
ATOM 8022 N N . ILE A 1 1010 ? 14.046 17.660 9.069 1.00 90.94 1010 ILE A N 1
ATOM 8023 C CA . ILE A 1 1010 ? 13.770 19.101 9.133 1.00 90.94 1010 ILE A CA 1
ATOM 8024 C C . ILE A 1 1010 ? 13.150 19.472 10.492 1.00 90.94 1010 ILE A C 1
ATOM 8026 O O . ILE A 1 1010 ? 13.556 20.460 11.098 1.00 90.94 1010 ILE A O 1
ATOM 8030 N N . LEU A 1 1011 ? 12.248 18.643 11.029 1.00 90.44 1011 LEU A N 1
ATOM 8031 C CA . LEU A 1 1011 ? 11.669 18.833 12.367 1.00 90.44 1011 LEU A CA 1
ATOM 8032 C C . LEU A 1 1011 ? 12.685 18.689 13.515 1.00 90.44 1011 LEU A C 1
ATOM 8034 O O . LEU A 1 1011 ? 12.470 19.247 14.585 1.00 90.44 1011 LEU A O 1
ATOM 8038 N N . ALA A 1 1012 ? 13.810 17.997 13.305 1.00 88.25 1012 ALA A N 1
ATOM 8039 C CA . ALA A 1 1012 ? 14.898 17.930 14.285 1.00 88.25 1012 ALA A CA 1
ATOM 8040 C C . ALA A 1 1012 ? 15.787 19.196 14.306 1.00 88.25 1012 ALA A C 1
ATOM 8042 O O . ALA A 1 1012 ? 16.655 19.327 15.173 1.00 88.25 1012 ALA A O 1
ATOM 8043 N N . GLY A 1 1013 ? 15.598 20.124 13.361 1.00 82.50 1013 GLY A N 1
ATOM 8044 C CA . GLY A 1 1013 ? 16.355 21.369 13.277 1.00 82.50 1013 GLY A CA 1
ATOM 8045 C C . GLY A 1 1013 ? 15.913 22.420 14.300 1.00 82.50 1013 GLY A C 1
ATOM 8046 O O . GLY A 1 1013 ? 14.729 22.603 14.581 1.00 82.50 1013 GLY A O 1
ATOM 8047 N N . LYS A 1 1014 ? 16.878 23.158 14.858 1.00 80.62 1014 LYS A N 1
ATOM 8048 C CA . LYS A 1 1014 ? 16.602 24.227 15.830 1.00 80.62 1014 LYS A CA 1
ATOM 8049 C C . LYS A 1 1014 ? 15.968 25.438 15.138 1.00 80.62 1014 LYS A C 1
ATOM 8051 O O . LYS A 1 1014 ? 16.478 25.899 14.123 1.00 80.62 1014 LYS A O 1
ATOM 8056 N N . GLY A 1 1015 ? 14.907 25.988 15.731 1.00 83.38 1015 GLY A N 1
ATOM 8057 C CA . GLY A 1 1015 ? 14.247 27.205 15.239 1.00 83.38 1015 GLY A CA 1
ATOM 8058 C C . GLY A 1 1015 ? 13.328 27.005 14.028 1.00 83.38 1015 GLY A C 1
ATOM 8059 O O . GLY A 1 1015 ? 13.021 27.978 13.346 1.00 83.38 1015 GLY A O 1
ATOM 8060 N N . ILE A 1 1016 ? 12.901 25.771 13.748 1.00 91.44 1016 ILE A N 1
ATOM 8061 C CA . ILE A 1 1016 ? 11.942 25.450 12.684 1.00 91.44 1016 ILE A CA 1
ATOM 8062 C C . ILE A 1 1016 ? 10.567 26.111 12.918 1.00 91.44 1016 ILE A C 1
ATOM 8064 O O . ILE A 1 1016 ? 10.003 26.007 14.006 1.00 91.44 1016 ILE A O 1
ATOM 8068 N N . ASP A 1 1017 ? 10.009 26.762 11.893 1.00 91.12 1017 ASP A N 1
ATOM 8069 C CA . ASP A 1 1017 ? 8.623 27.249 11.889 1.00 91.12 1017 ASP A CA 1
ATOM 8070 C C . ASP A 1 1017 ? 7.676 26.144 11.397 1.00 91.12 1017 ASP A C 1
ATOM 8072 O O . ASP A 1 1017 ? 7.583 25.841 10.203 1.00 91.12 1017 ASP A O 1
ATOM 8076 N N . VAL A 1 1018 ? 6.963 25.531 12.342 1.00 92.50 1018 VAL A N 1
ATOM 8077 C CA . VAL A 1 1018 ? 5.983 24.466 12.078 1.00 92.50 1018 VAL A CA 1
ATOM 8078 C C . VAL A 1 1018 ? 4.622 24.989 11.602 1.00 92.50 1018 VAL A C 1
ATOM 8080 O O . VAL A 1 1018 ? 3.856 24.229 11.005 1.00 92.50 1018 VAL A O 1
ATOM 8083 N N . ASN A 1 1019 ? 4.342 26.280 11.803 1.00 92.25 1019 ASN A N 1
ATOM 8084 C CA . ASN A 1 1019 ? 3.052 26.921 11.527 1.00 92.25 1019 ASN A CA 1
ATOM 8085 C C . ASN A 1 1019 ? 3.023 27.637 10.165 1.00 92.25 1019 ASN A C 1
ATOM 8087 O O . ASN A 1 1019 ? 2.039 28.290 9.817 1.00 92.25 1019 ASN A O 1
ATOM 8091 N N . PHE A 1 1020 ? 4.088 27.505 9.373 1.00 91.25 1020 PHE A N 1
ATOM 8092 C CA . PHE A 1 1020 ? 4.265 28.253 8.138 1.00 91.25 1020 PHE A CA 1
ATOM 8093 C C . PHE A 1 1020 ? 3.131 28.061 7.105 1.00 91.25 1020 PHE A C 1
ATOM 8095 O O . PHE A 1 1020 ? 2.807 26.935 6.711 1.00 91.25 1020 PHE A O 1
ATOM 8102 N N . VAL A 1 1021 ? 2.585 29.180 6.604 1.00 89.69 1021 VAL A N 1
ATOM 8103 C CA . VAL A 1 1021 ? 1.534 29.232 5.568 1.00 89.69 1021 VAL A CA 1
ATOM 8104 C C . VAL A 1 1021 ? 2.145 29.482 4.180 1.00 89.69 1021 VAL A C 1
ATOM 8106 O O . VAL A 1 1021 ? 2.331 30.634 3.758 1.00 89.69 1021 VAL A O 1
ATOM 8109 N N . GLY A 1 1022 ? 2.441 28.383 3.480 1.00 84.88 1022 GLY A N 1
ATOM 8110 C CA . GLY A 1 1022 ? 2.897 28.358 2.086 1.00 84.88 1022 GLY A CA 1
ATOM 8111 C C . GLY A 1 1022 ? 1.741 28.288 1.083 1.00 84.88 1022 GLY A C 1
ATOM 8112 O O . GLY A 1 1022 ? 0.585 28.519 1.436 1.00 84.88 1022 GLY A O 1
ATOM 8113 N N . GLY A 1 1023 ? 2.057 27.977 -0.176 1.00 77.25 1023 GLY A N 1
ATOM 8114 C CA . GLY A 1 1023 ? 1.094 27.883 -1.278 1.00 77.25 1023 GLY A CA 1
ATOM 8115 C C . GLY A 1 1023 ? 0.689 29.235 -1.874 1.00 77.25 1023 GLY A C 1
ATOM 8116 O O . GLY A 1 1023 ? -0.457 29.401 -2.276 1.00 77.25 1023 GLY A O 1
ATOM 8117 N N . ARG A 1 1024 ? 1.597 30.226 -1.907 1.00 69.31 1024 ARG A N 1
ATOM 8118 C CA . ARG A 1 1024 ? 1.309 31.587 -2.423 1.00 69.31 1024 ARG A CA 1
ATOM 8119 C C . ARG A 1 1024 ? 1.555 31.748 -3.932 1.00 69.31 1024 ARG A C 1
ATOM 8121 O O . ARG A 1 1024 ? 1.239 32.796 -4.495 1.00 69.31 1024 ARG A O 1
ATOM 8128 N N . GLY A 1 1025 ? 2.108 30.723 -4.580 1.00 62.50 1025 GLY A N 1
ATOM 8129 C CA . GLY A 1 1025 ? 2.304 30.654 -6.029 1.00 62.50 1025 GLY A CA 1
ATOM 8130 C C . GLY A 1 1025 ? 1.003 30.513 -6.829 1.00 62.50 1025 GLY A C 1
ATOM 8131 O O . GLY A 1 1025 ? -0.023 30.067 -6.325 1.00 62.50 1025 GLY A O 1
ATOM 8132 N N . GLN A 1 1026 ? 1.062 30.825 -8.126 1.00 52.94 1026 GLN A N 1
ATOM 8133 C CA . GLN A 1 1026 ? -0.086 30.904 -9.059 1.00 52.94 1026 GLN A CA 1
ATOM 8134 C C . GLN A 1 1026 ? -0.883 29.594 -9.281 1.00 52.94 1026 GLN A C 1
ATOM 8136 O O . GLN A 1 1026 ? -1.819 29.586 -10.077 1.00 52.94 1026 GLN A O 1
ATOM 8141 N N . THR A 1 1027 ? -0.503 28.469 -8.667 1.00 46.78 1027 THR A N 1
ATOM 8142 C CA . THR A 1 1027 ? -0.964 27.124 -9.071 1.00 46.78 1027 THR A CA 1
ATOM 8143 C C . THR A 1 1027 ? -1.633 26.291 -7.977 1.00 46.78 1027 THR A C 1
ATOM 8145 O O . THR A 1 1027 ? -2.125 25.205 -8.286 1.00 46.78 1027 THR A O 1
ATOM 8148 N N . GLN A 1 1028 ? -1.659 26.743 -6.719 1.00 59.78 1028 GLN A N 1
ATOM 8149 C CA . GLN A 1 1028 ? -2.145 25.945 -5.584 1.00 59.78 1028 GLN A CA 1
ATOM 8150 C C . GLN A 1 1028 ? -2.913 26.797 -4.563 1.00 59.78 1028 GLN A C 1
ATOM 8152 O O . GLN A 1 1028 ? -2.844 28.022 -4.583 1.00 59.78 1028 GLN A O 1
ATOM 8157 N N . SER A 1 1029 ? -3.668 26.139 -3.679 1.00 69.94 1029 SER A N 1
ATOM 8158 C CA . SER A 1 1029 ? -4.253 26.795 -2.504 1.00 69.94 1029 SER A CA 1
ATOM 8159 C C . SER A 1 1029 ? -3.182 26.999 -1.438 1.00 69.94 1029 SER A C 1
ATOM 8161 O O . SER A 1 1029 ? -2.350 26.117 -1.224 1.00 69.94 1029 SER A O 1
ATOM 8163 N N . VAL A 1 1030 ? -3.276 28.107 -0.704 1.00 83.25 1030 VAL A N 1
ATOM 8164 C CA . VAL A 1 1030 ? -2.525 28.301 0.539 1.00 83.25 1030 VAL A CA 1
ATOM 8165 C C . VAL A 1 1030 ? -2.836 27.188 1.552 1.00 83.25 1030 VAL A C 1
ATOM 8167 O O . VAL A 1 1030 ? -3.975 26.720 1.635 1.00 83.25 1030 VAL A O 1
ATOM 8170 N N . SER A 1 1031 ? -1.823 26.760 2.312 1.00 88.25 1031 SER A N 1
ATOM 8171 C CA . SER A 1 1031 ? -1.902 25.666 3.300 1.00 88.25 1031 SER A CA 1
ATOM 8172 C C . SER A 1 1031 ? -0.753 25.727 4.320 1.00 88.25 1031 SER A C 1
ATOM 8174 O O . SER A 1 1031 ? 0.248 26.409 4.091 1.00 88.25 1031 SER A O 1
ATOM 8176 N N . THR A 1 1032 ? -0.848 24.963 5.417 1.00 90.75 1032 THR A N 1
ATOM 8177 C CA . THR A 1 1032 ? 0.305 24.668 6.299 1.00 90.75 1032 THR A CA 1
ATOM 8178 C C . THR A 1 1032 ? 0.749 23.210 6.211 1.00 90.75 1032 THR A C 1
ATOM 8180 O O . THR A 1 1032 ? 0.001 22.335 5.769 1.00 90.75 1032 THR A O 1
ATOM 8183 N N . SER A 1 1033 ? 1.945 22.929 6.729 1.00 91.50 1033 SER A N 1
ATOM 8184 C CA . SER A 1 1033 ? 2.474 21.573 6.926 1.00 91.50 1033 SER A CA 1
ATOM 8185 C C . SER A 1 1033 ? 1.490 20.645 7.656 1.00 91.50 1033 SER A C 1
ATOM 8187 O O . SER A 1 1033 ? 1.344 19.480 7.281 1.00 91.50 1033 SER A O 1
ATOM 8189 N N . LEU A 1 1034 ? 0.760 21.170 8.653 1.00 92.31 1034 LEU A N 1
ATOM 8190 C CA . LEU A 1 1034 ? -0.249 20.413 9.398 1.00 92.31 1034 LEU A CA 1
ATOM 8191 C C . LEU A 1 1034 ? -1.459 20.046 8.519 1.00 92.31 1034 LEU A C 1
ATOM 8193 O O . LEU A 1 1034 ? -1.911 18.905 8.563 1.00 92.31 1034 LEU A O 1
ATOM 8197 N N . HIS A 1 1035 ? -1.925 20.954 7.650 1.00 90.31 1035 HIS A N 1
ATOM 8198 C CA . HIS A 1 1035 ? -2.997 20.669 6.682 1.00 90.31 1035 HIS A CA 1
ATOM 8199 C C . HIS A 1 1035 ? -2.637 19.535 5.719 1.00 90.31 1035 HIS A C 1
ATOM 8201 O O . HIS A 1 1035 ? -3.492 18.714 5.385 1.00 90.31 1035 HIS A O 1
ATOM 8207 N N . HIS A 1 1036 ? -1.373 19.461 5.292 1.00 89.12 1036 HIS A N 1
ATOM 8208 C CA . HIS A 1 1036 ? -0.914 18.369 4.441 1.00 89.12 1036 HIS A CA 1
ATOM 8209 C C . HIS A 1 1036 ? -0.992 17.027 5.167 1.00 89.12 1036 HIS A C 1
ATOM 8211 O O . HIS A 1 1036 ? -1.569 16.090 4.622 1.00 89.12 1036 HIS A O 1
ATOM 8217 N N . VAL A 1 1037 ? -0.469 16.914 6.393 1.00 90.81 1037 VAL A N 1
ATOM 8218 C CA . VAL A 1 1037 ? -0.465 15.627 7.114 1.00 90.81 1037 VAL A CA 1
ATOM 8219 C C . VAL A 1 1037 ? -1.859 15.167 7.544 1.00 90.81 1037 VAL A C 1
ATOM 8221 O O . VAL A 1 1037 ? -2.174 13.992 7.386 1.00 90.81 1037 VAL A O 1
ATOM 8224 N N . VAL A 1 1038 ? -2.747 16.062 7.988 1.00 90.94 1038 VAL A N 1
ATOM 8225 C CA . VAL A 1 1038 ? -4.107 15.676 8.426 1.00 90.94 1038 VAL A CA 1
ATOM 8226 C C . VAL A 1 1038 ? -5.031 15.260 7.275 1.00 90.94 1038 VAL A C 1
ATOM 8228 O O . VAL A 1 1038 ? -5.975 14.501 7.494 1.00 90.94 1038 VAL A O 1
ATOM 8231 N N . ALA A 1 1039 ? -4.755 15.686 6.039 1.00 86.06 1039 ALA A N 1
ATOM 8232 C CA . ALA A 1 1039 ? -5.476 15.227 4.849 1.00 86.06 1039 ALA A CA 1
ATOM 8233 C C . ALA A 1 1039 ? -5.071 13.804 4.400 1.00 86.06 1039 ALA A C 1
ATOM 8235 O O . ALA A 1 1039 ? -5.742 13.199 3.562 1.00 86.06 1039 ALA A O 1
ATOM 8236 N N . ARG A 1 1040 ? -3.977 13.246 4.939 1.00 82.12 1040 ARG A N 1
ATOM 8237 C CA . ARG A 1 1040 ? -3.365 11.986 4.488 1.00 82.12 1040 ARG A CA 1
ATOM 8238 C C . ARG A 1 1040 ? -3.687 10.841 5.441 1.00 82.12 1040 ARG A C 1
ATOM 8240 O O . ARG A 1 1040 ? -3.591 10.981 6.652 1.00 82.12 1040 ARG A O 1
ATOM 8247 N N . ARG A 1 1041 ? -3.981 9.656 4.897 1.00 73.69 1041 ARG A N 1
ATOM 8248 C CA . ARG A 1 1041 ? -4.260 8.446 5.701 1.00 73.69 1041 ARG A CA 1
ATOM 8249 C C . ARG A 1 1041 ? -3.065 7.933 6.518 1.00 73.69 1041 ARG A C 1
ATOM 8251 O O . ARG A 1 1041 ? -3.262 7.053 7.349 1.00 73.69 1041 ARG A O 1
ATOM 8258 N N . ASP A 1 1042 ? -1.862 8.447 6.272 1.00 69.69 1042 ASP A N 1
ATOM 8259 C CA . ASP A 1 1042 ? -0.667 8.113 7.044 1.00 69.69 1042 ASP A CA 1
ATOM 8260 C C . ASP A 1 1042 ? -0.517 9.057 8.247 1.00 69.69 1042 ASP A C 1
ATOM 8262 O O . ASP A 1 1042 ? -0.472 10.278 8.103 1.00 69.69 1042 ASP A O 1
ATOM 8266 N N . THR A 1 1043 ? -0.446 8.475 9.442 1.00 80.12 1043 THR A N 1
ATOM 8267 C CA . THR A 1 1043 ? -0.360 9.191 10.720 1.00 80.12 1043 THR A CA 1
ATOM 8268 C C . THR A 1 1043 ? 1.067 9.458 11.204 1.00 80.12 1043 THR A C 1
ATOM 8270 O O . THR A 1 1043 ? 1.235 10.091 12.246 1.00 80.12 1043 THR A O 1
ATOM 8273 N N . ILE A 1 1044 ? 2.103 8.961 10.518 1.00 86.19 1044 ILE A N 1
ATOM 8274 C CA . ILE A 1 1044 ? 3.491 9.016 11.005 1.00 86.19 1044 ILE A CA 1
ATOM 8275 C C . ILE A 1 1044 ? 3.992 10.467 11.063 1.00 86.19 1044 ILE A C 1
ATOM 8277 O O . ILE A 1 1044 ? 4.357 10.942 12.138 1.00 86.19 1044 ILE A O 1
ATOM 8281 N N . ALA A 1 1045 ? 3.927 11.202 9.949 1.00 86.75 1045 ALA A N 1
ATOM 8282 C CA . ALA A 1 1045 ? 4.331 12.610 9.911 1.00 86.75 1045 ALA A CA 1
ATOM 8283 C C . ALA A 1 1045 ? 3.411 13.525 10.745 1.00 86.75 1045 ALA A C 1
ATOM 8285 O O . ALA A 1 1045 ? 3.870 14.532 11.284 1.00 86.75 1045 ALA A O 1
ATOM 8286 N N . LEU A 1 1046 ? 2.133 13.152 10.909 1.00 91.50 1046 LEU A N 1
ATOM 8287 C CA . LEU A 1 1046 ? 1.221 13.839 11.827 1.00 91.50 1046 LEU A CA 1
ATOM 8288 C C . LEU A 1 1046 ? 1.691 13.712 13.279 1.00 91.50 1046 LEU A C 1
ATOM 8290 O O . LEU A 1 1046 ? 1.700 14.710 13.990 1.00 91.50 1046 LEU A O 1
ATOM 8294 N N . ARG A 1 1047 ? 2.116 12.519 13.715 1.00 90.62 1047 ARG A N 1
ATOM 8295 C CA . ARG A 1 1047 ? 2.628 12.317 15.076 1.00 90.62 1047 ARG A CA 1
ATOM 8296 C C . ARG A 1 1047 ? 3.797 13.258 15.368 1.00 90.62 1047 ARG A C 1
ATOM 8298 O O . ARG A 1 1047 ? 3.738 13.972 16.359 1.00 90.62 1047 ARG A O 1
ATOM 8305 N N . TRP A 1 1048 ? 4.792 13.313 14.481 1.00 90.50 1048 TRP A N 1
ATOM 8306 C CA . TRP A 1 1048 ? 5.958 14.178 14.680 1.00 90.50 1048 TRP A CA 1
ATOM 8307 C C . TRP A 1 1048 ? 5.588 15.661 14.736 1.00 90.50 1048 TRP A C 1
ATOM 8309 O O . TRP A 1 1048 ? 6.125 16.367 15.575 1.00 90.50 1048 TRP A O 1
ATOM 8319 N N . LEU A 1 1049 ? 4.654 16.137 13.901 1.00 90.62 1049 LEU A N 1
ATOM 8320 C CA . LEU A 1 1049 ? 4.195 17.532 13.955 1.00 90.62 1049 LEU A CA 1
ATOM 8321 C C . LEU A 1 1049 ? 3.410 17.863 15.235 1.00 90.62 1049 LEU A C 1
ATOM 8323 O O . LEU A 1 1049 ? 3.537 18.977 15.731 1.00 90.62 1049 LEU A O 1
ATOM 8327 N N . LEU A 1 1050 ? 2.643 16.916 15.788 1.00 91.12 1050 LEU A N 1
ATOM 8328 C CA . LEU A 1 1050 ? 1.952 17.092 17.074 1.00 91.12 1050 LEU A CA 1
ATOM 8329 C C . LEU A 1 1050 ? 2.894 16.971 18.288 1.00 91.12 1050 LEU A C 1
ATOM 8331 O O . LEU A 1 1050 ? 2.572 17.471 19.359 1.00 91.12 1050 LEU A O 1
ATOM 8335 N N . GLU A 1 1051 ? 4.059 16.338 18.128 1.00 90.12 1051 GLU A N 1
ATOM 8336 C CA . GLU A 1 1051 ? 5.125 16.276 19.140 1.00 90.12 1051 GLU A CA 1
ATOM 8337 C C . GLU A 1 1051 ? 5.983 17.566 19.188 1.00 90.12 1051 GLU A C 1
ATOM 8339 O O . GLU A 1 1051 ? 6.799 17.723 20.099 1.00 90.12 1051 GLU A O 1
ATOM 8344 N N . MET A 1 1052 ? 5.805 18.509 18.248 1.00 88.94 1052 MET A N 1
ATOM 8345 C CA . MET A 1 1052 ? 6.574 19.762 18.203 1.00 88.94 1052 MET A CA 1
ATOM 8346 C C . MET A 1 1052 ? 6.027 20.839 19.157 1.00 88.94 1052 MET A C 1
ATOM 8348 O O . MET A 1 1052 ? 4.836 21.156 19.116 1.00 88.94 1052 MET A O 1
ATOM 8352 N N . PRO A 1 1053 ? 6.884 21.501 19.959 1.00 84.94 1053 PRO A N 1
ATOM 8353 C CA . PRO A 1 1053 ? 6.453 22.603 20.811 1.00 84.94 1053 PRO A CA 1
ATOM 8354 C C . PRO A 1 1053 ? 6.033 23.817 19.969 1.00 84.94 1053 PRO A C 1
ATOM 8356 O O . PRO A 1 1053 ? 6.790 24.288 19.123 1.00 84.94 1053 PRO A O 1
ATOM 8359 N N . GLY A 1 1054 ? 4.840 24.355 20.239 1.00 84.75 1054 GLY A N 1
ATOM 8360 C CA . GLY A 1 1054 ? 4.323 25.559 19.578 1.00 84.75 1054 GLY A CA 1
ATOM 8361 C C . GLY A 1 1054 ? 3.566 25.326 18.265 1.00 84.75 1054 GLY A C 1
ATOM 8362 O O . GLY A 1 1054 ? 3.253 26.302 17.585 1.00 84.75 1054 GLY A O 1
ATOM 8363 N N . ILE A 1 1055 ? 3.251 24.075 17.907 1.00 91.25 1055 ILE A N 1
ATOM 8364 C CA . ILE A 1 1055 ? 2.326 23.771 16.805 1.00 91.25 1055 ILE A CA 1
ATOM 8365 C C . ILE A 1 1055 ? 0.930 24.361 17.088 1.00 91.25 1055 ILE A C 1
ATOM 8367 O O . ILE A 1 1055 ? 0.353 24.137 18.152 1.00 91.25 1055 ILE A O 1
ATOM 8371 N N . ASP A 1 1056 ? 0.380 25.115 16.136 1.00 90.12 1056 ASP A N 1
ATOM 8372 C CA . ASP A 1 1056 ? -0.992 25.622 16.193 1.00 90.12 1056 ASP A CA 1
ATOM 8373 C C . ASP A 1 1056 ? -1.935 24.625 15.501 1.00 90.12 1056 ASP A C 1
ATOM 8375 O O . ASP A 1 1056 ? -1.838 24.356 14.300 1.00 90.12 1056 ASP A O 1
ATOM 8379 N N . LEU A 1 1057 ? -2.843 24.049 16.290 1.00 90.44 1057 LEU A N 1
ATOM 8380 C CA . LEU A 1 1057 ? -3.791 23.024 15.851 1.00 90.44 1057 LEU A CA 1
ATOM 8381 C C . LEU A 1 1057 ? -5.040 23.605 15.168 1.00 90.44 1057 LEU A C 1
ATOM 8383 O O . LEU A 1 1057 ? -5.759 22.866 14.489 1.00 90.44 1057 LEU A O 1
ATOM 8387 N N . ASN A 1 1058 ? -5.296 24.904 15.351 1.00 88.69 1058 ASN A N 1
ATOM 8388 C CA . ASN A 1 1058 ? -6.511 25.589 14.917 1.00 88.69 1058 ASN A CA 1
ATOM 8389 C C . ASN A 1 1058 ? -6.265 26.533 13.733 1.00 88.69 1058 ASN A C 1
ATOM 8391 O O . ASN A 1 1058 ? -7.209 26.769 12.981 1.00 88.69 1058 ASN A O 1
ATOM 8395 N N . LEU A 1 1059 ? -5.022 27.003 13.537 1.00 88.38 1059 LEU A N 1
ATOM 8396 C CA . LEU A 1 1059 ? -4.565 27.923 12.483 1.00 88.38 1059 LEU A CA 1
ATOM 8397 C C . LEU A 1 1059 ? -5.315 27.763 11.151 1.00 88.38 1059 LEU A C 1
ATOM 8399 O O . LEU A 1 1059 ? -4.977 26.917 10.322 1.00 88.38 1059 LEU A O 1
ATOM 8403 N N . GLY A 1 1060 ? -6.332 28.599 10.944 1.00 83.44 1060 GLY A N 1
ATOM 8404 C CA . GLY A 1 1060 ? -7.204 28.532 9.779 1.00 83.44 1060 GLY A CA 1
ATOM 8405 C C . GLY A 1 1060 ? -6.549 29.119 8.532 1.00 83.44 1060 GLY A C 1
ATOM 8406 O O . GLY A 1 1060 ? -6.200 30.298 8.500 1.00 83.44 1060 GLY A O 1
ATOM 8407 N N . VAL A 1 1061 ? -6.441 28.331 7.461 1.00 82.75 1061 VAL A N 1
ATOM 8408 C CA . VAL A 1 1061 ? -5.971 28.805 6.153 1.00 82.75 1061 VAL A CA 1
ATOM 8409 C C . VAL A 1 1061 ? -7.143 28.831 5.177 1.00 82.75 1061 VAL A C 1
ATOM 8411 O O . VAL A 1 1061 ? -7.814 27.826 4.963 1.00 82.75 1061 VAL A O 1
ATOM 8414 N N . ALA A 1 1062 ? -7.447 30.016 4.634 1.00 75.81 1062 ALA A N 1
ATOM 8415 C CA . ALA A 1 1062 ? -8.701 30.290 3.916 1.00 75.81 1062 ALA A CA 1
ATOM 8416 C C . ALA A 1 1062 ? -9.969 29.877 4.712 1.00 75.81 1062 ALA A C 1
ATOM 8418 O O . ALA A 1 1062 ? -10.972 29.461 4.139 1.00 75.81 1062 ALA A O 1
ATOM 8419 N N . GLY A 1 1063 ? -9.910 29.963 6.049 1.00 75.94 1063 GLY A N 1
ATOM 8420 C CA . GLY A 1 1063 ? -10.966 29.525 6.974 1.00 75.94 1063 GLY A CA 1
ATOM 8421 C C . GLY A 1 1063 ? -11.079 28.008 7.170 1.00 75.94 1063 GLY A C 1
ATOM 8422 O O . GLY A 1 1063 ? -11.884 27.562 7.982 1.00 75.94 1063 GLY A O 1
ATOM 8423 N N . ILE A 1 1064 ? -10.293 27.198 6.458 1.00 84.94 1064 ILE A N 1
ATOM 8424 C CA . ILE A 1 1064 ? -10.183 25.760 6.712 1.00 84.94 1064 ILE A CA 1
ATOM 8425 C C . ILE A 1 1064 ? -9.175 25.582 7.849 1.00 84.94 1064 ILE A C 1
ATOM 8427 O O . ILE A 1 1064 ? -8.026 25.985 7.706 1.00 84.94 1064 ILE A O 1
ATOM 8431 N N . SER A 1 1065 ? -9.593 24.997 8.972 1.00 89.19 1065 SER A N 1
ATOM 8432 C CA . SER A 1 1065 ? -8.675 24.543 10.027 1.00 89.19 1065 SER A CA 1
ATOM 8433 C C . SER A 1 1065 ? -8.137 23.134 9.722 1.00 89.19 1065 SER A C 1
ATOM 8435 O O . SER A 1 1065 ? -8.785 22.382 8.979 1.00 89.19 1065 SER A O 1
ATOM 8437 N N . PRO A 1 1066 ? -7.023 22.697 10.340 1.00 90.25 1066 PRO A N 1
ATOM 8438 C CA . PRO A 1 1066 ? -6.508 21.335 10.177 1.00 90.25 1066 PRO A CA 1
ATOM 8439 C C . PRO A 1 1066 ? -7.551 20.259 10.512 1.00 90.25 1066 PRO A C 1
ATOM 8441 O O . PRO A 1 1066 ? -7.679 19.256 9.808 1.00 90.25 1066 PRO A O 1
ATOM 8444 N N . PHE A 1 1067 ? -8.374 20.494 11.536 1.00 91.31 1067 PHE A N 1
ATOM 8445 C CA . PHE A 1 1067 ? -9.477 19.604 11.893 1.00 91.31 1067 PHE A CA 1
ATOM 8446 C C . PHE A 1 1067 ? -10.606 19.601 10.842 1.00 91.31 1067 PHE A C 1
ATOM 8448 O O . PHE A 1 1067 ? -11.133 18.537 10.511 1.00 91.31 1067 PHE A O 1
ATOM 8455 N N . SER A 1 1068 ? -10.927 20.757 10.242 1.00 88.88 1068 SER A N 1
ATOM 8456 C CA . SER A 1 1068 ? -11.866 20.856 9.111 1.00 88.88 1068 SER A CA 1
ATOM 8457 C C . SER A 1 1068 ? -11.349 20.100 7.878 1.00 88.88 1068 SER A C 1
ATOM 8459 O O . SER A 1 1068 ? -12.104 19.364 7.242 1.00 88.88 1068 SER A O 1
ATOM 8461 N N . ALA A 1 1069 ? -10.046 20.182 7.584 1.00 89.88 1069 ALA A N 1
ATOM 8462 C CA . ALA A 1 1069 ? -9.404 19.420 6.512 1.00 89.88 1069 ALA A CA 1
ATOM 8463 C C . ALA A 1 1069 ? -9.401 17.901 6.778 1.00 89.88 1069 ALA A C 1
ATOM 8465 O O . ALA A 1 1069 ? -9.668 17.118 5.862 1.00 89.88 1069 ALA A O 1
ATOM 8466 N N . ALA A 1 1070 ? -9.165 17.470 8.023 1.00 92.25 1070 ALA A N 1
ATOM 8467 C CA . ALA A 1 1070 ? -9.263 16.064 8.423 1.00 92.25 1070 ALA A CA 1
ATOM 8468 C C . ALA A 1 1070 ? -10.695 15.521 8.247 1.00 92.25 1070 ALA A C 1
ATOM 8470 O O . ALA A 1 1070 ? -10.885 14.446 7.675 1.00 92.25 1070 ALA A O 1
ATOM 8471 N N . ALA A 1 1071 ? -11.701 16.294 8.677 1.00 91.69 1071 ALA A N 1
ATOM 8472 C CA . ALA A 1 1071 ? -13.119 15.969 8.525 1.00 91.69 1071 ALA A CA 1
ATOM 8473 C C . ALA A 1 1071 ? -13.538 15.879 7.048 1.00 91.69 1071 ALA A C 1
ATOM 8475 O O . ALA A 1 1071 ? -14.187 14.914 6.644 1.00 91.69 1071 ALA A O 1
ATOM 8476 N N . ALA A 1 1072 ? -13.104 16.843 6.229 1.00 90.19 1072 ALA A N 1
ATOM 8477 C CA . ALA A 1 1072 ? -13.394 16.909 4.799 1.00 90.19 1072 ALA A CA 1
ATOM 8478 C C . ALA A 1 1072 ? -12.763 15.765 3.983 1.00 90.19 1072 ALA A C 1
ATOM 8480 O O . ALA A 1 1072 ? -13.294 15.431 2.931 1.00 90.19 1072 ALA A O 1
ATOM 8481 N N . ASN A 1 1073 ? -11.675 15.151 4.461 1.00 90.56 1073 ASN A N 1
ATOM 8482 C CA . ASN A 1 1073 ? -11.045 13.971 3.844 1.00 90.56 1073 ASN A CA 1
ATOM 8483 C C . ASN A 1 1073 ? -11.423 12.643 4.540 1.00 90.56 1073 ASN A C 1
ATOM 8485 O O . ASN A 1 1073 ? -10.910 11.579 4.184 1.00 90.56 1073 ASN A O 1
ATOM 8489 N N . GLY A 1 1074 ? -12.286 12.690 5.563 1.00 91.06 1074 GLY A N 1
ATOM 8490 C CA . GLY A 1 1074 ? -12.759 11.512 6.295 1.00 91.06 1074 GLY A CA 1
ATOM 8491 C C . GLY A 1 1074 ? -11.676 10.818 7.125 1.00 91.06 1074 GLY A C 1
ATOM 8492 O O . GLY A 1 1074 ? -11.766 9.614 7.376 1.00 91.06 1074 GLY A O 1
ATOM 8493 N N . ASN A 1 1075 ? -10.629 11.543 7.525 1.00 92.62 1075 ASN A N 1
ATOM 8494 C CA . ASN A 1 1075 ? -9.443 10.968 8.149 1.00 92.62 1075 ASN A CA 1
ATOM 8495 C C . ASN A 1 1075 ? -9.606 10.786 9.665 1.00 92.62 1075 ASN A C 1
ATOM 8497 O O . ASN A 1 1075 ? -9.101 11.564 10.474 1.00 92.62 1075 ASN A O 1
ATOM 8501 N N . ILE A 1 1076 ? -10.311 9.719 10.041 1.00 92.62 1076 ILE A N 1
ATOM 8502 C CA . ILE A 1 1076 ? -10.713 9.433 11.428 1.00 92.62 1076 ILE A CA 1
ATOM 8503 C C . ILE A 1 1076 ? -9.518 9.398 12.385 1.00 92.62 1076 ILE A C 1
ATOM 8505 O O . ILE A 1 1076 ? -9.596 9.953 13.478 1.00 92.62 1076 ILE A O 1
ATOM 8509 N N . HIS A 1 1077 ? -8.394 8.813 11.966 1.00 91.31 1077 HIS A N 1
ATOM 8510 C CA . HIS A 1 1077 ? -7.198 8.725 12.804 1.00 91.31 1077 HIS A CA 1
ATOM 8511 C C . HIS A 1 1077 ? -6.573 10.102 13.063 1.00 91.31 1077 HIS A C 1
ATOM 8513 O O . HIS A 1 1077 ? -6.230 10.391 14.206 1.00 91.31 1077 HIS A O 1
ATOM 8519 N N . ALA A 1 1078 ? -6.499 10.984 12.058 1.00 91.56 1078 ALA A N 1
ATOM 8520 C CA . ALA A 1 1078 ? -6.040 12.356 12.274 1.00 91.56 1078 ALA A CA 1
ATOM 8521 C C . ALA A 1 1078 ? -7.007 13.158 13.155 1.00 91.56 1078 ALA A C 1
ATOM 8523 O O . ALA A 1 1078 ? -6.559 13.863 14.054 1.00 91.56 1078 ALA A O 1
ATOM 8524 N N . MET A 1 1079 ? -8.323 13.003 12.967 1.00 92.06 1079 MET A N 1
ATOM 8525 C CA . MET A 1 1079 ? -9.323 13.637 13.837 1.00 92.06 1079 MET A CA 1
ATOM 8526 C C . MET A 1 1079 ? -9.175 13.183 15.297 1.00 92.06 1079 MET A C 1
ATOM 8528 O O . MET A 1 1079 ? -9.200 14.020 16.195 1.00 92.06 1079 MET A O 1
ATOM 8532 N N . MET A 1 1080 ? -8.963 11.885 15.548 1.00 91.38 1080 MET A N 1
ATOM 8533 C CA . MET A 1 1080 ? -8.696 11.359 16.894 1.00 91.38 1080 MET A CA 1
ATOM 8534 C C . MET A 1 1080 ? -7.367 11.871 17.467 1.00 91.38 1080 MET A C 1
ATOM 8536 O O . MET A 1 1080 ? -7.318 12.264 18.628 1.00 91.38 1080 MET A O 1
ATOM 8540 N N . MET A 1 1081 ? -6.294 11.901 16.670 1.00 90.31 1081 MET A N 1
ATOM 8541 C CA . MET A 1 1081 ? -4.984 12.392 17.116 1.00 90.31 1081 MET A CA 1
ATOM 8542 C C . MET A 1 1081 ? -4.986 13.886 17.451 1.00 90.31 1081 MET A C 1
ATOM 8544 O O . MET A 1 1081 ? -4.313 14.272 18.402 1.00 90.31 1081 MET A O 1
ATOM 8548 N N . LEU A 1 1082 ? -5.751 14.697 16.712 1.00 90.38 1082 LEU A N 1
ATOM 8549 C CA . LEU A 1 1082 ? -5.978 16.112 17.010 1.00 90.38 1082 LEU A CA 1
ATOM 8550 C C . LEU A 1 1082 ? -6.779 16.281 18.310 1.00 90.38 1082 LEU A C 1
ATOM 8552 O O . LEU A 1 1082 ? -6.311 16.952 19.224 1.00 90.38 1082 LEU A O 1
ATOM 8556 N N . LEU A 1 1083 ? -7.941 15.624 18.436 1.00 90.50 1083 LEU A N 1
ATOM 8557 C CA . LEU A 1 1083 ? -8.776 15.700 19.646 1.00 90.50 1083 LEU A CA 1
ATOM 8558 C C . LEU A 1 1083 ? -8.010 15.306 20.920 1.00 90.50 1083 LEU A C 1
ATOM 8560 O O . LEU A 1 1083 ? -8.190 15.931 21.962 1.00 90.50 1083 LEU A O 1
ATOM 8564 N N . ASN A 1 1084 ? -7.117 14.318 20.823 1.00 89.38 1084 ASN A N 1
ATOM 8565 C CA . ASN A 1 1084 ? -6.299 13.846 21.942 1.00 89.38 1084 ASN A CA 1
ATOM 8566 C C . ASN A 1 1084 ? -5.252 14.861 22.450 1.00 89.38 1084 ASN A C 1
ATOM 8568 O O . ASN A 1 1084 ? -4.731 14.649 23.542 1.00 89.38 1084 ASN A O 1
ATOM 8572 N N . GLN A 1 1085 ? -4.937 15.933 21.710 1.00 84.06 1085 GLN A N 1
ATOM 8573 C CA . GLN A 1 1085 ? -4.055 17.007 22.207 1.00 84.06 1085 GLN A CA 1
ATOM 8574 C C . GLN A 1 1085 ? -4.781 17.984 23.147 1.00 84.06 1085 GLN A C 1
ATOM 8576 O O . GLN A 1 1085 ? -4.145 18.657 23.956 1.00 84.06 1085 GLN A O 1
ATOM 8581 N N . GLY A 1 1086 ? -6.113 18.068 23.048 1.00 75.44 1086 GLY A N 1
ATOM 8582 C CA . GLY A 1 1086 ? -6.901 19.141 23.655 1.00 75.44 1086 GLY A CA 1
ATOM 8583 C C . GLY A 1 1086 ? -6.812 20.466 22.882 1.00 75.44 1086 GLY A C 1
ATOM 8584 O O . GLY A 1 1086 ? -5.988 20.641 21.990 1.00 75.44 1086 GLY A O 1
ATOM 8585 N N . GLY A 1 1087 ? -7.713 21.404 23.193 1.00 79.69 1087 GLY A N 1
ATOM 8586 C CA . GLY A 1 1087 ? -7.721 22.756 22.606 1.00 79.69 1087 GLY A CA 1
ATOM 8587 C C . GLY A 1 1087 ? -8.165 22.873 21.138 1.00 79.69 1087 GLY A C 1
ATOM 8588 O O . GLY A 1 1087 ? -8.205 23.984 20.618 1.00 79.69 1087 GLY A O 1
ATOM 8589 N N . VAL A 1 1088 ? -8.518 21.770 20.469 1.00 88.12 1088 VAL A N 1
ATOM 8590 C CA . VAL A 1 1088 ? -8.896 21.769 19.044 1.00 88.12 1088 VAL A CA 1
ATOM 8591 C C . VAL A 1 1088 ? -10.321 22.280 18.813 1.00 88.12 1088 VAL A C 1
ATOM 8593 O O . VAL A 1 1088 ? -11.283 21.778 19.397 1.00 88.12 1088 VAL A O 1
ATOM 8596 N N . GLU A 1 1089 ? -10.472 23.239 17.900 1.00 86.56 1089 GLU A N 1
ATOM 8597 C CA . GLU A 1 1089 ? -11.753 23.863 17.560 1.00 86.56 1089 GLU A CA 1
ATOM 8598 C C . GLU A 1 1089 ? -12.577 23.024 16.571 1.00 86.56 1089 GLU A C 1
ATOM 8600 O O . GLU A 1 1089 ? -12.447 23.112 15.347 1.00 86.56 1089 GLU A O 1
ATOM 8605 N N . ILE A 1 1090 ? -13.495 22.220 17.114 1.00 87.62 1090 ILE A N 1
ATOM 8606 C CA . ILE A 1 1090 ? -14.345 21.316 16.321 1.00 87.62 1090 ILE A CA 1
ATOM 8607 C C . ILE A 1 1090 ? -15.469 22.014 15.529 1.00 87.62 1090 ILE A C 1
ATOM 8609 O O . ILE A 1 1090 ? -16.073 21.386 14.660 1.00 87.62 1090 ILE A O 1
ATOM 8613 N N . ASN A 1 1091 ? -15.734 23.298 15.809 1.00 85.06 1091 ASN A N 1
ATOM 8614 C CA . ASN A 1 1091 ? -16.832 24.095 15.237 1.00 85.06 1091 ASN A CA 1
ATOM 8615 C C . ASN A 1 1091 ? -16.351 25.363 14.490 1.00 85.06 1091 ASN A C 1
ATOM 8617 O O . ASN A 1 1091 ? -17.122 26.316 14.379 1.00 85.06 1091 ASN A O 1
ATOM 8621 N N . ALA A 1 1092 ? -15.093 25.412 14.033 1.00 76.69 1092 ALA A N 1
ATOM 8622 C CA . ALA A 1 1092 ? -14.540 26.569 13.313 1.00 76.69 1092 ALA A CA 1
ATOM 8623 C C . ALA A 1 1092 ? -15.286 26.843 11.985 1.00 76.69 1092 ALA A C 1
ATOM 8625 O O . ALA A 1 1092 ? -15.610 25.900 11.255 1.00 76.69 1092 ALA A O 1
ATOM 8626 N N . THR A 1 1093 ? -15.558 28.120 11.670 1.00 66.81 1093 THR A N 1
ATOM 8627 C CA . THR A 1 1093 ? -16.476 28.521 10.571 1.00 66.81 1093 THR A CA 1
ATOM 8628 C C . THR A 1 1093 ? -16.053 29.743 9.736 1.00 66.81 1093 THR A C 1
ATOM 8630 O O . THR A 1 1093 ? -16.814 30.179 8.876 1.00 66.81 1093 THR A O 1
ATOM 8633 N N . ASP A 1 1094 ? -14.878 30.330 9.973 1.00 60.41 1094 ASP A N 1
ATOM 8634 C CA . ASP A 1 1094 ? -14.567 31.741 9.651 1.00 60.41 1094 ASP A CA 1
ATOM 8635 C C . ASP A 1 1094 ? -14.857 32.194 8.210 1.00 60.41 1094 ASP A C 1
ATOM 8637 O O . ASP A 1 1094 ? -15.509 33.213 7.987 1.00 60.41 1094 ASP A O 1
ATOM 8641 N N . LEU A 1 1095 ? -14.366 31.439 7.225 1.00 64.69 1095 LEU A N 1
ATOM 8642 C CA . LEU A 1 1095 ? -14.589 31.670 5.787 1.00 64.69 1095 LEU A CA 1
ATOM 8643 C C . LEU A 1 1095 ? -15.051 30.391 5.075 1.00 64.69 1095 LEU A C 1
ATOM 8645 O O . LEU A 1 1095 ? -15.073 30.318 3.847 1.00 64.69 1095 LEU A O 1
ATOM 8649 N N . ALA A 1 1096 ? -15.364 29.351 5.847 1.00 74.31 1096 ALA A N 1
ATOM 8650 C CA . ALA A 1 1096 ? -15.433 27.987 5.366 1.00 74.31 1096 ALA A CA 1
ATOM 8651 C C . ALA A 1 1096 ? -16.471 27.192 6.178 1.00 74.31 1096 ALA A C 1
ATOM 8653 O O . ALA A 1 1096 ? -16.551 27.325 7.393 1.00 74.31 1096 ALA A O 1
ATOM 8654 N N . ASP A 1 1097 ? -17.246 26.341 5.509 1.00 84.94 1097 ASP A N 1
ATOM 8655 C CA . ASP A 1 1097 ? -18.331 25.559 6.109 1.00 84.94 1097 ASP A CA 1
ATOM 8656 C C . ASP A 1 1097 ? -17.878 24.683 7.297 1.00 84.94 1097 ASP A C 1
ATOM 8658 O O . ASP A 1 1097 ? -16.746 24.181 7.289 1.00 84.94 1097 ASP A O 1
ATOM 8662 N N . PRO A 1 1098 ? -18.767 24.433 8.282 1.00 88.88 1098 PRO A N 1
ATOM 8663 C CA . PRO A 1 1098 ? -18.449 23.641 9.469 1.00 88.88 1098 PRO A CA 1
ATOM 8664 C C . PRO A 1 1098 ? -17.816 22.277 9.140 1.00 88.88 1098 PRO A C 1
ATOM 8666 O O . PRO A 1 1098 ? -18.263 21.622 8.187 1.00 88.88 1098 PRO A O 1
ATOM 8669 N N . PRO A 1 1099 ? -16.875 21.762 9.960 1.00 90.62 1099 PRO A N 1
ATOM 8670 C CA . PRO A 1 1099 ? -16.284 20.432 9.774 1.00 90.62 1099 PRO A CA 1
ATOM 8671 C C . PRO A 1 1099 ? -17.331 19.315 9.624 1.00 90.62 1099 PRO A C 1
ATOM 8673 O O . PRO A 1 1099 ? -17.169 18.412 8.805 1.00 90.62 1099 PRO A O 1
ATOM 8676 N N . LEU A 1 1100 ? -18.449 19.419 10.356 1.00 93.06 1100 LEU A N 1
ATOM 8677 C CA . LEU A 1 1100 ? -19.595 18.510 10.257 1.00 93.06 1100 LEU A CA 1
ATOM 8678 C C . LEU A 1 1100 ? -20.301 18.576 8.894 1.00 93.06 1100 LEU A C 1
ATOM 8680 O O . LEU A 1 1100 ? -20.651 17.537 8.338 1.00 93.06 1100 LEU A O 1
ATOM 8684 N N . CYS A 1 1101 ? -20.485 19.776 8.340 1.00 91.12 1101 CYS A N 1
ATOM 8685 C CA . CYS A 1 1101 ? -21.096 19.969 7.025 1.00 91.12 1101 CYS A CA 1
ATOM 8686 C C . CYS A 1 1101 ? -20.201 19.407 5.914 1.00 91.12 1101 CYS A C 1
ATOM 8688 O O . CYS A 1 1101 ? -20.706 18.715 5.036 1.00 91.12 1101 CYS A O 1
ATOM 8690 N N . ARG A 1 1102 ? -18.875 19.598 5.994 1.00 89.38 1102 ARG A N 1
ATOM 8691 C CA . ARG A 1 1102 ? -17.924 19.009 5.031 1.00 89.38 1102 ARG A CA 1
ATOM 8692 C C . ARG A 1 1102 ? -17.840 17.491 5.109 1.00 89.38 1102 ARG A C 1
ATOM 8694 O O . ARG A 1 1102 ? -17.853 16.823 4.078 1.00 89.38 1102 ARG A O 1
ATOM 8701 N N . ALA A 1 1103 ? -17.793 16.938 6.321 1.00 93.56 1103 ALA A N 1
ATOM 8702 C CA . ALA A 1 1103 ? -17.849 15.493 6.520 1.00 93.56 1103 ALA A CA 1
ATOM 8703 C C . ALA A 1 1103 ? -19.162 14.895 5.981 1.00 93.56 1103 ALA A C 1
ATOM 8705 O O . ALA A 1 1103 ? -19.158 13.774 5.473 1.00 93.56 1103 ALA A O 1
ATOM 8706 N N . ALA A 1 1104 ? -20.272 15.640 6.055 1.00 93.38 1104 ALA A N 1
ATOM 8707 C CA . ALA A 1 1104 ? -21.544 15.226 5.478 1.00 93.38 1104 ALA A CA 1
ATOM 8708 C C . ALA A 1 1104 ? -21.561 15.313 3.941 1.00 93.38 1104 ALA A C 1
ATOM 8710 O O . ALA A 1 1104 ? -21.955 14.356 3.279 1.00 93.38 1104 ALA A O 1
ATOM 8711 N N . GLU A 1 1105 ? -21.090 16.424 3.369 1.00 91.38 1105 GLU A N 1
ATOM 8712 C CA . GLU A 1 1105 ? -21.095 16.676 1.920 1.00 91.38 1105 GLU A CA 1
ATOM 8713 C C . GLU A 1 1105 ? -20.208 15.691 1.147 1.00 91.38 1105 GLU A C 1
ATOM 8715 O O . GLU A 1 1105 ? -20.623 15.169 0.113 1.00 91.38 1105 GLU A O 1
ATOM 8720 N N . ASN A 1 1106 ? -19.050 15.329 1.708 1.00 91.62 1106 ASN A N 1
ATOM 8721 C CA . ASN A 1 1106 ? -18.157 14.314 1.141 1.00 91.62 1106 ASN A CA 1
ATOM 8722 C C . ASN A 1 1106 ? -18.532 12.865 1.538 1.00 91.62 1106 ASN A C 1
ATOM 8724 O O . ASN A 1 1106 ? -17.778 11.926 1.275 1.00 91.62 1106 ASN A O 1
ATOM 8728 N N . GLY A 1 1107 ? -19.692 12.642 2.174 1.00 92.38 1107 GLY A N 1
ATOM 8729 C CA . GLY A 1 1107 ? -20.207 11.299 2.483 1.00 92.38 1107 GLY A CA 1
ATOM 8730 C C . GLY A 1 1107 ? -19.444 10.538 3.581 1.00 92.38 1107 GLY A C 1
ATOM 8731 O O . GLY A 1 1107 ? -19.571 9.318 3.711 1.00 92.38 1107 GLY A O 1
ATOM 8732 N N . HIS A 1 1108 ? -18.629 11.218 4.389 1.00 94.56 1108 HIS A N 1
ATOM 8733 C CA . HIS A 1 1108 ? -17.716 10.615 5.362 1.00 94.56 1108 HIS A CA 1
ATOM 8734 C C . HIS A 1 1108 ? -18.415 10.242 6.680 1.00 94.56 1108 HIS A C 1
ATOM 8736 O O . HIS A 1 1108 ? -18.165 10.813 7.742 1.00 94.56 1108 HIS A O 1
ATOM 8742 N N . ARG A 1 1109 ? -19.278 9.219 6.613 1.00 93.56 1109 ARG A N 1
ATOM 8743 C CA . ARG A 1 1109 ? -20.113 8.717 7.725 1.00 93.56 1109 ARG A CA 1
ATOM 8744 C C . ARG A 1 1109 ? -19.361 8.492 9.040 1.00 93.56 1109 ARG A C 1
ATOM 8746 O O . ARG A 1 1109 ? -19.903 8.827 10.088 1.00 93.56 1109 ARG A O 1
ATOM 8753 N N . GLU A 1 1110 ? -18.130 7.974 9.011 1.00 92.62 1110 GLU A N 1
ATOM 8754 C CA . GLU A 1 1110 ? -17.347 7.769 10.242 1.00 92.62 1110 GLU A CA 1
ATOM 8755 C C . GLU A 1 1110 ? -16.846 9.078 10.868 1.00 92.62 1110 GLU A C 1
ATOM 8757 O O . GLU A 1 1110 ? -16.803 9.185 12.092 1.00 92.62 1110 GLU A O 1
ATOM 8762 N N . ALA A 1 1111 ? -16.541 10.100 10.061 1.00 93.12 1111 ALA A N 1
ATOM 8763 C CA . ALA A 1 1111 ? -16.164 11.419 10.568 1.00 93.12 1111 ALA A CA 1
ATOM 8764 C C . ALA A 1 1111 ? -17.381 12.099 11.208 1.00 93.12 1111 ALA A C 1
ATOM 8766 O O . ALA A 1 1111 ? -17.292 12.603 12.325 1.00 93.12 1111 ALA A O 1
ATOM 8767 N N . VAL A 1 1112 ? -18.553 12.000 10.567 1.00 94.31 1112 VAL A N 1
ATOM 8768 C CA . VAL A 1 1112 ? -19.833 12.433 11.153 1.00 94.31 1112 VAL A CA 1
ATOM 8769 C C . VAL A 1 1112 ? -20.132 11.669 12.456 1.00 94.31 1112 VAL A C 1
ATOM 8771 O O . VAL A 1 1112 ? -20.514 12.292 13.443 1.00 94.31 1112 VAL A O 1
ATOM 8774 N N . ARG A 1 1113 ? -19.893 10.348 12.519 1.00 94.31 1113 ARG A N 1
ATOM 8775 C CA . ARG A 1 1113 ? -20.035 9.539 13.749 1.00 94.31 1113 ARG A CA 1
ATOM 8776 C C . ARG A 1 1113 ? -19.101 9.999 14.875 1.00 94.31 1113 ARG A C 1
ATOM 8778 O O . ARG A 1 1113 ? -19.533 10.060 16.024 1.00 94.31 1113 ARG A O 1
ATOM 8785 N N . LEU A 1 1114 ? -17.843 10.313 14.566 1.00 92.75 1114 LEU A N 1
ATOM 8786 C CA . LEU A 1 1114 ? -16.855 10.813 15.529 1.00 92.75 1114 LEU A CA 1
ATOM 8787 C C . LEU A 1 1114 ? -17.214 12.215 16.043 1.00 92.75 1114 LEU A C 1
ATOM 8789 O O . LEU A 1 1114 ? -17.092 12.466 17.241 1.00 92.75 1114 LEU A O 1
ATOM 8793 N N . LEU A 1 1115 ? -17.700 13.098 15.166 1.00 90.31 1115 LEU A N 1
ATOM 8794 C CA . LEU A 1 1115 ? -18.170 14.436 15.534 1.00 90.31 1115 LEU A CA 1
ATOM 8795 C C . LEU A 1 1115 ? -19.420 14.363 16.419 1.00 90.31 1115 LEU A C 1
ATOM 8797 O O . LEU A 1 1115 ? -19.430 14.937 17.501 1.00 90.31 1115 LEU A O 1
ATOM 8801 N N . VAL A 1 1116 ? -20.437 13.589 16.026 1.00 90.62 1116 VAL A N 1
ATOM 8802 C CA . VAL A 1 1116 ? -21.677 13.390 16.807 1.00 90.62 1116 VAL A CA 1
ATOM 8803 C C . VAL A 1 1116 ? -21.408 12.787 18.196 1.00 90.62 1116 VAL A C 1
ATOM 8805 O O . VAL A 1 1116 ? -22.156 13.054 19.134 1.00 90.62 1116 VAL A O 1
ATOM 8808 N N . ARG A 1 1117 ? -20.315 12.030 18.373 1.00 89.44 1117 ARG A N 1
ATOM 8809 C CA . ARG A 1 1117 ? -19.860 11.542 19.690 1.00 89.44 1117 ARG A CA 1
ATOM 8810 C C . ARG A 1 1117 ? -19.313 12.634 20.624 1.00 89.44 1117 ARG A C 1
ATOM 8812 O O . ARG A 1 1117 ? -19.199 12.354 21.811 1.00 89.44 1117 ARG A O 1
ATOM 8819 N N . GLN A 1 1118 ? -19.015 13.845 20.143 1.00 85.19 1118 GLN A N 1
ATOM 8820 C CA . GLN A 1 1118 ? -18.571 14.964 20.997 1.00 85.19 1118 GLN A CA 1
ATOM 8821 C C . GLN A 1 1118 ? -19.721 15.615 21.796 1.00 85.19 1118 GLN A C 1
ATOM 8823 O O . GLN A 1 1118 ? -19.475 16.491 22.625 1.00 85.19 1118 GLN A O 1
ATOM 8828 N N . GLY A 1 1119 ? -20.971 15.186 21.572 1.00 83.69 1119 GLY A N 1
ATOM 8829 C CA . GLY A 1 1119 ? -22.133 15.623 22.345 1.00 83.69 1119 GLY A CA 1
ATOM 8830 C C . GLY A 1 1119 ? -22.347 17.136 22.285 1.00 83.69 1119 GLY A C 1
ATOM 8831 O O . GLY A 1 1119 ? -22.224 17.747 21.228 1.00 83.69 1119 GLY A O 1
ATOM 8832 N N . GLU A 1 1120 ? -22.621 17.751 23.437 1.00 77.00 1120 GLU A N 1
ATOM 8833 C CA . GLU A 1 1120 ? -22.939 19.185 23.553 1.00 77.00 1120 GLU A CA 1
ATOM 8834 C C . GLU A 1 1120 ? -21.806 20.129 23.113 1.00 77.00 1120 GLU A C 1
ATOM 8836 O O . GLU A 1 1120 ? -22.052 21.311 22.889 1.00 77.00 1120 GLU A O 1
ATOM 8841 N N . SER A 1 1121 ? -20.578 19.620 22.952 1.00 81.38 1121 SER A N 1
ATOM 8842 C CA . SER A 1 1121 ? -19.470 20.382 22.365 1.00 81.38 1121 SER A CA 1
ATOM 8843 C C . SER A 1 1121 ? -19.676 20.642 20.864 1.00 81.38 1121 SER A C 1
ATOM 8845 O O . SER A 1 1121 ? -19.167 21.625 20.331 1.00 81.38 1121 SER A O 1
ATOM 8847 N N . LEU A 1 1122 ? -20.429 19.790 20.157 1.00 87.88 1122 LEU A N 1
ATOM 8848 C CA . LEU A 1 1122 ? -20.678 19.921 18.721 1.00 87.88 1122 LEU A CA 1
ATOM 8849 C C . LEU A 1 1122 ? -21.855 20.864 18.439 1.00 87.88 1122 LEU A C 1
ATOM 8851 O O . LEU A 1 1122 ? -23.000 20.578 18.789 1.00 87.88 1122 LEU A O 1
ATOM 8855 N N . ALA A 1 1123 ? -21.610 21.923 17.669 1.00 87.81 1123 ALA A N 1
ATOM 8856 C CA . ALA A 1 1123 ? -22.639 22.854 17.213 1.00 87.81 1123 ALA A CA 1
ATOM 8857 C C . ALA A 1 1123 ? -23.450 22.263 16.035 1.00 87.81 1123 ALA A C 1
ATOM 8859 O O . ALA A 1 1123 ? -23.431 22.759 14.910 1.00 87.81 1123 ALA A O 1
ATOM 8860 N N . VAL A 1 1124 ? -24.165 21.163 16.293 1.00 87.12 1124 VAL A N 1
ATOM 8861 C CA . VAL A 1 1124 ? -24.705 20.224 15.287 1.00 87.12 1124 VAL A CA 1
ATOM 8862 C C . VAL A 1 1124 ? -25.673 20.831 14.256 1.00 87.12 1124 VAL A C 1
ATOM 8864 O O . VAL A 1 1124 ? -25.815 20.297 13.157 1.00 87.12 1124 VAL A O 1
ATOM 8867 N N . ASN A 1 1125 ? -26.326 21.948 14.594 1.00 88.19 1125 ASN A N 1
ATOM 8868 C CA . ASN A 1 1125 ? -27.245 22.674 13.709 1.00 88.19 1125 ASN A CA 1
ATOM 8869 C C . ASN A 1 1125 ? -26.576 23.842 12.956 1.00 88.19 1125 ASN A C 1
ATOM 8871 O O . ASN A 1 1125 ? -27.281 24.611 12.304 1.00 88.19 1125 ASN A O 1
ATOM 8875 N N . GLN A 1 1126 ? -25.248 24.010 13.032 1.00 88.62 1126 GLN A N 1
ATOM 8876 C CA . GLN A 1 1126 ? -24.547 24.965 12.171 1.00 88.62 1126 GLN A CA 1
ATOM 8877 C C . GLN A 1 1126 ? -24.816 24.645 10.692 1.00 88.62 1126 GLN A C 1
ATOM 8879 O O . GLN A 1 1126 ? -24.921 23.486 10.281 1.00 88.62 1126 GLN A O 1
ATOM 8884 N N . SER A 1 1127 ? -24.915 25.698 9.887 1.00 89.06 1127 SER A N 1
ATOM 8885 C CA . SER A 1 1127 ? -25.246 25.621 8.469 1.00 89.06 1127 SER A CA 1
ATOM 8886 C C . SER A 1 1127 ? -24.083 26.067 7.586 1.00 89.06 1127 SER A C 1
ATOM 8888 O O . SER A 1 1127 ? -23.356 26.991 7.940 1.00 89.06 1127 SER A O 1
ATOM 8890 N N . SER A 1 1128 ? -23.966 25.464 6.406 1.00 87.94 1128 SER A N 1
ATOM 8891 C CA . SER A 1 1128 ? -23.094 25.920 5.313 1.00 87.94 1128 SER A CA 1
ATOM 8892 C C . SER A 1 1128 ? -23.290 27.406 4.969 1.00 87.94 1128 SER A C 1
ATOM 8894 O O . SER A 1 1128 ? -24.404 27.931 5.014 1.00 87.94 1128 SER A O 1
ATOM 8896 N N . ILE A 1 1129 ? -22.216 28.092 4.581 1.00 83.31 1129 ILE A N 1
ATOM 8897 C CA . ILE A 1 1129 ? -22.209 29.551 4.354 1.00 83.31 1129 ILE A CA 1
ATOM 8898 C C . ILE A 1 1129 ? -22.992 29.905 3.076 1.00 83.31 1129 ILE A C 1
ATOM 8900 O O . ILE A 1 1129 ? -23.762 30.874 3.028 1.00 83.31 1129 ILE A O 1
ATOM 8904 N N . GLY A 1 1130 ? -22.827 29.085 2.034 1.00 81.50 1130 GLY A N 1
ATOM 8905 C CA . GLY A 1 1130 ? -23.467 29.274 0.732 1.00 81.50 1130 GLY A CA 1
ATOM 8906 C C . GLY A 1 1130 ? -24.964 28.954 0.730 1.00 81.50 1130 GLY A C 1
ATOM 8907 O O . GLY A 1 1130 ? -25.769 29.792 0.331 1.00 81.50 1130 GLY A O 1
ATOM 8908 N N . ALA A 1 1131 ? -25.344 27.753 1.172 1.00 81.12 1131 ALA A N 1
ATOM 8909 C CA . ALA A 1 1131 ? -26.718 27.246 1.080 1.00 81.12 1131 ALA A CA 1
ATOM 8910 C C . ALA A 1 1131 ? -27.571 27.505 2.336 1.00 81.12 1131 ALA A C 1
ATOM 8912 O O . ALA A 1 1131 ? -28.802 27.492 2.267 1.00 81.12 1131 ALA A O 1
ATOM 8913 N N . GLN A 1 1132 ? -26.931 27.704 3.492 1.00 88.31 1132 GLN A N 1
ATOM 8914 C CA . GLN A 1 1132 ? -27.556 27.565 4.813 1.00 88.31 1132 GLN A CA 1
ATOM 8915 C C . GLN A 1 1132 ? -28.210 26.182 5.024 1.00 88.31 1132 GLN A C 1
ATOM 8917 O O . GLN A 1 1132 ? -29.085 26.020 5.869 1.00 88.31 1132 GLN A O 1
ATOM 8922 N N . ASP A 1 1133 ? -27.738 25.161 4.300 1.00 89.31 1133 ASP A N 1
ATOM 8923 C CA . ASP A 1 1133 ? -28.017 23.759 4.615 1.00 89.31 1133 ASP A CA 1
ATOM 8924 C C . ASP A 1 1133 ? -27.237 23.361 5.875 1.00 89.31 1133 ASP A C 1
ATOM 8926 O O . ASP A 1 1133 ? -26.018 23.557 5.929 1.00 89.31 1133 ASP A O 1
ATOM 8930 N N . THR A 1 1134 ? -27.912 22.757 6.854 1.00 92.88 1134 THR A N 1
ATOM 8931 C CA . THR A 1 1134 ? -27.263 22.006 7.943 1.00 92.88 1134 THR A CA 1
ATOM 8932 C C . THR A 1 1134 ? -26.717 20.673 7.428 1.00 92.88 1134 THR A C 1
ATOM 8934 O O . THR A 1 1134 ? -27.113 20.201 6.360 1.00 92.88 1134 THR A O 1
ATOM 8937 N N . ALA A 1 1135 ? -25.883 19.988 8.215 1.00 93.06 1135 ALA A N 1
ATOM 8938 C CA . ALA A 1 1135 ? -25.442 18.627 7.894 1.00 93.06 1135 ALA A CA 1
ATOM 8939 C C . ALA A 1 1135 ? -26.613 17.646 7.649 1.00 93.06 1135 ALA A C 1
ATOM 8941 O O . ALA A 1 1135 ? -26.496 16.741 6.823 1.00 93.06 1135 ALA A O 1
ATOM 8942 N N . LEU A 1 1136 ? -27.765 17.852 8.305 1.00 94.88 1136 LEU A N 1
ATOM 8943 C CA . LEU A 1 1136 ? -28.972 17.051 8.084 1.00 94.88 1136 LEU A CA 1
ATOM 8944 C C . LEU A 1 1136 ? -29.665 17.402 6.756 1.00 94.88 1136 LEU A C 1
ATOM 8946 O O . LEU A 1 1136 ? -30.112 16.495 6.057 1.00 94.88 1136 LEU A O 1
ATOM 8950 N N . CYS A 1 1137 ? -29.698 18.682 6.367 1.00 93.62 1137 CYS A N 1
ATOM 8951 C CA . CYS A 1 1137 ? -30.154 19.103 5.038 1.00 93.62 1137 CYS A CA 1
ATOM 8952 C C . CYS A 1 1137 ? -29.263 18.519 3.929 1.00 93.62 1137 CYS A C 1
ATOM 8954 O O . CYS A 1 1137 ? -29.784 17.996 2.948 1.00 93.62 1137 CYS A O 1
ATOM 8956 N N . ILE A 1 1138 ? -27.935 18.537 4.108 1.00 93.88 1138 ILE A N 1
ATOM 8957 C CA . ILE A 1 1138 ? -26.963 17.947 3.171 1.00 93.88 1138 ILE A CA 1
ATOM 8958 C C . ILE A 1 1138 ? -27.213 16.439 3.020 1.00 93.88 1138 ILE A C 1
ATOM 8960 O O . ILE A 1 1138 ? -27.415 15.958 1.905 1.00 93.88 1138 ILE A O 1
ATOM 8964 N N . ALA A 1 1139 ? -27.277 15.699 4.133 1.00 95.75 1139 ALA A N 1
ATOM 8965 C CA . ALA A 1 1139 ? -27.519 14.256 4.122 1.00 95.75 1139 ALA A CA 1
ATOM 8966 C C . ALA A 1 1139 ? -28.876 13.890 3.488 1.00 95.75 1139 ALA A C 1
ATOM 8968 O O . ALA A 1 1139 ? -28.964 12.929 2.720 1.00 95.75 1139 ALA A O 1
ATOM 8969 N N . ALA A 1 1140 ? -29.923 14.680 3.751 1.00 93.88 1140 ALA A N 1
ATOM 8970 C CA . ALA A 1 1140 ? -31.249 14.461 3.182 1.00 93.88 1140 ALA A CA 1
ATOM 8971 C C . ALA A 1 1140 ? -31.339 14.817 1.688 1.00 93.88 1140 ALA A C 1
ATOM 8973 O O . ALA A 1 1140 ? -31.985 14.094 0.933 1.00 93.88 1140 ALA A O 1
ATOM 8974 N N . ARG A 1 1141 ? -30.640 15.871 1.241 1.00 93.44 1141 ARG A N 1
ATOM 8975 C CA . ARG A 1 1141 ? -30.466 16.239 -0.177 1.00 93.44 1141 ARG A CA 1
ATOM 8976 C C . ARG A 1 1141 ? -29.696 15.159 -0.950 1.00 93.44 1141 ARG A C 1
ATOM 8978 O O . ARG A 1 1141 ? -30.067 14.832 -2.077 1.00 93.44 1141 ARG A O 1
ATOM 8985 N N . ALA A 1 1142 ? -28.666 14.576 -0.335 1.00 91.44 1142 ALA A N 1
ATOM 8986 C CA . ALA A 1 1142 ? -27.858 13.496 -0.906 1.00 91.44 1142 ALA A CA 1
ATOM 8987 C C . ALA A 1 1142 ? -28.543 12.112 -0.894 1.00 91.44 1142 ALA A C 1
ATOM 8989 O O . ALA A 1 1142 ? -28.127 11.225 -1.635 1.00 91.44 1142 ALA A O 1
ATOM 8990 N N . GLY A 1 1143 ? -29.582 11.917 -0.073 1.00 92.44 1143 GLY A N 1
ATOM 8991 C CA . GLY A 1 1143 ? -30.284 10.635 0.064 1.00 92.44 1143 GLY A CA 1
ATOM 8992 C C . GLY A 1 1143 ? -29.630 9.643 1.034 1.00 92.44 1143 GLY A C 1
ATOM 8993 O O . GLY A 1 1143 ? -30.001 8.468 1.055 1.00 92.44 1143 GLY A O 1
ATOM 8994 N N . ASP A 1 1144 ? -28.666 10.079 1.851 1.00 94.25 1144 ASP A N 1
ATOM 8995 C CA . ASP A 1 1144 ? -27.919 9.189 2.743 1.00 94.25 1144 ASP A CA 1
ATOM 8996 C C . ASP A 1 1144 ? -28.702 8.884 4.031 1.00 94.25 1144 ASP A C 1
ATOM 8998 O O . ASP A 1 1144 ? -28.538 9.525 5.072 1.00 94.25 1144 ASP A O 1
ATOM 9002 N N . SER A 1 1145 ? -29.551 7.856 3.968 1.00 93.69 1145 SER A N 1
ATOM 9003 C CA . SER A 1 1145 ? -30.368 7.409 5.101 1.00 93.69 1145 SER A CA 1
ATOM 9004 C C . SER A 1 1145 ? -29.555 6.972 6.322 1.00 93.69 1145 SER A C 1
ATOM 9006 O O . SER A 1 1145 ? -30.053 7.076 7.440 1.00 93.69 1145 SER A O 1
ATOM 9008 N N . GLU A 1 1146 ? -28.318 6.496 6.148 1.00 93.25 1146 GLU A N 1
ATOM 9009 C CA . GLU A 1 1146 ? -27.456 6.143 7.282 1.00 93.25 1146 GLU A CA 1
ATOM 9010 C C . GLU A 1 1146 ? -26.856 7.387 7.931 1.00 93.25 1146 GLU A C 1
ATOM 9012 O O . GLU A 1 1146 ? -26.838 7.487 9.154 1.00 93.25 1146 GLU A O 1
ATOM 9017 N N . MET A 1 1147 ? -26.445 8.384 7.150 1.00 94.56 1147 MET A N 1
ATOM 9018 C CA . MET A 1 1147 ? -25.987 9.661 7.691 1.00 94.56 1147 MET A CA 1
ATOM 9019 C C . MET A 1 1147 ? -27.109 10.424 8.403 1.00 94.56 1147 MET A C 1
ATOM 9021 O O . MET A 1 1147 ? -26.895 10.939 9.500 1.00 94.56 1147 MET A O 1
ATOM 9025 N N . VAL A 1 1148 ? -28.328 10.401 7.857 1.00 94.94 1148 VAL A N 1
ATOM 9026 C CA . VAL A 1 1148 ? -29.536 10.899 8.535 1.00 94.94 1148 VAL A CA 1
ATOM 9027 C C . VAL A 1 1148 ? -29.754 10.162 9.867 1.00 94.94 1148 VAL A C 1
ATOM 9029 O O . VAL A 1 1148 ? -29.921 10.809 10.899 1.00 94.94 1148 VAL A O 1
ATOM 9032 N N . ARG A 1 1149 ? -29.649 8.824 9.900 1.00 94.25 1149 ARG A N 1
ATOM 9033 C CA . ARG A 1 1149 ? -29.727 8.028 11.146 1.00 94.25 1149 ARG A CA 1
ATOM 9034 C C . ARG A 1 1149 ? -28.597 8.314 12.141 1.00 94.25 1149 ARG A C 1
ATOM 9036 O O . ARG A 1 1149 ? -28.825 8.172 13.339 1.00 94.25 1149 ARG A O 1
ATOM 9043 N N . ILE A 1 1150 ? -27.396 8.681 11.691 1.00 94.38 1150 ILE A N 1
ATOM 9044 C CA . ILE A 1 1150 ? -26.285 9.089 12.570 1.00 94.38 1150 ILE A CA 1
ATOM 9045 C C . ILE A 1 1150 ? -26.598 10.444 13.211 1.00 94.38 1150 ILE A C 1
ATOM 9047 O O . ILE A 1 1150 ? -26.497 10.572 14.427 1.00 94.38 1150 ILE A O 1
ATOM 9051 N N . LEU A 1 1151 ? -27.011 11.431 12.411 1.00 93.19 1151 LEU A N 1
ATOM 9052 C CA . LEU A 1 1151 ? -27.285 12.793 12.872 1.00 93.19 1151 LEU A CA 1
ATOM 9053 C C . LEU A 1 1151 ? -28.494 12.849 13.819 1.00 93.19 1151 LEU A C 1
ATOM 9055 O O . LEU A 1 1151 ? -28.395 13.431 14.896 1.00 93.19 1151 LEU A O 1
ATOM 9059 N N . LEU A 1 1152 ? -29.607 12.186 13.482 1.00 91.69 1152 LEU A N 1
ATOM 9060 C CA . LEU A 1 1152 ? -30.831 12.206 14.300 1.00 91.69 1152 LEU A CA 1
ATOM 9061 C C . LEU A 1 1152 ? -30.660 11.595 15.704 1.00 91.69 1152 LEU A C 1
ATOM 9063 O O . LEU A 1 1152 ? -31.467 11.902 16.583 1.00 91.69 1152 LEU A O 1
ATOM 9067 N N . ARG A 1 1153 ? -29.618 10.780 15.946 1.00 88.69 1153 ARG A N 1
ATOM 9068 C CA . ARG A 1 1153 ? -29.262 10.281 17.292 1.00 88.69 1153 ARG A CA 1
ATOM 9069 C C . ARG A 1 1153 ? -28.800 11.391 18.236 1.00 88.69 1153 ARG A C 1
ATOM 9071 O O . ARG A 1 1153 ? -28.863 11.200 19.446 1.00 88.69 1153 ARG A O 1
ATOM 9078 N N . HIS A 1 1154 ? -28.327 12.524 17.715 1.00 89.38 1154 HIS A N 1
ATOM 9079 C CA . HIS A 1 1154 ? -27.935 13.649 18.553 1.00 89.38 1154 HIS A CA 1
ATOM 9080 C C . HIS A 1 1154 ? -29.191 14.356 19.103 1.00 89.38 1154 HIS A C 1
ATOM 9082 O O . HIS A 1 1154 ? -30.093 14.702 18.326 1.00 89.38 1154 HIS A O 1
ATOM 9088 N N . PRO A 1 1155 ? -29.289 14.602 20.424 1.00 84.62 1155 PRO A N 1
ATOM 9089 C CA . PRO A 1 1155 ? -30.516 15.122 21.030 1.00 84.62 1155 PRO A CA 1
ATOM 9090 C C . PRO A 1 1155 ? -30.853 16.540 20.549 1.00 84.62 1155 PRO A C 1
ATOM 9092 O O . PRO A 1 1155 ? -32.022 16.858 20.345 1.00 84.62 1155 PRO A O 1
ATOM 9095 N N . GLN A 1 1156 ? -29.829 17.364 20.304 1.00 87.62 1156 GLN A N 1
ATOM 9096 C CA . GLN A 1 1156 ? -29.978 18.775 19.934 1.00 87.62 1156 GLN A CA 1
ATOM 9097 C C . GLN A 1 1156 ? -30.272 19.018 18.438 1.00 87.62 1156 GLN A C 1
ATOM 9099 O O . GLN A 1 1156 ? -30.498 20.163 18.059 1.00 87.62 1156 GLN A O 1
ATOM 9104 N N . VAL A 1 1157 ? -30.273 17.992 17.574 1.00 91.94 1157 VAL A N 1
ATOM 9105 C CA . VAL A 1 1157 ? -30.594 18.165 16.140 1.00 91.94 1157 VAL A CA 1
ATOM 9106 C C . VAL A 1 1157 ? -32.054 18.587 15.953 1.00 91.94 1157 VAL A C 1
ATOM 9108 O O . VAL A 1 1157 ? -32.955 17.897 16.436 1.00 91.94 1157 VAL A O 1
ATOM 9111 N N . ASP A 1 1158 ? -32.288 19.683 15.219 1.00 90.19 1158 ASP A N 1
ATOM 9112 C CA . ASP A 1 1158 ? -33.636 20.094 14.798 1.00 90.19 1158 ASP A CA 1
ATOM 9113 C C . ASP A 1 1158 ? -33.932 19.590 13.365 1.00 90.19 1158 ASP A C 1
ATOM 9115 O O . ASP A 1 1158 ? -33.402 20.146 12.397 1.00 90.19 1158 ASP A O 1
ATOM 9119 N N . PRO A 1 1159 ? -34.809 18.579 13.179 1.00 91.19 1159 PRO A N 1
ATOM 9120 C CA . PRO A 1 1159 ? -35.223 18.117 11.851 1.00 91.19 1159 PRO A CA 1
ATOM 9121 C C . PRO A 1 1159 ? -36.115 19.119 11.093 1.00 91.19 1159 PRO A C 1
ATOM 9123 O O . PRO A 1 1159 ? -36.566 18.813 9.994 1.00 91.19 1159 PRO A O 1
ATOM 9126 N N . ASN A 1 1160 ? -36.380 20.301 11.660 1.00 89.81 1160 ASN A N 1
ATOM 9127 C CA . ASN A 1 1160 ? -37.178 21.377 11.067 1.00 89.81 1160 ASN A CA 1
ATOM 9128 C C . ASN A 1 1160 ? -36.352 22.601 10.644 1.00 89.81 1160 ASN A C 1
ATOM 9130 O O . ASN A 1 1160 ? -36.945 23.622 10.291 1.00 89.81 1160 ASN A O 1
ATOM 9134 N N . GLN A 1 1161 ? -35.020 22.562 10.750 1.00 90.50 1161 GLN A N 1
ATOM 9135 C CA . GLN A 1 1161 ? -34.193 23.718 10.409 1.00 90.50 1161 GLN A CA 1
ATOM 9136 C C . GLN A 1 1161 ? -34.260 23.991 8.899 1.00 90.50 1161 GLN A C 1
ATOM 9138 O O . GLN A 1 1161 ? -33.689 23.253 8.098 1.00 90.50 1161 GLN A O 1
ATOM 9143 N N . GLU A 1 1162 ? -34.963 25.059 8.517 1.00 89.75 1162 GLU A N 1
ATOM 9144 C CA . GLU A 1 1162 ? -35.065 25.499 7.125 1.00 89.75 1162 GLU A CA 1
ATOM 9145 C C . GLU A 1 1162 ? -33.753 26.165 6.658 1.00 89.75 1162 GLU A C 1
ATOM 9147 O O . GLU A 1 1162 ? -33.107 26.897 7.415 1.00 89.75 1162 GLU A O 1
ATOM 9152 N N . ASN A 1 1163 ? -33.366 25.905 5.406 1.00 89.44 1163 ASN A N 1
ATOM 9153 C CA . ASN A 1 1163 ? -32.231 26.519 4.712 1.00 89.44 1163 ASN A CA 1
ATOM 9154 C C . ASN A 1 1163 ? -32.602 27.864 4.048 1.00 89.44 1163 ASN A C 1
ATOM 9156 O O . ASN A 1 1163 ? -33.730 28.351 4.179 1.00 89.44 1163 ASN A O 1
ATOM 9160 N N . ARG A 1 1164 ? -31.680 28.462 3.271 1.00 90.88 1164 ARG A N 1
ATOM 9161 C CA . ARG A 1 1164 ? -31.893 29.762 2.595 1.00 90.88 1164 ARG A CA 1
ATOM 9162 C C . ARG A 1 1164 ? -33.127 29.797 1.682 1.00 90.88 1164 ARG A C 1
ATOM 9164 O O . ARG A 1 1164 ? -33.695 30.864 1.469 1.00 90.88 1164 ARG A O 1
ATOM 9171 N N . TRP A 1 1165 ? -33.553 28.653 1.150 1.00 87.69 1165 TRP A N 1
ATOM 9172 C CA . TRP A 1 1165 ? -34.708 28.540 0.253 1.00 87.69 1165 TRP A CA 1
ATOM 9173 C C . TRP A 1 1165 ? -36.005 28.147 0.975 1.00 87.69 1165 TRP A C 1
ATOM 9175 O O . TRP A 1 1165 ? -36.964 27.740 0.315 1.00 87.69 1165 TRP A O 1
ATOM 9185 N N . LEU A 1 1166 ? -36.041 28.262 2.309 1.00 87.75 1166 LEU A N 1
ATOM 9186 C CA . LEU A 1 1166 ? -37.167 27.868 3.160 1.00 87.75 1166 LEU A CA 1
ATOM 9187 C C . LEU A 1 1166 ? -37.527 26.379 2.997 1.00 87.75 1166 LEU A C 1
ATOM 9189 O O . LEU A 1 1166 ? -38.704 26.020 2.903 1.00 87.75 1166 LEU A O 1
ATOM 9193 N N . GLN A 1 1167 ? -36.505 25.520 2.890 1.00 88.75 1167 GLN A N 1
ATOM 9194 C CA . GLN A 1 1167 ? -36.625 24.064 2.767 1.00 88.75 1167 GLN A CA 1
ATOM 9195 C C . GLN A 1 1167 ? -35.958 23.394 3.969 1.00 88.75 1167 GLN A C 1
ATOM 9197 O O . GLN A 1 1167 ? -34.820 23.714 4.304 1.00 88.75 1167 GLN A O 1
ATOM 9202 N N . ASP A 1 1168 ? -36.663 22.464 4.599 1.00 92.12 1168 ASP A N 1
ATOM 9203 C CA . ASP A 1 1168 ? -36.159 21.621 5.683 1.00 92.12 1168 ASP A CA 1
ATOM 9204 C C . ASP A 1 1168 ? -35.657 20.265 5.121 1.00 92.12 1168 ASP A C 1
ATOM 9206 O O . ASP A 1 1168 ? -35.848 19.978 3.929 1.00 92.12 1168 ASP A O 1
ATOM 9210 N N . PRO A 1 1169 ? -35.015 19.405 5.938 1.00 93.75 1169 PRO A N 1
ATOM 9211 C CA . PRO A 1 1169 ? -34.553 18.088 5.501 1.00 93.75 1169 PRO A CA 1
ATOM 9212 C C . PRO A 1 1169 ? -35.638 17.203 4.869 1.00 93.75 1169 PRO A C 1
ATOM 9214 O O . PRO A 1 1169 ? -35.331 16.426 3.966 1.00 93.75 1169 PRO A O 1
ATOM 9217 N N . LEU A 1 1170 ? -36.902 17.308 5.297 1.00 93.25 1170 LEU A N 1
ATOM 9218 C CA . LEU A 1 1170 ? -37.987 16.489 4.753 1.00 93.25 1170 LEU A CA 1
ATOM 9219 C C . LEU A 1 1170 ? -38.398 16.975 3.358 1.00 93.25 1170 LEU A C 1
ATOM 9221 O O . LEU A 1 1170 ? -38.486 16.165 2.435 1.00 93.25 1170 LEU A O 1
ATOM 9225 N N . MET A 1 1171 ? -38.552 18.288 3.168 1.00 90.75 1171 MET A N 1
ATOM 9226 C CA . MET A 1 1171 ? -38.794 18.892 1.852 1.00 90.75 1171 MET A CA 1
ATOM 9227 C C . MET A 1 1171 ? -37.652 18.599 0.864 1.00 90.75 1171 MET A C 1
ATOM 9229 O O . MET A 1 1171 ? -37.910 18.370 -0.320 1.00 90.75 1171 MET A O 1
ATOM 9233 N N . LEU A 1 1172 ? -36.400 18.564 1.335 1.00 91.25 1172 LEU A N 1
ATOM 9234 C CA . LEU A 1 1172 ? -35.240 18.168 0.527 1.00 91.25 1172 LEU A CA 1
ATOM 9235 C C . LEU A 1 1172 ? -35.289 16.681 0.137 1.00 91.25 1172 LEU A C 1
ATOM 9237 O O . LEU A 1 1172 ? -35.087 16.354 -1.033 1.00 91.25 1172 LEU A O 1
ATOM 9241 N N . ALA A 1 1173 ? -35.623 15.788 1.075 1.00 93.00 1173 ALA A N 1
ATOM 9242 C CA . ALA A 1 1173 ? -35.763 14.356 0.807 1.00 93.00 1173 ALA A CA 1
ATOM 9243 C C . ALA A 1 1173 ? -36.907 14.042 -0.175 1.00 93.00 1173 ALA A C 1
ATOM 9245 O O . ALA A 1 1173 ? -36.737 13.216 -1.073 1.00 93.00 1173 ALA A O 1
ATOM 9246 N N . VAL A 1 1174 ? -38.048 14.734 -0.051 1.00 90.94 1174 VAL A N 1
ATOM 9247 C CA . VAL A 1 1174 ? -39.184 14.629 -0.986 1.00 90.94 1174 VAL A CA 1
ATOM 9248 C C . VAL A 1 1174 ? -38.786 15.107 -2.383 1.00 90.94 1174 VAL A C 1
ATOM 9250 O O . VAL A 1 1174 ? -38.992 14.375 -3.351 1.00 90.94 1174 VAL A O 1
ATOM 9253 N N . ARG A 1 1175 ? -38.147 16.281 -2.503 1.00 87.25 1175 ARG A N 1
ATOM 9254 C CA . ARG A 1 1175 ? -37.648 16.800 -3.792 1.00 87.25 1175 ARG A CA 1
ATOM 9255 C C . ARG A 1 1175 ? -36.614 15.884 -4.449 1.00 87.25 1175 ARG A C 1
ATOM 9257 O O . ARG A 1 1175 ? -36.634 15.733 -5.666 1.00 87.25 1175 ARG A O 1
ATOM 9264 N N . GLY A 1 1176 ? -35.743 15.256 -3.658 1.00 86.50 1176 GLY A N 1
ATOM 9265 C CA . GLY A 1 1176 ? -34.785 14.250 -4.127 1.00 86.50 1176 GLY A CA 1
ATOM 9266 C C . GLY A 1 1176 ? -35.393 12.873 -4.430 1.00 86.50 1176 GLY A C 1
ATOM 9267 O O . GLY A 1 1176 ? -34.691 12.008 -4.942 1.00 86.50 1176 GLY A O 1
ATOM 9268 N N . LYS A 1 1177 ? -36.686 12.665 -4.136 1.00 90.25 1177 LYS A N 1
ATOM 9269 C CA . LYS A 1 1177 ? -37.419 11.385 -4.247 1.00 90.25 1177 LYS A CA 1
ATOM 9270 C C . LYS A 1 1177 ? -36.813 10.251 -3.395 1.00 90.25 1177 LYS A C 1
ATOM 9272 O O . LYS A 1 1177 ? -36.962 9.066 -3.692 1.00 90.25 1177 LYS A O 1
ATOM 9277 N N . HIS A 1 1178 ? -36.169 10.614 -2.283 1.00 92.31 1178 HIS A N 1
ATOM 9278 C CA . HIS A 1 1178 ? -35.400 9.723 -1.407 1.00 92.31 1178 HIS A CA 1
ATOM 9279 C C . HIS A 1 1178 ? -36.288 8.963 -0.406 1.00 92.31 1178 HIS A C 1
ATOM 9281 O O . HIS A 1 1178 ? -36.267 9.244 0.793 1.00 92.31 1178 HIS A O 1
ATOM 9287 N N . MET A 1 1179 ? -37.054 7.976 -0.893 1.00 88.88 1179 MET A N 1
ATOM 9288 C CA . MET A 1 1179 ? -38.013 7.153 -0.122 1.00 88.88 1179 MET A CA 1
ATOM 9289 C C . MET A 1 1179 ? -37.576 6.813 1.317 1.00 88.88 1179 MET A C 1
ATOM 9291 O O . MET A 1 1179 ? -38.309 7.067 2.270 1.00 88.88 1179 MET A O 1
ATOM 9295 N N . VAL A 1 1180 ? -36.376 6.242 1.482 1.00 90.56 1180 VAL A N 1
ATOM 9296 C CA . VAL A 1 1180 ? -35.878 5.744 2.781 1.00 90.56 1180 VAL A CA 1
ATOM 9297 C C . VAL A 1 1180 ? -35.543 6.890 3.743 1.00 90.56 1180 VAL A C 1
ATOM 9299 O O . VAL A 1 1180 ? -35.701 6.748 4.953 1.00 90.56 1180 VAL A O 1
ATOM 9302 N N . VAL A 1 1181 ? -35.113 8.043 3.223 1.00 92.19 1181 VAL A N 1
ATOM 9303 C CA . VAL A 1 1181 ? -34.871 9.242 4.038 1.00 92.19 1181 VAL A CA 1
ATOM 9304 C C . VAL A 1 1181 ? -36.191 9.864 4.488 1.00 92.19 1181 VAL A C 1
ATOM 9306 O O . VAL A 1 1181 ? -36.310 10.230 5.655 1.00 92.19 1181 VAL A O 1
ATOM 9309 N N . VAL A 1 1182 ? -37.187 9.941 3.596 1.00 91.44 1182 VAL A N 1
ATOM 9310 C CA . VAL A 1 1182 ? -38.535 10.422 3.940 1.00 91.44 1182 VAL A CA 1
ATOM 9311 C C . VAL A 1 1182 ? -39.119 9.591 5.082 1.00 91.44 1182 VAL A C 1
ATOM 9313 O O . VAL A 1 1182 ? -39.578 10.168 6.066 1.00 91.44 1182 VAL A O 1
ATOM 9316 N N . ASP A 1 1183 ? -39.047 8.258 4.997 1.00 89.69 1183 ASP A N 1
ATOM 9317 C CA . ASP A 1 1183 ? -39.558 7.373 6.048 1.00 89.69 1183 ASP A CA 1
ATOM 9318 C C . ASP A 1 1183 ? -38.816 7.538 7.391 1.00 89.69 1183 ASP A C 1
ATOM 9320 O O . ASP A 1 1183 ? -39.446 7.647 8.442 1.00 89.69 1183 ASP A O 1
ATOM 9324 N N . VAL A 1 1184 ? -37.484 7.655 7.376 1.00 92.56 1184 VAL A N 1
ATOM 9325 C CA . VAL A 1 1184 ? -36.709 7.904 8.606 1.00 92.56 1184 VAL A CA 1
ATOM 9326 C C . VAL A 1 1184 ? -37.051 9.265 9.235 1.00 92.56 1184 VAL A C 1
ATOM 9328 O O . VAL A 1 1184 ? -37.153 9.358 10.458 1.00 92.56 1184 VAL A O 1
ATOM 9331 N N . LEU A 1 1185 ? -37.259 10.317 8.435 1.00 91.19 1185 LEU A N 1
ATOM 9332 C CA . LEU A 1 1185 ? -37.579 11.659 8.941 1.00 91.19 1185 LEU A CA 1
ATOM 9333 C C . LEU A 1 1185 ? -39.023 11.774 9.463 1.00 91.19 1185 LEU A C 1
ATOM 9335 O O . LEU A 1 1185 ? -39.234 12.337 10.535 1.00 91.19 1185 LEU A O 1
ATOM 9339 N N . GLN A 1 1186 ? -40.019 11.219 8.762 1.00 87.69 1186 GLN A N 1
ATOM 9340 C CA . GLN A 1 1186 ? -41.440 11.306 9.161 1.00 87.69 1186 GLN A CA 1
ATOM 9341 C C . GLN A 1 1186 ? -41.782 10.507 10.440 1.00 87.69 1186 GLN A C 1
ATOM 9343 O O . GLN A 1 1186 ? -42.810 10.749 11.090 1.00 87.69 1186 GLN A O 1
ATOM 9348 N N . GLN A 1 1187 ? -40.895 9.591 10.842 1.00 87.44 1187 GLN A N 1
ATOM 9349 C CA . GLN A 1 1187 ? -40.958 8.872 12.117 1.00 87.44 1187 GLN A CA 1
ATOM 9350 C C . GLN A 1 1187 ? -40.456 9.701 13.319 1.00 87.44 1187 GLN A C 1
ATOM 9352 O O . GLN A 1 1187 ? -40.865 9.414 14.450 1.00 87.44 1187 GLN A O 1
ATOM 9357 N N . ASP A 1 1188 ? -39.637 10.746 13.121 1.00 87.00 1188 ASP A N 1
ATOM 9358 C CA . ASP A 1 1188 ? -39.151 11.588 14.225 1.00 87.00 1188 ASP A CA 1
ATOM 9359 C C . ASP A 1 1188 ? -40.305 12.382 14.871 1.00 87.00 1188 ASP A C 1
ATOM 9361 O O . ASP A 1 1188 ? -41.150 12.990 14.210 1.00 87.00 1188 ASP A O 1
ATOM 9365 N N . ARG A 1 1189 ? -40.353 12.376 16.207 1.00 83.69 1189 ARG A N 1
ATOM 9366 C CA . ARG A 1 1189 ? -41.394 13.045 17.003 1.00 83.69 1189 ARG A CA 1
ATOM 9367 C C . ARG A 1 1189 ? -41.167 14.555 17.150 1.00 83.69 1189 ARG A C 1
ATOM 9369 O O . ARG A 1 1189 ? -42.091 15.249 17.565 1.00 83.69 1189 ARG A O 1
ATOM 9376 N N . ARG A 1 1190 ? -39.968 15.054 16.828 1.00 88.69 1190 ARG A N 1
ATOM 9377 C CA . ARG A 1 1190 ? -39.596 16.481 16.819 1.00 88.69 1190 ARG A CA 1
ATOM 9378 C C . ARG A 1 1190 ? -40.112 17.220 15.578 1.00 88.69 1190 ARG A C 1
ATOM 9380 O O . ARG A 1 1190 ? -40.100 18.450 15.557 1.00 88.69 1190 ARG A O 1
ATOM 9387 N N . LEU A 1 1191 ? -40.539 16.503 14.536 1.00 87.06 1191 LEU A N 1
ATOM 9388 C CA . LEU A 1 1191 ? -40.904 17.096 13.250 1.00 87.06 1191 LEU A CA 1
ATOM 9389 C C . LEU A 1 1191 ? -42.284 17.787 13.310 1.00 87.06 1191 LEU A C 1
ATOM 9391 O O . LEU A 1 1191 ? -43.285 17.227 13.760 1.00 87.06 1191 LEU A O 1
ATOM 9395 N N . ARG A 1 1192 ? -42.330 19.055 12.893 1.00 86.06 1192 ARG A N 1
ATOM 9396 C CA . ARG A 1 1192 ? -43.468 19.975 13.030 1.00 86.06 1192 ARG A CA 1
ATOM 9397 C C . ARG A 1 1192 ? -44.534 19.665 11.982 1.00 86.06 1192 ARG A C 1
ATOM 9399 O O . ARG A 1 1192 ? -44.237 19.501 10.803 1.00 86.06 1192 ARG A O 1
ATOM 9406 N N . HIS A 1 1193 ? -45.808 19.740 12.368 1.00 82.19 1193 HIS A N 1
ATOM 9407 C CA . HIS A 1 1193 ? -46.946 19.521 11.460 1.00 82.19 1193 HIS A CA 1
ATOM 9408 C C . HIS A 1 1193 ? -46.913 20.410 10.193 1.00 82.19 1193 HIS A C 1
ATOM 9410 O O . HIS A 1 1193 ? -47.343 19.983 9.127 1.00 82.19 1193 HIS A O 1
ATOM 9416 N N . ARG A 1 1194 ? -46.348 21.627 10.276 1.00 83.81 1194 ARG A N 1
ATOM 9417 C CA . ARG A 1 1194 ? -46.147 22.523 9.119 1.00 83.81 1194 ARG A CA 1
ATOM 9418 C C . ARG A 1 1194 ? -45.155 21.964 8.085 1.00 83.81 1194 ARG A C 1
ATOM 9420 O O . ARG A 1 1194 ? -45.372 22.171 6.896 1.00 83.81 1194 ARG A O 1
ATOM 9427 N N . SER A 1 1195 ? -44.113 21.253 8.523 1.00 85.31 1195 SER A N 1
ATOM 9428 C CA . SER A 1 1195 ? -43.134 20.595 7.643 1.00 85.31 1195 SER A CA 1
ATOM 9429 C C . SER A 1 1195 ? -43.782 19.438 6.876 1.00 85.31 1195 SER A C 1
ATOM 9431 O O . SER A 1 1195 ? -43.696 19.392 5.649 1.00 85.31 1195 SER A O 1
ATOM 9433 N N . LEU A 1 1196 ? -44.541 18.576 7.574 1.00 85.94 1196 LEU A N 1
ATOM 9434 C CA . LEU A 1 1196 ? -45.314 17.491 6.950 1.00 85.94 1196 LEU A CA 1
ATOM 9435 C C . LEU A 1 1196 ? -46.265 18.011 5.863 1.00 85.94 1196 LEU A C 1
ATOM 9437 O O . LEU A 1 1196 ? -46.293 17.449 4.773 1.00 85.94 1196 LEU A O 1
ATOM 9441 N N . LEU A 1 1197 ? -47.009 19.093 6.131 1.00 84.62 1197 LEU A N 1
ATOM 9442 C CA . LEU A 1 1197 ? -47.933 19.673 5.149 1.00 84.62 1197 LEU A CA 1
ATOM 9443 C C . LEU A 1 1197 ? -47.206 20.231 3.915 1.00 84.62 1197 LEU A C 1
ATOM 9445 O O . LEU A 1 1197 ? -47.549 19.841 2.805 1.00 84.62 1197 LEU A O 1
ATOM 9449 N N . ARG A 1 1198 ? -46.159 21.055 4.081 1.00 84.81 1198 ARG A N 1
ATOM 9450 C CA . ARG A 1 1198 ? -45.381 21.596 2.943 1.00 84.81 1198 ARG A CA 1
ATOM 9451 C C . ARG A 1 1198 ? -44.687 20.491 2.131 1.00 84.81 1198 ARG A C 1
ATOM 9453 O O . ARG A 1 1198 ? -44.553 20.597 0.912 1.00 84.81 1198 ARG A O 1
ATOM 9460 N N . SER A 1 1199 ? -44.275 19.413 2.795 1.00 86.62 1199 SER A N 1
ATOM 9461 C CA . SER A 1 1199 ? -43.689 18.225 2.160 1.00 86.62 1199 SER A CA 1
ATOM 9462 C C . SER A 1 1199 ? -44.734 17.409 1.387 1.00 86.62 1199 SER A C 1
ATOM 9464 O O . SER A 1 1199 ? -44.458 16.941 0.289 1.00 86.62 1199 SER A O 1
ATOM 9466 N N . LEU A 1 1200 ? -45.960 17.294 1.906 1.00 85.75 1200 LEU A N 1
ATOM 9467 C CA . LEU A 1 1200 ? -47.094 16.655 1.229 1.00 85.75 1200 LEU A CA 1
ATOM 9468 C C . LEU A 1 1200 ? -47.604 17.487 0.035 1.00 85.75 1200 LEU A C 1
ATOM 9470 O O . LEU A 1 1200 ? -47.959 16.933 -1.003 1.00 85.75 1200 LEU A O 1
ATOM 9474 N N . GLU A 1 1201 ? -47.609 18.815 0.149 1.00 82.88 1201 GLU A N 1
ATOM 9475 C CA . GLU A 1 1201 ? -47.938 19.747 -0.941 1.00 82.88 1201 GLU A CA 1
ATOM 9476 C C . GLU A 1 1201 ? -46.931 19.666 -2.100 1.00 82.88 1201 GLU A C 1
ATOM 9478 O O . GLU A 1 1201 ? -47.318 19.828 -3.254 1.00 82.88 1201 GLU A O 1
ATOM 9483 N N . SER A 1 1202 ? -45.658 19.378 -1.804 1.00 81.75 1202 SER A N 1
ATOM 9484 C CA . SER A 1 1202 ? -44.578 19.262 -2.796 1.00 81.75 1202 SER A CA 1
ATOM 9485 C C . SER A 1 1202 ? -44.277 17.828 -3.262 1.00 81.75 1202 SER A C 1
ATOM 9487 O O . SER A 1 1202 ? -43.418 17.639 -4.123 1.00 81.75 1202 SER A O 1
ATOM 9489 N N . ALA A 1 1203 ? -44.996 16.823 -2.750 1.00 82.25 1203 ALA A N 1
ATOM 9490 C CA . ALA A 1 1203 ? -44.888 15.437 -3.195 1.00 82.25 1203 ALA A CA 1
ATOM 9491 C C . ALA A 1 1203 ? -45.754 15.170 -4.440 1.00 82.25 1203 ALA A C 1
ATOM 9493 O O . ALA A 1 1203 ? -46.984 15.242 -4.377 1.00 82.25 1203 ALA A O 1
ATOM 9494 N N . GLU A 1 1204 ? -45.118 14.798 -5.553 1.00 74.19 1204 GLU A N 1
ATOM 9495 C CA . GLU A 1 1204 ? -45.789 14.209 -6.724 1.00 74.19 1204 GLU A CA 1
ATOM 9496 C C . GLU A 1 1204 ? -46.557 12.917 -6.352 1.00 74.19 1204 GLU A C 1
ATOM 9498 O O . GLU A 1 1204 ? -46.344 12.335 -5.284 1.00 74.19 1204 GLU A O 1
ATOM 9503 N N . GLU A 1 1205 ? -47.468 12.458 -7.214 1.00 61.84 1205 GLU A N 1
ATOM 9504 C CA . GLU A 1 1205 ? -48.273 11.256 -6.950 1.00 61.84 1205 GLU A CA 1
ATOM 9505 C C . GLU A 1 1205 ? -47.414 9.977 -6.869 1.00 61.84 1205 GLU A C 1
ATOM 9507 O O . GLU A 1 1205 ? -46.554 9.725 -7.712 1.00 61.84 1205 GLU A O 1
ATOM 9512 N N . GLY A 1 1206 ? -47.651 9.164 -5.832 1.00 75.44 1206 GLY A N 1
ATOM 9513 C CA . GLY A 1 1206 ? -46.905 7.936 -5.535 1.00 75.44 1206 GLY A CA 1
ATOM 9514 C C . GLY A 1 1206 ? -46.667 7.729 -4.033 1.00 75.44 1206 GLY A C 1
ATOM 9515 O O . GLY A 1 1206 ? -47.132 8.516 -3.206 1.00 75.44 1206 GLY A O 1
ATOM 9516 N N . LEU A 1 1207 ? -45.898 6.691 -3.671 1.00 77.69 1207 LEU A N 1
ATOM 9517 C CA . LEU A 1 1207 ? -45.754 6.227 -2.278 1.00 77.69 1207 LEU A CA 1
ATOM 9518 C C . LEU A 1 1207 ? -45.263 7.298 -1.283 1.00 77.69 1207 LEU A C 1
ATOM 9520 O O . LEU A 1 1207 ? -45.633 7.249 -0.113 1.00 77.69 1207 LEU A O 1
ATOM 9524 N N . ILE A 1 1208 ? -44.465 8.287 -1.711 1.00 84.31 1208 ILE A N 1
ATOM 9525 C CA . ILE A 1 1208 ? -44.051 9.414 -0.845 1.00 84.31 1208 ILE A CA 1
ATOM 9526 C C . ILE A 1 1208 ? -45.282 10.153 -0.303 1.00 84.31 1208 ILE A C 1
ATOM 9528 O O . ILE A 1 1208 ? -45.367 10.452 0.889 1.00 84.31 1208 ILE A O 1
ATOM 9532 N N . ARG A 1 1209 ? -46.249 10.426 -1.186 1.00 85.31 1209 ARG A N 1
ATOM 9533 C CA . ARG A 1 1209 ? -47.483 11.144 -0.871 1.00 85.31 1209 ARG A CA 1
ATOM 9534 C C . ARG A 1 1209 ? -48.383 10.310 0.041 1.00 85.31 1209 ARG A C 1
ATOM 9536 O O . ARG A 1 1209 ? -48.919 10.848 1.004 1.00 85.31 1209 ARG A O 1
ATOM 9543 N N . GLU A 1 1210 ? -48.481 9.004 -0.203 1.00 83.56 1210 GLU A N 1
ATOM 9544 C CA . GLU A 1 1210 ? -49.246 8.056 0.625 1.00 83.56 1210 GLU A CA 1
ATOM 9545 C C . GLU A 1 1210 ? -48.700 7.959 2.059 1.00 83.56 1210 GLU A C 1
ATOM 9547 O O . GLU A 1 1210 ? -49.463 8.069 3.020 1.00 83.56 1210 GLU A O 1
ATOM 9552 N N . ILE A 1 1211 ? -47.377 7.824 2.216 1.00 84.69 1211 ILE A N 1
ATOM 9553 C CA . ILE A 1 1211 ? -46.703 7.755 3.523 1.00 84.69 1211 ILE A CA 1
ATOM 9554 C C . ILE A 1 1211 ? -46.945 9.043 4.324 1.00 84.69 1211 ILE A C 1
ATOM 9556 O O . ILE A 1 1211 ? -47.395 8.991 5.472 1.00 84.69 1211 ILE A O 1
ATOM 9560 N N . LEU A 1 1212 ? -46.710 10.209 3.711 1.00 85.94 1212 LEU A N 1
ATOM 9561 C CA . LEU A 1 1212 ? -46.920 11.505 4.365 1.00 85.94 1212 LEU A CA 1
ATOM 9562 C C . LEU A 1 1212 ? -48.400 11.750 4.705 1.00 85.94 1212 LEU A C 1
ATOM 9564 O O . LEU A 1 1212 ? -48.700 12.244 5.794 1.00 85.94 1212 LEU A O 1
ATOM 9568 N N . GLN A 1 1213 ? -49.327 11.361 3.825 1.00 84.50 1213 GLN A N 1
ATOM 9569 C CA . GLN A 1 1213 ? -50.769 11.451 4.066 1.00 84.50 1213 GLN A CA 1
ATOM 9570 C C . GLN A 1 1213 ? -51.184 10.578 5.260 1.00 84.50 1213 GLN A C 1
ATOM 9572 O O . GLN A 1 1213 ? -51.812 11.080 6.194 1.00 84.50 1213 GLN A O 1
ATOM 9577 N N . SER A 1 1214 ? -50.758 9.309 5.291 1.00 85.06 1214 SER A N 1
ATOM 9578 C CA . SER A 1 1214 ? -51.034 8.387 6.401 1.00 85.06 1214 SER A CA 1
ATOM 9579 C C . SER A 1 1214 ? -50.527 8.931 7.739 1.00 85.06 1214 SER A C 1
ATOM 9581 O O . SER A 1 1214 ? -51.188 8.770 8.768 1.00 85.06 1214 SER A O 1
ATOM 9583 N N . ARG A 1 1215 ? -49.368 9.600 7.743 1.00 85.31 1215 ARG A N 1
ATOM 9584 C CA . ARG A 1 1215 ? -48.786 10.208 8.945 1.00 85.31 1215 ARG A CA 1
ATOM 9585 C C . ARG A 1 1215 ? -49.549 11.443 9.416 1.00 85.31 1215 ARG A C 1
ATOM 9587 O O . ARG A 1 1215 ? -49.759 11.623 10.617 1.00 85.31 1215 ARG A O 1
ATOM 9594 N N . VAL A 1 1216 ? -49.989 12.282 8.481 1.00 84.88 1216 VAL A N 1
ATOM 9595 C CA . VAL A 1 1216 ? -50.835 13.450 8.757 1.00 84.88 1216 VAL A CA 1
ATOM 9596 C C . VAL A 1 1216 ? -52.204 13.021 9.307 1.00 84.88 1216 VAL A C 1
ATOM 9598 O O . VAL A 1 1216 ? -52.711 13.649 10.239 1.00 84.88 1216 VAL A O 1
ATOM 9601 N N . ASP A 1 1217 ? -52.789 11.933 8.803 1.00 83.31 1217 ASP A N 1
ATOM 9602 C CA . ASP A 1 1217 ? -54.096 11.450 9.263 1.00 83.31 1217 ASP A CA 1
ATOM 9603 C C . ASP A 1 1217 ? -54.037 10.725 10.621 1.00 83.31 1217 ASP A C 1
ATOM 9605 O O . ASP A 1 1217 ? -54.914 10.956 11.458 1.00 83.31 1217 ASP A O 1
ATOM 9609 N N . ASP A 1 1218 ? -52.964 9.980 10.919 1.00 81.12 1218 ASP A N 1
ATOM 9610 C CA . ASP A 1 1218 ? -52.642 9.497 12.277 1.00 81.12 1218 ASP A CA 1
ATOM 9611 C C . ASP A 1 1218 ? -52.607 10.656 13.293 1.00 81.12 1218 ASP A C 1
ATOM 9613 O O . ASP A 1 1218 ? -53.259 10.610 14.343 1.00 81.12 1218 ASP A O 1
ATOM 9617 N N . LEU A 1 1219 ? -51.912 11.750 12.961 1.00 78.44 1219 LEU A N 1
ATOM 9618 C CA . LEU A 1 1219 ? -51.850 12.935 13.818 1.00 78.44 1219 LEU A CA 1
ATOM 9619 C C . LEU A 1 1219 ? -53.236 13.570 14.025 1.00 78.44 1219 LEU A C 1
ATOM 9621 O O . LEU A 1 1219 ? -53.607 13.837 15.173 1.00 78.44 1219 LEU A O 1
ATOM 9625 N N . LYS A 1 1220 ? -54.044 13.744 12.967 1.00 77.50 1220 LYS A N 1
ATOM 9626 C CA . LYS A 1 1220 ? -55.440 14.223 13.087 1.00 77.50 1220 LYS A CA 1
ATOM 9627 C C . LYS A 1 1220 ? -56.272 13.322 14.007 1.00 77.50 1220 LYS A C 1
ATOM 9629 O O . LYS A 1 1220 ? -57.030 13.835 14.835 1.00 77.50 1220 LYS A O 1
ATOM 9634 N N . HIS A 1 1221 ? -56.118 12.000 13.907 1.00 72.19 1221 HIS A N 1
ATOM 9635 C CA . HIS A 1 1221 ? -56.830 11.046 14.759 1.00 72.19 1221 HIS A CA 1
ATOM 9636 C C . HIS A 1 1221 ? -56.428 11.182 16.236 1.00 72.19 1221 HIS A C 1
ATOM 9638 O O . HIS A 1 1221 ? -57.298 11.223 17.109 1.00 72.19 1221 HIS A O 1
ATOM 9644 N N . ARG A 1 1222 ? -55.131 11.348 16.532 1.00 68.50 1222 ARG A N 1
ATOM 9645 C CA . ARG A 1 1222 ? -54.635 11.580 17.903 1.00 68.50 1222 ARG A CA 1
ATOM 9646 C C . ARG A 1 1222 ? -55.099 12.916 18.489 1.00 68.50 1222 ARG A C 1
ATOM 9648 O O . ARG A 1 1222 ? -55.417 12.970 19.677 1.00 68.50 1222 ARG A O 1
ATOM 9655 N N . PHE A 1 1223 ? -55.184 13.981 17.687 1.00 62.94 1223 PHE A N 1
ATOM 9656 C CA . PHE A 1 1223 ? -55.739 15.266 18.138 1.00 62.94 1223 PHE A CA 1
ATOM 9657 C C . PHE A 1 1223 ? -57.240 15.169 18.461 1.00 62.94 1223 PHE A C 1
ATOM 9659 O O . PHE A 1 1223 ? -57.676 15.678 19.498 1.00 62.94 1223 PHE A O 1
ATOM 9666 N N . ARG A 1 1224 ? -58.023 14.450 17.642 1.00 60.25 1224 ARG A N 1
ATOM 9667 C CA . ARG A 1 1224 ? -59.439 14.147 17.932 1.00 60.25 1224 ARG A CA 1
ATOM 9668 C C . ARG A 1 1224 ? -59.604 13.288 19.192 1.00 60.25 1224 ARG A C 1
ATOM 9670 O O . ARG A 1 1224 ? -60.467 13.576 20.010 1.00 60.25 1224 ARG A O 1
ATOM 9677 N N . ALA A 1 1225 ? -58.737 12.297 19.407 1.00 57.16 1225 ALA A N 1
ATOM 9678 C CA . ALA A 1 1225 ? -58.761 11.477 20.621 1.00 57.16 1225 ALA A CA 1
ATOM 9679 C C . ALA A 1 1225 ? -58.436 12.289 21.892 1.00 57.16 1225 ALA A C 1
ATOM 9681 O O . ALA A 1 1225 ? -59.120 12.150 22.903 1.00 57.16 1225 ALA A O 1
ATOM 9682 N N . LYS A 1 1226 ? -57.437 13.185 21.848 1.00 55.78 1226 LYS A N 1
ATOM 9683 C CA . LYS A 1 1226 ? -57.079 14.042 22.997 1.00 55.78 1226 LYS A CA 1
ATOM 9684 C C . LYS A 1 1226 ? -58.144 15.080 23.360 1.00 55.78 1226 LYS A C 1
ATOM 9686 O O . LYS A 1 1226 ? -58.224 15.466 24.521 1.00 55.78 1226 LYS A O 1
ATOM 9691 N N . THR A 1 1227 ? -58.949 15.532 22.400 1.00 51.84 1227 THR A N 1
ATOM 9692 C CA . THR A 1 1227 ? -60.035 16.504 22.640 1.00 51.84 1227 THR A CA 1
ATOM 9693 C C . THR A 1 1227 ? -61.346 15.862 23.109 1.00 51.84 1227 THR A C 1
ATOM 9695 O O . THR A 1 1227 ? -62.251 16.581 23.520 1.00 51.84 1227 THR A O 1
ATOM 9698 N N . ALA A 1 1228 ? -61.436 14.526 23.127 1.00 47.22 1228 ALA A N 1
ATOM 9699 C CA . ALA A 1 1228 ? -62.607 13.775 23.589 1.00 47.22 1228 ALA A CA 1
ATOM 9700 C C . ALA A 1 1228 ? -62.567 13.376 25.084 1.00 47.22 1228 ALA A C 1
ATOM 9702 O O . ALA A 1 1228 ? -63.482 12.709 25.563 1.00 47.22 1228 ALA A O 1
ATOM 9703 N N . ALA A 1 1229 ? -61.525 13.754 25.835 1.00 37.66 1229 ALA A N 1
ATOM 9704 C CA . ALA A 1 1229 ? -61.400 13.428 27.257 1.00 37.66 1229 ALA A CA 1
ATOM 9705 C C . ALA A 1 1229 ? -62.218 14.404 28.141 1.00 37.66 1229 ALA A C 1
ATOM 9707 O O . ALA A 1 1229 ? -61.925 15.603 28.138 1.00 37.66 1229 ALA A O 1
ATOM 9708 N N . PRO A 1 1230 ? -63.219 13.939 28.920 1.00 41.69 1230 PRO A N 1
ATOM 9709 C CA . PRO A 1 1230 ? -64.037 14.815 29.758 1.00 41.69 1230 PRO A CA 1
ATOM 9710 C C . PRO A 1 1230 ? -63.260 15.339 30.974 1.00 41.69 1230 PRO A C 1
ATOM 9712 O O . PRO A 1 1230 ? -62.520 14.614 31.639 1.00 41.69 1230 PRO A O 1
ATOM 9715 N N . SER A 1 1231 ? -63.444 16.623 31.277 1.00 40.72 1231 SER A N 1
ATOM 9716 C CA . SER A 1 1231 ? -62.664 17.366 32.267 1.00 40.72 1231 SER A CA 1
ATOM 9717 C C . SER A 1 1231 ? -63.035 17.062 33.725 1.00 40.72 1231 SER A C 1
ATOM 9719 O O . SER A 1 1231 ? -64.202 16.870 34.070 1.00 40.72 1231 SER A O 1
ATOM 9721 N N . LYS A 1 1232 ? -62.045 17.145 34.628 1.00 35.59 1232 LYS A N 1
ATOM 9722 C CA . LYS A 1 1232 ? -62.283 17.334 36.068 1.00 35.59 1232 LYS A CA 1
ATOM 9723 C C . LYS A 1 1232 ? -61.310 18.339 36.707 1.00 35.59 1232 LYS A C 1
ATOM 9725 O O . LYS A 1 1232 ? -60.226 17.942 37.104 1.00 35.59 1232 LYS A O 1
ATOM 9730 N N . TRP A 1 1233 ? -61.810 19.568 36.924 1.00 35.88 1233 TRP A N 1
ATOM 9731 C CA . TRP A 1 1233 ? -61.400 20.535 37.972 1.00 35.88 1233 TRP A CA 1
ATOM 9732 C C . TRP A 1 1233 ? -59.969 21.131 37.813 1.00 35.88 1233 TRP A C 1
ATOM 9734 O O . TRP A 1 1233 ? -59.065 20.463 37.341 1.00 35.88 1233 TRP A O 1
ATOM 9744 N N . LYS A 1 1234 ? -59.658 22.390 38.167 1.00 31.75 1234 LYS A N 1
ATOM 9745 C CA . LYS A 1 1234 ? -60.450 23.567 38.600 1.00 31.75 1234 LYS A CA 1
ATOM 9746 C C . LYS A 1 1234 ? -59.698 24.866 38.193 1.00 31.75 1234 LYS A C 1
ATOM 9748 O O . LYS A 1 1234 ? -58.521 24.814 37.863 1.00 31.75 1234 LYS A O 1
ATOM 9753 N N . PHE A 1 1235 ? -60.375 26.018 38.218 1.00 34.12 1235 PHE A N 1
ATOM 9754 C CA . PHE A 1 1235 ? -59.828 27.348 37.863 1.00 34.12 1235 PHE A CA 1
ATOM 9755 C C . PHE A 1 1235 ? -58.808 27.914 38.873 1.00 34.12 1235 PHE A C 1
ATOM 9757 O O . PHE A 1 1235 ? -59.070 27.835 40.071 1.00 34.12 1235 PHE A O 1
ATOM 9764 N N . ALA A 1 1236 ? -57.786 28.638 38.381 1.00 28.67 1236 ALA A N 1
ATOM 9765 C CA . ALA A 1 1236 ? -57.299 29.923 38.928 1.00 28.67 1236 ALA A CA 1
ATOM 9766 C C . ALA A 1 1236 ? -56.262 30.601 37.990 1.00 28.67 1236 ALA A C 1
ATOM 9768 O O . ALA A 1 1236 ? -55.380 29.919 37.483 1.00 28.67 1236 ALA A O 1
ATOM 9769 N N . GLY A 1 1237 ? -56.316 31.937 37.833 1.00 28.11 1237 GLY A N 1
ATOM 9770 C CA . GLY A 1 1237 ? -55.183 32.761 37.351 1.00 28.11 1237 GLY A CA 1
ATOM 9771 C C . GLY A 1 1237 ? -55.199 33.270 35.891 1.00 28.11 1237 GLY A C 1
ATOM 9772 O O . GLY A 1 1237 ? -54.943 32.516 34.965 1.00 28.11 1237 GLY A O 1
ATOM 9773 N N . LEU A 1 1238 ? -55.480 34.575 35.719 1.00 29.16 1238 LEU A N 1
ATOM 9774 C CA . LEU A 1 1238 ? -54.584 35.628 35.166 1.00 29.16 1238 LEU A CA 1
ATOM 9775 C C . LEU A 1 1238 ? -53.573 35.221 34.046 1.00 29.16 1238 LEU A C 1
ATOM 9777 O O . LEU A 1 1238 ? -52.818 34.279 34.232 1.00 29.16 1238 LEU A O 1
ATOM 9781 N N . LEU A 1 1239 ? -53.373 35.939 32.924 1.00 30.28 1239 LEU A N 1
ATOM 9782 C CA . LEU A 1 1239 ? -53.838 37.271 32.484 1.00 30.28 1239 LEU A CA 1
ATOM 9783 C C . LEU A 1 1239 ? -53.687 37.453 30.943 1.00 30.28 1239 LEU A C 1
ATOM 9785 O O . LEU A 1 1239 ? -52.664 37.096 30.378 1.00 30.28 1239 LEU A O 1
ATOM 9789 N N . THR A 1 1240 ? -54.684 38.084 30.306 1.00 30.56 1240 THR A N 1
ATOM 9790 C CA . THR A 1 1240 ? -54.645 38.976 29.107 1.00 30.56 1240 THR A CA 1
ATOM 9791 C C . THR A 1 1240 ? -53.725 38.769 27.874 1.00 30.56 1240 THR A C 1
ATOM 9793 O O . THR A 1 1240 ? -52.510 38.706 27.968 1.00 30.56 1240 THR A O 1
ATOM 9796 N N . CYS A 1 1241 ? -54.337 39.081 26.715 1.00 27.67 1241 CYS A N 1
ATOM 9797 C CA . CYS A 1 1241 ? -53.804 39.889 25.590 1.00 27.67 1241 CYS A CA 1
ATOM 9798 C C . CYS A 1 1241 ? -53.015 39.268 24.405 1.00 27.67 1241 CYS A C 1
ATOM 9800 O O . CYS A 1 1241 ? -51.814 39.057 24.452 1.00 27.67 1241 CYS A O 1
ATOM 9802 N N . LYS A 1 1242 ? -53.704 39.298 23.249 1.00 31.23 1242 LYS A N 1
ATOM 9803 C CA . LYS A 1 1242 ? -53.301 39.988 21.996 1.00 31.23 1242 LYS A CA 1
ATOM 9804 C C . LYS A 1 1242 ? -52.076 39.502 21.182 1.00 31.23 1242 LYS A C 1
ATOM 9806 O O . LYS A 1 1242 ? -51.010 40.093 21.232 1.00 31.23 1242 LYS A O 1
ATOM 9811 N N . SER A 1 1243 ? -52.399 38.652 20.200 1.00 31.67 1243 SER A N 1
ATOM 9812 C CA . SER A 1 1243 ? -52.359 38.955 18.745 1.00 31.67 1243 SER A CA 1
ATOM 9813 C C . SER A 1 1243 ? -51.044 39.254 17.993 1.00 31.67 1243 SER A C 1
ATOM 9815 O O . SER A 1 1243 ? -50.316 40.171 18.354 1.00 31.67 1243 SER A O 1
ATOM 9817 N N . LYS A 1 1244 ? -50.986 38.693 16.769 1.00 30.06 1244 LYS A N 1
ATOM 9818 C CA . LYS A 1 1244 ? -50.070 38.974 15.635 1.00 30.06 1244 LYS A CA 1
ATOM 9819 C C . LYS A 1 1244 ? -48.639 38.436 15.784 1.00 30.06 1244 LYS A C 1
ATOM 9821 O O . LYS A 1 1244 ? -48.053 38.503 16.856 1.00 30.06 1244 LYS A O 1
ATOM 9826 N N . GLY A 1 1245 ? -48.108 37.934 14.666 1.00 33.44 1245 GLY A N 1
ATOM 9827 C CA . GLY A 1 1245 ? -46.826 37.236 14.522 1.00 33.44 1245 GLY A CA 1
ATOM 9828 C C . GLY A 1 1245 ? -46.961 36.111 13.505 1.00 33.44 1245 GLY A C 1
ATOM 9829 O O . GLY A 1 1245 ? -46.260 35.098 13.691 1.00 33.44 1245 GLY A O 1
#

InterPro domains:
  IPR002110 Ankyrin repeat [PF00023] (846-876)
  IPR002110 Ankyrin repeat [PF12796] (746-809)
  IPR002110 Ankyrin repeat [PF12796] (927-1019)
  IPR002110 Ankyrin repeat [PF12796] (1100-1185)
  IPR002110 Ankyrin repeat [PS50088] (745-777)
  IPR002110 Ankyrin repeat [PS50088] (845-877)
  IPR002110 Ankyrin repeat [PS50088] (956-979)
  IPR002110 Ankyrin repeat [PS50088] (1062-1095)
  IPR002110 Ankyrin repeat [SM00248] (745-774)
  IPR002110 Ankyrin repeat [SM00248] (777-807)
  IPR002110 Ankyrin repeat [SM00248] (811-841)
  IPR002110 Ankyrin repeat [SM00248] (845-874)
  IPR002110 Ankyrin repeat [SM00248] (922-952)
  IPR002110 Ankyrin repeat [SM00248] (956-986)
  IPR002110 Ankyrin repeat [SM00248] (990-1020)
  IPR002110 Ankyrin repeat [SM00248] (1029-1059)
  IPR002110 Ankyrin repeat [SM00248] (1062-1092)
  IPR002110 Ankyrin repeat [SM00248] (1095-1124)
  IPR002110 Ankyrin repeat [SM00248] (1131-1161)
  IPR002110 Ankyrin repeat [SM00248] (1165-1194)

Sequence (1245 aa):
MATRMDVEASDDGGEMMAANQQLDRELLQSQQSTSPAIVHSQRMISLGISPHYVSHWTIADAFRELYQNWKDAILERFQLDRLAFRPYFEDARDHFAVVVPDPTDIDGRRSLGFIKYDKKLNRVTLANACMQLPVEALELGFTTKTGQDHLAGSHGEGLKLAAVALSRDGYSLQVVASQCSWCFHLCEPRGSFCCTVTPSHPSGVFETDGAEGLAELRFRNERDVAVLISPGRATQGRSVSPEEFLDWLQISLEIRGLTYPSSVVETSEGDLLFDPCLHGRIYAHGVLLPETNWTHSFRLGYHIPRGKTTRDRQWRMDRHGVAERVCRIWESALQVHEELLLPVYVGLLRKTPAPMDVDMAADLLLPSTASRIWKYLRDESQGKKFFHCETAGAQEFAMIREMIGKRPARLPQELWRLLRSTTRICSAEEELSKLFRNAQVCKAPDTIFFRTVQKALRACLALIDSMRGIHVVYVRGVECRAEVLYDAQERTLKIHRRWLDFEAIHQQPSCRHWIPRGPKKGNGNHEPFFCGHVVEELLSLCISSVFGPLTTPRVTEMKYMRHIRRLLRHMPHQIIITAAPAEHGLIVTWEDEETESFRKHSVGGAAYHVILHDESCTRMERELLHSDSVVEKSKIAVCGCRQQFVPQRRRHCVFADLEDMKKYYAMVSLNERSAFFGLVSEPVSPHPKTVNGHWPVVCEQSPAGLLSTPSIEVQVTSSTPEPRSKRAKHVRLQPPIVAANIKCHNSNLLGFAAMHNDRDLAESLLEHGANVNAFYQGKTPVMRALEYSSYDVLQLLLASSALDINLQNRAQESALWYAITYGTCAVLRSLLQVPNLKIDLPHRRGRTALHLAVWWGKTDLAHLLLSSGSDPFFVDDCGKSPRAWVWRIGRPSMKWIFVSGRDGGPSLSFYRPAAGYQRGDHNELPLHQAVAHGSAEAIKLLLAQKNPALEAHDQNGDTPLHLAVRCRRLEAMEALLDHPQVNINCQDRDGNTPLWLSTFLSHDDTTKRILAGKGIDVNFVGGRGQTQSVSTSLHHVVARRDTIALRWLLEMPGIDLNLGVAGISPFSAAAANGNIHAMMMLLNQGGVEINATDLADPPLCRAAENGHREAVRLLVRQGESLAVNQSSIGAQDTALCIAARAGDSEMVRILLRHPQVDPNQENRWLQDPLMLAVRGKHMVVVDVLQQDRRLRHRSLLRSLESAEEGLIREILQSRVDDLKHRFRAKTAAPSKWKFAGLLTCKSKG

Radius of gyration: 50.08 Å; Cα contacts (8 Å, |Δi|>4): 1968; chains: 1; bounding box: 122×104×154 Å

Foldseek 3Di:
DDDDDDDDDDPCVVVVVVVVVVVVVVVVVVVVPDDDPDPQDKDKDFLQDFLCVVVVDALLLLLVLVVLVLVLCLCVVVVDDPVQFFWAWDDDPFKIKTWGFDSVDPPRLFTQWMWIQGPVQLKIKTKGFQDADDPCLSHFQDDPCDPVQQGADHRSCSNVVSQSNLQSVFKWKWKQHQQKIWTWYFDPDVGGTMIIIHGHDADDDDDDHVRSVVSVVHHGSNGMIMMMIHFHPDPRTDRNDPVNVLVSVCQFCRYHPRRPAPDWDQFPQWIWGPHQVQFQWEAELGGTADRDPDPAGGGTYIYGSGADADNSRHGPDDLVVLLLSLQVNLVRSCVVPVVVRLVVVVVQQQDVVRHSSCPCVLPRHDLVNLVSNVVVVCVVCVVQEQEDEPPDDPVQCCLCCQWQNHHYDYGYPSNVSSCVVRHPRDGSVVVSVVLVVPFDFDDADPDLAQLQLVLLLLLLLCVPVLSNPQAETETDDPRTNQQWAADPVNSYIYGYNLLRDPCSVPVDPPQDQDDDPDDDDDDDPDDDRYDVVSSLVVVVSVVCRSQNDPRDDVVNVCVSSVVSVVLQQQAWTPFDWDADVVFLKIKTFTDGNDDLVVLVPDPDFFFKKKWKDWPPQPPPDPCFFDAAQDDPDDQADPSRTGMDTGRSNDRMDMDGDDDQPIWIKMWIFGSHGSRGTGDIDDTDGNDDPPDDDDDPDDDDDDDDDDYDDDDDDDDDDDDDDDDDDDDDDDDDDDPPVLVVVVVPQLADQLLVCLQVLVQVSNLVNVVSPRQQQGDDPFDGSLLSNLQNVSVNSNVVSLPDPRDDQCDAGPQRQGSLNSCLVRHDLVSLVSSLPRPPDDQQRAGNFQHGSLLSCLLVVVLSSNLVSLVSPNDQCRQTNVGAGSQNSNLVVQDPSSNVSVCPGDDDDPDPDPDDDPPDDDDDDPPPQQLLSCLLNLPLVSNLVLLPDPCSPQQDADPQQDGSLLSNLVSVNLSSNVSQLPRPPHDQQRAGPQGDGSLQSNLQVVPQSSNLVSLVHPPDDQADFTDNDPPGATDGSLLSQLLDLDCNSVVSSLVHPPRDQQPQGLQQGSLLSNLLNLNLVSNVVSVVSPPHQQQGDDRFAHSLLSNLLSPNLVSVLVLLVVAPSRPQCQAGPVWRQGSLLNCLLVLPLSSNVSSVVHPPDQQCDAIPVRAGSLLSNQVSVNVSNNVSSLPDPNDDLVNLVVSLVSHDDDDSNVSSVVSNVVVVVVVVVVVPDDDDDDDDDDDDDDDDD

Nearest PDB structures (foldseek):
  8v0e-assembly1_A  TM=6.148E-01  e=1.322E-11  Homo sapiens
  7pty-assembly1_A  TM=5.306E-01  e=7.197E-13  Latrodectus tredecimguttatus
  6by9-assembly1_A  TM=6.728E-01  e=2.039E-09  Homo sapiens
  3b95-assembly2_B  TM=5.787E-01  e=1.952E-08  Homo sapiens
  8v0e-assembly2_B  TM=3.744E-01  e=2.647E-10  Homo sapiens